Protein 7OMU (pdb70)

Secondary structure (P-SEA, 3-state):
cbbbbbbbcccaaaaaaacccccaaaaaaacccccccccaaaaaaaaacccccccccccbbbbbcccccaaaaaaaacccccccbbbbbbcccccccccbbbbccccccccbbbbccccccccccccccccccccccccaaaaaaacccccccccccccccccccccaaaaaaaaaaaccccbbbbbbccccccccccccccccbbbbccccccccccbbbbbbcccccccccaaaaaaaacaaaaaaaaaaaaaccccccbbbbcccccccccccccccbbbbbbbbbccccccbbbbaaaaaaaaaaaaaccccccccccccccccccccccccccaaaaaaacccccccbbbbcccccccccccccccccccc/ccbbbbbbcccaaaaaaacccccaaaaaaacccccccccaaaaaaaaacccccccccccbbbbbcccccaaaaaaaacccccccbbbbbbcccccccccbbbbccccccccbbbbccccccccccccccccccccccccaaaaaaacccccccccccccccccccccaaaaaaaaaaaccccccccccccccccccccccccccbbbbccccccccccbbbbbbcccccccccaaaaaaaacaaaaaaaaaaaaaccccccbbbbcccccccccccccccbbbbbbbbbccccccbbbbaaaaaaaaaaaaaccccccccccccccccccccccccccaaaaaaacccccccbbbbcccccccccccccccccccc

Solvent-accessible surface area: 35818 Å² total; per-residue (Å²): 245,75,39,0,13,16,2,6,28,27,103,7,0,51,47,8,31,146,101,1,0,16,2,59,20,20,18,117,173,64,102,52,122,25,137,46,63,37,62,100,68,8,46,108,100,32,87,87,51,136,20,70,104,155,96,28,6,66,46,16,3,18,0,9,3,8,0,39,0,0,1,0,11,35,4,33,56,68,46,26,113,31,122,33,1,0,0,0,0,0,68,140,35,0,19,157,66,123,73,1,28,2,0,36,0,16,2,6,29,80,84,4,97,36,59,109,78,109,77,33,168,104,64,172,100,15,49,50,5,75,118,54,117,56,3,45,47,21,61,2,10,17,32,80,0,6,0,0,0,0,0,10,104,38,0,48,32,201,54,9,29,4,0,27,0,2,53,140,117,16,8,57,87,7,126,151,66,25,132,64,244,132,24,63,9,62,64,38,46,44,22,3,20,72,41,95,90,74,37,163,23,51,186,50,1,6,0,0,51,17,35,7,6,14,13,114,26,7,0,1,0,0,28,7,11,47,58,4,60,2,34,164,41,60,11,22,32,0,18,55,16,4,14,8,0,7,5,28,0,19,46,5,16,136,141,146,63,1,67,42,14,87,4,62,19,22,94,5,60,2,23,8,26,58,75,5,9,19,127,160,60,56,2,24,0,0,0,0,0,4,18,120,72,137,158,81,133,5,68,75,178,1,0,57,45,0,0,123,44,0,34,100,18,14,128,166,53,26,5,138,13,0,0,0,11,12,0,7,6,38,114,4,49,23,102,2,44,100,0,0,26,9,0,0,122,8,1,49,122,2,121,24,68,0,26,0,16,8,20,133,137,63,228,30,74,101,108,40,8,33,68,174,70,0,48,160,260,66,42,0,11,12,2,7,29,27,107,5,0,51,49,8,32,136,96,2,1,18,1,52,20,15,26,112,170,65,101,49,144,25,173,50,64,39,64,100,67,9,35,114,88,40,78,86,52,135,40,71,115,162,72,28,14,64,63,5,1,19,0,9,3,8,0,38,0,0,1,0,11,17,4,34,58,75,59,26,123,29,126,39,2,0,0,0,0,0,69,141,36,0,20,160,70,124,64,2,13,1,0,34,0,18,3,7,27,80,82,5,99,32,59,130,80,101,83,33,165,104,59,173,98,13,44,49,5,85,122,54,118,52,4,46,65,22,59,2,11,30,34,81,0,6,0,0,0,2,0,25,108,41,0,46,31,198,55,5,28,4,0,29,0,2,52,142,116,16,8,57,85,6,124,154,64,23,131,63,246,131,23,62,7,60,66,40,43,46,21,2,19,70,41,96,91,77,37,158,22,48,180,54,1,8,0,0,47,18,39,8,6,13,14,114,27,6,0,0,0,0,29,7,12,47,60,5,64,3,31,159,40,61,12,22,34,0,20,57,16,4,14,8,0,3,5,28,0,14,43,5,18,135,139,143,61,1,66,40,15,89,5,63,19,21,94,5,54,2,33,7,26,57,79,5,9,13,143,170,58,54,2,25,0,0,0,0,0,4,17,141,76,136,159,86,119,1,87,78,171,3,0,57,43,0,0,127,49,0,35,96,19,14,128,165,57,29,5,140,13,0,0,0,11,12,0,7,5,40,111,6,52,20,101,2,42,92,0,0,26,10,0,0,120,14,0,51,126,2,123,24,67,0,26,0,15,10,21,127,139,63,228,29,74,98,107,39,8,33,67,174,68,0,48,156

B-factor: mean 110.02, std 27.8, range [71.14, 216.15]

Sequence (752 aa):
FRELYYITHIDNVPSILEKGILSHAEIERQSINCKKVYDNSIVLKRKSRLLADNRSLWEFANLYFQPRNPMLYRLLVQGLKPKDLAIVAVKWTIMKRDDILITDGNAASSETQIYRKSEIKNIKNIISVKDMEYWREEDGSKRKIMAACLVPQCVDPRYISAIYVSDHEVASNLKKAINNRNIPVIPDPTFFFLPNREIKLTQNLSLVEGDMFFSRMQTLTVSVNTVGVMGKGLASRVKYQFPDVYVVFQDACKKKELEFGKPYLYKRESSLDAFLAEDNHQTWFLLFPTKRHWKNMSEIKGIESGLRWIVENYKKEGIKSLAVPALGCGLGGLEWSIVGPLMCRYLTKLEIPVQIYLPLEKRIPDVQLSPKFLLDFRELYYITHIDNVPSILEKGILSHAEIERQSINCKKVYDNSIVLKRKSRLLADNRSLWEFANLYFQPRNPMLYRLLVQGLKPKDLAIVAVKWTIMKRDDILITDGNAASSETQIYRKSEIKNIKNIISVKDMEYWREEDGSKRKIMAACLVPQCVDPRYISAIYVSDHEVASNLKKAINNRNIPVIPDPTFFFLPNREIKLTQNLSLVEGDMFFSRMQTLTVSVNTVGVMGKGLASRVKYQFPDVYVVFQDACKKKELEFGKPYLYKRESSLDAFLAEDNHQTWFLLFPTKRHWKNMSEIKGIESGLRWIVENYKKEGIKSLAVPALGCGLGGLEWSIVGPLMCRYLTKLEIPVQIYLPLEKRIPDVQLSPKFLLD

Foldseek 3Di:
DAWWKAKWFLVCVLVCLPVNQFQLVLCVVVVPCRPTDDPVVVVVLQQPAADPPRGGSSQWGWTFLALLAQALLQCPVVPDPLLRMKIWIFAPCVLVDQAKWWWQFASSDPVIDIGGSVPDDPVVVLSCLNVVLADFPPVPNNGRNSTTIIHGGGHNSVRTQAMEGQDPVSQVVSCVVNVDPNHYYHYQNVSNQDFRDWADLDPAEIETRHDQLSPLFQEEEDEDALPLDLDDDSSNVCCVHPVVVSVVCNVCSVVVVDDQLRKDKAQDCDDSSCGRHPPHGHHIYIYQYQYHDLQAAGDVNSVLSSLVNCLVPCVVVVRQEYEYEQHRCPSNPDPCLPSQLSNCCRCVSDPHHYYYYYDNVDDDDPVCNHSVRNVD/DAWWKAKWFLVCVLVCLPVNQFQLVLCVVVVPPRDTDDPVVVVVLQQPAADPPGGGRSQWGWTFLALLAQALLQCPVVPDNLLRMKIWIFAPVVLVDQAKWKWQFASRDPPIDIGGSVPDDPVVNLSCLNVVLADFPPVPNNGRNSITMTHGGGHNSVRTAEMEGADDVSQVVSCVVNVCPNHYYHYQNVSNQDFRDWADLDPAEIETRHDQLSPLFQEEEDEDALPQDLDDDVSVVCCVHPVVVSVVSNVCSVVVVDDQLRKDKAQDCDDSSCGRHDNHRHHIYIYQYQYHDLQAAGDPNSVLSRLVVCLVPCVVVVRQGYEYEQHRCPSNPDNCLPSQLSNCCRCVSDPHHYYYYYDPVDDDDVVCNHSVRNVD

Radius of gyration: 29.13 Å; Cα contacts (8 Å, |Δi|>4): 1518; chains: 2; bounding box: 64×70×84 Å

Nearest PDB structures (foldseek):
  7omu-assembly2_BBB  TM=1.001E+00  e=4.836E-81  Thermosipho africanus
  5m3i-assembly2_B  TM=9.150E-01  e=1.049E-13  Mycobacterium tuberculosis
  5m31-assembly1_A  TM=9.069E-01  e=2.535E-13  Thermus aquaticus Y51MC23
  4j5s-assembly1_A  TM=8.818E-01  e=1.817E-08  Homo sapiens
  2l8r-assembly1_A  TM=8.270E-01  e=7.517E-09  Homo sapiens

Structure (mmCIF, N/CA/C/O backbone):
data_7OMU
#
_entry.id   7OMU
#
_cell.length_a   187.458
_cell.length_b   187.458
_cell.length_c   187.458
_cell.angle_alpha   90.000
_cell.angle_beta   90.000
_cell.angle_gamma   90.000
#
_symmetry.space_group_name_H-M   'I 2 3'
#
loop_
_entity.id
_entity.type
_entity.pdbx_description
1 polymer 'Macro domain-containing protein'
2 non-polymer ADENOSINE-5-DIPHOSPHORIBOSE
#
loop_
_atom_site.group_PDB
_atom_site.id
_atom_site.type_symbol
_atom_site.label_atom_id
_atom_site.label_alt_id
_atom_site.label_comp_id
_atom_site.label_asym_id
_atom_site.label_entity_id
_atom_site.label_seq_id
_atom_site.pdbx_PDB_ins_code
_atom_site.Cartn_x
_atom_site.Cartn_y
_atom_site.Cartn_z
_atom_site.occupancy
_atom_site.B_iso_or_equiv
_atom_site.auth_seq_id
_atom_site.auth_comp_id
_atom_site.auth_asym_id
_atom_site.auth_atom_id
_atom_site.pdbx_PDB_model_num
ATOM 1 N N . PHE A 1 23 ? 84.125 -16.160 -26.455 1.000 150.126 5 PHE AAA N 1
ATOM 2 C CA . PHE A 1 23 ? 82.836 -15.418 -26.261 1.000 152.158 5 PHE AAA CA 1
ATOM 3 C C . PHE A 1 23 ? 82.556 -15.249 -24.757 1.000 146.161 5 PHE AAA C 1
ATOM 4 O O . PHE A 1 23 ? 83.116 -16.016 -23.949 1.000 151.194 5 PHE AAA O 1
ATOM 12 N N . ARG A 1 24 ? 81.752 -14.242 -24.397 1.000 134.697 6 ARG AAA N 1
ATOM 13 C CA . ARG A 1 24 ? 80.972 -14.203 -23.129 1.000 123.342 6 ARG AAA CA 1
ATOM 14 C C . ARG A 1 24 ? 80.093 -12.942 -23.066 1.000 114.571 6 ARG AAA C 1
ATOM 15 O O . ARG A 1 24 ? 80.552 -11.853 -23.463 1.000 112.452 6 ARG AAA O 1
ATOM 23 N N . GLU A 1 25 ? 78.861 -13.121 -22.574 1.000 105.289 7 GLU AAA N 1
ATOM 24 C CA . GLU A 1 25 ? 77.916 -12.071 -22.119 1.000 97.636 7 GLU AAA CA 1
ATOM 25 C C . GLU A 1 25 ? 77.396 -12.453 -20.729 1.000 90.275 7 GLU AAA C 1
ATOM 26 O O . GLU A 1 25 ? 77.487 -13.633 -20.372 1.000 91.584 7 GLU AAA O 1
ATOM 32 N N . LEU A 1 26 ? 76.862 -11.492 -19.980 1.000 85.280 8 LEU AAA N 1
ATOM 33 C CA . LEU A 1 26 ? 76.060 -11.741 -18.754 1.000 82.081 8 LEU AAA CA 1
ATOM 34 C C . LEU A 1 26 ? 74.593 -11.425 -19.073 1.000 79.517 8 LEU AAA C 1
ATOM 35 O O . LEU A 1 26 ? 74.339 -10.711 -20.060 1.000 79.936 8 LEU AAA O 1
ATOM 40 N N . TYR A 1 27 ? 73.661 -11.953 -18.280 1.000 76.326 9 TYR AAA N 1
ATOM 41 C CA . TYR A 1 27 ? 72.224 -12.055 -18.637 1.000 75.198 9 TYR AAA CA 1
ATOM 42 C C . TYR A 1 27 ? 71.349 -11.661 -17.448 1.000 76.221 9 TYR AAA C 1
ATOM 43 O O . TYR A 1 27 ? 71.552 -12.195 -16.343 1.000 76.010 9 TYR AAA O 1
ATOM 52 N N . TYR A 1 28 ? 70.408 -10.741 -17.679 1.000 79.685 10 TYR AAA N 1
ATOM 53 C CA . TYR A 1 28 ? 69.378 -10.304 -16.702 1.000 80.147 10 TYR AAA CA 1
ATOM 54 C C . TYR A 1 28 ? 68.004 -10.687 -17.254 1.000 80.196 10 TYR AAA C 1
ATOM 55 O O . TYR A 1 28 ? 67.635 -10.198 -18.340 1.000 80.478 10 TYR AAA O 1
ATOM 64 N N . ILE A 1 29 ? 67.294 -11.566 -16.541 1.000 80.925 11 ILE AAA N 1
ATOM 65 C CA . ILE A 1 29 ? 65.902 -11.999 -16.867 1.000 79.656 11 ILE AAA CA 1
ATOM 66 C C . ILE A 1 29 ? 64.944 -10.913 -16.379 1.000 80.932 11 ILE AAA C 1
ATOM 67 O O . ILE A 1 29 ? 65.121 -10.462 -15.232 1.000 84.874 11 ILE AAA O 1
ATOM 72 N N . THR A 1 30 ? 63.963 -10.532 -17.199 1.000 80.993 12 THR AAA N 1
ATOM 73 C CA . THR A 1 30 ? 62.920 -9.534 -16.840 1.000 84.386 12 THR AAA CA 1
ATOM 74 C C . THR A 1 30 ? 61.663 -9.718 -17.696 1.000 86.313 12 THR AAA C 1
ATOM 75 O O . THR A 1 30 ? 61.737 -10.386 -18.744 1.000 88.130 12 THR AAA O 1
ATOM 79 N N . HIS A 1 31 ? 60.553 -9.119 -17.264 1.000 88.808 13 HIS AAA N 1
ATOM 80 C CA . HIS A 1 31 ? 59.306 -9.002 -18.060 1.000 90.943 13 HIS AAA CA 1
ATOM 81 C C . HIS A 1 31 ? 59.598 -8.075 -19.241 1.000 92.026 13 HIS AAA C 1
ATOM 82 O O . HIS A 1 31 ? 60.328 -7.088 -19.055 1.000 92.669 13 HIS AAA O 1
ATOM 89 N N . ILE A 1 32 ? 59.062 -8.391 -20.417 1.000 94.547 14 ILE AAA N 1
ATOM 90 C CA . ILE A 1 32 ? 59.385 -7.668 -21.680 1.000 96.690 14 ILE AAA CA 1
ATOM 91 C C . ILE A 1 32 ? 58.789 -6.253 -21.629 1.000 98.875 14 ILE AAA C 1
ATOM 92 O O . ILE A 1 32 ? 59.250 -5.396 -22.405 1.000 103.847 14 ILE AAA O 1
ATOM 97 N N . ASP A 1 33 ? 57.820 -6.009 -20.739 1.000 99.365 15 ASP AAA N 1
ATOM 98 C CA . ASP A 1 33 ? 57.217 -4.668 -20.506 1.000 100.403 15 ASP AAA CA 1
ATOM 99 C C . ASP A 1 33 ? 58.276 -3.709 -19.941 1.000 98.163 15 ASP AAA C 1
ATOM 100 O O . ASP A 1 33 ? 58.151 -2.491 -20.183 1.000 96.326 15 ASP AAA O 1
ATOM 105 N N . ASN A 1 34 ? 59.291 -4.234 -19.243 1.000 96.834 16 ASN AAA N 1
ATOM 106 C CA . ASN A 1 34 ? 60.319 -3.429 -18.528 1.000 98.331 16 ASN AAA CA 1
ATOM 107 C C . ASN A 1 34 ? 61.473 -3.023 -19.455 1.000 97.778 16 ASN AAA C 1
ATOM 108 O O . ASN A 1 34 ? 62.307 -2.217 -19.007 1.000 97.965 16 ASN AAA O 1
ATOM 113 N N . VAL A 1 35 ? 61.546 -3.551 -20.680 1.000 97.292 17 VAL AAA N 1
ATOM 114 C CA . VAL A 1 35 ? 62.767 -3.439 -21.535 1.000 98.524 17 VAL AAA CA 1
ATOM 115 C C . VAL A 1 35 ? 63.036 -1.973 -21.876 1.000 101.144 17 VAL AAA C 1
ATOM 116 O O . VAL A 1 35 ? 64.180 -1.535 -21.767 1.000 103.165 17 VAL AAA O 1
ATOM 120 N N . PRO A 1 36 ? 62.030 -1.174 -22.312 1.000 102.756 18 PRO AAA N 1
ATOM 121 C CA . PRO A 1 36 ? 62.242 0.258 -22.550 1.000 101.916 18 PRO AAA CA 1
ATOM 122 C C . PRO A 1 36 ? 62.749 1.012 -21.307 1.000 100.763 18 PRO AAA C 1
ATOM 123 O O . PRO A 1 36 ? 63.698 1.765 -21.447 1.000 99.691 18 PRO AAA O 1
ATOM 127 N N . SER A 1 37 ? 62.127 0.785 -20.141 1.000 100.175 19 SER AAA N 1
ATOM 128 C CA . SER A 1 37 ? 62.534 1.335 -18.817 1.000 100.608 19 SER AAA CA 1
ATOM 129 C C . SER A 1 37 ? 64.018 1.058 -18.569 1.000 101.091 19 SER AAA C 1
ATOM 130 O O . SER A 1 37 ? 64.718 1.978 -18.138 1.000 102.230 19 SER AAA O 1
ATOM 133 N N . ILE A 1 38 ? 64.460 -0.177 -18.828 1.000 101.338 20 ILE AAA N 1
ATOM 134 C CA . ILE A 1 38 ? 65.852 -0.659 -18.574 1.000 100.293 20 ILE AAA CA 1
ATOM 135 C C . ILE A 1 38 ? 66.810 0.012 -19.562 1.000 101.738 20 ILE AAA C 1
ATOM 136 O O . ILE A 1 38 ? 67.899 0.417 -19.125 1.000 102.092 20 ILE AAA O 1
ATOM 141 N N . LEU A 1 39 ? 66.428 0.129 -20.836 1.000 104.447 21 LEU AAA N 1
ATOM 142 C CA . LEU A 1 39 ? 67.289 0.744 -21.884 1.000 107.551 21 LEU AAA CA 1
ATOM 143 C C . LEU A 1 39 ? 67.491 2.230 -21.577 1.000 110.456 21 LEU AAA C 1
ATOM 144 O O . LEU A 1 39 ? 68.522 2.776 -22.008 1.000 112.033 21 LEU AAA O 1
ATOM 149 N N . GLU A 1 40 ? 66.546 2.843 -20.857 1.000 113.549 22 GLU AAA N 1
ATOM 150 C CA . GLU A 1 40 ? 66.564 4.281 -20.482 1.000 118.862 22 GLU AAA CA 1
ATOM 151 C C . GLU A 1 40 ? 67.256 4.444 -19.119 1.000 116.753 22 GLU AAA C 1
ATOM 152 O O . GLU A 1 40 ? 68.338 5.054 -19.085 1.000 118.138 22 GLU AAA O 1
ATOM 158 N N . LYS A 1 41 ? 66.663 3.897 -18.051 1.000 114.602 23 LYS AAA N 1
ATOM 159 C CA . LYS A 1 41 ? 67.107 4.052 -16.634 1.000 113.461 23 LYS AAA CA 1
ATOM 160 C C . LYS A 1 41 ? 68.341 3.183 -16.355 1.000 110.631 23 LYS AAA C 1
ATOM 161 O O . LYS A 1 41 ? 69.248 3.665 -15.647 1.000 112.464 23 LYS AAA O 1
ATOM 167 N N . GLY A 1 42 ? 68.349 1.940 -16.855 1.000 107.393 24 GLY AAA N 1
ATOM 168 C CA . GLY A 1 42 ? 69.387 0.924 -16.585 1.000 101.609 24 GLY AAA CA 1
ATOM 169 C C . GLY A 1 42 ? 68.809 -0.280 -15.862 1.000 96.753 24 GLY AAA C 1
ATOM 170 O O . GLY A 1 42 ? 67.607 -0.255 -15.526 1.000 94.655 24 GLY AAA O 1
ATOM 171 N N . ILE A 1 43 ? 69.627 -1.310 -15.637 1.000 93.178 25 ILE AAA N 1
ATOM 172 C CA . ILE A 1 43 ? 69.257 -2.477 -14.785 1.000 92.535 25 ILE AAA CA 1
ATOM 173 C C . ILE A 1 43 ? 69.451 -2.044 -13.332 1.000 91.522 25 ILE AAA C 1
ATOM 174 O O . ILE A 1 43 ? 70.609 -1.843 -12.937 1.000 91.384 25 ILE AAA O 1
ATOM 179 N N . LEU A 1 44 ? 68.350 -1.889 -12.591 1.000 92.039 26 LEU AAA N 1
ATOM 180 C CA . LEU A 1 44 ? 68.336 -1.358 -11.202 1.000 93.394 26 LEU AAA CA 1
ATOM 181 C C . LEU A 1 44 ? 68.231 -2.514 -10.206 1.000 89.424 26 LEU AAA C 1
ATOM 182 O O . LEU A 1 44 ? 67.541 -3.491 -10.514 1.000 89.703 26 LEU AAA O 1
ATOM 187 N N . SER A 1 45 ? 68.866 -2.376 -9.043 1.000 89.871 27 SER AAA N 1
ATOM 188 C CA . SER A 1 45 ? 68.693 -3.280 -7.879 1.000 91.155 27 SER AAA CA 1
ATOM 189 C C . SER A 1 45 ? 67.261 -3.135 -7.351 1.000 92.809 27 SER AAA C 1
ATOM 190 O O . SER A 1 45 ? 66.660 -2.068 -7.581 1.000 91.326 27 SER AAA O 1
ATOM 193 N N . HIS A 1 46 ? 66.735 -4.168 -6.681 1.000 95.440 28 HIS AAA N 1
ATOM 194 C CA . HIS A 1 46 ? 65.357 -4.180 -6.118 1.000 100.218 28 HIS AAA CA 1
ATOM 195 C C . HIS A 1 46 ? 65.272 -3.148 -4.989 1.000 104.139 28 HIS AAA C 1
ATOM 196 O O . HIS A 1 46 ? 64.144 -2.712 -4.685 1.000 108.432 28 HIS AAA O 1
ATOM 203 N N . ALA A 1 47 ? 66.424 -2.750 -4.433 1.000 105.688 29 ALA AAA N 1
ATOM 204 C CA . ALA A 1 47 ? 66.592 -1.625 -3.476 1.000 106.564 29 ALA AAA CA 1
ATOM 205 C C . ALA A 1 47 ? 66.473 -0.282 -4.202 1.000 105.995 29 ALA AAA C 1
ATOM 206 O O . ALA A 1 47 ? 65.812 0.622 -3.663 1.000 106.076 29 ALA AAA O 1
ATOM 208 N N . GLU A 1 48 ? 67.117 -0.155 -5.366 1.000 107.177 30 GLU AAA N 1
ATOM 209 C CA . GLU A 1 48 ? 67.127 1.081 -6.193 1.000 110.592 30 GLU AAA CA 1
ATOM 210 C C . GLU A 1 48 ? 65.722 1.349 -6.746 1.000 112.775 30 GLU AAA C 1
ATOM 211 O O . GLU A 1 48 ? 65.382 2.526 -6.936 1.000 118.270 30 GLU AAA O 1
ATOM 217 N N . ILE A 1 49 ? 64.935 0.301 -6.999 1.000 112.690 31 ILE AAA N 1
ATOM 218 C CA . ILE A 1 49 ? 63.528 0.420 -7.484 1.000 114.517 31 ILE AAA CA 1
ATOM 219 C C . ILE A 1 49 ? 62.673 1.035 -6.367 1.000 119.522 31 ILE AAA C 1
ATOM 220 O O . ILE A 1 49 ? 61.865 1.923 -6.678 1.000 122.542 31 ILE AAA O 1
ATOM 225 N N . GLU A 1 50 ? 62.859 0.593 -5.119 1.000 121.876 32 GLU AAA N 1
ATOM 226 C CA . GLU A 1 50 ? 62.152 1.127 -3.918 1.000 120.998 32 GLU AAA CA 1
ATOM 227 C C . GLU A 1 50 ? 62.576 2.576 -3.671 1.000 117.614 32 GLU AAA C 1
ATOM 228 O O . GLU A 1 50 ? 61.681 3.421 -3.502 1.000 121.653 32 GLU AAA O 1
ATOM 234 N N . ARG A 1 51 ? 63.886 2.841 -3.645 1.000 113.214 33 ARG AAA N 1
ATOM 235 C CA . ARG A 1 51 ? 64.464 4.194 -3.414 1.000 116.169 33 ARG AAA CA 1
ATOM 236 C C . ARG A 1 51 ? 63.854 5.197 -4.400 1.000 114.880 33 ARG AAA C 1
ATOM 237 O O . ARG A 1 51 ? 63.453 6.300 -3.963 1.000 116.164 33 ARG AAA O 1
ATOM 245 N N . GLN A 1 52 ? 63.794 4.815 -5.677 1.000 110.257 34 GLN AAA N 1
ATOM 246 C CA . GLN A 1 52 ? 63.451 5.708 -6.811 1.000 110.734 34 GLN AAA CA 1
ATOM 247 C C . GLN A 1 52 ? 61.933 5.688 -7.058 1.000 113.651 34 GLN AAA C 1
ATOM 248 O O . GLN A 1 52 ? 61.487 6.371 -7.995 1.000 114.458 34 GLN AAA O 1
ATOM 254 N N . SER A 1 53 ? 61.176 4.943 -6.238 1.000 118.248 35 SER AAA N 1
ATOM 255 C CA . SER A 1 53 ? 59.690 4.833 -6.254 1.000 124.143 35 SER AAA CA 1
ATOM 256 C C . SER A 1 53 ? 59.191 4.440 -7.651 1.000 128.718 35 SER AAA C 1
ATOM 257 O O . SER A 1 53 ? 58.107 4.906 -8.033 1.000 132.854 35 SER AAA O 1
ATOM 260 N N . ILE A 1 54 ? 59.940 3.598 -8.374 1.000 131.535 36 ILE AAA N 1
ATOM 261 C CA . ILE A 1 54 ? 59.616 3.148 -9.763 1.000 133.930 36 ILE AAA CA 1
ATOM 262 C C . ILE A 1 54 ? 58.558 2.041 -9.664 1.000 135.343 36 ILE AAA C 1
ATOM 263 O O . ILE A 1 54 ? 58.577 1.287 -8.676 1.000 133.888 36 ILE AAA O 1
ATOM 268 N N . ASN A 1 55 ? 57.664 1.952 -10.653 1.000 141.495 37 ASN AAA N 1
ATOM 269 C CA . ASN A 1 55 ? 56.680 0.844 -10.784 1.000 147.126 37 ASN AAA CA 1
ATOM 270 C C . ASN A 1 55 ? 57.158 -0.087 -11.908 1.000 147.381 37 ASN AAA C 1
ATOM 271 O O . ASN A 1 55 ? 56.444 -0.213 -12.934 1.000 145.860 37 ASN AAA O 1
ATOM 276 N N . CYS A 1 56 ? 58.319 -0.725 -11.702 1.000 146.999 38 CYS AAA N 1
ATOM 277 C CA . CYS A 1 56 ? 58.877 -1.823 -12.552 1.000 144.099 38 CYS AAA CA 1
ATOM 278 C C . CYS A 1 56 ? 58.008 -3.078 -12.366 1.000 143.251 38 CYS AAA C 1
ATOM 279 O O . CYS A 1 56 ? 58.291 -3.854 -11.425 1.000 142.857 38 CYS AAA O 1
ATOM 282 N N . LYS A 1 57 ? 56.983 -3.242 -13.216 1.000 144.346 39 LYS AAA N 1
ATOM 283 C CA . LYS A 1 57 ? 55.891 -4.252 -13.102 1.000 145.247 39 LYS AAA CA 1
ATOM 284 C C . LYS A 1 57 ? 56.393 -5.635 -13.547 1.000 140.527 39 LYS AAA C 1
ATOM 285 O O . LYS A 1 57 ? 56.180 -5.984 -14.721 1.000 129.039 39 LYS AAA O 1
ATOM 291 N N . LYS A 1 58 ? 57.021 -6.379 -12.627 1.000 145.466 40 LYS AAA N 1
ATOM 292 C CA . LYS A 1 58 ? 57.735 -7.660 -12.890 1.000 153.352 40 LYS AAA CA 1
ATOM 293 C C . LYS A 1 58 ? 57.063 -8.793 -12.100 1.000 153.006 40 LYS AAA C 1
ATOM 294 O O . LYS A 1 58 ? 56.182 -8.490 -11.268 1.000 147.980 40 LYS AAA O 1
ATOM 300 N N . VAL A 1 59 ? 57.452 -10.046 -12.380 1.000 153.130 41 VAL AAA N 1
ATOM 301 C CA . VAL A 1 59 ? 56.893 -11.289 -11.760 1.000 153.244 41 VAL AAA CA 1
ATOM 302 C C . VAL A 1 59 ? 58.047 -12.089 -11.142 1.000 146.049 41 VAL AAA C 1
ATOM 303 O O . VAL A 1 59 ? 58.725 -12.820 -11.878 1.000 139.170 41 VAL AAA O 1
ATOM 307 N N . TYR A 1 60 ? 58.264 -11.904 -9.837 1.000 145.682 42 TYR AAA N 1
ATOM 308 C CA . TYR A 1 60 ? 59.058 -12.781 -8.935 1.000 145.277 42 TYR AAA CA 1
ATOM 309 C C . TYR A 1 60 ? 58.195 -13.078 -7.703 1.000 146.063 42 TYR AAA C 1
ATOM 310 O O . TYR A 1 60 ? 57.810 -12.109 -7.022 1.000 148.721 42 TYR AAA O 1
ATOM 319 N N . ASP A 1 61 ? 57.899 -14.351 -7.420 1.000 144.224 43 ASP AAA N 1
ATOM 320 C CA . ASP A 1 61 ? 57.050 -14.761 -6.266 1.000 143.777 43 ASP AAA CA 1
ATOM 321 C C . ASP A 1 61 ? 57.616 -14.137 -4.984 1.000 138.555 43 ASP AAA C 1
ATOM 322 O O . ASP A 1 61 ? 58.854 -14.131 -4.831 1.000 132.314 43 ASP AAA O 1
ATOM 327 N N . ASN A 1 62 ? 56.736 -13.625 -4.111 1.000 136.892 44 ASN AAA N 1
ATOM 328 C CA . ASN A 1 62 ? 57.082 -12.923 -2.843 1.000 134.093 44 ASN AAA CA 1
ATOM 329 C C . ASN A 1 62 ? 58.031 -13.787 -2.009 1.000 131.447 44 ASN AAA C 1
ATOM 330 O O . ASN A 1 62 ? 58.926 -13.209 -1.364 1.000 133.170 44 ASN AAA O 1
ATOM 335 N N . SER A 1 63 ? 57.819 -15.108 -2.011 1.000 128.042 45 SER AAA N 1
ATOM 336 C CA . SER A 1 63 ? 58.679 -16.121 -1.346 1.000 125.783 45 SER AAA CA 1
ATOM 337 C C . SER A 1 63 ? 60.150 -15.887 -1.721 1.000 127.187 45 SER AAA C 1
ATOM 338 O O . SER A 1 63 ? 60.997 -15.924 -0.804 1.000 130.792 45 SER AAA O 1
ATOM 341 N N . ILE A 1 64 ? 60.433 -15.631 -3.007 1.000 127.426 46 ILE AAA N 1
ATOM 342 C CA . ILE A 1 64 ? 61.805 -15.357 -3.543 1.000 124.260 46 ILE AAA CA 1
ATOM 343 C C . ILE A 1 64 ? 62.253 -13.954 -3.108 1.000 125.594 46 ILE AAA C 1
ATOM 344 O O . ILE A 1 64 ? 63.410 -13.831 -2.656 1.000 129.051 46 ILE AAA O 1
ATOM 349 N N . VAL A 1 65 ? 61.382 -12.944 -3.244 1.000 123.196 47 VAL AAA N 1
ATOM 350 C CA . VAL A 1 65 ? 61.686 -11.514 -2.922 1.000 121.359 47 VAL AAA CA 1
ATOM 351 C C . VAL A 1 65 ? 62.133 -11.427 -1.456 1.000 120.446 47 VAL AAA C 1
ATOM 352 O O . VAL A 1 65 ? 63.200 -10.833 -1.201 1.000 118.148 47 VAL AAA O 1
ATOM 356 N N . LEU A 1 66 ? 61.359 -12.025 -0.542 1.000 122.141 48 LEU AAA N 1
ATOM 357 C CA . LEU A 1 66 ? 61.575 -11.964 0.932 1.000 124.274 48 LEU AAA CA 1
ATOM 358 C C . LEU A 1 66 ? 62.794 -12.808 1.329 1.000 124.404 48 LEU AAA C 1
ATOM 359 O O . LEU A 1 66 ? 63.325 -12.569 2.430 1.000 130.497 48 LEU AAA O 1
ATOM 364 N N . LYS A 1 67 ? 63.230 -13.737 0.470 1.000 123.329 49 LYS AAA N 1
ATOM 365 C CA . LYS A 1 67 ? 64.469 -14.544 0.660 1.000 124.767 49 LYS AAA CA 1
ATOM 366 C C . LYS A 1 67 ? 65.697 -13.711 0.270 1.000 122.686 49 LYS AAA C 1
ATOM 367 O O . LYS A 1 67 ? 66.691 -13.747 1.020 1.000 123.122 49 LYS AAA O 1
ATOM 373 N N . ARG A 1 68 ? 65.623 -13.001 -0.862 1.000 123.104 50 ARG AAA N 1
ATOM 374 C CA . ARG A 1 68 ? 66.738 -12.202 -1.445 1.000 124.848 50 ARG AAA CA 1
ATOM 375 C C . ARG A 1 68 ? 67.030 -10.992 -0.549 1.000 126.247 50 ARG AAA C 1
ATOM 376 O O . ARG A 1 68 ? 68.223 -10.683 -0.343 1.000 133.074 50 ARG AAA O 1
ATOM 384 N N . LYS A 1 69 ? 65.984 -10.328 -0.048 1.000 122.970 51 LYS AAA N 1
ATOM 385 C CA . LYS A 1 69 ? 66.100 -9.159 0.864 1.000 121.736 51 LYS AAA CA 1
ATOM 386 C C . LYS A 1 69 ? 66.776 -9.597 2.168 1.000 122.808 51 LYS AAA C 1
ATOM 387 O O . LYS A 1 69 ? 67.726 -8.909 2.598 1.000 126.148 51 LYS AAA O 1
ATOM 393 N N . SER A 1 70 ? 66.319 -10.714 2.743 1.000 120.187 52 SER AAA N 1
ATOM 394 C CA . SER A 1 70 ? 66.707 -11.232 4.084 1.000 121.898 52 SER AAA CA 1
ATOM 395 C C . SER A 1 70 ? 68.164 -11.721 4.104 1.000 120.554 52 SER AAA C 1
ATOM 396 O O . SER A 1 70 ? 68.699 -11.923 5.217 1.000 122.890 52 SER AAA O 1
ATOM 399 N N . ARG A 1 71 ? 68.777 -11.921 2.933 1.000 117.000 53 ARG AAA N 1
ATOM 400 C CA . ARG A 1 71 ? 70.219 -12.262 2.787 1.000 117.060 53 ARG AAA CA 1
ATOM 401 C C . ARG A 1 71 ? 71.058 -10.988 2.939 1.000 118.658 53 ARG AAA C 1
ATOM 402 O O . ARG A 1 71 ? 70.859 -10.062 2.125 1.000 119.976 53 ARG AAA O 1
ATOM 410 N N . LEU A 1 72 ? 71.944 -10.940 3.943 1.000 119.341 54 LEU AAA N 1
ATOM 411 C CA . LEU A 1 72 ? 72.921 -9.828 4.146 1.000 120.643 54 LEU AAA CA 1
ATOM 412 C C . LEU A 1 72 ? 74.310 -10.289 3.681 1.000 117.079 54 LEU AAA C 1
ATOM 413 O O . LEU A 1 72 ? 74.500 -11.509 3.529 1.000 116.156 54 LEU AAA O 1
ATOM 418 N N . LEU A 1 73 ? 75.223 -9.339 3.444 1.000 115.528 55 LEU AAA N 1
ATOM 419 C CA . LEU A 1 73 ? 76.589 -9.555 2.886 1.000 113.767 55 LEU AAA CA 1
ATOM 420 C C . LEU A 1 73 ? 77.620 -8.811 3.744 1.000 113.687 55 LEU AAA C 1
ATOM 421 O O . LEU A 1 73 ? 77.208 -8.118 4.694 1.000 117.248 55 LEU AAA O 1
ATOM 426 N N . ALA A 1 74 ? 78.906 -8.940 3.406 1.000 113.543 56 ALA AAA N 1
ATOM 427 C CA . ALA A 1 74 ? 80.025 -8.169 4.001 1.000 117.082 56 ALA AAA CA 1
ATOM 428 C C . ALA A 1 74 ? 79.870 -6.681 3.653 1.000 117.322 56 ALA AAA C 1
ATOM 429 O O . ALA A 1 74 ? 79.293 -6.388 2.585 1.000 119.420 56 ALA AAA O 1
ATOM 431 N N . ASP A 1 75 ? 80.374 -5.795 4.524 1.000 115.609 57 ASP AAA N 1
ATOM 432 C CA . ASP A 1 75 ? 80.463 -4.317 4.335 1.000 115.666 57 ASP AAA CA 1
ATOM 433 C C . ASP A 1 75 ? 79.066 -3.684 4.369 1.000 113.120 57 ASP AAA C 1
ATOM 434 O O . ASP A 1 75 ? 78.745 -2.889 3.456 1.000 111.487 57 ASP AAA O 1
ATOM 439 N N . ASN A 1 76 ? 78.273 -4.008 5.397 1.000 112.499 58 ASN AAA N 1
ATOM 440 C CA . ASN A 1 76 ? 76.974 -3.348 5.715 1.000 111.447 58 ASN AAA CA 1
ATOM 441 C C . ASN A 1 76 ? 76.122 -3.276 4.444 1.000 109.111 58 ASN AAA C 1
ATOM 442 O O . ASN A 1 76 ? 75.657 -2.180 4.088 1.000 107.673 58 ASN AAA O 1
ATOM 447 N N . ARG A 1 77 ? 75.920 -4.419 3.796 1.000 107.289 59 ARG AAA N 1
ATOM 448 C CA . ARG A 1 77 ? 75.306 -4.489 2.451 1.000 106.758 59 ARG AAA CA 1
ATOM 449 C C . ARG A 1 77 ? 74.382 -5.703 2.382 1.000 105.146 59 ARG AAA C 1
ATOM 450 O O . ARG A 1 77 ? 74.732 -6.746 2.944 1.000 103.352 59 ARG AAA O 1
ATOM 458 N N . SER A 1 78 ? 73.232 -5.545 1.729 1.000 105.785 60 SER AAA N 1
ATOM 459 C CA . SER A 1 78 ? 72.234 -6.612 1.468 1.000 106.544 60 SER AAA CA 1
ATOM 460 C C . SER A 1 78 ? 72.352 -7.050 0.009 1.000 104.926 60 SER AAA C 1
ATOM 461 O O . SER A 1 78 ? 72.924 -6.287 -0.787 1.000 103.154 60 SER AAA O 1
ATOM 464 N N . LEU A 1 79 ? 71.812 -8.224 -0.319 1.000 103.550 61 LEU AAA N 1
ATOM 465 C CA . LEU A 1 79 ? 71.819 -8.791 -1.692 1.000 100.022 61 LEU AAA CA 1
ATOM 466 C C . LEU A 1 79 ? 70.882 -7.972 -2.585 1.000 97.705 61 LEU AAA C 1
ATOM 467 O O . LEU A 1 79 ? 71.188 -7.866 -3.784 1.000 96.133 61 LEU AAA O 1
ATOM 472 N N . TRP A 1 80 ? 69.799 -7.411 -2.030 1.000 98.992 62 TRP AAA N 1
ATOM 473 C CA . TRP A 1 80 ? 68.768 -6.671 -2.811 1.000 100.727 62 TRP AAA CA 1
ATOM 474 C C . TRP A 1 80 ? 69.293 -5.289 -3.233 1.000 100.972 62 TRP AAA C 1
ATOM 475 O O . TRP A 1 80 ? 68.587 -4.616 -4.010 1.000 100.833 62 TRP AAA O 1
ATOM 486 N N . GLU A 1 81 ? 70.479 -4.893 -2.749 1.000 101.342 63 GLU AAA N 1
ATOM 487 C CA . GLU A 1 81 ? 71.180 -3.637 -3.138 1.000 100.755 63 GLU AAA CA 1
ATOM 488 C C . GLU A 1 81 ? 71.893 -3.834 -4.481 1.000 97.911 63 GLU AAA C 1
ATOM 489 O O . GLU A 1 81 ? 72.257 -2.819 -5.097 1.000 99.948 63 GLU AAA O 1
ATOM 495 N N . PHE A 1 82 ? 72.089 -5.084 -4.909 1.000 93.658 64 PHE AAA N 1
ATOM 496 C CA . PHE A 1 82 ? 72.802 -5.455 -6.159 1.000 92.504 64 PHE AAA CA 1
ATOM 497 C C . PHE A 1 82 ? 71.807 -5.884 -7.243 1.000 90.637 64 PHE AAA C 1
ATOM 498 O O . PHE A 1 82 ? 70.639 -6.185 -6.923 1.000 92.438 64 PHE AAA O 1
ATOM 506 N N . ALA A 1 83 ? 72.280 -5.906 -8.492 1.000 89.059 65 ALA AAA N 1
ATOM 507 C CA . ALA A 1 83 ? 71.554 -6.378 -9.692 1.000 87.801 65 ALA AAA CA 1
ATOM 508 C C . ALA A 1 83 ? 72.134 -7.731 -10.103 1.000 87.680 65 ALA AAA C 1
ATOM 509 O O . ALA A 1 83 ? 73.361 -7.812 -10.296 1.000 86.472 65 ALA AAA O 1
ATOM 511 N N . ASN A 1 84 ? 71.279 -8.747 -10.239 1.000 89.558 66 ASN AAA N 1
ATOM 512 C CA . ASN A 1 84 ? 71.684 -10.168 -10.416 1.000 91.069 66 ASN AAA CA 1
ATOM 513 C C . ASN A 1 84 ? 71.847 -10.466 -11.910 1.000 89.391 66 ASN AAA C 1
ATOM 514 O O . ASN A 1 84 ? 70.819 -10.635 -12.599 1.000 94.225 66 ASN AAA O 1
ATOM 519 N N . LEU A 1 85 ? 73.095 -10.516 -12.386 1.000 85.985 67 LEU AAA N 1
ATOM 520 C CA . LEU A 1 85 ? 73.456 -10.870 -13.785 1.000 83.264 67 LEU AAA CA 1
ATOM 521 C C . LEU A 1 85 ? 73.950 -12.319 -13.819 1.000 80.667 67 LEU AAA C 1
ATOM 522 O O . LEU A 1 85 ? 75.082 -12.560 -13.368 1.000 84.683 67 LEU AAA O 1
ATOM 527 N N . TYR A 1 86 ? 73.131 -13.244 -14.322 1.000 76.560 68 TYR AAA N 1
ATOM 528 C CA . TYR A 1 86 ? 73.444 -14.696 -14.401 1.000 75.102 68 TYR AAA CA 1
ATOM 529 C C . TYR A 1 86 ? 74.494 -14.947 -15.489 1.000 74.128 68 TYR AAA C 1
ATOM 530 O O . TYR A 1 86 ? 74.466 -14.253 -16.516 1.000 73.496 68 TYR AAA O 1
ATOM 539 N N . PHE A 1 87 ? 75.371 -15.931 -15.279 1.000 75.342 69 PHE AAA N 1
ATOM 540 C CA . PHE A 1 87 ? 76.288 -16.471 -16.316 1.000 78.135 69 PHE AAA CA 1
ATOM 541 C C . PHE A 1 87 ? 75.499 -17.393 -17.245 1.000 80.210 69 PHE AAA C 1
ATOM 542 O O . PHE A 1 87 ? 75.844 -17.491 -18.442 1.000 81.858 69 PHE AAA O 1
ATOM 550 N N . GLN A 1 88 ? 74.492 -18.067 -16.681 1.000 81.473 70 GLN AAA N 1
ATOM 551 C CA . GLN A 1 88 ? 73.577 -18.985 -17.398 1.000 81.746 70 GLN AAA CA 1
ATOM 552 C C . GLN A 1 88 ? 72.140 -18.600 -17.068 1.000 79.584 70 GLN AAA C 1
ATOM 553 O O . GLN A 1 88 ? 71.674 -18.857 -15.963 1.000 77.095 70 GLN AAA O 1
ATOM 559 N N . PRO A 1 89 ? 71.403 -17.956 -17.998 1.000 80.747 71 PRO AAA N 1
ATOM 560 C CA . PRO A 1 89 ? 69.999 -17.608 -17.764 1.000 82.602 71 PRO AAA CA 1
ATOM 561 C C . PRO A 1 89 ? 69.017 -18.777 -17.957 1.000 85.163 71 PRO AAA C 1
ATOM 562 O O . PRO A 1 89 ? 67.940 -18.720 -17.382 1.000 86.482 71 PRO AAA O 1
ATOM 566 N N . ARG A 1 90 ? 69.388 -19.783 -18.761 1.000 84.351 72 ARG AAA N 1
ATOM 567 C CA . ARG A 1 90 ? 68.581 -21.012 -18.985 1.000 82.791 72 ARG AAA CA 1
ATOM 568 C C . ARG A 1 90 ? 68.742 -21.909 -17.755 1.000 82.506 72 ARG AAA C 1
ATOM 569 O O . ARG A 1 90 ? 69.468 -22.922 -17.853 1.000 85.511 72 ARG AAA O 1
ATOM 577 N N . ASN A 1 91 ? 68.065 -21.544 -16.657 1.000 79.042 73 ASN AAA N 1
ATOM 578 C CA . ASN A 1 91 ? 68.327 -22.032 -15.276 1.000 75.880 73 ASN AAA CA 1
ATOM 579 C C . ASN A 1 91 ? 67.009 -22.184 -14.513 1.000 74.185 73 ASN AAA C 1
ATOM 580 O O . ASN A 1 91 ? 65.965 -21.740 -14.983 1.000 74.163 73 ASN AAA O 1
ATOM 585 N N . PRO A 1 92 ? 67.013 -22.808 -13.308 1.000 73.307 74 PRO AAA N 1
ATOM 586 C CA . PRO A 1 92 ? 65.800 -22.979 -12.501 1.000 74.266 74 PRO AAA CA 1
ATOM 587 C C . PRO A 1 92 ? 64.886 -21.761 -12.299 1.000 75.883 74 PRO AAA C 1
ATOM 588 O O . PRO A 1 92 ? 63.699 -21.964 -12.148 1.000 73.102 74 PRO AAA O 1
ATOM 592 N N . MET A 1 93 ? 65.449 -20.551 -12.251 1.000 80.581 75 MET AAA N 1
ATOM 593 C CA . MET A 1 93 ? 64.674 -19.302 -12.038 1.000 86.427 75 MET AAA CA 1
ATOM 594 C C . MET A 1 93 ? 63.795 -19.065 -13.267 1.000 85.383 75 MET AAA C 1
ATOM 595 O O . MET A 1 93 ? 62.564 -18.933 -13.099 1.000 85.055 75 MET AAA O 1
ATOM 600 N N . LEU A 1 94 ? 64.402 -19.030 -14.456 1.000 84.126 76 LEU AAA N 1
ATOM 601 C CA . LEU A 1 94 ? 63.673 -18.848 -15.739 1.000 83.313 76 LEU AAA CA 1
ATOM 602 C C . LEU A 1 94 ? 62.611 -19.945 -15.875 1.000 81.537 76 LEU AAA C 1
ATOM 603 O O . LEU A 1 94 ? 61.471 -19.626 -16.264 1.000 79.918 76 LEU AAA O 1
ATOM 608 N N . TYR A 1 95 ? 62.966 -21.184 -15.535 1.000 80.688 77 TYR AAA N 1
ATOM 609 C CA . TYR A 1 95 ? 62.045 -22.345 -15.563 1.000 82.666 77 TYR AAA CA 1
ATOM 610 C C . TYR A 1 95 ? 60.893 -22.115 -14.581 1.000 85.485 77 TYR AAA C 1
ATOM 611 O O . TYR A 1 95 ? 59.746 -22.427 -14.944 1.000 86.066 77 TYR AAA O 1
ATOM 620 N N . ARG A 1 96 ? 61.195 -21.611 -13.379 1.000 88.447 78 ARG AAA N 1
ATOM 621 C CA . ARG A 1 96 ? 60.184 -21.327 -12.325 1.000 92.216 78 ARG AAA CA 1
ATOM 622 C C . ARG A 1 96 ? 59.170 -20.317 -12.865 1.000 90.825 78 ARG AAA C 1
ATOM 623 O O . ARG A 1 96 ? 57.966 -20.523 -12.632 1.000 90.583 78 ARG AAA O 1
ATOM 631 N N . LEU A 1 97 ? 59.643 -19.265 -13.539 1.000 88.436 79 LEU AAA N 1
ATOM 632 C CA . LEU A 1 97 ? 58.774 -18.184 -14.070 1.000 90.452 79 LEU AAA CA 1
ATOM 633 C C . LEU A 1 97 ? 57.819 -18.763 -15.117 1.000 91.245 79 LEU AAA C 1
ATOM 634 O O . LEU A 1 97 ? 56.645 -18.355 -15.127 1.000 97.584 79 LEU AAA O 1
ATOM 639 N N . LEU A 1 98 ? 58.297 -19.684 -15.955 1.000 91.317 80 LEU AAA N 1
ATOM 640 C CA . LEU A 1 98 ? 57.521 -20.219 -17.105 1.000 92.583 80 LEU AAA CA 1
ATOM 641 C C . LEU A 1 98 ? 56.436 -21.180 -16.615 1.000 95.004 80 LEU AAA C 1
ATOM 642 O O . LEU A 1 98 ? 55.366 -21.203 -17.243 1.000 103.904 80 LEU AAA O 1
ATOM 647 N N . VAL A 1 99 ? 56.688 -21.934 -15.542 1.000 94.797 81 VAL AAA N 1
ATOM 648 C CA . VAL A 1 99 ? 55.703 -22.916 -14.997 1.000 97.871 81 VAL AAA CA 1
ATOM 649 C C . VAL A 1 99 ? 54.724 -22.194 -14.063 1.000 100.550 81 VAL AAA C 1
ATOM 650 O O . VAL A 1 99 ? 53.589 -22.677 -13.957 1.000 105.804 81 VAL AAA O 1
ATOM 654 N N . GLN A 1 100 ? 55.124 -21.067 -13.460 1.000 102.787 82 GLN AAA N 1
ATOM 655 C CA . GLN A 1 100 ? 54.236 -20.188 -12.646 1.000 106.305 82 GLN AAA CA 1
ATOM 656 C C . GLN A 1 100 ? 53.295 -19.380 -13.556 1.000 107.516 82 GLN AAA C 1
ATOM 657 O O . GLN A 1 100 ? 52.800 -18.340 -13.094 1.000 108.902 82 GLN AAA O 1
ATOM 663 N N . GLY A 1 101 ? 53.071 -19.810 -14.804 1.000 107.267 83 GLY AAA N 1
ATOM 664 C CA . GLY A 1 101 ? 52.013 -19.269 -15.679 1.000 108.129 83 GLY AAA CA 1
ATOM 665 C C . GLY A 1 101 ? 52.528 -18.268 -16.702 1.000 105.841 83 GLY AAA C 1
ATOM 666 O O . GLY A 1 101 ? 51.859 -18.107 -17.737 1.000 107.573 83 GLY AAA O 1
ATOM 667 N N . LEU A 1 102 ? 53.649 -17.594 -16.425 1.000 102.127 84 LEU AAA N 1
ATOM 668 C CA . LEU A 1 102 ? 54.292 -16.632 -17.362 1.000 100.300 84 LEU AAA CA 1
ATOM 669 C C . LEU A 1 102 ? 54.697 -17.394 -18.633 1.000 100.082 84 LEU AAA C 1
ATOM 670 O O . LEU A 1 102 ? 55.047 -18.584 -18.511 1.000 102.820 84 LEU AAA O 1
ATOM 675 N N . LYS A 1 103 ? 54.620 -16.754 -19.806 1.000 98.749 85 LYS AAA N 1
ATOM 676 C CA . LYS A 1 103 ? 54.932 -17.383 -21.120 1.000 98.678 85 LYS AAA CA 1
ATOM 677 C C . LYS A 1 103 ? 56.237 -16.816 -21.674 1.000 97.364 85 LYS AAA C 1
ATOM 678 O O . LYS A 1 103 ? 56.707 -15.770 -21.231 1.000 97.766 85 LYS AAA O 1
ATOM 684 N N . PRO A 1 104 ? 56.872 -17.491 -22.659 1.000 93.714 86 PRO AAA N 1
ATOM 685 C CA . PRO A 1 104 ? 58.095 -16.973 -23.279 1.000 92.933 86 PRO AAA CA 1
ATOM 686 C C . PRO A 1 104 ? 57.955 -15.584 -23.931 1.000 95.610 86 PRO AAA C 1
ATOM 687 O O . PRO A 1 104 ? 58.927 -14.844 -23.941 1.000 94.695 86 PRO AAA O 1
ATOM 691 N N . LYS A 1 105 ? 56.769 -15.259 -24.460 1.000 100.084 87 LYS AAA N 1
ATOM 692 C CA . LYS A 1 105 ? 56.473 -13.949 -25.108 1.000 100.727 87 LYS AAA CA 1
ATOM 693 C C . LYS A 1 105 ? 56.425 -12.837 -24.046 1.000 101.375 87 LYS AAA C 1
ATOM 694 O O . LYS A 1 105 ? 56.613 -11.664 -24.426 1.000 101.608 87 LYS AAA O 1
ATOM 700 N N . ASP A 1 106 ? 56.190 -13.183 -22.773 1.000 100.274 88 ASP AAA N 1
ATOM 701 C CA . ASP A 1 106 ? 56.110 -12.219 -21.639 1.000 101.663 88 ASP AAA CA 1
ATOM 702 C C . ASP A 1 106 ? 57.513 -11.877 -21.125 1.000 97.162 88 ASP AAA C 1
ATOM 703 O O . ASP A 1 106 ? 57.622 -10.936 -20.315 1.000 96.108 88 ASP AAA O 1
ATOM 708 N N . LEU A 1 107 ? 58.540 -12.622 -21.545 1.000 91.748 89 LEU AAA N 1
ATOM 709 C CA . LEU A 1 107 ? 59.894 -12.554 -20.939 1.000 89.219 89 LEU AAA CA 1
ATOM 710 C C . LEU A 1 107 ? 60.921 -12.063 -21.958 1.000 87.780 89 LEU AAA C 1
ATOM 711 O O . LEU A 1 107 ? 60.745 -12.300 -23.179 1.000 89.896 89 LEU AAA O 1
ATOM 716 N N . ALA A 1 108 ? 61.965 -11.421 -21.435 1.000 84.458 90 ALA AAA N 1
ATOM 717 C CA . ALA A 1 108 ? 63.146 -10.935 -22.176 1.000 84.270 90 ALA AAA CA 1
ATOM 718 C C . ALA A 1 108 ? 64.393 -11.164 -21.319 1.000 84.042 90 ALA AAA C 1
ATOM 719 O O . ALA A 1 108 ? 64.345 -10.888 -20.110 1.000 85.074 90 ALA AAA O 1
ATOM 721 N N . ILE A 1 109 ? 65.460 -11.682 -21.925 1.000 85.486 91 ILE AAA N 1
ATOM 722 C CA . ILE A 1 109 ? 66.801 -11.806 -21.287 1.000 85.903 91 ILE AAA CA 1
ATOM 723 C C . ILE A 1 109 ? 67.673 -10.681 -21.850 1.000 84.818 91 ILE AAA C 1
ATOM 724 O O . ILE A 1 109 ? 67.888 -10.648 -23.074 1.000 84.469 91 ILE AAA O 1
ATOM 729 N N . VAL A 1 110 ? 68.082 -9.753 -20.985 1.000 84.232 92 VAL AAA N 1
ATOM 730 C CA . VAL A 1 110 ? 68.905 -8.569 -21.356 1.000 84.735 92 VAL AAA CA 1
ATOM 731 C C . VAL A 1 110 ? 70.370 -8.980 -21.230 1.000 82.208 92 VAL AAA C 1
ATOM 732 O O . VAL A 1 110 ? 70.773 -9.370 -20.123 1.000 81.592 92 VAL AAA O 1
ATOM 736 N N . ALA A 1 111 ? 71.108 -8.930 -22.337 1.000 82.468 93 ALA AAA N 1
ATOM 737 C CA . ALA A 1 111 ? 72.545 -9.267 -22.404 1.000 85.045 93 ALA AAA CA 1
ATOM 738 C C . ALA A 1 111 ? 73.367 -8.056 -21.952 1.000 87.610 93 ALA AAA C 1
ATOM 739 O O . ALA A 1 111 ? 73.086 -6.935 -22.412 1.000 90.259 93 ALA AAA O 1
ATOM 741 N N . VAL A 1 112 ? 74.341 -8.290 -21.073 1.000 88.371 94 VAL AAA N 1
ATOM 742 C CA . VAL A 1 112 ? 75.290 -7.272 -20.543 1.000 91.044 94 VAL AAA CA 1
ATOM 743 C C . VAL A 1 112 ? 76.697 -7.723 -20.944 1.000 93.874 94 VAL AAA C 1
ATOM 744 O O . VAL A 1 112 ? 76.965 -8.923 -20.819 1.000 96.107 94 VAL AAA O 1
ATOM 748 N N . LYS A 1 113 ? 77.544 -6.805 -21.417 1.000 100.288 95 LYS AAA N 1
ATOM 749 C CA . LYS A 1 113 ? 78.890 -7.116 -21.975 1.000 107.038 95 LYS AAA CA 1
ATOM 750 C C . LYS A 1 113 ? 79.795 -7.689 -20.880 1.000 107.859 95 LYS AAA C 1
ATOM 751 O O . LYS A 1 113 ? 79.664 -7.251 -19.729 1.000 105.004 95 LYS AAA O 1
ATOM 757 N N . TRP A 1 114 ? 80.678 -8.625 -21.251 1.000 113.981 96 TRP AAA N 1
ATOM 758 C CA . TRP A 1 114 ? 81.783 -9.170 -20.412 1.000 119.153 96 TRP AAA CA 1
ATOM 759 C C . TRP A 1 114 ? 82.450 -8.018 -19.647 1.000 114.370 96 TRP AAA C 1
ATOM 760 O O . TRP A 1 114 ? 82.829 -8.201 -18.479 1.000 106.717 96 TRP AAA O 1
ATOM 771 N N . THR A 1 115 ? 82.544 -6.862 -20.303 1.000 114.666 97 THR AAA N 1
ATOM 772 C CA . THR A 1 115 ? 83.351 -5.679 -19.913 1.000 115.250 97 THR AAA CA 1
ATOM 773 C C . THR A 1 115 ? 82.932 -5.170 -18.523 1.000 112.901 97 THR AAA C 1
ATOM 774 O O . THR A 1 115 ? 83.748 -4.487 -17.893 1.000 112.625 97 THR AAA O 1
ATOM 778 N N . ILE A 1 116 ? 81.728 -5.494 -18.042 1.000 109.692 98 ILE AAA N 1
ATOM 779 C CA . ILE A 1 116 ? 81.242 -5.045 -16.701 1.000 110.599 98 ILE AAA CA 1
ATOM 780 C C . ILE A 1 116 ? 82.034 -5.753 -15.597 1.000 109.195 98 ILE AAA C 1
ATOM 781 O O . ILE A 1 116 ? 82.043 -5.247 -14.466 1.000 107.577 98 ILE AAA O 1
ATOM 786 N N . MET A 1 117 ? 82.675 -6.879 -15.913 1.000 109.349 99 MET AAA N 1
ATOM 787 C CA . MET A 1 117 ? 83.483 -7.677 -14.951 1.000 110.077 99 MET AAA CA 1
ATOM 788 C C . MET A 1 117 ? 84.770 -6.922 -14.590 1.000 111.856 99 MET AAA C 1
ATOM 789 O O . MET A 1 117 ? 85.365 -7.250 -13.536 1.000 110.661 99 MET AAA O 1
ATOM 794 N N . LYS A 1 118 ? 85.181 -5.955 -15.423 1.000 113.332 100 LYS AAA N 1
ATOM 795 C CA . LYS A 1 118 ? 86.393 -5.115 -15.206 1.000 117.804 100 LYS AAA CA 1
ATOM 796 C C . LYS A 1 118 ? 86.198 -4.234 -13.968 1.000 116.831 100 LYS AAA C 1
ATOM 797 O O . LYS A 1 118 ? 87.208 -3.965 -13.291 1.000 119.315 100 LYS AAA O 1
ATOM 803 N N . ARG A 1 119 ? 84.961 -3.799 -13.689 1.000 115.479 101 ARG AAA N 1
ATOM 804 C CA . ARG A 1 119 ? 84.609 -3.036 -12.460 1.000 116.494 101 ARG AAA CA 1
ATOM 805 C C . ARG A 1 119 ? 85.179 -3.783 -11.249 1.000 116.340 101 ARG AAA C 1
ATOM 806 O O . ARG A 1 119 ? 85.215 -5.026 -11.292 1.000 110.150 101 ARG AAA O 1
ATOM 814 N N . ASP A 1 120 ? 85.634 -3.043 -10.232 1.000 120.759 102 ASP AAA N 1
ATOM 815 C CA . ASP A 1 120 ? 86.345 -3.587 -9.041 1.000 122.965 102 ASP AAA CA 1
ATOM 816 C C . ASP A 1 120 ? 85.466 -3.430 -7.790 1.000 120.852 102 ASP AAA C 1
ATOM 817 O O . ASP A 1 120 ? 85.996 -3.631 -6.681 1.000 120.915 102 ASP AAA O 1
ATOM 822 N N . ASP A 1 121 ? 84.177 -3.102 -7.955 1.000 117.828 103 ASP AAA N 1
ATOM 823 C CA . ASP A 1 121 ? 83.194 -2.973 -6.843 1.000 117.297 103 ASP AAA CA 1
ATOM 824 C C . ASP A 1 121 ? 82.092 -4.030 -7.000 1.000 112.875 103 ASP AAA C 1
ATOM 825 O O . ASP A 1 121 ? 81.081 -3.943 -6.273 1.000 111.560 103 ASP AAA O 1
ATOM 830 N N . ILE A 1 122 ? 82.284 -4.987 -7.912 1.000 108.855 104 ILE AAA N 1
ATOM 831 C CA . ILE A 1 122 ? 81.318 -6.087 -8.200 1.000 105.011 104 ILE AAA CA 1
ATOM 832 C C . ILE A 1 122 ? 81.629 -7.267 -7.285 1.000 104.602 104 ILE AAA C 1
ATOM 833 O O . ILE A 1 122 ? 82.726 -7.300 -6.697 1.000 104.254 104 ILE AAA O 1
ATOM 838 N N . LEU A 1 123 ? 80.689 -8.210 -7.222 1.000 104.245 105 LEU AAA N 1
ATOM 839 C CA . LEU A 1 123 ? 80.817 -9.502 -6.505 1.000 101.152 105 LEU AAA CA 1
ATOM 840 C C . LEU A 1 123 ? 80.454 -10.632 -7.472 1.000 98.175 105 LEU AAA C 1
ATOM 841 O O . LEU A 1 123 ? 79.703 -10.376 -8.435 1.000 93.608 105 LEU AAA O 1
ATOM 846 N N . ILE A 1 124 ? 80.990 -11.825 -7.214 1.000 99.012 106 ILE AAA N 1
ATOM 847 C CA . ILE A 1 124 ? 80.779 -13.050 -8.034 1.000 96.473 106 ILE AAA CA 1
ATOM 848 C C . ILE A 1 124 ? 80.412 -14.193 -7.087 1.000 96.429 106 ILE AAA C 1
ATOM 849 O O . ILE A 1 124 ? 81.190 -14.469 -6.150 1.000 100.374 106 ILE AAA O 1
ATOM 854 N N . THR A 1 125 ? 79.251 -14.806 -7.322 1.000 94.537 107 THR AAA N 1
ATOM 855 C CA . THR A 1 125 ? 78.702 -15.944 -6.542 1.000 92.970 107 THR AAA CA 1
ATOM 856 C C . THR A 1 125 ? 79.104 -17.253 -7.235 1.000 92.871 107 THR AAA C 1
ATOM 857 O O . THR A 1 125 ? 79.245 -17.246 -8.475 1.000 89.305 107 THR AAA O 1
ATOM 861 N N . ASP A 1 126 ? 79.281 -18.331 -6.465 1.000 94.433 108 ASP AAA N 1
ATOM 862 C CA . ASP A 1 126 ? 79.588 -19.686 -6.997 1.000 94.972 108 ASP AAA CA 1
ATOM 863 C C . ASP A 1 126 ? 78.271 -20.433 -7.240 1.000 91.355 108 ASP AAA C 1
ATOM 864 O O . ASP A 1 126 ? 78.326 -21.622 -7.602 1.000 92.112 108 ASP AAA O 1
ATOM 869 N N . GLY A 1 127 ? 77.137 -19.757 -7.039 1.000 89.290 109 GLY AAA N 1
ATOM 870 C CA . GLY A 1 127 ? 75.790 -20.314 -7.255 1.000 90.103 109 GLY AAA CA 1
ATOM 871 C C . GLY A 1 127 ? 74.704 -19.305 -6.923 1.000 90.000 109 GLY AAA C 1
ATOM 872 O O . GLY A 1 127 ? 75.006 -18.098 -6.915 1.000 92.282 109 GLY AAA O 1
ATOM 873 N N . ASN A 1 128 ? 73.485 -19.791 -6.667 1.000 88.707 110 ASN AAA N 1
ATOM 874 C CA . ASN A 1 128 ? 72.295 -18.983 -6.293 1.000 87.729 110 ASN AAA CA 1
ATOM 875 C C . ASN A 1 128 ? 72.675 -18.059 -5.129 1.000 90.737 110 ASN AAA C 1
ATOM 876 O O . ASN A 1 128 ? 72.947 -18.577 -4.034 1.000 95.108 110 ASN AAA O 1
ATOM 881 N N . ALA A 1 129 ? 72.694 -16.745 -5.366 1.000 90.412 111 ALA AAA N 1
ATOM 882 C CA . ALA A 1 129 ? 73.089 -15.700 -4.392 1.000 89.328 111 ALA AAA CA 1
ATOM 883 C C . ALA A 1 129 ? 72.298 -15.853 -3.086 1.000 91.400 111 ALA AAA C 1
ATOM 884 O O . ALA A 1 129 ? 72.888 -15.614 -2.017 1.000 93.428 111 ALA AAA O 1
ATOM 886 N N . ALA A 1 130 ? 71.017 -16.230 -3.165 1.000 93.216 112 ALA AAA N 1
ATOM 887 C CA . ALA A 1 130 ? 70.094 -16.355 -2.008 1.000 97.884 112 ALA AAA CA 1
ATOM 888 C C . ALA A 1 130 ? 70.520 -17.511 -1.091 1.000 101.777 112 ALA AAA C 1
ATOM 889 O O . ALA A 1 130 ? 70.641 -17.268 0.127 1.000 107.811 112 ALA AAA O 1
ATOM 891 N N . SER A 1 131 ? 70.739 -18.709 -1.651 1.000 102.307 113 SER AAA N 1
ATOM 892 C CA . SER A 1 131 ? 71.079 -19.958 -0.916 1.000 105.338 113 SER AAA CA 1
ATOM 893 C C . SER A 1 131 ? 72.238 -19.726 0.065 1.000 107.588 113 SER AAA C 1
ATOM 894 O O . SER A 1 131 ? 73.217 -19.054 -0.324 1.000 104.383 113 SER AAA O 1
ATOM 897 N N . SER A 1 132 ? 72.119 -20.276 1.284 1.000 110.798 114 SER AAA N 1
ATOM 898 C CA . SER A 1 132 ? 73.143 -20.252 2.366 1.000 114.707 114 SER AAA CA 1
ATOM 899 C C . SER A 1 132 ? 74.437 -20.908 1.883 1.000 113.735 114 SER AAA C 1
ATOM 900 O O . SER A 1 132 ? 75.517 -20.338 2.106 1.000 114.123 114 SER AAA O 1
ATOM 903 N N . GLU A 1 133 ? 74.307 -22.082 1.263 1.000 113.913 115 GLU AAA N 1
ATOM 904 C CA . GLU A 1 133 ? 75.431 -22.926 0.789 1.000 115.164 115 GLU AAA CA 1
ATOM 905 C C . GLU A 1 133 ? 76.310 -22.134 -0.191 1.000 111.957 115 GLU AAA C 1
ATOM 906 O O . GLU A 1 133 ? 77.525 -22.408 -0.233 1.000 116.132 115 GLU AAA O 1
ATOM 912 N N . THR A 1 134 ? 75.732 -21.188 -0.942 1.000 106.941 116 THR AAA N 1
ATOM 913 C CA . THR A 1 134 ? 76.442 -20.357 -1.957 1.000 103.277 116 THR AAA CA 1
ATOM 914 C C . THR A 1 134 ? 77.415 -19.396 -1.265 1.000 101.923 116 THR AAA C 1
ATOM 915 O O . THR A 1 134 ? 77.069 -18.870 -0.189 1.000 100.104 116 THR AAA O 1
ATOM 919 N N . GLN A 1 135 ? 78.567 -19.160 -1.900 1.000 101.744 117 GLN AAA N 1
ATOM 920 C CA . GLN A 1 135 ? 79.648 -18.262 -1.426 1.000 102.703 117 GLN AAA CA 1
ATOM 921 C C . GLN A 1 135 ? 79.822 -17.100 -2.407 1.000 100.562 117 GLN AAA C 1
ATOM 922 O O . GLN A 1 135 ? 80.144 -17.366 -3.583 1.000 99.162 117 GLN AAA O 1
ATOM 928 N N . ILE A 1 136 ? 79.645 -15.867 -1.923 1.000 98.211 118 ILE AAA N 1
ATOM 929 C CA . ILE A 1 136 ? 79.888 -14.608 -2.688 1.000 95.782 118 ILE AAA CA 1
ATOM 930 C C . ILE A 1 136 ? 81.310 -14.135 -2.383 1.000 97.906 118 ILE AAA C 1
ATOM 931 O O . ILE A 1 136 ? 81.640 -14.004 -1.191 1.000 101.028 118 ILE AAA O 1
ATOM 936 N N . TYR A 1 137 ? 82.113 -13.912 -3.424 1.000 99.603 119 TYR AAA N 1
ATOM 937 C CA . TYR A 1 137 ? 83.492 -13.376 -3.338 1.000 105.577 119 TYR AAA CA 1
ATOM 938 C C . TYR A 1 137 ? 83.529 -12.025 -4.051 1.000 107.114 119 TYR AAA C 1
ATOM 939 O O . TYR A 1 137 ? 82.795 -11.858 -5.035 1.000 107.073 119 TYR AAA O 1
ATOM 948 N N . ARG A 1 138 ? 84.351 -11.095 -3.563 1.000 112.674 120 ARG AAA N 1
ATOM 949 C CA . ARG A 1 138 ? 84.690 -9.837 -4.281 1.000 116.767 120 ARG AAA CA 1
ATOM 950 C C . ARG A 1 138 ? 85.806 -10.152 -5.280 1.000 116.968 120 ARG AAA C 1
ATOM 951 O O . ARG A 1 138 ? 86.463 -11.192 -5.118 1.000 115.285 120 ARG AAA O 1
ATOM 959 N N . LYS A 1 139 ? 85.987 -9.294 -6.284 1.000 123.045 121 LYS AAA N 1
ATOM 960 C CA . LYS A 1 139 ? 86.859 -9.560 -7.463 1.000 126.122 121 LYS AAA CA 1
ATOM 961 C C . LYS A 1 139 ? 88.246 -10.004 -6.977 1.000 128.291 121 LYS AAA C 1
ATOM 962 O O . LYS A 1 139 ? 88.701 -11.076 -7.434 1.000 123.850 121 LYS AAA O 1
ATOM 968 N N . SER A 1 140 ? 88.856 -9.244 -6.054 1.000 129.680 122 SER AAA N 1
ATOM 969 C CA . SER A 1 140 ? 90.237 -9.444 -5.528 1.000 129.559 122 SER AAA CA 1
ATOM 970 C C . SER A 1 140 ? 90.445 -10.883 -5.029 1.000 130.854 122 SER AAA C 1
ATOM 971 O O . SER A 1 140 ? 91.507 -11.454 -5.340 1.000 131.872 122 SER AAA O 1
ATOM 974 N N . GLU A 1 141 ? 89.470 -11.449 -4.303 1.000 132.435 123 GLU AAA N 1
ATOM 975 C CA . GLU A 1 141 ? 89.617 -12.726 -3.550 1.000 136.278 123 GLU AAA CA 1
ATOM 976 C C . GLU A 1 141 ? 88.919 -13.888 -4.274 1.000 136.274 123 GLU AAA C 1
ATOM 977 O O . GLU A 1 141 ? 88.767 -14.944 -3.631 1.000 132.001 123 GLU AAA O 1
ATOM 983 N N . ILE A 1 142 ? 88.543 -13.728 -5.550 1.000 144.000 124 ILE AAA N 1
ATOM 984 C CA . ILE A 1 142 ? 87.874 -14.805 -6.348 1.000 150.482 124 ILE AAA CA 1
ATOM 985 C C . ILE A 1 142 ? 88.921 -15.849 -6.753 1.000 155.083 124 ILE AAA C 1
ATOM 986 O O . ILE A 1 142 ? 90.041 -15.447 -7.131 1.000 157.438 124 ILE AAA O 1
ATOM 991 N N . LYS A 1 143 ? 88.554 -17.135 -6.686 1.000 157.126 125 LYS AAA N 1
ATOM 992 C CA . LYS A 1 143 ? 89.424 -18.285 -7.053 1.000 160.499 125 LYS AAA CA 1
ATOM 993 C C . LYS A 1 143 ? 88.581 -19.331 -7.797 1.000 160.270 125 LYS AAA C 1
ATOM 994 O O . LYS A 1 143 ? 87.449 -19.623 -7.342 1.000 155.299 125 LYS AAA O 1
ATOM 1000 N N . ASN A 1 144 ? 89.127 -19.863 -8.898 1.000 161.224 126 ASN AAA N 1
ATOM 1001 C CA . ASN A 1 144 ? 88.481 -20.848 -9.810 1.000 159.022 126 ASN AAA CA 1
ATOM 1002 C C . ASN A 1 144 ? 87.308 -20.174 -10.526 1.000 151.730 126 ASN AAA C 1
ATOM 1003 O O . ASN A 1 144 ? 86.190 -20.709 -10.454 1.000 148.176 126 ASN AAA O 1
ATOM 1008 N N . ILE A 1 145 ? 87.563 -19.045 -11.196 1.000 148.461 127 ILE AAA N 1
ATOM 1009 C CA . ILE A 1 145 ? 86.533 -18.292 -11.972 1.000 145.153 127 ILE AAA CA 1
ATOM 1010 C C . ILE A 1 145 ? 86.146 -19.111 -13.207 1.000 139.966 127 ILE AAA C 1
ATOM 1011 O O . ILE A 1 145 ? 84.941 -19.142 -13.532 1.000 137.936 127 ILE AAA O 1
ATOM 1016 N N . LYS A 1 146 ? 87.121 -19.752 -13.861 1.000 135.745 128 LYS AAA N 1
ATOM 1017 C CA . LYS A 1 146 ? 86.889 -20.606 -15.059 1.000 133.455 128 LYS AAA CA 1
ATOM 1018 C C . LYS A 1 146 ? 85.929 -21.736 -14.675 1.000 125.077 128 LYS AAA C 1
ATOM 1019 O O . LYS A 1 146 ? 85.187 -22.212 -15.558 1.000 122.768 128 LYS AAA O 1
ATOM 1025 N N . ASN A 1 147 ? 85.929 -22.110 -13.393 1.000 119.449 129 ASN AAA N 1
ATOM 1026 C CA . ASN A 1 147 ? 85.034 -23.138 -12.800 1.000 116.202 129 ASN AAA CA 1
ATOM 1027 C C . ASN A 1 147 ? 83.616 -22.566 -12.661 1.000 109.585 129 ASN AAA C 1
ATOM 1028 O O . ASN A 1 147 ? 82.657 -23.262 -13.026 1.000 103.242 129 ASN AAA O 1
ATOM 1033 N N . ILE A 1 148 ? 83.487 -21.342 -12.150 1.000 107.103 130 ILE AAA N 1
ATOM 1034 C CA . ILE A 1 148 ? 82.177 -20.648 -11.980 1.000 103.506 130 ILE AAA CA 1
ATOM 1035 C C . ILE A 1 148 ? 81.545 -20.421 -13.355 1.000 101.233 130 ILE AAA C 1
ATOM 1036 O O . ILE A 1 148 ? 80.387 -20.833 -13.535 1.000 98.885 130 ILE AAA O 1
ATOM 1041 N N . ILE A 1 149 ? 82.274 -19.801 -14.284 1.000 102.798 131 ILE AAA N 1
ATOM 1042 C CA . ILE A 1 149 ? 81.696 -19.300 -15.569 1.000 107.209 131 ILE AAA CA 1
ATOM 1043 C C . ILE A 1 149 ? 81.382 -20.471 -16.514 1.000 106.829 131 ILE AAA C 1
ATOM 1044 O O . ILE A 1 149 ? 80.712 -20.220 -17.538 1.000 108.125 131 ILE AAA O 1
ATOM 1049 N N . SER A 1 150 ? 81.829 -21.693 -16.196 1.000 106.615 132 SER AAA N 1
ATOM 1050 C CA . SER A 1 150 ? 81.587 -22.915 -17.012 1.000 104.343 132 SER AAA CA 1
ATOM 1051 C C . SER A 1 150 ? 80.103 -23.311 -16.977 1.000 102.202 132 SER AAA C 1
ATOM 1052 O O . SER A 1 150 ? 79.675 -24.025 -17.896 1.000 107.869 132 SER AAA O 1
ATOM 1055 N N . VAL A 1 151 ? 79.352 -22.874 -15.961 1.000 98.042 133 VAL AAA N 1
ATOM 1056 C CA . VAL A 1 151 ? 77.892 -23.161 -15.798 1.000 95.816 133 VAL AAA CA 1
ATOM 1057 C C . VAL A 1 151 ? 77.130 -22.705 -17.052 1.000 98.394 133 VAL AAA C 1
ATOM 1058 O O . VAL A 1 151 ? 75.955 -23.106 -17.214 1.000 98.885 133 VAL AAA O 1
ATOM 1062 N N . LYS A 1 152 ? 77.757 -21.878 -17.896 1.000 99.504 134 LYS AAA N 1
ATOM 1063 C CA . LYS A 1 152 ? 77.195 -21.456 -19.206 1.000 101.278 134 LYS AAA CA 1
ATOM 1064 C C . LYS A 1 152 ? 77.045 -22.683 -20.123 1.000 99.893 134 LYS AAA C 1
ATOM 1065 O O . LYS A 1 152 ? 76.208 -22.621 -21.043 1.000 101.503 134 LYS AAA O 1
ATOM 1071 N N . ASP A 1 153 ? 77.800 -23.760 -19.872 1.000 98.428 135 ASP AAA N 1
ATOM 1072 C CA . ASP A 1 153 ? 77.812 -25.001 -20.697 1.000 98.590 135 ASP AAA CA 1
ATOM 1073 C C . ASP A 1 153 ? 76.939 -26.094 -20.061 1.000 96.057 135 ASP AAA C 1
ATOM 1074 O O . ASP A 1 153 ? 76.827 -27.167 -20.672 1.000 98.374 135 ASP AAA O 1
ATOM 1079 N N . MET A 1 154 ? 76.331 -25.838 -18.899 1.000 94.963 136 MET AAA N 1
ATOM 1080 C CA . MET A 1 154 ? 75.367 -26.759 -18.235 1.000 95.692 136 MET AAA CA 1
ATOM 1081 C C . MET A 1 154 ? 74.016 -26.699 -18.960 1.000 98.189 136 MET AAA C 1
ATOM 1082 O O . MET A 1 154 ? 73.434 -25.593 -19.033 1.000 99.892 136 MET AAA O 1
ATOM 1087 N N . GLU A 1 155 ? 73.514 -27.844 -19.435 1.000 101.445 137 GLU AAA N 1
ATOM 1088 C CA . GLU A 1 155 ? 72.235 -27.933 -20.198 1.000 104.824 137 GLU AAA CA 1
ATOM 1089 C C . GLU A 1 155 ? 71.126 -28.512 -19.305 1.000 101.614 137 GLU AAA C 1
ATOM 1090 O O . GLU A 1 155 ? 69.941 -28.406 -19.695 1.000 99.825 137 GLU AAA O 1
ATOM 1096 N N . TYR A 1 156 ? 71.493 -29.081 -18.150 1.000 99.019 138 TYR AAA N 1
ATOM 1097 C CA . TYR A 1 156 ? 70.553 -29.588 -17.116 1.000 95.462 138 TYR AAA CA 1
ATOM 1098 C C . TYR A 1 156 ? 71.208 -29.523 -15.734 1.000 90.091 138 TYR AAA C 1
ATOM 1099 O O . TYR A 1 156 ? 72.420 -29.282 -15.643 1.000 90.842 138 TYR AAA O 1
ATOM 1108 N N . TRP A 1 157 ? 70.418 -29.756 -14.690 1.000 84.746 139 TRP AAA N 1
ATOM 1109 C CA . TRP A 1 157 ? 70.871 -29.649 -13.284 1.000 82.808 139 TRP AAA CA 1
ATOM 1110 C C . TRP A 1 157 ? 70.108 -30.637 -12.396 1.000 84.501 139 TRP AAA C 1
ATOM 1111 O O . TRP A 1 157 ? 69.140 -31.248 -12.884 1.000 85.761 139 TRP AAA O 1
ATOM 1122 N N . ARG A 1 158 ? 70.535 -30.760 -11.136 1.000 85.671 140 ARG AAA N 1
ATOM 1123 C CA . ARG A 1 158 ? 69.913 -31.616 -10.088 1.000 87.659 140 ARG AAA CA 1
ATOM 1124 C C . ARG A 1 158 ? 70.376 -31.135 -8.707 1.000 91.820 140 ARG AAA C 1
ATOM 1125 O O . ARG A 1 158 ? 71.470 -30.545 -8.625 1.000 95.502 140 ARG AAA O 1
ATOM 1133 N N . GLU A 1 159 ? 69.571 -31.368 -7.665 1.000 94.712 141 GLU AAA N 1
ATOM 1134 C CA . GLU A 1 159 ? 69.816 -30.823 -6.303 1.000 99.332 141 GLU AAA CA 1
ATOM 1135 C C . GLU A 1 159 ? 71.028 -31.521 -5.671 1.000 99.572 141 GLU AAA C 1
ATOM 1136 O O . GLU A 1 159 ? 71.824 -30.829 -4.999 1.000 99.670 141 GLU AAA O 1
ATOM 1142 N N . GLU A 1 160 ? 71.184 -32.826 -5.924 1.000 100.379 142 GLU AAA N 1
ATOM 1143 C CA . GLU A 1 160 ? 72.098 -33.743 -5.181 1.000 101.232 142 GLU AAA CA 1
ATOM 1144 C C . GLU A 1 160 ? 73.560 -33.289 -5.315 1.000 97.129 142 GLU AAA C 1
ATOM 1145 O O . GLU A 1 160 ? 74.236 -33.225 -4.275 1.000 97.292 142 GLU AAA O 1
ATOM 1151 N N . ASP A 1 161 ? 74.030 -33.002 -6.537 1.000 91.470 143 ASP AAA N 1
ATOM 1152 C CA . ASP A 1 161 ? 75.438 -32.604 -6.824 1.000 89.438 143 ASP AAA CA 1
ATOM 1153 C C . ASP A 1 161 ? 75.578 -31.077 -6.740 1.000 89.803 143 ASP AAA C 1
ATOM 1154 O O . ASP A 1 161 ? 76.677 -30.568 -7.043 1.000 91.637 143 ASP AAA O 1
ATOM 1159 N N . GLY A 1 162 ? 74.502 -30.376 -6.367 1.000 89.593 144 GLY AAA N 1
ATOM 1160 C CA . GLY A 1 162 ? 74.494 -28.921 -6.123 1.000 87.696 144 GLY AAA CA 1
ATOM 1161 C C . GLY A 1 162 ? 74.424 -28.118 -7.408 1.000 85.328 144 GLY AAA C 1
ATOM 1162 O O . GLY A 1 162 ? 74.404 -26.882 -7.318 1.000 86.034 144 GLY AAA O 1
ATOM 1163 N N . SER A 1 163 ? 74.363 -28.781 -8.567 1.000 84.378 145 SER AAA N 1
ATOM 1164 C CA . SER A 1 163 ? 74.346 -28.127 -9.902 1.000 83.671 145 SER AAA CA 1
ATOM 1165 C C . SER A 1 163 ? 73.130 -27.196 -10.011 1.000 83.474 145 SER AAA C 1
ATOM 1166 O O . SER A 1 163 ? 73.257 -26.151 -10.678 1.000 86.876 145 SER AAA O 1
ATOM 1169 N N . LYS A 1 164 ? 72.011 -27.536 -9.361 1.000 82.552 146 LYS AAA N 1
ATOM 1170 C CA . LYS A 1 164 ? 70.786 -26.692 -9.346 1.000 82.422 146 LYS AAA CA 1
ATOM 1171 C C . LYS A 1 164 ? 71.081 -25.358 -8.652 1.000 82.572 146 LYS AAA C 1
ATOM 1172 O O . LYS A 1 164 ? 70.450 -24.351 -9.008 1.000 82.351 146 LYS AAA O 1
ATOM 1178 N N . ARG A 1 165 ? 71.986 -25.358 -7.675 1.000 83.955 147 ARG AAA N 1
ATOM 1179 C CA . ARG A 1 165 ? 72.488 -24.125 -7.018 1.000 83.947 147 ARG AAA CA 1
ATOM 1180 C C . ARG A 1 165 ? 73.492 -23.453 -7.963 1.000 81.475 147 ARG AAA C 1
ATOM 1181 O O . ARG A 1 165 ? 73.248 -22.304 -8.352 1.000 79.853 147 ARG AAA O 1
ATOM 1189 N N . LYS A 1 166 ? 74.537 -24.183 -8.363 1.000 82.883 148 LYS AAA N 1
ATOM 1190 C CA . LYS A 1 166 ? 75.736 -23.663 -9.082 1.000 84.894 148 LYS AAA CA 1
ATOM 1191 C C . LYS A 1 166 ? 75.356 -22.967 -10.395 1.000 80.971 148 LYS AAA C 1
ATOM 1192 O O . LYS A 1 166 ? 76.022 -21.981 -10.734 1.000 81.541 148 LYS AAA O 1
ATOM 1198 N N . ILE A 1 167 ? 74.350 -23.465 -11.116 1.000 79.130 149 ILE AAA N 1
ATOM 1199 C CA . ILE A 1 167 ? 73.996 -22.983 -12.488 1.000 78.692 149 ILE AAA CA 1
ATOM 1200 C C . ILE A 1 167 ? 73.466 -21.542 -12.425 1.000 82.201 149 ILE AAA C 1
ATOM 1201 O O . ILE A 1 167 ? 73.545 -20.828 -13.448 1.000 85.557 149 ILE AAA O 1
ATOM 1206 N N . MET A 1 168 ? 72.957 -21.120 -11.267 1.000 84.385 150 MET AAA N 1
ATOM 1207 C CA . MET A 1 168 ? 72.475 -19.735 -11.035 1.000 85.403 150 MET AAA CA 1
ATOM 1208 C C . MET A 1 168 ? 73.589 -18.891 -10.410 1.000 84.014 150 MET AAA C 1
ATOM 1209 O O . MET A 1 168 ? 73.270 -17.862 -9.789 1.000 87.069 150 MET AAA O 1
ATOM 1214 N N . ALA A 1 169 ? 74.849 -19.301 -10.577 1.000 82.271 151 ALA AAA N 1
ATOM 1215 C CA . ALA A 1 169 ? 76.030 -18.443 -10.337 1.000 85.691 151 ALA AAA CA 1
ATOM 1216 C C . ALA A 1 169 ? 75.813 -17.145 -11.111 1.000 85.354 151 ALA AAA C 1
ATOM 1217 O O . ALA A 1 169 ? 75.224 -17.203 -12.224 1.000 87.788 151 ALA AAA O 1
ATOM 1219 N N . ALA A 1 170 ? 76.249 -16.025 -10.533 1.000 83.150 152 ALA AAA N 1
ATOM 1220 C CA . ALA A 1 170 ? 75.919 -14.665 -11.010 1.000 82.839 152 ALA AAA CA 1
ATOM 1221 C C . ALA A 1 170 ? 77.026 -13.680 -10.638 1.000 82.565 152 ALA AAA C 1
ATOM 1222 O O . ALA A 1 170 ? 77.809 -13.956 -9.705 1.000 80.323 152 ALA AAA O 1
ATOM 1224 N N . CYS A 1 171 ? 77.064 -12.572 -11.376 1.000 82.974 153 CYS AAA N 1
ATOM 1225 C CA . CYS A 1 171 ? 77.867 -11.359 -11.097 1.000 83.429 153 CYS AAA CA 1
ATOM 1226 C C . CYS A 1 171 ? 76.935 -10.302 -10.505 1.000 81.261 153 CYS AAA C 1
ATOM 1227 O O . CYS A 1 171 ? 76.007 -9.886 -11.217 1.000 80.791 153 CYS AAA O 1
ATOM 1230 N N . LEU A 1 172 ? 77.154 -9.918 -9.245 1.000 81.459 154 LEU AAA N 1
ATOM 1231 C CA . LEU A 1 172 ? 76.320 -8.923 -8.516 1.000 83.253 154 LEU AAA CA 1
ATOM 1232 C C . LEU A 1 172 ? 76.934 -7.527 -8.680 1.000 86.999 154 LEU AAA C 1
ATOM 1233 O O . LEU A 1 172 ? 78.044 -7.299 -8.166 1.000 89.959 154 LEU AAA O 1
ATOM 1238 N N . VAL A 1 173 ? 76.237 -6.641 -9.397 1.000 87.694 155 VAL AAA N 1
ATOM 1239 C CA . VAL A 1 173 ? 76.653 -5.233 -9.665 1.000 87.600 155 VAL AAA CA 1
ATOM 1240 C C . VAL A 1 173 ? 75.821 -4.337 -8.756 1.000 88.987 155 VAL AAA C 1
ATOM 1241 O O . VAL A 1 173 ? 74.594 -4.423 -8.769 1.000 88.036 155 VAL AAA O 1
ATOM 1245 N N . PRO A 1 174 ? 76.452 -3.466 -7.934 1.000 90.778 156 PRO AAA N 1
ATOM 1246 C CA . PRO A 1 174 ? 75.711 -2.664 -6.961 1.000 90.323 156 PRO AAA CA 1
ATOM 1247 C C . PRO A 1 174 ? 74.901 -1.531 -7.608 1.000 88.775 156 PRO AAA C 1
ATOM 1248 O O . PRO A 1 174 ? 75.333 -0.993 -8.608 1.000 84.265 156 PRO AAA O 1
ATOM 1252 N N . GLN A 1 175 ? 73.739 -1.238 -7.014 1.000 89.889 157 GLN AAA N 1
ATOM 1253 C CA . GLN A 1 175 ? 72.833 -0.099 -7.324 1.000 92.146 157 GLN AAA CA 1
ATOM 1254 C C . GLN A 1 175 ? 72.210 -0.279 -8.711 1.000 91.845 157 GLN AAA C 1
ATOM 1255 O O . GLN A 1 175 ? 71.025 -0.655 -8.762 1.000 96.304 157 GLN AAA O 1
ATOM 1261 N N . CYS A 1 176 ? 72.952 -0.001 -9.788 1.000 91.086 158 CYS AAA N 1
ATOM 1262 C CA . CYS A 1 176 ? 72.426 -0.044 -11.179 1.000 90.208 158 CYS AAA CA 1
ATOM 1263 C C . CYS A 1 176 ? 73.499 -0.559 -12.149 1.000 89.759 158 CYS AAA C 1
ATOM 1264 O O . CYS A 1 176 ? 74.682 -0.649 -11.764 1.000 88.668 158 CYS AAA O 1
ATOM 1267 N N . VAL A 1 177 ? 73.070 -0.908 -13.361 1.000 90.145 159 VAL AAA N 1
ATOM 1268 C CA . VAL A 1 177 ? 73.940 -1.235 -14.525 1.000 91.145 159 VAL AAA CA 1
ATOM 1269 C C . VAL A 1 177 ? 73.639 -0.215 -15.624 1.000 94.145 159 VAL AAA C 1
ATOM 1270 O O . VAL A 1 177 ? 72.487 -0.200 -16.109 1.000 94.998 159 VAL AAA O 1
ATOM 1274 N N . ASP A 1 178 ? 74.635 0.600 -15.980 1.000 96.185 160 ASP AAA N 1
ATOM 1275 C CA . ASP A 1 178 ? 74.533 1.649 -17.029 1.000 99.893 160 ASP AAA CA 1
ATOM 1276 C C . ASP A 1 178 ? 74.071 0.998 -18.331 1.000 98.540 160 ASP AAA C 1
ATOM 1277 O O . ASP A 1 178 ? 74.667 0.012 -18.761 1.000 98.118 160 ASP AAA O 1
ATOM 1282 N N . PRO A 1 179 ? 72.998 1.510 -18.984 1.000 97.193 161 PRO AAA N 1
ATOM 1283 C CA . PRO A 1 179 ? 72.526 0.965 -20.256 1.000 96.870 161 PRO AAA CA 1
ATOM 1284 C C . PRO A 1 179 ? 73.578 0.791 -21.361 1.000 99.696 161 PRO AAA C 1
ATOM 1285 O O . PRO A 1 179 ? 73.317 0.006 -22.255 1.000 101.101 161 PRO AAA O 1
ATOM 1289 N N . ARG A 1 180 ? 74.712 1.499 -21.287 1.000 103.941 162 ARG AAA N 1
ATOM 1290 C CA . ARG A 1 180 ? 75.811 1.403 -22.288 1.000 105.738 162 ARG AAA CA 1
ATOM 1291 C C . ARG A 1 180 ? 76.541 0.059 -22.167 1.000 102.020 162 ARG AAA C 1
ATOM 1292 O O . ARG A 1 180 ? 77.311 -0.258 -23.080 1.000 102.981 162 ARG AAA O 1
ATOM 1300 N N . TYR A 1 181 ? 76.298 -0.706 -21.101 1.000 99.470 163 TYR AAA N 1
ATOM 1301 C CA . TYR A 1 181 ? 76.840 -2.076 -20.912 1.000 97.900 163 TYR AAA CA 1
ATOM 1302 C C . TYR A 1 181 ? 75.959 -3.128 -21.604 1.000 95.529 163 TYR AAA C 1
ATOM 1303 O O . TYR A 1 181 ? 76.402 -4.292 -21.668 1.000 97.699 163 TYR AAA O 1
ATOM 1312 N N . ILE A 1 182 ? 74.769 -2.761 -22.097 1.000 93.232 164 ILE AAA N 1
ATOM 1313 C CA . ILE A 1 182 ? 73.788 -3.721 -22.693 1.000 91.367 164 ILE AAA CA 1
ATOM 1314 C C . ILE A 1 182 ? 74.178 -4.037 -24.148 1.000 91.773 164 ILE AAA C 1
ATOM 1315 O O . ILE A 1 182 ? 74.226 -3.094 -24.973 1.000 92.583 164 ILE AAA O 1
ATOM 1320 N N . SER A 1 183 ? 74.418 -5.325 -24.440 1.000 89.872 165 SER AAA N 1
ATOM 1321 C CA . SER A 1 183 ? 74.818 -5.875 -25.764 1.000 90.996 165 SER AAA CA 1
ATOM 1322 C C . SER A 1 183 ? 73.597 -5.987 -26.670 1.000 88.592 165 SER AAA C 1
ATOM 1323 O O . SER A 1 183 ? 73.658 -5.524 -27.818 1.000 93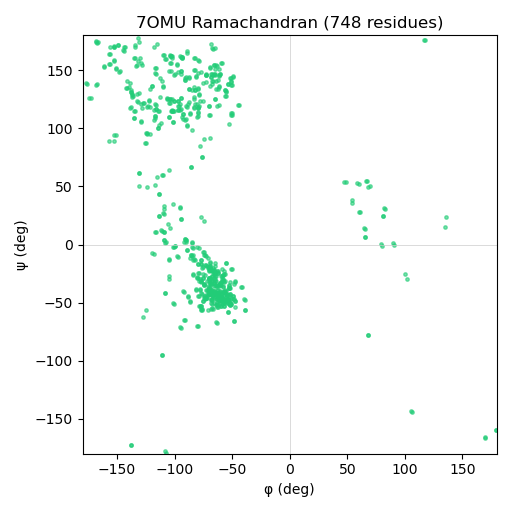.438 165 SER AAA O 1
ATOM 1326 N N . ALA A 1 184 ? 72.558 -6.651 -26.173 1.000 84.797 166 ALA AAA N 1
ATOM 1327 C CA . ALA A 1 184 ? 71.386 -7.089 -26.956 1.000 83.864 166 ALA AAA CA 1
ATOM 1328 C C . ALA A 1 184 ? 70.276 -7.521 -26.003 1.000 81.963 166 ALA AAA C 1
ATOM 1329 O O . ALA A 1 184 ? 70.516 -7.560 -24.786 1.000 81.700 166 ALA AAA O 1
ATOM 1331 N N . ILE A 1 185 ? 69.103 -7.827 -26.549 1.000 83.010 167 ILE AAA N 1
ATOM 1332 C CA . ILE A 1 185 ? 67.957 -8.395 -25.785 1.000 82.563 167 ILE AAA CA 1
ATOM 1333 C C . ILE A 1 185 ? 67.509 -9.667 -26.505 1.000 80.322 167 ILE AAA C 1
ATOM 1334 O O . ILE A 1 185 ? 67.200 -9.585 -27.712 1.000 77.313 167 ILE AAA O 1
ATOM 1339 N N . TYR A 1 186 ? 67.528 -10.792 -25.791 1.000 80.078 168 TYR AAA N 1
ATOM 1340 C CA . TYR A 1 186 ? 67.103 -12.118 -26.297 1.000 81.118 168 TYR AAA CA 1
ATOM 1341 C C . TYR A 1 186 ? 65.614 -12.284 -25.996 1.000 81.724 168 TYR AAA C 1
ATOM 1342 O O . TYR A 1 186 ? 65.140 -11.803 -24.952 1.000 79.720 168 TYR AAA O 1
ATOM 1351 N N . VAL A 1 187 ? 64.912 -12.946 -26.915 1.000 85.519 169 VAL AAA N 1
ATOM 1352 C CA . VAL A 1 187 ? 63.426 -12.958 -27.012 1.000 87.629 169 VAL AAA CA 1
ATOM 1353 C C . VAL A 1 187 ? 62.999 -14.296 -27.622 1.000 86.892 169 VAL AAA C 1
ATOM 1354 O O . VAL A 1 187 ? 63.788 -14.865 -28.385 1.000 85.121 169 VAL AAA O 1
ATOM 1358 N N . SER A 1 188 ? 61.799 -14.777 -27.288 1.000 90.149 170 SER AAA N 1
ATOM 1359 C CA . SER A 1 188 ? 61.330 -16.162 -27.556 1.000 93.565 170 SER AAA CA 1
ATOM 1360 C C . SER A 1 188 ? 61.072 -16.421 -29.048 1.000 94.323 170 SER AAA C 1
ATOM 1361 O O . SER A 1 188 ? 61.376 -17.553 -29.483 1.000 95.281 170 SER AAA O 1
ATOM 1364 N N . ASP A 1 189 ? 60.512 -15.463 -29.802 1.000 94.919 171 ASP AAA N 1
ATOM 1365 C CA . ASP A 1 189 ? 60.160 -15.678 -31.235 1.000 98.326 171 ASP AAA CA 1
ATOM 1366 C C . ASP A 1 189 ? 60.175 -14.367 -32.031 1.000 99.162 171 ASP AAA C 1
ATOM 1367 O O . ASP A 1 189 ? 60.256 -13.292 -31.431 1.000 99.731 171 ASP AAA O 1
ATOM 1372 N N . HIS A 1 190 ? 60.080 -14.490 -33.356 1.000 103.356 172 HIS AAA N 1
ATOM 1373 C CA . HIS A 1 190 ? 60.171 -13.391 -34.355 1.000 106.766 172 HIS AAA CA 1
ATOM 1374 C C . HIS A 1 190 ? 59.116 -12.314 -34.073 1.000 107.472 172 HIS AAA C 1
ATOM 1375 O O . HIS A 1 190 ? 59.456 -11.128 -34.217 1.000 110.580 172 HIS AAA O 1
ATOM 1382 N N . GLU A 1 191 ? 57.892 -12.702 -33.694 1.000 108.564 173 GLU AAA N 1
ATOM 1383 C CA . GLU A 1 191 ? 56.739 -11.775 -33.499 1.000 109.988 173 GLU AAA CA 1
ATOM 1384 C C . GLU A 1 191 ? 57.005 -10.865 -32.289 1.000 107.466 173 GLU AAA C 1
ATOM 1385 O O . GLU A 1 191 ? 56.683 -9.668 -32.362 1.000 111.885 173 GLU AAA O 1
ATOM 1391 N N . VAL A 1 192 ? 57.589 -11.416 -31.225 1.000 100.439 174 VAL AAA N 1
ATOM 1392 C CA . VAL A 1 192 ? 57.929 -10.680 -29.973 1.000 98.045 174 VAL AAA CA 1
ATOM 1393 C C . VAL A 1 192 ? 59.083 -9.717 -30.269 1.000 98.327 174 VAL AAA C 1
ATOM 1394 O O . VAL A 1 192 ? 59.168 -8.670 -29.596 1.000 101.188 174 VAL AAA O 1
ATOM 1398 N N . ALA A 1 193 ? 59.936 -10.062 -31.238 1.000 97.803 175 ALA AAA N 1
ATOM 1399 C CA . ALA A 1 193 ? 61.129 -9.280 -31.638 1.000 99.683 175 ALA AAA CA 1
ATOM 1400 C C . ALA A 1 193 ? 60.710 -8.009 -32.390 1.000 102.264 175 ALA AAA C 1
ATOM 1401 O O . ALA A 1 193 ? 61.267 -6.944 -32.076 1.000 103.784 175 ALA AAA O 1
ATOM 1403 N N . SER A 1 194 ? 59.780 -8.120 -33.347 1.000 103.342 176 SER AAA N 1
ATOM 1404 C CA . SER A 1 194 ? 59.271 -6.998 -34.184 1.000 105.335 176 SER AAA CA 1
ATOM 1405 C C . SER A 1 194 ? 58.652 -5.924 -33.290 1.000 108.598 176 SER AAA C 1
ATOM 1406 O O . SER A 1 194 ? 58.936 -4.728 -33.513 1.000 109.330 176 SER AAA O 1
ATOM 1409 N N . ASN A 1 195 ? 57.826 -6.350 -32.331 1.000 110.245 177 ASN AAA N 1
ATOM 1410 C CA . ASN A 1 195 ? 57.076 -5.461 -31.407 1.000 112.070 177 ASN AAA CA 1
ATOM 1411 C C . ASN A 1 195 ? 58.066 -4.735 -30.499 1.000 110.771 177 ASN AAA C 1
ATOM 1412 O O . ASN A 1 195 ? 57.876 -3.528 -30.270 1.000 119.231 177 ASN AAA O 1
ATOM 1417 N N . LEU A 1 196 ? 59.088 -5.443 -30.016 1.000 107.808 178 LEU AAA N 1
ATOM 1418 C CA . LEU A 1 196 ? 60.138 -4.854 -29.148 1.000 108.535 178 LEU AAA CA 1
ATOM 1419 C C . LEU A 1 196 ? 61.048 -3.942 -29.982 1.000 110.155 178 LEU AAA C 1
ATOM 1420 O O . LEU A 1 196 ? 61.438 -2.895 -29.456 1.000 111.528 178 LEU AAA O 1
ATOM 1425 N N . LYS A 1 197 ? 61.384 -4.326 -31.219 1.000 113.196 179 LYS AAA N 1
ATOM 1426 C CA . LYS A 1 197 ? 62.251 -3.515 -32.121 1.000 117.182 179 LYS AAA CA 1
ATOM 1427 C C . LYS A 1 197 ? 61.649 -2.116 -32.264 1.000 121.890 179 LYS AAA C 1
ATOM 1428 O O . LYS A 1 197 ? 62.410 -1.139 -32.142 1.000 121.251 179 LYS AAA O 1
ATOM 1434 N N . LYS A 1 198 ? 60.336 -2.041 -32.502 1.000 128.986 180 LYS AAA N 1
ATOM 1435 C CA . LYS A 1 198 ? 59.573 -0.770 -32.637 1.000 134.639 180 LYS AAA CA 1
ATOM 1436 C C . LYS A 1 198 ? 59.524 -0.048 -31.286 1.000 135.246 180 LYS AAA C 1
ATOM 1437 O O . LYS A 1 198 ? 59.825 1.157 -31.256 1.000 139.373 180 LYS AAA O 1
ATOM 1443 N N . ALA A 1 199 ? 59.180 -0.770 -30.216 1.000 135.011 181 ALA AAA N 1
ATOM 1444 C CA . ALA A 1 199 ? 58.871 -0.219 -28.873 1.000 135.833 181 ALA AAA CA 1
ATOM 1445 C C . ALA A 1 199 ? 60.107 0.422 -28.217 1.000 134.914 181 ALA AAA C 1
ATOM 1446 O O . ALA A 1 199 ? 59.904 1.239 -27.299 1.000 134.751 181 ALA AAA O 1
ATOM 1448 N N . ILE A 1 200 ? 61.327 0.057 -28.630 1.000 135.354 182 ILE AAA N 1
ATOM 1449 C CA . ILE A 1 200 ? 62.599 0.596 -28.051 1.000 137.541 182 ILE AAA CA 1
ATOM 1450 C C . ILE A 1 200 ? 63.217 1.604 -29.025 1.000 137.896 182 ILE AAA C 1
ATOM 1451 O O . ILE A 1 200 ? 63.934 2.504 -28.549 1.000 134.942 182 ILE AAA O 1
ATOM 1456 N N . ASN A 1 201 ? 62.982 1.428 -30.330 1.000 140.719 183 ASN AAA N 1
ATOM 1457 C CA . ASN A 1 201 ? 63.296 2.433 -31.378 1.000 148.008 183 ASN AAA CA 1
ATOM 1458 C C . ASN A 1 201 ? 64.798 2.756 -31.341 1.000 150.005 183 ASN AAA C 1
ATOM 1459 O O . ASN A 1 201 ? 65.143 3.954 -31.257 1.000 155.084 183 ASN AAA O 1
ATOM 1464 N N . ASN A 1 202 ? 65.654 1.729 -31.397 1.000 147.767 184 ASN AAA N 1
ATOM 1465 C CA . ASN A 1 202 ? 67.136 1.874 -31.351 1.000 148.716 184 ASN AAA CA 1
ATOM 1466 C C . ASN A 1 202 ? 67.787 0.701 -32.095 1.000 146.914 184 ASN AAA C 1
ATOM 1467 O O . ASN A 1 202 ? 68.094 -0.317 -31.438 1.000 149.244 184 ASN AAA O 1
ATOM 1472 N N . ARG A 1 203 ? 67.998 0.857 -33.408 1.000 146.656 185 ARG AAA N 1
ATOM 1473 C CA . ARG A 1 203 ? 68.672 -0.136 -34.291 1.000 145.144 185 ARG AAA CA 1
ATOM 1474 C C . ARG A 1 203 ? 69.976 -0.610 -33.640 1.000 139.464 185 ARG AAA C 1
ATOM 1475 O O . ARG A 1 203 ? 70.325 -1.787 -33.818 1.000 136.578 185 ARG AAA O 1
ATOM 1483 N N . ASN A 1 204 ? 70.650 0.284 -32.912 1.000 136.364 186 ASN AAA N 1
ATOM 1484 C CA . ASN A 1 204 ? 72.011 0.083 -32.348 1.000 134.966 186 ASN AAA CA 1
ATOM 1485 C C . ASN A 1 204 ? 72.031 -1.035 -31.290 1.000 127.434 186 ASN AAA C 1
ATOM 1486 O O . ASN A 1 204 ? 73.142 -1.516 -30.987 1.000 124.320 186 ASN AAA O 1
ATOM 1491 N N . ILE A 1 205 ? 70.876 -1.415 -30.729 1.000 120.943 187 ILE AAA N 1
ATOM 1492 C CA . ILE A 1 205 ? 70.756 -2.523 -29.731 1.000 113.159 187 ILE AAA CA 1
ATOM 1493 C C . ILE A 1 205 ? 69.988 -3.681 -30.367 1.000 107.398 187 ILE AAA C 1
ATOM 1494 O O . ILE A 1 205 ? 68.767 -3.614 -30.497 1.000 108.838 187 ILE AAA O 1
ATOM 1499 N N . PRO A 1 206 ? 70.681 -4.776 -30.764 1.000 99.151 188 PRO AAA N 1
ATOM 1500 C CA . PRO A 1 206 ? 70.041 -5.905 -31.435 1.000 95.120 188 PRO AAA CA 1
ATOM 1501 C C . PRO A 1 206 ? 68.970 -6.585 -30.573 1.000 91.655 188 PRO AAA C 1
ATOM 1502 O O . PRO A 1 206 ? 69.204 -6.794 -29.395 1.000 88.223 188 PRO AAA O 1
ATOM 1506 N N . VAL A 1 207 ? 67.827 -6.905 -31.182 1.000 91.314 189 VAL AAA N 1
ATOM 1507 C CA . VAL A 1 207 ? 66.807 -7.828 -30.604 1.000 92.002 189 VAL AAA CA 1
ATOM 1508 C C . VAL A 1 207 ? 66.918 -9.165 -31.343 1.000 92.126 189 VAL AAA C 1
ATOM 1509 O O . VAL A 1 207 ? 66.564 -9.222 -32.534 1.000 94.797 189 VAL AAA O 1
ATOM 1513 N N . ILE A 1 208 ? 67.413 -10.187 -30.648 1.000 91.993 190 ILE AAA N 1
ATOM 1514 C CA . ILE A 1 208 ? 67.708 -11.539 -31.202 1.000 91.389 190 ILE AAA CA 1
ATOM 1515 C C . ILE A 1 208 ? 66.624 -12.499 -30.731 1.000 87.832 190 ILE AAA C 1
ATOM 1516 O O . ILE A 1 208 ? 66.406 -12.653 -29.532 1.000 87.136 190 ILE AAA O 1
ATOM 1521 N N . PRO A 1 209 ? 65.902 -13.160 -31.658 1.000 86.507 191 PRO AAA N 1
ATOM 1522 C CA . PRO A 1 209 ? 64.979 -14.229 -31.290 1.000 86.997 191 PRO AAA CA 1
ATOM 1523 C C . PRO A 1 209 ? 65.770 -15.536 -31.147 1.000 86.229 191 PRO AAA C 1
ATOM 1524 O O . PRO A 1 209 ? 66.501 -15.866 -32.056 1.000 85.995 191 PRO AAA O 1
ATOM 1528 N N . ASP A 1 210 ? 65.636 -16.221 -30.009 1.000 85.097 192 ASP AAA N 1
ATOM 1529 C CA . ASP A 1 210 ? 66.318 -17.513 -29.745 1.000 84.856 192 ASP AAA CA 1
ATOM 1530 C C . ASP A 1 210 ? 65.492 -18.337 -28.761 1.000 84.194 192 ASP AAA C 1
ATOM 1531 O O . ASP A 1 210 ? 65.630 -18.201 -27.548 1.000 82.675 192 ASP AAA O 1
ATOM 1536 N N . PRO A 1 211 ? 64.628 -19.244 -29.262 1.000 84.989 193 PRO AAA N 1
ATOM 1537 C CA . PRO A 1 211 ? 63.762 -20.050 -28.402 1.000 86.270 193 PRO AAA CA 1
ATOM 1538 C C . PRO A 1 211 ? 64.507 -20.877 -27.338 1.000 85.153 193 PRO AAA C 1
ATOM 1539 O O . PRO A 1 211 ? 63.910 -21.180 -26.308 1.000 82.961 193 PRO AAA O 1
ATOM 1543 N N . THR A 1 212 ? 65.776 -21.218 -27.589 1.000 83.402 194 THR AAA N 1
ATOM 1544 C CA . THR A 1 212 ? 66.559 -22.172 -26.754 1.000 82.577 194 THR AAA CA 1
ATOM 1545 C C . THR A 1 212 ? 66.771 -21.586 -25.351 1.000 82.299 194 THR AAA C 1
ATOM 1546 O O . THR A 1 212 ? 66.848 -22.377 -24.393 1.000 82.608 194 THR AAA O 1
ATOM 1550 N N . PHE A 1 213 ? 66.833 -20.256 -25.228 1.000 81.740 195 PHE AAA N 1
ATOM 1551 C CA . PHE A 1 213 ? 66.961 -19.541 -23.932 1.000 79.297 195 PHE AAA CA 1
ATOM 1552 C C . PHE A 1 213 ? 65.737 -19.820 -23.056 1.000 79.477 195 PHE AAA C 1
ATOM 1553 O O . PHE A 1 213 ? 65.866 -19.706 -21.835 1.000 80.211 195 PHE AAA O 1
ATOM 1561 N N . PHE A 1 214 ? 64.597 -20.172 -23.657 1.000 79.489 196 PHE AAA N 1
ATOM 1562 C CA . PHE A 1 214 ? 63.288 -20.295 -22.968 1.000 79.680 196 PHE AAA CA 1
ATOM 1563 C C . PHE A 1 214 ? 62.833 -21.760 -22.960 1.000 78.779 196 PHE AAA C 1
ATOM 1564 O O . PHE A 1 214 ? 61.614 -22.007 -22.838 1.000 78.258 196 PHE AAA O 1
ATOM 1572 N N . PHE A 1 215 ? 63.789 -22.692 -23.058 1.000 78.656 197 PHE AAA N 1
ATOM 1573 C CA . PHE A 1 215 ? 63.579 -24.167 -23.036 1.000 79.697 197 PHE AAA CA 1
ATOM 1574 C C . PHE A 1 215 ? 62.687 -24.605 -24.207 1.000 83.451 197 PHE AAA C 1
ATOM 1575 O O . PHE A 1 215 ? 61.983 -25.636 -24.091 1.000 83.241 197 PHE AAA O 1
ATOM 1583 N N . LEU A 1 216 ? 62.707 -23.850 -25.310 1.000 84.143 198 LEU AAA N 1
ATOM 1584 C CA . LEU A 1 216 ? 61.942 -24.193 -26.537 1.000 82.175 198 LEU AAA CA 1
ATOM 1585 C C . LEU A 1 216 ? 62.887 -24.880 -27.514 1.000 78.850 198 LEU AAA C 1
ATOM 1586 O O . LEU A 1 216 ? 64.098 -24.672 -27.470 1.000 76.616 198 LEU AAA O 1
ATOM 1591 N N . PRO A 1 217 ? 62.355 -25.724 -28.421 1.000 76.834 199 PRO AAA N 1
ATOM 1592 C CA . PRO A 1 217 ? 63.191 -26.447 -29.371 1.000 76.866 199 PRO AAA CA 1
ATOM 1593 C C . PRO A 1 217 ? 63.916 -25.495 -30.331 1.000 77.100 199 PRO AAA C 1
ATOM 1594 O O . PRO A 1 217 ? 63.444 -24.390 -30.570 1.000 78.319 199 PRO AAA O 1
ATOM 1598 N N . ASN A 1 218 ? 65.053 -25.966 -30.837 1.000 77.767 200 ASN AAA N 1
ATOM 1599 C CA . ASN A 1 218 ? 65.942 -25.246 -31.782 1.000 78.739 200 ASN AAA CA 1
ATOM 1600 C C . ASN A 1 218 ? 65.300 -25.255 -33.173 1.000 79.103 200 ASN AAA C 1
ATOM 1601 O O . ASN A 1 218 ? 65.580 -24.340 -33.967 1.000 83.008 200 ASN AAA O 1
ATOM 1606 N N . ARG A 1 219 ? 64.458 -26.251 -33.446 1.000 78.816 201 ARG AAA N 1
ATOM 1607 C CA . ARG A 1 219 ? 63.734 -26.415 -34.731 1.000 79.735 201 ARG AAA CA 1
ATOM 1608 C C . ARG A 1 219 ? 62.648 -27.479 -34.555 1.000 80.769 201 ARG AAA C 1
ATOM 1609 O O . ARG A 1 219 ? 62.923 -28.504 -33.920 1.000 84.797 201 ARG AAA O 1
ATOM 1617 N N . GLU A 1 220 ? 61.461 -27.245 -35.107 1.000 82.473 202 GLU AAA N 1
ATOM 1618 C CA . GLU A 1 220 ? 60.345 -28.224 -35.110 1.000 84.715 202 GLU AAA CA 1
ATOM 1619 C C . GLU A 1 220 ? 59.812 -28.327 -36.542 1.000 85.608 202 GLU AAA C 1
ATOM 1620 O O . GLU A 1 220 ? 59.586 -27.277 -37.159 1.000 90.183 202 GLU AAA O 1
ATOM 1626 N N . ILE A 1 221 ? 59.659 -29.549 -37.052 1.000 84.281 203 ILE AAA N 1
ATOM 1627 C CA . ILE A 1 221 ? 59.132 -29.8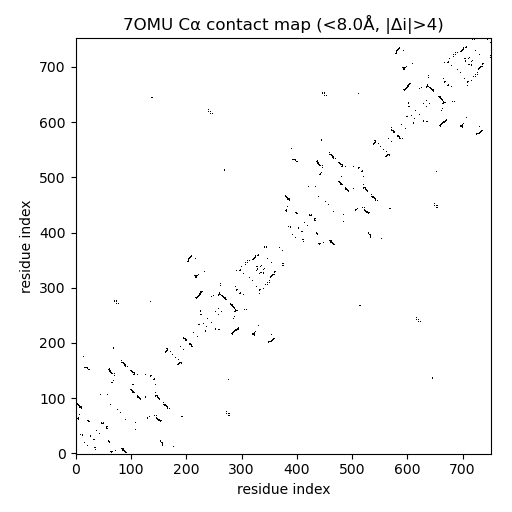54 -38.414 1.000 84.663 203 ILE AAA CA 1
ATOM 1628 C C . ILE A 1 221 ? 57.846 -30.659 -38.239 1.000 86.417 203 ILE AAA C 1
ATOM 1629 O O . ILE A 1 221 ? 57.955 -31.823 -37.848 1.000 90.684 203 ILE AAA O 1
ATOM 1634 N N . LYS A 1 222 ? 56.682 -30.061 -38.498 1.000 91.354 204 LYS AAA N 1
ATOM 1635 C CA . LYS A 1 222 ? 55.366 -30.747 -38.387 1.000 97.138 204 LYS AAA CA 1
ATOM 1636 C C . LYS A 1 222 ? 55.139 -31.589 -39.645 1.000 96.441 204 LYS AAA C 1
ATOM 1637 O O . LYS A 1 222 ? 55.083 -30.991 -40.727 1.000 97.388 204 LYS AAA O 1
ATOM 1643 N N . LEU A 1 223 ? 55.036 -32.916 -39.484 1.000 93.767 205 LEU AAA N 1
ATOM 1644 C CA . LEU A 1 223 ? 54.790 -33.898 -40.574 1.000 95.577 205 LEU AAA CA 1
ATOM 1645 C C . LEU A 1 223 ? 53.283 -34.133 -40.721 1.000 99.457 205 LEU AAA C 1
ATOM 1646 O O . LEU A 1 223 ? 52.807 -34.264 -41.873 1.000 102.258 205 LEU AAA O 1
ATOM 1651 N N . THR A 1 224 ? 52.573 -34.226 -39.592 1.000 99.726 206 THR AAA N 1
ATOM 1652 C CA . THR A 1 224 ? 51.093 -34.368 -39.517 1.000 101.570 206 THR AAA CA 1
ATOM 1653 C C . THR A 1 224 ? 50.579 -33.459 -38.397 1.000 102.975 206 THR AAA C 1
ATOM 1654 O O . THR A 1 224 ? 51.393 -32.685 -37.858 1.000 105.389 206 THR AAA O 1
ATOM 1658 N N . GLN A 1 225 ? 49.286 -33.548 -38.068 1.000 105.751 207 GLN AAA N 1
ATOM 1659 C CA . GLN A 1 225 ? 48.647 -32.806 -36.945 1.000 109.961 207 GLN AAA CA 1
ATOM 1660 C C . GLN A 1 225 ? 49.326 -33.173 -35.616 1.000 106.409 207 GLN AAA C 1
ATOM 1661 O O . GLN A 1 225 ? 49.438 -32.285 -34.747 1.000 109.556 207 GLN AAA O 1
ATOM 1667 N N . ASN A 1 226 ? 49.753 -34.431 -35.466 1.000 101.498 208 ASN AAA N 1
ATOM 1668 C CA . ASN A 1 226 ? 50.218 -35.022 -34.183 1.000 98.599 208 ASN AAA CA 1
ATOM 1669 C C . ASN A 1 226 ? 51.732 -35.232 -34.184 1.000 95.750 208 ASN AAA C 1
ATOM 1670 O O . ASN A 1 226 ? 52.352 -34.976 -33.134 1.000 91.800 208 ASN AAA O 1
ATOM 1675 N N . LEU A 1 227 ? 52.288 -35.714 -35.298 1.000 95.784 209 LEU AAA N 1
ATOM 1676 C CA . LEU A 1 227 ? 53.728 -36.067 -35.421 1.000 91.713 209 LEU AAA CA 1
ATOM 1677 C C . LEU A 1 227 ? 54.520 -34.827 -35.841 1.000 89.419 209 LEU AAA C 1
ATOM 1678 O O . LEU A 1 227 ? 54.063 -34.112 -36.752 1.000 89.126 209 LEU AAA O 1
ATOM 1683 N N . SER A 1 228 ? 55.651 -34.578 -35.177 1.000 85.941 210 SER AAA N 1
ATOM 1684 C CA . SER A 1 228 ? 56.649 -33.559 -35.586 1.000 84.639 210 SER AAA CA 1
ATOM 1685 C C . SER A 1 228 ? 58.055 -34.020 -35.187 1.000 82.029 210 SER AAA C 1
ATOM 1686 O O . SER A 1 228 ? 58.191 -34.779 -34.206 1.000 81.970 210 SER AAA O 1
ATOM 1689 N N . LEU A 1 229 ? 59.046 -33.619 -35.984 1.000 78.965 211 LEU AAA N 1
ATOM 1690 C CA . LEU A 1 229 ? 60.487 -33.831 -35.727 1.000 77.775 211 LEU AAA CA 1
ATOM 1691 C C . LEU A 1 229 ? 61.004 -32.618 -34.961 1.000 77.840 211 LEU AAA C 1
ATOM 1692 O O . LEU A 1 229 ? 60.567 -31.502 -35.277 1.000 80.289 211 LEU AAA O 1
ATOM 1697 N N . VAL A 1 230 ? 61.897 -32.827 -33.996 1.000 75.875 212 VAL AAA N 1
ATOM 1698 C CA . VAL A 1 230 ? 62.341 -31.757 -33.061 1.000 76.050 212 VAL AAA CA 1
ATOM 1699 C C . VAL A 1 230 ? 63.856 -31.857 -32.862 1.000 76.806 212 VAL AAA C 1
ATOM 1700 O O . VAL A 1 230 ? 64.315 -32.918 -32.392 1.000 83.894 212 VAL AAA O 1
ATOM 1704 N N . GLU A 1 231 ? 64.595 -30.808 -33.234 1.000 76.416 213 GLU AAA N 1
ATOM 1705 C CA . GLU A 1 231 ? 65.951 -30.525 -32.702 1.000 79.057 213 GLU AAA CA 1
ATOM 1706 C C . GLU A 1 231 ? 65.764 -29.867 -31.332 1.000 78.313 213 GLU AAA C 1
ATOM 1707 O O . GLU A 1 231 ? 65.221 -28.752 -31.291 1.000 78.323 213 GLU AAA O 1
ATOM 1713 N N . GLY A 1 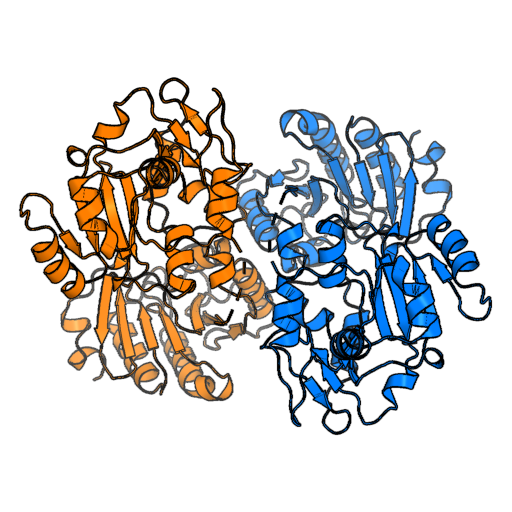232 ? 66.165 -30.534 -30.251 1.000 80.745 214 GLY AAA N 1
ATOM 1714 C CA . GLY A 1 232 ? 66.049 -29.979 -28.891 1.000 81.765 214 GLY AAA CA 1
ATOM 1715 C C . GLY A 1 232 ? 66.332 -31.005 -27.808 1.000 82.332 214 GLY AAA C 1
ATOM 1716 O O . GLY A 1 232 ? 66.892 -32.077 -28.129 1.000 82.508 214 GLY AAA O 1
ATOM 1717 N N . ASP A 1 233 ? 65.954 -30.664 -26.572 1.000 83.469 215 ASP AAA N 1
ATOM 1718 C CA . ASP A 1 233 ? 66.121 -31.494 -25.351 1.000 84.449 215 ASP AAA CA 1
ATOM 1719 C C . ASP A 1 233 ? 64.784 -32.160 -25.023 1.000 85.789 215 ASP AAA C 1
ATOM 1720 O O . ASP A 1 233 ? 63.829 -31.440 -24.711 1.000 87.303 215 ASP AAA O 1
ATOM 1725 N N . MET A 1 234 ? 64.734 -33.489 -25.106 1.000 88.265 216 MET AAA N 1
ATOM 1726 C CA . MET A 1 234 ? 63.527 -34.319 -24.859 1.000 87.627 216 MET AAA CA 1
ATOM 1727 C C . MET A 1 234 ? 62.963 -34.026 -23.462 1.000 85.574 216 MET AAA C 1
ATOM 1728 O O . MET A 1 234 ? 61.727 -33.968 -23.327 1.000 81.110 216 MET AAA O 1
ATOM 1733 N N . PHE A 1 235 ? 63.836 -33.849 -22.465 1.000 84.973 217 PHE AAA N 1
ATOM 1734 C CA . PHE A 1 235 ? 63.463 -33.786 -21.027 1.000 87.296 217 PHE AAA CA 1
ATOM 1735 C C . PHE A 1 235 ? 62.821 -32.430 -20.710 1.000 88.112 217 PHE AAA C 1
ATOM 1736 O O . PHE A 1 235 ? 62.109 -32.327 -19.688 1.000 88.458 217 PHE AAA O 1
ATOM 1744 N N . PHE A 1 236 ? 63.040 -31.433 -21.571 1.000 87.640 218 PHE AAA N 1
ATOM 1745 C CA . PHE A 1 236 ? 62.407 -30.089 -21.487 1.000 88.134 218 PHE AAA CA 1
ATOM 1746 C C . PHE A 1 236 ? 61.245 -29.989 -22.483 1.000 89.972 218 PHE AAA C 1
ATOM 1747 O O . PHE A 1 236 ? 60.583 -28.937 -22.506 1.000 92.562 218 PHE AAA O 1
ATOM 1755 N N . SER A 1 237 ? 60.987 -31.035 -23.277 1.000 92.355 219 SER AAA N 1
ATOM 1756 C CA . SER A 1 237 ? 59.670 -31.236 -23.941 1.000 92.910 219 SER AAA CA 1
ATOM 1757 C C . SER A 1 237 ? 58.638 -31.329 -22.823 1.000 95.545 219 SER AAA C 1
ATOM 1758 O O . SER A 1 237 ? 59.035 -31.683 -21.693 1.000 101.224 219 SER AAA O 1
ATOM 1761 N N . ARG A 1 238 ? 57.379 -31.023 -23.110 1.000 96.576 220 ARG AAA N 1
ATOM 1762 C CA . ARG A 1 238 ? 56.306 -31.144 -22.094 1.000 101.073 220 ARG AAA CA 1
ATOM 1763 C C . ARG A 1 238 ? 55.397 -32.316 -22.483 1.000 98.724 220 ARG AAA C 1
ATOM 1764 O O . ARG A 1 238 ? 54.215 -32.319 -22.071 1.000 100.653 220 ARG AAA O 1
ATOM 1772 N N . MET A 1 239 ? 55.946 -33.302 -23.202 1.000 93.354 221 MET AAA N 1
ATOM 1773 C CA . MET A 1 239 ? 55.248 -34.580 -23.499 1.000 92.106 221 MET AAA CA 1
ATOM 1774 C C . MET A 1 239 ? 55.095 -35.356 -22.186 1.000 87.802 221 MET AAA C 1
ATOM 1775 O O . MET A 1 239 ? 55.977 -35.241 -21.310 1.000 85.583 221 MET AAA O 1
ATOM 1780 N N . GLN A 1 240 ? 54.003 -36.104 -22.064 1.000 85.296 222 GLN AAA N 1
ATOM 1781 C CA . GLN A 1 240 ? 53.584 -36.788 -20.814 1.000 86.557 222 GLN AAA CA 1
ATOM 1782 C C . GLN A 1 240 ? 54.436 -38.050 -20.609 1.000 84.548 222 GLN AAA C 1
ATOM 1783 O O . GLN A 1 240 ? 54.671 -38.417 -19.448 1.000 85.540 222 GLN AAA O 1
ATOM 1789 N N . THR A 1 241 ? 54.879 -38.691 -21.690 1.000 82.757 223 THR AAA N 1
ATOM 1790 C CA . THR A 1 241 ? 55.695 -39.931 -21.658 1.000 83.099 223 THR AAA CA 1
ATOM 1791 C C . THR A 1 241 ? 56.986 -39.680 -22.438 1.000 84.319 223 THR AAA C 1
ATOM 1792 O O . THR A 1 241 ? 56.905 -39.369 -23.638 1.000 86.254 223 THR AAA O 1
ATOM 1796 N N . LEU A 1 242 ? 58.128 -39.788 -21.761 1.000 85.355 224 LEU AAA N 1
ATOM 1797 C CA . LEU A 1 242 ? 59.476 -39.683 -22.371 1.000 83.510 224 LEU AAA CA 1
ATOM 1798 C C . LEU A 1 242 ? 60.014 -41.101 -22.564 1.000 81.701 224 LEU AAA C 1
ATOM 1799 O O . LEU A 1 242 ? 60.067 -41.863 -21.584 1.000 80.167 224 LEU AAA O 1
ATOM 1804 N N . THR A 1 243 ? 60.368 -41.440 -23.797 1.000 82.622 225 THR AAA N 1
ATOM 1805 C CA . THR A 1 243 ? 60.925 -42.758 -24.173 1.000 84.099 225 THR AAA CA 1
ATOM 1806 C C . THR A 1 243 ? 62.441 -42.704 -23.991 1.000 84.706 225 THR AAA C 1
ATOM 1807 O O . THR A 1 243 ? 63.032 -41.645 -24.225 1.000 86.798 225 THR AAA O 1
ATOM 1811 N N . VAL A 1 244 ? 63.033 -43.805 -23.545 1.000 86.997 226 VAL AAA N 1
ATOM 1812 C CA . VAL A 1 244 ? 64.473 -43.892 -23.189 1.000 88.316 226 VAL AAA CA 1
ATOM 1813 C C . VAL A 1 244 ? 65.008 -45.184 -23.798 1.000 89.810 226 VAL AAA C 1
ATOM 1814 O O . VAL A 1 244 ? 64.535 -46.263 -23.393 1.000 86.286 226 VAL AAA O 1
ATOM 1818 N N . SER A 1 245 ? 65.932 -45.066 -24.755 1.000 94.084 227 SER AAA N 1
ATOM 1819 C CA . SER A 1 245 ? 66.614 -46.217 -25.396 1.000 97.091 227 SER AAA CA 1
ATOM 1820 C C . SER A 1 245 ? 67.448 -46.917 -24.325 1.000 97.008 227 SER AAA C 1
ATOM 1821 O O . SER A 1 245 ? 68.233 -46.220 -23.666 1.000 95.203 227 SER AAA O 1
ATOM 1824 N N . VAL A 1 246 ? 67.238 -48.222 -24.140 1.000 100.149 228 VAL AAA N 1
ATOM 1825 C CA . VAL A 1 246 ? 67.961 -49.074 -23.150 1.000 102.722 228 VAL AAA CA 1
ATOM 1826 C C . VAL A 1 246 ? 68.386 -50.380 -23.833 1.000 107.637 228 VAL AAA C 1
ATOM 1827 O O . VAL A 1 246 ? 67.960 -50.632 -24.983 1.000 107.242 228 VAL AAA O 1
ATOM 1831 N N . ASN A 1 247 ? 69.199 -51.170 -23.132 1.000 112.745 229 ASN AAA N 1
ATOM 1832 C CA . ASN A 1 247 ? 69.658 -52.526 -23.536 1.000 116.155 229 ASN AAA CA 1
ATOM 1833 C C . ASN A 1 247 ? 68.955 -53.548 -22.637 1.000 118.389 229 ASN AAA C 1
ATOM 1834 O O . ASN A 1 247 ? 68.143 -53.120 -21.806 1.000 116.581 229 ASN AAA O 1
ATOM 1839 N N . THR A 1 248 ? 69.261 -54.838 -22.792 1.000 123.489 230 THR AAA N 1
ATOM 1840 C CA . THR A 1 248 ? 68.718 -55.943 -21.957 1.000 129.051 230 THR AAA CA 1
ATOM 1841 C C . THR A 1 248 ? 69.868 -56.582 -21.164 1.000 133.430 230 THR AAA C 1
ATOM 1842 O O . THR A 1 248 ? 70.085 -57.793 -21.305 1.000 138.565 230 THR AAA O 1
ATOM 1846 N N . VAL A 1 249 ? 70.562 -55.778 -20.349 1.000 133.624 231 VAL AAA N 1
ATOM 1847 C CA . VAL A 1 249 ? 71.594 -56.219 -19.360 1.000 135.534 231 VAL AAA CA 1
ATOM 1848 C C . VAL A 1 249 ? 71.236 -55.624 -17.992 1.000 136.582 231 VAL AAA C 1
ATOM 1849 O O . VAL A 1 249 ? 70.994 -56.400 -17.043 1.000 143.748 231 VAL AAA O 1
ATOM 1853 N N . GLY A 1 250 ? 71.224 -54.291 -17.895 1.000 132.145 232 GLY AAA N 1
ATOM 1854 C CA . GLY A 1 250 ? 71.057 -53.552 -16.628 1.000 130.897 232 GLY AAA CA 1
ATOM 1855 C C . GLY A 1 250 ? 72.039 -52.399 -16.458 1.000 128.972 232 GLY AAA C 1
ATOM 1856 O O . GLY A 1 250 ? 72.146 -51.909 -15.322 1.000 128.905 232 GLY AAA O 1
ATOM 1857 N N . VAL A 1 251 ? 72.722 -51.957 -17.524 1.000 127.917 233 VAL AAA N 1
ATOM 1858 C CA . VAL A 1 251 ? 73.685 -50.812 -17.501 1.000 126.943 233 VAL AAA CA 1
ATOM 1859 C C . VAL A 1 251 ? 73.106 -49.666 -18.338 1.000 122.742 233 VAL AAA C 1
ATOM 1860 O O . VAL A 1 251 ? 72.716 -49.913 -19.492 1.000 119.576 233 VAL AAA O 1
ATOM 1864 N N . MET A 1 252 ? 73.022 -48.473 -17.751 1.000 123.830 234 MET AAA N 1
ATOM 1865 C CA . MET A 1 252 ? 72.759 -47.198 -18.468 1.000 128.604 234 MET AAA CA 1
ATOM 1866 C C . MET A 1 252 ? 74.052 -46.376 -18.419 1.000 134.375 234 MET AAA C 1
ATOM 1867 O O . MET A 1 252 ? 74.039 -45.269 -17.855 1.000 138.113 234 MET AAA O 1
ATOM 1872 N N . GLY A 1 253 ? 75.131 -46.933 -18.976 1.000 139.058 235 GLY AAA N 1
ATOM 1873 C CA . GLY A 1 253 ? 76.515 -46.454 -18.794 1.000 140.205 235 GLY AAA CA 1
ATOM 1874 C C . GLY A 1 253 ? 76.767 -45.137 -19.504 1.000 140.025 235 GLY AAA C 1
ATOM 1875 O O . GLY A 1 253 ? 77.196 -44.185 -18.823 1.000 141.193 235 GLY AAA O 1
ATOM 1876 N N . LYS A 1 254 ? 76.518 -45.083 -20.820 1.000 140.527 236 LYS AAA N 1
ATOM 1877 C CA . LYS A 1 254 ? 76.870 -43.932 -21.703 1.000 140.316 236 LYS AAA CA 1
ATOM 1878 C C . LYS A 1 254 ? 75.676 -43.567 -22.597 1.000 136.912 236 LYS AAA C 1
ATOM 1879 O O . LYS A 1 254 ? 74.850 -44.459 -22.865 1.000 143.004 236 LYS AAA O 1
ATOM 1885 N N . GLY A 1 255 ? 75.598 -42.300 -23.029 1.000 130.959 237 GLY AAA N 1
ATOM 1886 C CA . GLY A 1 255 ? 74.617 -41.794 -24.013 1.000 128.279 237 GLY AAA CA 1
ATOM 1887 C C . GLY A 1 255 ? 73.513 -40.971 -23.365 1.000 125.528 237 GLY AAA C 1
ATOM 1888 O O . GLY A 1 255 ? 73.820 -40.212 -22.429 1.000 122.504 237 GLY AAA O 1
ATOM 1889 N N . LEU A 1 256 ? 72.277 -41.096 -23.869 1.000 123.138 238 LEU AAA N 1
ATOM 1890 C CA . LEU A 1 256 ? 71.047 -40.491 -23.282 1.000 118.507 238 LEU AAA CA 1
ATOM 1891 C C . LEU A 1 256 ? 70.719 -41.208 -21.965 1.000 114.073 238 LEU AAA C 1
ATOM 1892 O O . LEU A 1 256 ? 70.381 -40.512 -20.992 1.000 115.072 238 LEU AAA O 1
ATOM 1897 N N . ALA A 1 257 ? 70.827 -42.542 -21.936 1.000 110.355 239 ALA AAA N 1
ATOM 1898 C CA . ALA A 1 257 ? 70.607 -43.389 -20.735 1.000 107.745 239 ALA AAA CA 1
ATOM 1899 C C . ALA A 1 257 ? 71.450 -42.866 -19.566 1.000 102.211 239 ALA AAA C 1
ATOM 1900 O O . ALA A 1 257 ? 70.923 -42.797 -18.441 1.000 103.334 239 ALA AAA O 1
ATOM 1902 N N . SER A 1 258 ? 72.705 -42.496 -19.827 1.000 96.561 240 SER AAA N 1
ATOM 1903 C CA . SER A 1 258 ? 73.636 -41.906 -18.832 1.000 91.892 240 SER AAA CA 1
ATOM 1904 C C . SER A 1 258 ? 72.976 -40.704 -18.154 1.000 88.442 240 SER AAA C 1
ATOM 1905 O O . SER A 1 258 ? 72.976 -40.656 -16.916 1.000 90.240 240 SER AAA O 1
ATOM 1908 N N . ARG A 1 259 ? 72.437 -39.766 -18.933 1.000 84.162 241 ARG AAA N 1
ATOM 1909 C CA . ARG A 1 259 ? 71.776 -38.550 -18.389 1.000 83.021 241 ARG AAA CA 1
ATOM 1910 C C . ARG A 1 259 ? 70.591 -38.956 -17.510 1.000 85.191 241 ARG AAA C 1
ATOM 1911 O O . ARG A 1 259 ? 70.397 -38.319 -16.458 1.000 86.632 241 ARG AAA O 1
ATOM 1919 N N . VAL A 1 260 ? 69.819 -39.952 -17.951 1.000 84.238 242 VAL AAA N 1
ATOM 1920 C CA . VAL A 1 260 ? 68.622 -40.472 -17.226 1.000 83.911 242 VAL AAA CA 1
ATOM 1921 C C . VAL A 1 260 ? 69.071 -41.001 -15.861 1.000 83.429 242 VAL AAA C 1
ATOM 1922 O O . VAL A 1 260 ? 68.359 -40.757 -14.878 1.000 85.727 242 VAL AAA O 1
ATOM 1926 N N . LYS A 1 261 ? 70.219 -41.677 -15.815 1.000 83.447 243 LYS AAA N 1
ATOM 1927 C CA . LYS A 1 261 ? 70.775 -42.294 -14.582 1.000 85.633 243 LYS AAA CA 1
ATOM 1928 C C . LYS A 1 261 ? 71.107 -41.202 -13.562 1.000 87.232 243 LYS AAA C 1
ATOM 1929 O O . LYS A 1 261 ? 70.936 -41.452 -12.355 1.000 92.271 243 LYS AAA O 1
ATOM 1935 N N . TYR A 1 262 ? 71.568 -40.035 -14.014 1.000 86.913 244 TYR AAA N 1
ATOM 1936 C CA . TYR A 1 262 ? 72.037 -38.948 -13.116 1.000 87.741 244 TYR AAA CA 1
ATOM 1937 C C . TYR A 1 262 ? 70.848 -38.065 -12.738 1.000 85.525 244 TYR AAA C 1
ATOM 1938 O O . TYR A 1 262 ? 70.710 -37.756 -11.542 1.000 86.125 244 TYR AAA O 1
ATOM 1947 N N . GLN A 1 263 ? 70.012 -37.704 -13.714 1.000 83.629 245 GLN AAA N 1
ATOM 1948 C CA . GLN A 1 263 ? 68.874 -36.768 -13.517 1.000 83.553 245 GLN AAA CA 1
ATOM 1949 C C . GLN A 1 263 ? 67.711 -37.506 -12.838 1.000 82.349 245 GLN AAA C 1
ATOM 1950 O O . GLN A 1 263 ? 67.078 -36.896 -11.970 1.000 80.951 245 GLN AAA O 1
ATOM 1956 N N . PHE A 1 264 ? 67.458 -38.769 -13.199 1.000 84.334 246 PHE AAA N 1
ATOM 1957 C CA . PHE A 1 264 ? 66.272 -39.562 -12.766 1.000 85.045 246 PHE AAA CA 1
ATOM 1958 C C . PHE A 1 264 ? 66.715 -40.934 -12.254 1.000 82.913 246 PHE AAA C 1
ATOM 1959 O O . PHE A 1 264 ? 66.322 -41.971 -12.795 1.000 83.487 246 PHE AAA O 1
ATOM 1967 N N . PRO A 1 265 ? 67.537 -40.988 -11.182 1.000 77.353 247 PRO AAA N 1
ATOM 1968 C CA . PRO A 1 265 ? 68.137 -42.246 -10.733 1.000 77.866 247 PRO AAA CA 1
ATOM 1969 C C . PRO A 1 265 ? 67.120 -43.346 -10.376 1.000 78.799 247 PRO AAA C 1
ATOM 1970 O O . PRO A 1 265 ? 67.449 -44.509 -10.531 1.000 78.951 247 PRO AAA O 1
ATOM 1974 N N . ASP A 1 266 ? 65.922 -42.974 -9.919 1.000 78.587 248 ASP AAA N 1
ATOM 1975 C CA . ASP A 1 266 ? 64.824 -43.938 -9.633 1.000 80.586 248 ASP AAA CA 1
ATOM 1976 C C . ASP A 1 266 ? 64.440 -44.688 -10.918 1.000 78.059 248 ASP AAA C 1
ATOM 1977 O O . ASP A 1 266 ? 64.062 -45.867 -10.801 1.000 78.873 248 ASP AAA O 1
ATOM 1982 N N . VAL A 1 267 ? 64.527 -44.037 -12.085 1.000 73.841 249 VAL AAA N 1
ATOM 1983 C CA . VAL A 1 267 ? 64.218 -44.652 -13.414 1.000 73.117 249 VAL AAA CA 1
ATOM 1984 C C . VAL A 1 267 ? 65.233 -45.771 -13.678 1.000 73.289 249 VAL AAA C 1
ATOM 1985 O O . VAL A 1 267 ? 64.836 -46.833 -14.191 1.000 73.816 249 VAL AAA O 1
ATOM 1989 N N . TYR A 1 268 ? 66.501 -45.524 -13.358 1.000 73.302 250 TYR AAA N 1
ATOM 1990 C CA . TYR A 1 268 ? 67.607 -46.507 -13.480 1.000 73.925 250 TYR AAA CA 1
ATOM 1991 C C . TYR A 1 268 ? 67.258 -47.741 -12.646 1.000 74.815 250 TYR AAA C 1
ATOM 1992 O O . TYR A 1 268 ? 67.337 -48.868 -13.169 1.000 75.796 250 TYR AAA O 1
ATOM 2001 N N . VAL A 1 269 ? 66.849 -47.519 -11.395 1.000 74.519 251 VAL AAA N 1
ATOM 2002 C CA . VAL A 1 269 ? 66.511 -48.589 -10.412 1.000 75.996 251 VAL AAA CA 1
ATOM 2003 C C . VAL A 1 269 ? 65.322 -49.403 -10.934 1.000 77.330 251 VAL AAA C 1
ATOM 2004 O O . VAL A 1 269 ? 65.359 -50.644 -10.833 1.000 77.984 251 VAL AAA O 1
ATOM 2008 N N . VAL A 1 270 ? 64.300 -48.716 -11.444 1.000 79.630 252 VAL AAA N 1
ATOM 2009 C CA . VAL A 1 270 ? 63.071 -49.335 -12.024 1.000 81.563 252 VAL AAA CA 1
ATOM 2010 C C . VAL A 1 270 ? 63.486 -50.163 -13.241 1.000 84.667 252 VAL AAA C 1
ATOM 2011 O O . VAL A 1 270 ? 62.954 -51.272 -13.419 1.000 86.038 252 VAL AAA O 1
ATOM 2015 N N . PHE A 1 271 ? 64.401 -49.631 -14.050 1.000 87.983 253 PHE AAA N 1
ATOM 2016 C CA . PHE A 1 271 ? 64.919 -50.306 -15.265 1.000 90.611 253 PHE AAA CA 1
ATOM 2017 C C . PHE A 1 271 ? 65.544 -51.641 -14.857 1.000 93.072 253 PHE AAA C 1
ATOM 2018 O O . PHE A 1 271 ? 65.166 -52.668 -15.445 1.000 97.049 253 PHE AAA O 1
ATOM 2026 N N . GLN A 1 272 ? 66.439 -51.624 -13.865 1.000 93.607 254 GLN AAA N 1
ATOM 2027 C CA . GLN A 1 272 ? 67.159 -52.830 -13.377 1.000 95.671 254 GLN AAA CA 1
ATOM 2028 C C . GLN A 1 272 ? 66.160 -53.840 -12.803 1.000 99.187 254 GLN AAA C 1
ATOM 2029 O O . GLN A 1 272 ? 66.207 -55.003 -13.227 1.000 101.402 254 GLN AAA O 1
ATOM 2035 N N . ASP A 1 273 ? 65.297 -53.402 -11.882 1.000 103.540 255 ASP AAA N 1
ATOM 2036 C CA . ASP A 1 273 ? 64.252 -54.243 -11.234 1.000 108.536 255 ASP AAA CA 1
ATOM 2037 C C . ASP A 1 273 ? 63.375 -54.901 -12.307 1.000 108.088 255 ASP AAA C 1
ATOM 2038 O O . ASP A 1 273 ? 63.163 -56.131 -12.229 1.000 110.083 255 ASP AAA O 1
ATOM 2043 N N . ALA A 1 274 ? 62.882 -54.110 -13.264 1.000 107.011 256 ALA AAA N 1
ATOM 2044 C CA . ALA A 1 274 ? 61.996 -54.559 -14.364 1.000 108.740 256 ALA AAA CA 1
ATOM 2045 C C . ALA A 1 274 ? 62.753 -55.519 -15.290 1.000 110.595 256 ALA AAA C 1
ATOM 2046 O O . ALA A 1 274 ? 62.145 -56.513 -15.733 1.000 110.660 256 ALA AAA O 1
ATOM 2048 N N . CYS A 1 275 ? 64.028 -55.231 -15.573 1.000 113.461 257 CYS AAA N 1
ATOM 2049 C CA . CYS A 1 275 ? 64.904 -56.068 -16.439 1.000 116.939 257 CYS AAA CA 1
ATOM 2050 C C . CYS A 1 275 ? 65.013 -57.471 -15.832 1.000 117.850 257 CYS AAA C 1
ATOM 2051 O O . CYS A 1 275 ? 64.704 -58.443 -16.543 1.000 119.477 257 CYS AAA O 1
ATOM 2054 N N . LYS A 1 276 ? 65.380 -57.551 -14.548 1.000 119.309 258 LYS AAA N 1
ATOM 2055 C CA . LYS A 1 276 ? 65.723 -58.816 -13.839 1.000 119.912 258 LYS AAA CA 1
ATOM 2056 C C . LYS A 1 276 ? 64.451 -59.576 -13.434 1.000 115.622 258 LYS AAA C 1
ATOM 2057 O O . LYS A 1 276 ? 64.589 -60.686 -12.908 1.000 112.657 258 LYS AAA O 1
ATOM 2063 N N . LYS A 1 277 ? 63.265 -59.020 -13.700 1.000 115.377 259 LYS AAA N 1
ATOM 2064 C CA . LYS A 1 277 ? 61.952 -59.685 -13.484 1.000 117.631 259 LYS AAA CA 1
ATOM 2065 C C . LYS A 1 277 ? 61.313 -60.038 -14.835 1.000 117.082 259 LYS AAA C 1
ATOM 2066 O O . LYS A 1 277 ? 60.118 -60.380 -14.847 1.000 115.061 259 LYS AAA O 1
ATOM 2072 N N . LYS A 1 278 ? 62.070 -59.928 -15.931 1.000 119.653 260 LYS AAA N 1
ATOM 2073 C CA . LYS A 1 278 ? 61.656 -60.350 -17.300 1.000 123.437 260 LYS AAA CA 1
ATOM 2074 C C . LYS A 1 278 ? 60.486 -59.490 -17.818 1.000 121.562 260 LYS AAA C 1
ATOM 2075 O O . LYS A 1 278 ? 59.981 -59.798 -18.921 1.000 118.854 260 LYS AAA O 1
ATOM 2081 N N . GLU A 1 279 ? 60.088 -58.436 -17.089 1.000 120.727 261 GLU AAA N 1
ATOM 2082 C CA . GLU A 1 279 ? 58.974 -57.520 -17.472 1.000 119.450 261 GLU AAA CA 1
ATOM 2083 C C . GLU A 1 279 ? 59.431 -56.615 -18.622 1.000 118.299 261 GLU AAA C 1
ATOM 2084 O O . GLU A 1 279 ? 58.561 -55.984 -19.255 1.000 118.214 261 GLU AAA O 1
ATOM 2090 N N . LEU A 1 280 ? 60.750 -56.526 -18.827 1.000 118.042 262 LEU AAA N 1
ATOM 2091 C CA . LEU A 1 280 ? 61.417 -55.807 -19.943 1.000 116.761 262 LEU AAA CA 1
ATOM 2092 C C . LEU A 1 280 ? 62.338 -56.793 -20.670 1.000 118.322 262 LEU AAA C 1
ATOM 2093 O O . LEU A 1 280 ? 63.472 -57.016 -20.195 1.000 121.149 262 LEU AAA O 1
ATOM 2098 N N . GLU A 1 281 ? 61.844 -57.391 -21.754 1.000 120.274 263 GLU AAA N 1
ATOM 2099 C CA . GLU A 1 281 ? 62.651 -58.163 -22.734 1.000 122.252 263 GLU AAA CA 1
ATOM 2100 C C . GLU A 1 281 ? 62.853 -57.298 -23.981 1.000 117.751 263 GLU AAA C 1
ATOM 2101 O O . GLU A 1 281 ? 62.015 -56.406 -24.223 1.000 109.719 263 GLU AAA O 1
ATOM 2107 N N . PHE A 1 282 ? 63.912 -57.574 -24.744 1.000 118.989 264 PHE AAA N 1
ATOM 2108 C CA . PHE A 1 282 ? 64.137 -57.048 -26.116 1.000 119.683 264 PHE AAA CA 1
ATOM 2109 C C . PHE A 1 282 ? 62.813 -57.155 -26.888 1.000 117.866 264 PHE AAA C 1
ATOM 2110 O O . PHE A 1 282 ? 62.278 -58.274 -26.990 1.000 118.383 264 PHE AAA O 1
ATOM 2118 N N . GLY A 1 283 ? 62.281 -56.021 -27.361 1.000 115.475 265 GLY AAA N 1
ATOM 2119 C CA . GLY A 1 283 ? 61.029 -55.931 -28.139 1.000 115.684 265 GLY AAA CA 1
ATOM 2120 C C . GLY A 1 283 ? 59.786 -55.749 -27.273 1.000 116.184 265 GLY AAA C 1
ATOM 2121 O O . GLY A 1 283 ? 58.679 -55.668 -27.848 1.000 116.129 265 GLY AAA O 1
ATOM 2122 N N . LYS A 1 284 ? 59.943 -55.671 -25.947 1.000 115.350 266 LYS AAA N 1
ATOM 2123 C CA . LYS A 1 284 ? 58.822 -55.495 -24.985 1.000 114.579 266 LYS AAA CA 1
ATOM 2124 C C . LYS A 1 284 ? 59.117 -54.280 -24.110 1.000 109.838 266 LYS AAA C 1
ATOM 2125 O O . LYS A 1 284 ? 59.724 -54.411 -23.049 1.000 106.933 266 LYS AAA O 1
ATOM 2131 N N . PRO A 1 285 ? 58.721 -53.061 -24.545 1.000 105.477 267 PRO AAA N 1
ATOM 2132 C CA . PRO A 1 285 ? 58.911 -51.846 -23.752 1.000 100.587 267 PRO AAA CA 1
ATOM 2133 C C . PRO A 1 285 ? 58.151 -51.879 -22.417 1.000 98.813 267 PRO AAA C 1
ATOM 2134 O O . PRO A 1 285 ? 57.032 -52.374 -22.394 1.000 99.469 267 PRO AAA O 1
ATOM 2138 N N . TYR A 1 286 ? 58.773 -51.353 -21.356 1.000 93.762 268 TYR AAA N 1
ATOM 2139 C CA . TYR A 1 286 ? 58.181 -51.197 -20.002 1.000 92.370 268 TYR AAA CA 1
ATOM 2140 C C . TYR A 1 286 ? 57.864 -49.716 -19.772 1.000 91.042 268 TYR AAA C 1
ATOM 2141 O O . TYR A 1 286 ? 58.785 -48.891 -19.913 1.000 91.089 268 TYR AAA O 1
ATOM 2150 N N . LEU A 1 287 ? 56.608 -49.405 -19.428 1.000 90.375 269 LEU AAA N 1
ATOM 2151 C CA . LEU A 1 287 ? 56.147 -48.036 -19.085 1.000 88.794 269 LEU AAA CA 1
ATOM 2152 C C . LEU A 1 287 ? 56.198 -47.847 -17.565 1.000 88.540 269 LEU AAA C 1
ATOM 2153 O O . LEU A 1 287 ? 55.462 -48.550 -16.855 1.000 93.128 269 LEU AAA O 1
ATOM 2158 N N . TYR A 1 288 ? 57.040 -46.922 -17.102 1.000 86.162 270 TYR AAA N 1
ATOM 2159 C CA . TYR A 1 288 ? 57.144 -46.474 -15.689 1.000 86.578 270 TYR AAA CA 1
ATOM 2160 C C . TYR A 1 288 ? 56.186 -45.300 -15.493 1.000 87.087 270 TYR AAA C 1
ATOM 2161 O O . TYR A 1 288 ? 56.472 -44.218 -16.025 1.000 85.194 270 TYR AAA O 1
ATOM 2170 N N . LYS A 1 289 ? 55.077 -45.521 -14.781 1.000 89.650 271 LYS AAA N 1
ATOM 2171 C CA . LYS A 1 289 ? 54.062 -44.478 -14.488 1.000 90.719 271 LYS AAA CA 1
ATOM 2172 C C . LYS A 1 289 ? 54.500 -43.712 -13.235 1.000 91.812 271 LYS AAA C 1
ATOM 2173 O O . LYS A 1 289 ? 53.819 -43.805 -12.207 1.000 96.219 271 LYS AAA O 1
ATOM 2179 N N . ARG A 1 290 ? 55.606 -42.977 -13.354 1.000 92.006 272 ARG AAA N 1
ATOM 2180 C CA . ARG A 1 290 ? 56.259 -42.184 -12.279 1.000 92.797 272 ARG AAA CA 1
ATOM 2181 C C . ARG A 1 290 ? 55.310 -41.074 -11.810 1.000 96.159 272 ARG AAA C 1
ATOM 2182 O O . ARG A 1 290 ? 54.949 -40.213 -12.639 1.000 97.771 272 ARG AAA O 1
ATOM 2190 N N . GLU A 1 291 ? 54.936 -41.084 -10.526 1.000 100.251 273 GLU AAA N 1
ATOM 2191 C CA . GLU A 1 291 ? 53.980 -40.113 -9.922 1.000 103.346 273 GLU AAA CA 1
ATOM 2192 C C . GLU A 1 291 ? 54.727 -38.841 -9.495 1.000 105.009 273 GLU AAA C 1
ATOM 2193 O O . GLU A 1 291 ? 54.059 -37.903 -9.026 1.000 110.754 273 GLU AAA O 1
ATOM 2199 N N . SER A 1 292 ? 56.051 -38.801 -9.677 1.000 106.836 274 SER AAA N 1
ATOM 2200 C CA . SER A 1 292 ? 56.931 -37.640 -9.367 1.000 106.726 274 SER AAA CA 1
ATOM 2201 C C . SER A 1 292 ? 56.561 -36.459 -10.274 1.000 103.444 274 SER AAA C 1
ATOM 2202 O O . SER A 1 292 ? 56.152 -36.706 -11.423 1.000 104.408 274 SER AAA O 1
ATOM 2205 N N . SER A 1 293 ? 56.691 -35.233 -9.758 1.000 102.305 275 SER AAA N 1
ATOM 2206 C CA . SER A 1 293 ? 56.446 -33.955 -10.478 1.000 101.610 275 SER AAA CA 1
ATOM 2207 C C . SER A 1 293 ? 57.770 -33.400 -11.017 1.000 99.063 275 SER AAA C 1
ATOM 2208 O O . SER A 1 293 ? 58.663 -33.105 -10.199 1.000 97.308 275 SER AAA O 1
ATOM 2211 N N . LEU A 1 294 ? 57.875 -33.241 -12.339 1.000 97.346 276 LEU AAA N 1
ATOM 2212 C CA . LEU A 1 294 ? 59.119 -32.812 -13.034 1.000 96.511 276 LEU AAA CA 1
ATOM 2213 C C . LEU A 1 294 ? 59.345 -31.312 -12.816 1.000 97.898 276 LEU AAA C 1
ATOM 2214 O O . LEU A 1 294 ? 60.518 -30.908 -12.716 1.000 96.877 276 LEU AAA O 1
ATOM 2219 N N . ASP A 1 295 ? 58.264 -30.527 -12.751 1.000 101.903 277 ASP AAA N 1
ATOM 2220 C CA . ASP A 1 295 ? 58.302 -29.049 -12.569 1.000 102.487 277 ASP AAA CA 1
ATOM 2221 C C . ASP A 1 295 ? 58.916 -28.704 -11.207 1.000 102.696 277 ASP AAA C 1
ATOM 2222 O O . ASP A 1 295 ? 59.746 -27.790 -11.156 1.000 99.535 277 ASP AAA O 1
ATOM 2227 N N . ALA A 1 296 ? 58.524 -29.416 -10.150 1.000 108.102 278 ALA AAA N 1
ATOM 2228 C CA . ALA A 1 296 ? 59.033 -29.232 -8.771 1.000 111.794 278 ALA AAA CA 1
ATOM 2229 C C . ALA A 1 296 ? 60.554 -29.439 -8.735 1.000 113.484 278 ALA AAA C 1
ATOM 2230 O O . ALA A 1 296 ? 61.239 -28.614 -8.108 1.000 114.943 278 ALA AAA O 1
ATOM 2232 N N . PHE A 1 297 ? 61.067 -30.493 -9.380 1.000 118.086 279 PHE AAA N 1
ATOM 2233 C CA . PHE A 1 297 ? 62.518 -30.826 -9.411 1.000 124.053 279 PHE AAA CA 1
ATOM 2234 C C . PHE A 1 297 ? 63.275 -29.761 -10.218 1.000 119.072 279 PHE AAA C 1
ATOM 2235 O O . PHE A 1 297 ? 64.309 -29.277 -9.726 1.000 118.538 279 PHE AAA O 1
ATOM 2243 N N . LEU A 1 298 ? 62.775 -29.392 -11.402 1.000 114.437 280 LEU AAA N 1
ATOM 2244 C CA . LEU A 1 298 ? 63.479 -28.475 -12.342 1.000 110.689 280 LEU AAA CA 1
ATOM 2245 C C . LEU A 1 298 ? 63.388 -27.022 -11.853 1.000 111.134 280 LEU AAA C 1
ATOM 2246 O O . LEU A 1 298 ? 64.433 -26.349 -11.836 1.000 109.704 280 LEU AAA O 1
ATOM 2251 N N . ALA A 1 299 ? 62.195 -26.545 -11.481 1.000 113.007 281 ALA AAA N 1
ATOM 2252 C CA . ALA A 1 299 ? 61.951 -25.148 -11.042 1.000 110.666 281 ALA AAA CA 1
ATOM 2253 C C . ALA A 1 299 ? 62.607 -24.906 -9.681 1.000 112.126 281 ALA AAA C 1
ATOM 2254 O O . ALA A 1 299 ? 62.745 -25.874 -8.915 1.000 115.247 281 ALA AAA O 1
ATOM 2256 N N . GLU A 1 300 ? 62.986 -23.655 -9.400 1.000 114.356 282 GLU AAA N 1
ATOM 2257 C CA . GLU A 1 300 ? 63.511 -23.218 -8.078 1.000 117.512 282 GLU AAA CA 1
ATOM 2258 C C . GLU A 1 300 ? 62.401 -23.378 -7.031 1.000 121.410 282 GLU AAA C 1
ATOM 2259 O O . GLU A 1 300 ? 61.256 -22.981 -7.314 1.000 121.952 282 GLU AAA O 1
ATOM 2265 N N . ASP A 1 301 ? 62.733 -23.963 -5.878 1.000 128.876 283 ASP AAA N 1
ATOM 2266 C CA . ASP A 1 301 ? 61.805 -24.216 -4.738 1.000 136.329 283 ASP AAA CA 1
ATOM 2267 C C . ASP A 1 301 ? 61.921 -23.072 -3.720 1.000 132.743 283 ASP AAA C 1
ATOM 2268 O O . ASP A 1 301 ? 62.245 -21.947 -4.151 1.000 126.023 283 ASP AAA O 1
ATOM 2273 N N . ASN A 1 309 ? 50.568 -29.016 -12.105 1.000 133.150 291 ASN AAA N 1
ATOM 2274 C CA . ASN A 1 309 ? 50.508 -30.394 -11.542 1.000 133.318 291 ASN AAA CA 1
ATOM 2275 C C . ASN A 1 309 ? 50.516 -31.424 -12.687 1.000 130.514 291 ASN AAA C 1
ATOM 2276 O O . ASN A 1 309 ? 49.670 -32.336 -12.677 1.000 130.273 291 ASN AAA O 1
ATOM 2281 N N . HIS A 1 310 ? 51.470 -31.284 -13.616 1.000 126.941 292 HIS AAA N 1
ATOM 2282 C CA . HIS A 1 310 ? 51.657 -32.112 -14.841 1.000 122.237 292 HIS AAA CA 1
ATOM 2283 C C . HIS A 1 310 ? 52.439 -33.385 -14.470 1.000 116.444 292 HIS AAA C 1
ATOM 2284 O O . HIS A 1 310 ? 53.430 -33.275 -13.705 1.000 115.897 292 HIS AAA O 1
ATOM 2291 N N . GLN A 1 311 ? 52.007 -34.548 -14.976 1.000 109.274 293 GLN AAA N 1
ATOM 2292 C CA . GLN A 1 311 ? 52.675 -35.864 -14.752 1.000 105.532 293 GLN AAA CA 1
ATOM 2293 C C . GLN A 1 311 ? 53.643 -36.166 -15.905 1.000 98.715 293 GLN AAA C 1
ATOM 2294 O O . GLN A 1 311 ? 53.365 -35.759 -17.054 1.000 96.151 293 GLN AAA O 1
ATOM 2300 N N . THR A 1 312 ? 54.743 -36.854 -15.595 1.000 92.547 294 THR AAA N 1
ATOM 2301 C CA . THR A 1 312 ? 55.797 -37.256 -16.562 1.000 88.182 294 THR AAA CA 1
ATOM 2302 C C . THR A 1 312 ? 56.172 -38.716 -16.296 1.000 86.446 294 THR AAA C 1
ATOM 2303 O O . THR A 1 312 ? 56.793 -38.994 -15.251 1.000 87.578 294 THR AAA O 1
ATOM 2307 N N . TRP A 1 313 ? 55.774 -39.601 -17.210 1.000 85.174 295 TRP AAA N 1
ATOM 2308 C CA . TRP A 1 313 ? 56.088 -41.054 -17.218 1.000 82.790 295 TRP AAA CA 1
ATOM 2309 C C . TRP A 1 313 ? 57.340 -41.285 -18.063 1.000 80.276 295 TRP AAA C 1
ATOM 2310 O O . TRP A 1 313 ? 57.667 -40.413 -18.883 1.000 81.639 295 TRP AAA O 1
ATOM 2321 N N . PHE A 1 314 ? 57.998 -42.424 -17.868 1.000 79.100 296 PHE AAA N 1
ATOM 2322 C CA . PHE A 1 314 ? 59.184 -42.863 -18.642 1.000 78.086 296 PHE AAA CA 1
ATOM 2323 C C . PHE A 1 314 ? 58.876 -44.214 -19.283 1.000 78.723 296 PHE AAA C 1
ATOM 2324 O O . PHE A 1 314 ? 58.516 -45.147 -18.550 1.000 80.182 296 PHE AAA O 1
ATOM 2332 N N . LEU A 1 315 ? 58.994 -44.291 -20.610 1.000 78.715 297 LEU AAA N 1
ATOM 2333 C CA . LEU A 1 315 ? 58.865 -45.544 -21.390 1.000 78.992 297 LEU AAA CA 1
ATOM 2334 C C . LEU A 1 315 ? 60.273 -46.081 -21.638 1.000 78.599 297 LEU AAA C 1
ATOM 2335 O O . LEU A 1 315 ? 61.056 -45.381 -22.287 1.000 78.851 297 LEU AAA O 1
ATOM 2340 N N . LEU A 1 316 ? 60.582 -47.258 -21.095 1.000 80.433 298 LEU AAA N 1
ATOM 2341 C CA . LEU A 1 316 ? 61.865 -47.969 -21.323 1.000 79.789 298 LEU AAA CA 1
ATOM 2342 C C . LEU A 1 316 ? 61.721 -48.818 -22.587 1.000 79.347 298 LEU AAA C 1
ATOM 2343 O O . LEU A 1 316 ? 60.928 -49.773 -22.579 1.000 79.352 298 LEU AAA O 1
ATOM 2348 N N . PHE A 1 317 ? 62.455 -48.446 -23.635 1.000 79.976 299 PHE AAA N 1
ATOM 2349 C CA . PHE A 1 317 ? 62.364 -49.010 -25.002 1.000 82.350 299 PHE AAA CA 1
ATOM 2350 C C . PHE A 1 317 ? 63.664 -49.731 -25.336 1.000 85.010 299 PHE AAA C 1
ATOM 2351 O O . PHE A 1 317 ? 64.645 -49.096 -25.707 1.000 84.347 299 PHE AAA O 1
ATOM 2359 N N . PRO A 1 318 ? 63.723 -51.075 -25.228 1.000 91.296 300 PRO AAA N 1
ATOM 2360 C CA . PRO A 1 318 ? 64.939 -51.810 -25.567 1.000 93.787 300 PRO AAA CA 1
ATOM 2361 C C . PRO A 1 318 ? 65.216 -51.799 -27.079 1.000 97.342 300 PRO AAA C 1
ATOM 2362 O O . PRO A 1 318 ? 64.384 -52.290 -27.831 1.000 96.933 300 PRO AAA O 1
ATOM 2366 N N . THR A 1 319 ? 66.365 -51.238 -27.475 1.000 100.751 301 THR AAA N 1
ATOM 2367 C CA . THR A 1 319 ? 66.829 -51.109 -28.884 1.000 103.617 301 THR AAA CA 1
ATOM 2368 C C . THR A 1 319 ? 67.980 -52.080 -29.172 1.000 109.075 301 THR AAA C 1
ATOM 2369 O O . THR A 1 319 ? 68.491 -52.033 -30.305 1.000 114.383 301 THR AAA O 1
ATOM 2373 N N . LYS A 1 320 ? 68.382 -52.907 -28.197 1.000 113.705 302 LYS AAA N 1
ATOM 2374 C CA . LYS A 1 320 ? 69.505 -53.878 -28.329 1.000 116.761 302 LYS AAA CA 1
ATOM 2375 C C . LYS A 1 320 ? 69.501 -54.840 -27.136 1.000 120.920 302 LYS AAA C 1
ATOM 2376 O O . LYS A 1 320 ? 68.695 -54.629 -26.204 1.000 120.457 302 LYS AAA O 1
ATOM 2382 N N . ARG A 1 321 ? 70.381 -55.849 -27.165 1.000 127.315 303 ARG AAA N 1
ATOM 2383 C CA . ARG A 1 321 ? 70.516 -56.894 -26.111 1.000 129.820 303 ARG AAA CA 1
ATOM 2384 C C . ARG A 1 321 ? 71.624 -56.495 -25.126 1.000 133.227 303 ARG AAA C 1
ATOM 2385 O O . ARG A 1 321 ? 71.283 -56.150 -23.977 1.000 130.481 303 ARG AAA O 1
ATOM 2393 N N . HIS A 1 322 ? 72.892 -56.543 -25.552 1.000 139.037 304 HIS AAA N 1
ATOM 2394 C CA . HIS A 1 322 ? 74.071 -56.102 -24.755 1.000 144.019 304 HIS AAA CA 1
ATOM 2395 C C . HIS A 1 322 ? 74.396 -54.642 -25.096 1.000 146.361 304 HIS AAA C 1
ATOM 2396 O O . HIS A 1 322 ? 73.944 -54.169 -26.156 1.000 144.692 304 HIS AAA O 1
ATOM 2403 N N . TRP A 1 323 ? 75.141 -53.955 -24.222 1.000 154.391 305 TRP AAA N 1
ATOM 2404 C CA . TRP A 1 323 ? 75.527 -52.522 -24.375 1.000 156.119 305 TRP AAA CA 1
ATOM 2405 C C . TRP A 1 323 ? 76.661 -52.373 -25.398 1.000 157.100 305 TRP AAA C 1
ATOM 2406 O O . TRP A 1 323 ? 76.861 -51.238 -25.879 1.000 152.911 305 TRP AAA O 1
ATOM 2417 N N . LYS A 1 324 ? 77.354 -53.472 -25.727 1.000 161.552 306 LYS AAA N 1
ATOM 2418 C CA . LYS A 1 324 ? 78.479 -53.510 -26.703 1.000 162.919 306 LYS AAA CA 1
ATOM 2419 C C . LYS A 1 324 ? 77.920 -53.547 -28.131 1.000 161.856 306 LYS AAA C 1
ATOM 2420 O O . LYS A 1 324 ? 78.055 -52.524 -28.830 1.000 166.253 306 LYS AAA O 1
ATOM 2426 N N . ASN A 1 325 ? 77.309 -54.669 -28.540 1.000 159.076 307 ASN AAA N 1
ATOM 2427 C CA . ASN A 1 325 ? 76.921 -54.950 -29.954 1.000 155.464 307 ASN AAA CA 1
ATOM 2428 C C . ASN A 1 325 ? 75.811 -53.984 -30.405 1.000 152.773 307 ASN AAA C 1
ATOM 2429 O O . ASN A 1 325 ? 75.244 -53.273 -29.547 1.000 149.706 307 ASN AAA O 1
ATOM 2434 N N . MET A 1 326 ? 75.532 -53.965 -31.715 1.000 150.514 308 MET AAA N 1
ATOM 2435 C CA . MET A 1 326 ? 74.709 -52.942 -32.427 1.000 144.781 308 MET AAA CA 1
ATOM 2436 C C . MET A 1 326 ? 73.231 -53.036 -32.014 1.000 138.060 308 MET AAA C 1
ATOM 2437 O O . MET A 1 326 ? 72.873 -53.987 -31.285 1.000 135.757 308 MET AAA O 1
ATOM 2442 N N . SER A 1 327 ? 72.418 -52.073 -32.469 1.000 131.389 309 SER AAA N 1
ATOM 2443 C CA . SER A 1 327 ? 70.931 -52.072 -32.382 1.000 127.222 309 SER AAA CA 1
ATOM 2444 C C . SER A 1 327 ? 70.357 -52.917 -33.527 1.000 125.594 309 SER AAA C 1
ATOM 2445 O O . SER A 1 327 ? 70.941 -52.908 -34.628 1.000 122.586 309 SER AAA O 1
ATOM 2448 N N . GLU A 1 328 ? 69.261 -53.637 -33.263 1.000 124.530 310 GLU AAA N 1
ATOM 2449 C CA . GLU A 1 328 ? 68.574 -54.529 -34.235 1.000 124.324 310 GLU AAA CA 1
ATOM 2450 C C . GLU A 1 328 ? 67.216 -53.916 -34.587 1.000 119.809 310 GLU AAA C 1
ATOM 2451 O O . GLU A 1 328 ? 66.548 -53.395 -33.677 1.000 114.096 310 GLU AAA O 1
ATOM 2457 N N . ILE A 1 329 ? 66.830 -54.001 -35.861 1.000 119.233 311 ILE AAA N 1
ATOM 2458 C CA . ILE A 1 329 ? 65.669 -53.267 -36.446 1.000 119.265 311 ILE AAA CA 1
ATOM 2459 C C . ILE A 1 329 ? 64.376 -54.001 -36.072 1.000 118.140 311 ILE AAA C 1
ATOM 2460 O O . ILE A 1 329 ? 63.335 -53.336 -35.968 1.000 118.759 311 ILE AAA O 1
ATOM 2465 N N . LYS A 1 330 ? 64.440 -55.321 -35.882 1.000 116.937 312 LYS AAA N 1
ATOM 2466 C CA . LYS A 1 330 ? 63.278 -56.163 -35.485 1.000 115.589 312 LYS AAA CA 1
ATOM 2467 C C . LYS A 1 330 ? 62.882 -55.837 -34.040 1.000 112.044 312 LYS AAA C 1
ATOM 2468 O O . LYS A 1 330 ? 61.679 -55.909 -33.730 1.000 110.381 312 LYS AAA O 1
ATOM 2474 N N . GLY A 1 331 ? 63.857 -55.489 -33.196 1.000 109.332 313 GLY AAA N 1
ATOM 2475 C CA . GLY A 1 331 ? 63.637 -55.063 -31.798 1.000 107.052 313 GLY AAA CA 1
ATOM 2476 C C . GLY A 1 331 ? 62.941 -53.717 -31.717 1.000 102.249 313 GLY AAA C 1
ATOM 2477 O O . GLY A 1 331 ? 62.148 -53.507 -30.771 1.000 105.414 313 GLY AAA O 1
ATOM 2478 N N . ILE A 1 332 ? 63.239 -52.831 -32.668 1.000 96.642 314 ILE AAA N 1
ATOM 2479 C CA . ILE A 1 332 ? 62.637 -51.471 -32.778 1.000 93.138 314 ILE AAA CA 1
ATOM 2480 C C . ILE A 1 332 ? 61.216 -51.609 -33.337 1.000 94.790 314 ILE AAA C 1
ATOM 2481 O O . ILE A 1 332 ? 60.277 -51.117 -32.685 1.000 94.801 314 ILE AAA O 1
ATOM 2486 N N . GLU A 1 333 ? 61.069 -52.257 -34.498 1.000 95.768 315 GLU AAA N 1
ATOM 2487 C CA . GLU A 1 333 ? 59.760 -52.507 -35.161 1.000 96.124 315 GLU AAA CA 1
ATOM 2488 C C . GLU A 1 333 ? 58.785 -53.061 -34.116 1.000 93.957 315 GLU AAA C 1
ATOM 2489 O O . GLU A 1 333 ? 57.662 -52.535 -34.016 1.000 92.084 315 GLU AAA O 1
ATOM 2495 N N . SER A 1 334 ? 59.225 -54.061 -33.350 1.000 93.205 316 SER AAA N 1
ATOM 2496 C CA . SER A 1 334 ? 58.470 -54.690 -32.235 1.000 93.891 316 SER AAA CA 1
ATOM 2497 C C . SER A 1 334 ? 57.997 -53.620 -31.244 1.000 90.226 316 SER AAA C 1
ATOM 2498 O O . SER A 1 334 ? 56.783 -53.524 -31.012 1.000 88.495 316 SER AAA O 1
ATOM 2501 N N . GLY A 1 335 ? 58.936 -52.859 -30.678 1.000 88.172 317 GLY AAA N 1
ATOM 2502 C CA . GLY A 1 335 ? 58.668 -51.808 -29.679 1.000 87.624 317 GLY AAA CA 1
ATOM 2503 C C . GLY A 1 335 ? 57.695 -50.763 -30.199 1.000 87.195 317 GLY AAA C 1
ATOM 2504 O O . GLY A 1 335 ? 56.824 -50.333 -29.422 1.000 88.870 317 GLY AAA O 1
ATOM 2505 N N . LEU A 1 336 ? 57.834 -50.362 -31.465 1.000 86.674 318 LEU AAA N 1
ATOM 2506 C CA . LEU A 1 336 ? 56.963 -49.337 -32.103 1.000 88.006 318 LEU AAA CA 1
ATOM 2507 C C . LEU A 1 336 ? 55.537 -49.887 -32.209 1.000 89.718 318 LEU AAA C 1
ATOM 2508 O O . LEU A 1 336 ? 54.599 -49.150 -31.866 1.000 91.796 318 LEU AAA O 1
ATOM 2513 N N . ARG A 1 337 ? 55.390 -51.140 -32.647 1.000 91.429 319 ARG AAA N 1
ATOM 2514 C CA . ARG A 1 337 ? 54.089 -51.860 -32.686 1.000 92.200 319 ARG AAA CA 1
ATOM 2515 C C . ARG A 1 337 ? 53.485 -51.847 -31.282 1.000 91.331 319 ARG AAA C 1
ATOM 2516 O O . ARG A 1 337 ? 52.294 -51.506 -31.157 1.000 91.263 319 ARG AAA O 1
ATOM 2524 N N . TRP A 1 338 ? 54.286 -52.190 -30.270 1.000 91.582 320 TRP AAA N 1
ATOM 2525 C CA . TRP A 1 338 ? 53.862 -52.195 -28.845 1.000 93.311 320 TRP AAA CA 1
ATOM 2526 C C . TRP A 1 338 ? 53.212 -50.849 -28.519 1.000 92.569 320 TRP AAA C 1
ATOM 2527 O O . TRP A 1 338 ? 52.084 -50.858 -27.989 1.000 96.069 320 TRP AAA O 1
ATOM 2538 N N . ILE A 1 339 ? 53.895 -49.745 -28.839 1.000 89.738 321 ILE AAA N 1
ATOM 2539 C CA . ILE A 1 339 ? 53.423 -48.356 -28.564 1.000 87.870 321 ILE AAA CA 1
ATOM 2540 C C . ILE A 1 339 ? 52.054 -48.166 -29.227 1.000 89.370 321 ILE AAA C 1
ATOM 2541 O O . ILE A 1 339 ? 51.102 -47.781 -28.517 1.000 91.283 321 ILE AAA O 1
ATOM 2546 N N . VAL A 1 340 ? 51.955 -48.457 -30.526 1.000 89.433 322 VAL AAA N 1
ATOM 2547 C CA . VAL A 1 340 ? 50.705 -48.303 -31.329 1.000 92.983 322 VAL AAA CA 1
ATOM 2548 C C . VAL A 1 340 ? 49.571 -49.081 -30.643 1.000 97.295 322 VAL AAA C 1
ATOM 2549 O O . VAL A 1 340 ? 48.460 -48.532 -30.528 1.000 98.074 322 VAL AAA O 1
ATOM 2553 N N . GLU A 1 341 ? 49.845 -50.304 -30.188 1.000 101.755 323 GLU AAA N 1
ATOM 2554 C CA . GLU A 1 341 ? 48.820 -51.228 -29.631 1.000 107.340 323 GLU AAA CA 1
ATOM 2555 C C . GLU A 1 341 ? 48.398 -50.796 -28.216 1.000 107.765 323 GLU AAA C 1
ATOM 2556 O O . GLU A 1 341 ? 47.239 -51.064 -27.852 1.000 110.324 323 GLU AAA O 1
ATOM 2562 N N . ASN A 1 342 ? 49.278 -50.143 -27.450 1.000 107.155 324 ASN AAA N 1
ATOM 2563 C CA . ASN A 1 342 ? 49.137 -50.042 -25.972 1.000 109.222 324 ASN AAA CA 1
ATOM 2564 C C . ASN A 1 342 ? 49.010 -48.592 -25.477 1.000 107.531 324 ASN AAA C 1
ATOM 2565 O O . ASN A 1 342 ? 48.746 -48.424 -24.267 1.000 107.658 324 ASN AAA O 1
ATOM 2570 N N . TYR A 1 343 ? 49.181 -47.577 -26.327 1.000 104.371 325 TYR AAA N 1
ATOM 2571 C CA . TYR A 1 343 ? 49.145 -46.156 -25.884 1.000 103.218 325 TYR AAA CA 1
ATOM 2572 C C . TYR A 1 343 ? 47.734 -45.822 -25.375 1.000 105.460 325 TYR AAA C 1
ATOM 2573 O O . TYR A 1 343 ? 47.614 -45.063 -24.397 1.000 105.940 325 TYR AAA O 1
ATOM 2582 N N . LYS A 1 344 ? 46.705 -46.403 -25.995 1.000 108.947 326 LYS AAA N 1
ATOM 2583 C CA . LYS A 1 344 ? 45.287 -46.289 -25.557 1.000 111.667 326 LYS AAA CA 1
ATOM 2584 C C . LYS A 1 344 ? 45.124 -46.935 -24.171 1.000 111.037 326 LYS AAA C 1
ATOM 2585 O O . LYS A 1 344 ? 44.861 -46.186 -23.205 1.000 107.539 326 LYS AAA O 1
ATOM 2591 N N . LYS A 1 345 ? 45.290 -48.262 -24.081 1.000 110.907 327 LYS AAA N 1
ATOM 2592 C CA . LYS A 1 345 ? 45.211 -49.054 -22.822 1.000 113.427 327 LYS AAA CA 1
ATOM 2593 C C . LYS A 1 345 ? 45.852 -48.295 -21.655 1.000 111.134 327 LYS AAA C 1
ATOM 2594 O O . LYS A 1 345 ? 45.171 -48.099 -20.637 1.000 109.989 327 LYS AAA O 1
ATOM 2600 N N . GLU A 1 346 ? 47.124 -47.913 -21.809 1.000 110.272 328 GLU AAA N 1
ATOM 2601 C CA . GLU A 1 346 ? 48.038 -47.509 -20.703 1.000 109.907 328 GLU AAA CA 1
ATOM 2602 C C . GLU A 1 346 ? 47.844 -46.032 -20.331 1.000 105.667 328 GLU AAA C 1
ATOM 2603 O O . GLU A 1 346 ? 48.371 -45.621 -19.284 1.000 101.738 328 GLU AAA O 1
ATOM 2609 N N . GLY A 1 347 ? 47.137 -45.263 -21.162 1.000 104.806 329 GLY AAA N 1
ATOM 2610 C CA . GLY A 1 347 ? 46.746 -43.873 -20.861 1.000 105.459 329 GLY AAA CA 1
ATOM 2611 C C . GLY A 1 347 ? 47.857 -42.878 -21.150 1.000 102.036 329 GLY AAA C 1
ATOM 2612 O O . GLY A 1 347 ? 47.910 -41.842 -20.455 1.000 104.073 329 GLY AAA O 1
ATOM 2613 N N . ILE A 1 348 ? 48.703 -43.167 -22.144 1.000 97.859 330 ILE AAA N 1
ATOM 2614 C CA . ILE A 1 348 ? 49.751 -42.240 -22.662 1.000 95.950 330 ILE AAA CA 1
ATOM 2615 C C . ILE A 1 348 ? 49.045 -41.086 -23.386 1.000 96.572 330 ILE AAA C 1
ATOM 2616 O O . ILE A 1 348 ? 48.452 -41.345 -24.449 1.000 98.659 330 ILE AAA O 1
ATOM 2621 N N . LYS A 1 349 ? 49.107 -39.870 -22.830 1.000 96.211 331 LYS AAA N 1
ATOM 2622 C CA . LYS A 1 349 ? 48.414 -38.657 -23.349 1.000 97.215 331 LYS AAA CA 1
ATOM 2623 C C . LYS A 1 349 ? 49.227 -38.044 -24.493 1.000 93.970 331 LYS AAA C 1
ATOM 2624 O O . LYS A 1 349 ? 48.607 -37.545 -25.444 1.000 99.492 331 LYS AAA O 1
ATOM 2630 N N . SER A 1 350 ? 50.555 -38.041 -24.376 1.000 89.442 332 SER AAA N 1
ATOM 2631 C CA . SER A 1 350 ? 51.496 -37.480 -25.382 1.000 87.912 332 SER AAA CA 1
ATOM 2632 C C . SER A 1 350 ? 52.870 -38.144 -25.222 1.000 85.400 332 SER AAA C 1
ATOM 2633 O O . SER A 1 350 ? 53.170 -38.633 -24.123 1.000 86.250 332 SER AAA O 1
ATOM 2636 N N . LEU A 1 351 ? 53.668 -38.170 -26.287 1.000 83.918 333 LEU AAA N 1
ATOM 2637 C CA . LEU A 1 351 ? 54.863 -39.045 -26.391 1.000 83.036 333 LEU AAA CA 1
ATOM 2638 C C . LEU A 1 351 ? 56.049 -38.285 -27.007 1.000 81.613 333 LEU AAA C 1
ATOM 2639 O O . LEU A 1 351 ? 55.875 -37.626 -28.051 1.000 82.020 333 LEU AAA O 1
ATOM 2644 N N . ALA A 1 352 ? 57.213 -38.378 -26.368 1.000 79.203 334 ALA AAA N 1
ATOM 2645 C CA . ALA A 1 352 ? 58.525 -38.000 -26.932 1.000 77.903 334 ALA AAA CA 1
ATOM 2646 C C . ALA A 1 352 ? 59.372 -39.269 -27.053 1.000 78.485 334 ALA AAA C 1
ATOM 2647 O O . ALA A 1 352 ? 59.670 -39.880 -26.016 1.000 81.985 334 ALA AAA O 1
ATOM 2649 N N . VAL A 1 353 ? 59.711 -39.670 -28.277 1.000 78.383 335 VAL AAA N 1
ATOM 2650 C CA . VAL A 1 353 ? 60.681 -40.770 -28.547 1.000 78.214 335 VAL AAA CA 1
ATOM 2651 C C . VAL A 1 353 ? 61.939 -40.136 -29.133 1.000 77.274 335 VAL AAA C 1
ATOM 2652 O O . VAL A 1 353 ? 61.852 -39.250 -29.984 1.000 77.624 335 VAL AAA O 1
ATOM 2656 N N . PRO A 1 354 ? 63.147 -40.548 -28.685 1.000 77.421 336 PRO AAA N 1
ATOM 2657 C CA . PRO A 1 354 ? 64.384 -40.148 -29.344 1.000 77.003 336 PRO AAA CA 1
ATOM 2658 C C . PRO A 1 354 ? 64.587 -41.020 -30.583 1.000 78.394 336 PRO AAA C 1
ATOM 2659 O O . PRO A 1 354 ? 64.014 -42.084 -30.633 1.000 81.752 336 PRO AAA O 1
ATOM 2663 N N . ALA A 1 355 ? 65.382 -40.551 -31.540 1.000 82.574 337 ALA AAA N 1
ATOM 2664 C CA . ALA A 1 355 ? 65.849 -41.361 -32.688 1.000 85.178 337 ALA AAA CA 1
ATOM 2665 C C . ALA A 1 355 ? 66.448 -42.664 -32.144 1.000 83.103 337 ALA AAA C 1
ATOM 2666 O O . ALA A 1 355 ? 67.487 -42.597 -31.474 1.000 84.921 337 ALA AAA O 1
ATOM 2668 N N . LEU A 1 356 ? 65.792 -43.797 -32.387 1.000 84.352 338 LEU AAA N 1
ATOM 2669 C CA . LEU A 1 356 ? 66.131 -45.097 -31.746 1.000 88.151 338 LEU AAA CA 1
ATOM 2670 C C . LEU A 1 356 ? 67.353 -45.713 -32.438 1.000 92.609 338 LEU AAA C 1
ATOM 2671 O O . LEU A 1 356 ? 67.365 -45.776 -33.677 1.000 94.404 338 LEU AAA O 1
ATOM 2676 N N . GLY A 1 357 ? 68.361 -46.100 -31.655 1.000 99.342 339 GLY AAA N 1
ATOM 2677 C CA . GLY A 1 357 ? 69.598 -46.743 -32.138 1.000 105.604 339 GLY AAA CA 1
ATOM 2678 C C . GLY A 1 357 ? 70.442 -45.840 -33.026 1.000 108.002 339 GLY AAA C 1
ATOM 2679 O O . GLY A 1 357 ? 71.371 -46.363 -33.666 1.000 109.531 339 GLY AAA O 1
ATOM 2680 N N . CYS A 1 358 ? 70.176 -44.530 -33.051 1.000 113.500 340 CYS AAA N 1
ATOM 2681 C CA . CYS A 1 358 ? 70.785 -43.574 -34.021 1.000 121.979 340 CYS AAA CA 1
ATOM 2682 C C . CYS A 1 358 ? 72.104 -42.996 -33.484 1.000 125.819 340 CYS AAA C 1
ATOM 2683 O O . CYS A 1 358 ? 72.763 -42.252 -34.245 1.000 131.161 340 CYS AAA O 1
ATOM 2686 N N . GLY A 1 359 ? 72.481 -43.325 -32.243 1.000 128.203 341 GLY AAA N 1
ATOM 2687 C CA . GLY A 1 359 ? 73.724 -42.850 -31.603 1.000 132.145 341 GLY AAA CA 1
ATOM 2688 C C . GLY A 1 359 ? 74.733 -43.968 -31.408 1.000 135.222 341 GLY AAA C 1
ATOM 2689 O O . GLY A 1 359 ? 75.491 -44.250 -32.360 1.000 136.066 341 GLY AAA O 1
ATOM 2690 N N . LEU A 1 360 ? 74.739 -44.575 -30.214 1.000 139.998 342 LEU AAA N 1
ATOM 2691 C CA . LEU A 1 360 ? 75.654 -45.682 -29.808 1.000 143.453 342 LEU AAA CA 1
ATOM 2692 C C . LEU A 1 360 ? 75.274 -46.979 -30.541 1.000 140.626 342 LEU AAA C 1
ATOM 2693 O O . LEU A 1 360 ? 76.193 -47.753 -30.876 1.000 138.519 342 LEU AAA O 1
ATOM 2698 N N . GLY A 1 361 ? 73.974 -47.202 -30.768 1.000 137.705 343 GLY AAA N 1
ATOM 2699 C CA . GLY A 1 361 ? 73.419 -48.357 -31.503 1.000 134.760 343 GLY AAA CA 1
ATOM 2700 C C . GLY A 1 361 ? 74.052 -48.537 -32.875 1.000 132.792 343 GLY AAA C 1
ATOM 2701 O O . GLY A 1 361 ? 74.195 -49.697 -33.302 1.000 135.714 343 GLY AAA O 1
ATOM 2702 N N . GLY A 1 362 ? 74.402 -47.433 -33.548 1.000 129.725 344 GLY AAA N 1
ATOM 2703 C CA . GLY A 1 362 ? 75.162 -47.419 -34.814 1.000 127.194 344 GLY AAA CA 1
ATOM 2704 C C . GLY A 1 362 ? 74.291 -47.683 -36.033 1.000 123.867 344 GLY AAA C 1
ATOM 2705 O O . GLY A 1 362 ? 74.837 -48.168 -37.046 1.000 126.063 344 GLY AAA O 1
ATOM 2706 N N . LEU A 1 363 ? 72.986 -47.397 -35.942 1.000 117.584 345 LEU AAA N 1
ATOM 2707 C CA . LEU A 1 363 ? 72.023 -47.435 -37.081 1.000 110.717 345 LEU AAA CA 1
ATOM 2708 C C . LEU A 1 363 ? 71.885 -46.022 -37.649 1.000 104.547 345 LEU AAA C 1
ATOM 2709 O O . LEU A 1 363 ? 72.252 -45.066 -36.940 1.000 103.557 345 LEU AAA O 1
ATOM 2714 N N . GLU A 1 364 ? 71.371 -45.909 -38.875 1.000 102.132 346 GLU AAA N 1
ATOM 2715 C CA . GLU A 1 364 ? 71.246 -44.625 -39.617 1.000 99.231 346 GLU AAA CA 1
ATOM 2716 C C . GLU A 1 364 ? 69.781 -44.176 -39.608 1.000 92.054 346 GLU AAA C 1
ATOM 2717 O O . GLU A 1 364 ? 68.882 -45.038 -39.584 1.000 92.849 346 GLU AAA O 1
ATOM 2723 N N . TRP A 1 365 ? 69.561 -42.864 -39.632 1.000 85.225 347 TRP AAA N 1
ATOM 2724 C CA . TRP A 1 365 ? 68.214 -42.241 -39.623 1.000 82.233 347 TRP AAA CA 1
ATOM 2725 C C . TRP A 1 365 ? 67.504 -42.556 -40.940 1.000 84.259 347 TRP AAA C 1
ATOM 2726 O O . TRP A 1 365 ? 66.263 -42.574 -40.947 1.000 88.608 347 TRP AAA O 1
ATOM 2737 N N . SER A 1 366 ? 68.267 -42.786 -42.012 1.000 84.100 348 SER AAA N 1
ATOM 2738 C CA . SER A 1 366 ? 67.746 -43.167 -43.352 1.000 84.023 348 SER AAA CA 1
ATOM 2739 C C . SER A 1 366 ? 66.912 -44.454 -43.257 1.000 83.860 348 SER AAA C 1
ATOM 2740 O O . SER A 1 366 ? 66.026 -44.639 -44.112 1.000 84.632 348 SER AAA O 1
ATOM 2743 N N . ILE A 1 367 ? 67.178 -45.305 -42.260 1.000 82.630 349 ILE AAA N 1
ATOM 2744 C CA . ILE A 1 367 ? 66.427 -46.572 -42.014 1.000 84.245 349 ILE AAA CA 1
ATOM 2745 C C . ILE A 1 367 ? 65.435 -46.351 -40.873 1.000 85.161 349 ILE AAA C 1
ATOM 2746 O O . ILE A 1 367 ? 64.254 -46.708 -41.043 1.000 90.459 349 ILE AAA O 1
ATOM 2751 N N . VAL A 1 368 ? 65.898 -45.810 -39.747 1.000 83.107 350 VAL AAA N 1
ATOM 2752 C CA . VAL A 1 368 ? 65.088 -45.714 -38.499 1.000 82.866 350 VAL AAA CA 1
ATOM 2753 C C . VAL A 1 368 ? 63.989 -44.661 -38.684 1.000 81.640 350 VAL AAA C 1
ATOM 2754 O O . VAL A 1 368 ? 62.856 -44.911 -38.256 1.000 80.589 350 VAL AAA O 1
ATOM 2758 N N . GLY A 1 369 ? 64.321 -43.517 -39.282 1.000 83.034 351 GLY AAA N 1
ATOM 2759 C CA . GLY A 1 369 ? 63.385 -42.393 -39.470 1.000 83.651 351 GLY AAA CA 1
ATOM 2760 C C . GLY A 1 369 ? 62.054 -42.872 -40.046 1.000 84.642 351 GLY AAA C 1
ATOM 2761 O O . GLY A 1 369 ? 61.019 -42.790 -39.385 1.000 85.076 351 GLY AAA O 1
ATOM 2762 N N . PRO A 1 370 ? 62.044 -43.386 -41.296 1.000 83.805 352 PRO AAA N 1
ATOM 2763 C CA . PRO A 1 370 ? 60.814 -43.877 -41.911 1.000 84.878 352 PRO AAA CA 1
ATOM 2764 C C . PRO A 1 370 ? 60.099 -44.896 -41.010 1.000 86.623 352 PRO AAA C 1
ATOM 2765 O O . PRO A 1 370 ? 58.921 -44.727 -40.768 1.000 89.481 352 PRO AAA O 1
ATOM 2769 N N . LEU A 1 371 ? 60.832 -45.894 -40.510 1.000 86.820 353 LEU AAA N 1
ATOM 2770 C CA . LEU A 1 371 ? 60.278 -46.970 -39.643 1.000 87.849 353 LEU AAA CA 1
ATOM 2771 C C . LEU A 1 371 ? 59.496 -46.346 -38.479 1.000 87.821 353 LEU AAA C 1
ATOM 2772 O O . LEU A 1 371 ? 58.329 -46.720 -38.290 1.000 92.853 353 LEU AAA O 1
ATOM 2777 N N . MET A 1 372 ? 60.115 -45.422 -37.742 1.000 86.009 354 MET AAA N 1
ATOM 2778 C CA . MET A 1 372 ? 59.511 -44.749 -36.562 1.000 85.717 354 MET AAA CA 1
ATOM 2779 C C . MET A 1 372 ? 58.257 -43.985 -37.001 1.000 86.109 354 MET AAA C 1
ATOM 2780 O O . MET A 1 372 ? 57.229 -44.104 -36.316 1.000 87.418 354 MET AAA O 1
ATOM 2785 N N . CYS A 1 373 ? 58.350 -43.215 -38.086 1.000 85.957 355 CYS AAA N 1
ATOM 2786 C CA . CYS A 1 373 ? 57.243 -42.366 -38.603 1.000 87.965 355 CYS AAA CA 1
ATOM 2787 C C . CYS A 1 373 ? 56.074 -43.262 -39.022 1.000 88.571 355 CYS AAA C 1
ATOM 2788 O O . CYS A 1 373 ? 54.946 -43.003 -38.564 1.000 88.339 355 CYS AAA O 1
ATOM 2791 N N . ARG A 1 374 ? 56.353 -44.287 -39.836 1.000 89.508 356 ARG AAA N 1
ATOM 2792 C CA . ARG A 1 374 ? 55.379 -45.311 -40.300 1.000 91.602 356 ARG AAA CA 1
ATOM 2793 C C . ARG A 1 374 ? 54.434 -45.685 -39.156 1.000 90.789 356 ARG AAA C 1
ATOM 2794 O O . ARG A 1 374 ? 53.222 -45.721 -39.395 1.000 93.226 356 ARG AAA O 1
ATOM 2802 N N . TYR A 1 375 ? 54.977 -45.963 -37.968 1.000 88.259 357 TYR AAA N 1
ATOM 2803 C CA . TYR A 1 375 ? 54.222 -46.494 -36.806 1.000 89.781 357 TYR AAA CA 1
ATOM 2804 C C . TYR A 1 375 ? 53.613 -45.348 -35.993 1.000 90.401 357 TYR AAA C 1
ATOM 2805 O O . TYR A 1 375 ? 52.411 -45.417 -35.675 1.000 93.355 357 TYR AAA O 1
ATOM 2814 N N . LEU A 1 376 ? 54.412 -44.334 -35.659 1.000 89.854 358 LEU AAA N 1
ATOM 2815 C CA . LEU A 1 376 ? 54.024 -43.278 -34.687 1.000 89.924 358 LEU AAA CA 1
ATOM 2816 C C . LEU A 1 376 ? 53.058 -42.277 -35.330 1.000 92.478 358 LEU AAA C 1
ATOM 2817 O O . LEU A 1 376 ? 52.441 -41.498 -34.579 1.000 96.800 358 LEU AAA O 1
ATOM 2822 N N . THR A 1 377 ? 52.920 -42.291 -36.656 1.000 92.936 359 THR AAA N 1
ATOM 2823 C CA . THR A 1 377 ? 51.934 -41.444 -37.377 1.000 94.077 359 THR AAA CA 1
ATOM 2824 C C . THR A 1 377 ? 50.526 -41.960 -37.059 1.000 95.057 359 THR AAA C 1
ATOM 2825 O O . THR A 1 377 ? 49.592 -41.146 -37.042 1.000 97.106 359 THR AAA O 1
ATOM 2829 N N . LYS A 1 378 ? 50.3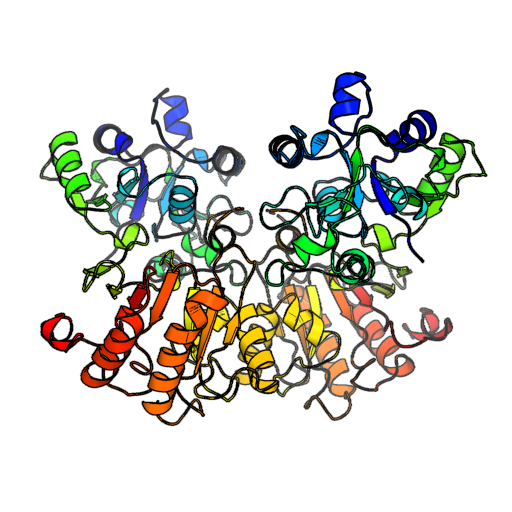96 -43.260 -36.789 1.000 97.165 360 LYS AAA N 1
ATOM 2830 C CA . LYS A 1 378 ? 49.111 -43.908 -36.418 1.000 99.913 360 LYS AAA CA 1
ATOM 2831 C C . LYS A 1 378 ? 48.588 -43.312 -35.102 1.000 101.301 360 LYS AAA C 1
ATOM 2832 O O . LYS A 1 378 ? 47.359 -43.207 -34.971 1.000 106.697 360 LYS AAA O 1
ATOM 2838 N N . LEU A 1 379 ? 49.470 -42.941 -34.164 1.000 99.617 361 LEU AAA N 1
ATOM 2839 C CA . LEU A 1 379 ? 49.082 -42.429 -32.817 1.000 100.547 361 LEU AAA CA 1
ATOM 2840 C C . LEU A 1 379 ? 48.146 -41.225 -32.957 1.000 103.001 361 LEU AAA C 1
ATOM 2841 O O . LEU A 1 379 ? 48.487 -40.312 -33.726 1.000 104.742 361 LEU AAA O 1
ATOM 2846 N N . GLU A 1 380 ? 47.032 -41.228 -32.214 1.000 105.275 362 GLU AAA N 1
ATOM 2847 C CA . GLU A 1 380 ? 46.021 -40.134 -32.177 1.000 106.473 362 GLU AAA CA 1
ATOM 2848 C C . GLU A 1 380 ? 46.316 -39.196 -30.997 1.000 103.048 362 GLU AAA C 1
ATOM 2849 O O . GLU A 1 380 ? 45.354 -38.635 -30.433 1.000 102.907 362 GLU AAA O 1
ATOM 2855 N N . ILE A 1 381 ? 47.596 -39.028 -30.647 1.000 99.523 363 ILE AAA N 1
ATOM 2856 C CA . ILE A 1 381 ? 48.079 -38.133 -29.551 1.000 97.676 363 ILE AAA CA 1
ATOM 2857 C C . ILE A 1 381 ? 49.282 -37.349 -30.068 1.000 92.370 363 ILE AAA C 1
ATOM 2858 O O . ILE A 1 381 ? 49.905 -37.761 -31.044 1.000 91.452 363 ILE AAA O 1
ATOM 2863 N N . PRO A 1 382 ? 49.655 -36.213 -29.436 1.000 87.796 364 PRO AAA N 1
ATOM 2864 C CA . PRO A 1 382 ? 50.882 -35.503 -29.795 1.000 86.052 364 PRO AAA CA 1
ATOM 2865 C C . PRO A 1 382 ? 52.104 -36.426 -29.683 1.000 86.928 364 PRO AAA C 1
ATOM 2866 O O . PRO A 1 382 ? 52.212 -37.133 -28.701 1.000 90.362 364 PRO AAA O 1
ATOM 2870 N N . VAL A 1 383 ? 52.967 -36.422 -30.700 1.000 86.373 365 VAL AAA N 1
ATOM 2871 C CA . VAL A 1 383 ? 54.200 -37.260 -30.756 1.000 82.864 365 VAL AAA CA 1
ATOM 2872 C C . VAL A 1 383 ? 55.347 -36.400 -31.286 1.000 82.025 365 VAL AAA C 1
ATOM 2873 O O . VAL A 1 383 ? 55.190 -35.795 -32.365 1.000 81.763 365 VAL AAA O 1
ATOM 2877 N N . GLN A 1 384 ? 56.460 -36.366 -30.554 1.000 80.554 366 GLN AAA N 1
ATOM 2878 C CA . GLN A 1 384 ? 57.700 -35.663 -30.965 1.000 79.351 366 GLN AAA CA 1
ATOM 2879 C C . GLN A 1 384 ? 58.822 -36.694 -31.127 1.000 77.407 366 GLN AAA C 1
ATOM 2880 O O . GLN A 1 384 ? 59.249 -37.273 -30.116 1.000 75.708 366 GLN AAA O 1
ATOM 2886 N N . ILE A 1 385 ? 59.250 -36.934 -32.365 1.000 77.049 367 ILE AAA N 1
ATOM 2887 C CA . ILE A 1 385 ? 60.492 -37.698 -32.663 1.000 77.612 367 ILE AAA CA 1
ATOM 2888 C C . ILE A 1 385 ? 61.646 -36.703 -32.556 1.000 79.538 367 ILE AAA C 1
ATOM 2889 O O . ILE A 1 385 ? 61.651 -35.707 -33.313 1.000 80.007 367 ILE AAA O 1
ATOM 2894 N N . TYR A 1 386 ? 62.567 -36.947 -31.623 1.000 80.915 368 TYR AAA N 1
ATOM 2895 C CA . TYR A 1 386 ? 63.703 -36.043 -31.320 1.000 80.635 368 TYR AAA CA 1
ATOM 2896 C C . TYR A 1 386 ? 64.908 -36.488 -32.142 1.000 80.683 368 TYR AAA C 1
ATOM 2897 O O . TYR A 1 386 ? 65.479 -37.565 -31.853 1.000 83.006 368 TYR AAA O 1
ATOM 2906 N N . LEU A 1 387 ? 65.263 -35.668 -33.135 1.000 80.058 369 LEU AAA N 1
ATOM 2907 C CA . LEU A 1 387 ? 66.379 -35.926 -34.081 1.000 81.255 369 LEU AAA CA 1
ATOM 2908 C C . LEU A 1 387 ? 67.686 -36.042 -33.304 1.000 83.310 369 LEU AAA C 1
ATOM 2909 O O . LEU A 1 387 ? 67.888 -35.350 -32.305 1.000 82.090 369 LEU AAA O 1
ATOM 2914 N N . PRO A 1 388 ? 68.618 -36.900 -33.775 1.000 87.317 370 PRO AAA N 1
ATOM 2915 C CA . PRO A 1 388 ? 69.908 -37.091 -33.120 1.000 90.333 370 PRO AAA CA 1
ATOM 2916 C C . PRO A 1 388 ? 70.754 -35.821 -33.252 1.000 94.855 370 PRO AAA C 1
ATOM 2917 O O . PRO A 1 388 ? 70.764 -35.256 -34.334 1.000 93.409 370 PRO AAA O 1
ATOM 2921 N N . LEU A 1 389 ? 71.439 -35.431 -32.172 1.000 104.189 371 LEU AAA N 1
ATOM 2922 C CA . LEU A 1 389 ? 72.050 -34.083 -32.002 1.000 111.648 371 LEU AAA CA 1
ATOM 2923 C C . LEU A 1 389 ? 73.536 -34.103 -32.383 1.000 112.646 371 LEU AAA C 1
ATOM 2924 O O . LEU A 1 389 ? 74.117 -33.014 -32.531 1.000 115.343 371 LEU AAA O 1
ATOM 2929 N N . GLU A 1 390 ? 74.103 -35.292 -32.585 1.000 112.966 372 GLU AAA N 1
ATOM 2930 C CA . GLU A 1 390 ? 75.556 -35.524 -32.795 1.000 116.635 372 GLU AAA CA 1
ATOM 2931 C C . GLU A 1 390 ? 75.794 -35.921 -34.258 1.000 113.616 372 GLU AAA C 1
ATOM 2932 O O . GLU A 1 390 ? 76.740 -36.692 -34.508 1.000 115.459 372 GLU AAA O 1
ATOM 2938 N N . LYS A 1 391 ? 74.969 -35.432 -35.192 1.000 109.723 373 LYS AAA N 1
ATOM 2939 C CA . LYS A 1 391 ? 74.776 -36.103 -36.509 1.000 107.742 373 LYS AAA CA 1
ATOM 2940 C C . LYS A 1 391 ? 73.930 -35.228 -37.443 1.000 102.572 373 LYS AAA C 1
ATOM 2941 O O . LYS A 1 391 ? 72.813 -34.850 -37.045 1.000 99.261 373 LYS AAA O 1
ATOM 2947 N N . ARG A 1 392 ? 74.437 -34.936 -38.644 1.000 102.005 374 ARG AAA N 1
ATOM 2948 C CA . ARG A 1 392 ? 73.751 -34.083 -39.654 1.000 106.277 374 ARG AAA CA 1
ATOM 2949 C C . ARG A 1 392 ? 72.842 -34.945 -40.537 1.000 103.220 374 ARG AAA C 1
ATOM 2950 O O . ARG A 1 392 ? 73.362 -35.862 -41.192 1.000 111.061 374 ARG AAA O 1
ATOM 2958 N N . ILE A 1 393 ? 71.539 -34.649 -40.565 1.000 95.635 375 ILE AAA N 1
ATOM 2959 C CA . ILE A 1 393 ? 70.535 -35.313 -41.450 1.000 89.508 375 ILE AAA CA 1
ATOM 2960 C C . ILE A 1 393 ? 70.343 -34.427 -42.678 1.000 87.594 375 ILE AAA C 1
ATOM 2961 O O . ILE A 1 393 ? 70.002 -33.253 -42.542 1.000 86.754 375 ILE AAA O 1
ATOM 2966 N N . PRO A 1 394 ? 70.550 -34.948 -43.909 1.000 86.303 376 PRO AAA N 1
ATOM 2967 C CA . PRO A 1 394 ? 70.175 -34.219 -45.121 1.000 86.206 376 PRO AAA CA 1
ATOM 2968 C C . PRO A 1 394 ? 68.717 -33.746 -45.036 1.000 84.706 376 PRO AAA C 1
ATOM 2969 O O . PRO A 1 394 ? 67.896 -34.490 -44.551 1.000 82.907 376 PRO AAA O 1
ATOM 2973 N N . ASP A 1 395 ? 68.432 -32.533 -45.508 1.000 86.072 377 ASP AAA N 1
ATOM 2974 C CA . ASP A 1 395 ? 67.117 -31.865 -45.312 1.000 87.200 377 ASP AAA CA 1
ATOM 2975 C C . ASP A 1 395 ? 66.012 -32.710 -45.958 1.000 86.471 377 ASP AAA C 1
ATOM 2976 O O . ASP A 1 395 ? 64.902 -32.751 -45.393 1.000 85.318 377 ASP AAA O 1
ATOM 2981 N N . VAL A 1 396 ? 66.314 -33.364 -47.085 1.000 8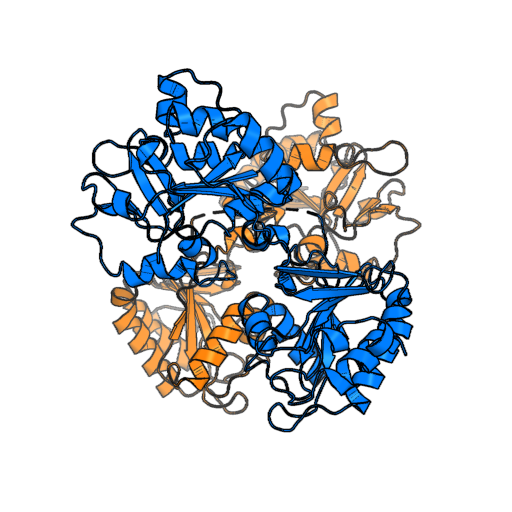6.575 378 VAL AAA N 1
ATOM 2982 C CA . VAL A 1 396 ? 65.351 -34.206 -47.859 1.000 87.224 378 VAL AAA CA 1
ATOM 2983 C C . VAL A 1 396 ? 64.913 -35.428 -47.032 1.000 86.066 378 VAL AAA C 1
ATOM 2984 O O . VAL A 1 396 ? 63.822 -35.957 -47.317 1.000 87.950 378 VAL AAA O 1
ATOM 2988 N N . GLN A 1 397 ? 65.707 -35.868 -46.051 1.000 84.357 379 GLN AAA N 1
ATOM 2989 C CA . GLN A 1 397 ? 65.356 -37.020 -45.172 1.000 83.601 379 GLN AAA CA 1
ATOM 2990 C C . GLN A 1 397 ? 64.488 -36.555 -43.992 1.000 81.339 379 GLN AAA C 1
ATOM 2991 O O . GLN A 1 397 ? 64.151 -37.407 -43.158 1.000 79.984 379 GLN AAA O 1
ATOM 2997 N N . LEU A 1 398 ? 64.137 -35.268 -43.916 1.000 81.340 380 LEU AAA N 1
ATOM 2998 C CA . LEU A 1 398 ? 63.198 -34.724 -42.897 1.000 83.442 380 LEU AAA CA 1
ATOM 2999 C C . LEU A 1 398 ? 61.873 -34.327 -43.563 1.000 86.439 380 LEU AAA C 1
ATOM 3000 O O . LEU A 1 398 ? 61.003 -33.773 -42.862 1.000 84.520 380 LEU AAA O 1
ATOM 3005 N N . SER A 1 399 ? 61.726 -34.584 -44.866 1.000 91.768 381 SER AAA N 1
ATOM 3006 C CA . SER A 1 399 ? 60.488 -34.299 -45.638 1.000 94.982 381 SER AAA CA 1
ATOM 3007 C C . SER A 1 399 ? 59.508 -35.451 -45.442 1.000 96.720 381 SER AAA C 1
ATOM 3008 O O . SER A 1 399 ? 59.922 -36.592 -45.245 1.000 97.021 381 SER AAA O 1
ATOM 3011 N N . PRO A 1 400 ? 58.182 -35.190 -45.496 1.000 98.611 382 PRO AAA N 1
ATOM 3012 C CA . PRO A 1 400 ? 57.181 -36.239 -45.309 1.000 98.451 382 PRO AAA CA 1
ATOM 3013 C C . PRO A 1 400 ? 57.167 -37.211 -46.497 1.000 97.971 382 PRO AAA C 1
ATOM 3014 O O . PRO A 1 400 ? 56.828 -38.365 -46.307 1.000 99.364 382 PRO AAA O 1
ATOM 3018 N N . LYS A 1 401 ? 57.535 -36.721 -47.684 1.000 97.596 383 LYS AAA N 1
ATOM 3019 C CA . LYS A 1 401 ? 57.708 -37.542 -48.909 1.000 98.795 383 LYS AAA CA 1
ATOM 3020 C C . LYS A 1 401 ? 58.586 -38.753 -48.585 1.000 93.821 383 LYS AAA C 1
ATOM 3021 O O . LYS A 1 401 ? 58.208 -39.876 -48.966 1.000 94.092 383 LYS AAA O 1
ATOM 3027 N N . PHE A 1 402 ? 59.702 -38.531 -47.888 1.000 89.819 384 PHE AAA N 1
ATOM 3028 C CA . PHE A 1 402 ? 60.680 -39.584 -47.512 1.000 88.566 384 PHE AAA CA 1
ATOM 3029 C C . PHE A 1 402 ? 60.155 -40.414 -46.335 1.000 87.607 384 PHE AAA C 1
ATOM 3030 O O . PHE A 1 402 ? 60.134 -41.655 -46.447 1.000 90.889 384 PHE AAA O 1
ATOM 3038 N N . LEU A 1 403 ? 59.753 -39.756 -45.245 1.000 85.129 385 LEU AAA N 1
ATOM 3039 C CA . LEU A 1 403 ? 59.491 -40.417 -43.940 1.000 85.863 385 LEU AAA CA 1
ATOM 3040 C C . LEU A 1 403 ? 58.111 -41.087 -43.913 1.000 90.204 385 LEU AAA C 1
ATOM 3041 O O . LEU A 1 403 ? 57.982 -42.079 -43.176 1.000 92.591 385 LEU AAA O 1
ATOM 3046 N N . LEU A 1 404 ? 57.127 -40.591 -44.671 1.000 96.503 386 LEU AAA N 1
ATOM 3047 C CA . LEU A 1 404 ? 55.738 -41.133 -44.677 1.000 103.002 386 LEU AAA CA 1
ATOM 3048 C C . LEU A 1 404 ? 55.404 -41.767 -46.033 1.000 110.182 386 LEU AAA C 1
ATOM 3049 O O . LEU A 1 404 ? 54.278 -41.548 -46.511 1.000 110.364 386 LEU AAA O 1
ATOM 3054 N N . ASP A 1 405 ? 56.328 -42.548 -46.607 1.000 119.322 387 ASP AAA N 1
ATOM 3055 C CA . ASP A 1 405 ? 56.111 -43.303 -47.876 1.000 126.784 387 ASP AAA CA 1
ATOM 3056 C C . ASP A 1 405 ? 57.193 -44.377 -48.039 1.000 131.439 387 ASP AAA C 1
ATOM 3057 O O . ASP A 1 405 ? 57.059 -45.252 -48.900 1.000 134.721 387 ASP AAA O 1
ATOM 3062 N N . PHE B 1 23 ? 43.327 -56.142 13.454 1.000 164.691 5 PHE BBB N 1
ATOM 3063 C CA . PHE B 1 23 ? 43.400 -55.024 14.467 1.000 162.437 5 PHE BBB CA 1
ATOM 3064 C C . PHE B 1 23 ? 43.656 -53.693 13.744 1.000 153.083 5 PHE BBB C 1
ATOM 3065 O O . PHE B 1 23 ? 44.238 -53.704 12.637 1.000 148.151 5 PHE BBB O 1
ATOM 3073 N N . ARG B 1 24 ? 43.189 -52.582 14.333 1.000 143.205 6 ARG BBB N 1
ATOM 3074 C CA . ARG B 1 24 ? 43.107 -51.248 13.666 1.000 133.849 6 ARG BBB CA 1
ATOM 3075 C C . ARG B 1 24 ? 42.625 -50.172 14.660 1.000 121.566 6 ARG BBB C 1
ATOM 3076 O O . ARG B 1 24 ? 41.708 -50.445 15.470 1.000 117.469 6 ARG BBB O 1
ATOM 3084 N N . GLU B 1 25 ? 43.254 -48.996 14.593 1.000 109.989 7 GLU BBB N 1
ATOM 3085 C CA . GLU B 1 25 ? 42.805 -47.700 15.175 1.000 102.732 7 GLU BBB CA 1
ATOM 3086 C C . GLU B 1 25 ? 42.936 -46.636 14.082 1.000 95.654 7 GLU BBB C 1
ATOM 3087 O O . GLU B 1 25 ? 43.736 -46.852 13.151 1.000 93.208 7 GLU BBB O 1
ATOM 3093 N N . LEU B 1 26 ? 42.200 -45.532 14.196 1.000 91.916 8 LEU BBB N 1
ATOM 3094 C CA . LEU B 1 26 ? 42.403 -44.316 13.363 1.000 91.029 8 LEU BBB CA 1
ATOM 3095 C C . LEU B 1 26 ? 43.012 -43.222 14.247 1.000 88.070 8 LEU BBB C 1
ATOM 3096 O O . LEU B 1 26 ? 42.898 -43.327 15.484 1.000 85.754 8 LEU BBB O 1
ATOM 3101 N N . TYR B 1 27 ? 43.654 -42.227 13.637 1.000 84.790 9 TYR BBB N 1
ATOM 3102 C CA . TYR B 1 27 ? 44.578 -41.292 14.324 1.000 84.454 9 TYR BBB CA 1
ATOM 3103 C C . TYR B 1 27 ? 44.329 -39.862 13.841 1.000 85.080 9 TYR BBB C 1
ATOM 3104 O O . TYR B 1 27 ? 44.314 -39.613 12.616 1.000 83.437 9 TYR BBB O 1
ATOM 3113 N N . TYR B 1 28 ? 44.158 -38.949 14.797 1.000 86.271 10 TYR BBB N 1
ATOM 3114 C CA . TYR B 1 28 ? 44.024 -37.490 14.571 1.000 86.823 10 TYR BBB CA 1
ATOM 3115 C C . TYR B 1 28 ? 45.215 -36.793 15.231 1.000 86.372 10 TYR BBB C 1
ATOM 3116 O O . TYR B 1 28 ? 45.354 -36.901 16.466 1.000 86.082 10 TYR BBB O 1
ATOM 3125 N N . ILE B 1 29 ? 46.052 -36.130 14.426 1.000 86.128 11 ILE BBB N 1
ATOM 3126 C CA . ILE B 1 29 ? 47.216 -35.319 14.895 1.000 86.836 11 ILE BBB CA 1
ATOM 3127 C C . ILE B 1 29 ? 46.682 -33.966 15.361 1.000 87.622 11 ILE BBB C 1
ATOM 3128 O O . ILE B 1 29 ? 45.884 -33.384 14.615 1.000 88.680 11 ILE BBB O 1
ATOM 3133 N N . THR B 1 30 ? 47.122 -33.481 16.526 1.000 89.475 12 THR BBB N 1
ATOM 3134 C CA . THR B 1 30 ? 46.746 -32.148 17.070 1.000 93.669 12 THR BBB CA 1
ATOM 3135 C C . THR B 1 30 ? 47.797 -31.638 18.063 1.000 96.906 12 THR BBB C 1
ATOM 3136 O O . THR B 1 30 ? 48.627 -32.441 18.539 1.000 98.300 12 THR BBB O 1
ATOM 3140 N N . HIS B 1 31 ? 47.751 -30.339 18.368 1.000 100.931 13 HIS BBB N 1
ATOM 3141 C CA . HIS B 1 31 ? 48.543 -29.713 19.457 1.000 103.076 13 HIS BBB CA 1
ATOM 3142 C C . HIS B 1 31 ? 48.018 -30.265 20.785 1.000 102.402 13 HIS BBB C 1
ATOM 3143 O O . HIS B 1 31 ? 46.795 -30.449 20.908 1.000 102.268 13 HIS BBB O 1
ATOM 3150 N N . ILE B 1 32 ? 48.912 -30.534 21.734 1.000 102.112 14 ILE BBB N 1
ATOM 3151 C CA . ILE B 1 32 ? 48.558 -31.213 23.013 1.000 103.756 14 ILE BBB CA 1
ATOM 3152 C C . ILE B 1 32 ? 47.705 -30.278 23.887 1.000 110.654 14 ILE BBB C 1
ATOM 3153 O O . ILE B 1 32 ? 47.016 -30.789 24.795 1.000 116.175 14 ILE BBB O 1
ATOM 3158 N N . ASP B 1 33 ? 47.724 -28.969 23.615 1.000 113.820 15 ASP BBB N 1
ATOM 3159 C CA . ASP B 1 33 ? 46.873 -27.958 24.303 1.000 117.356 15 ASP BBB CA 1
ATOM 3160 C C . ASP B 1 33 ? 45.391 -28.230 23.998 1.000 117.979 15 ASP BBB C 1
ATOM 3161 O O . ASP B 1 33 ? 44.547 -27.878 24.846 1.000 119.793 15 ASP BBB O 1
ATOM 3166 N N . ASN B 1 34 ? 45.084 -28.845 22.849 1.000 115.256 16 ASN BBB N 1
ATOM 3167 C CA . ASN B 1 34 ? 43.694 -29.041 22.352 1.000 116.977 16 ASN BBB CA 1
ATOM 3168 C C . ASN B 1 34 ? 43.061 -30.316 22.924 1.000 112.981 16 ASN BBB C 1
ATOM 3169 O O . ASN B 1 34 ? 41.845 -30.496 22.708 1.000 113.574 16 ASN BBB O 1
ATOM 3174 N N . VAL B 1 35 ? 43.829 -31.173 23.605 1.000 108.762 17 VAL BBB N 1
ATOM 3175 C CA . VAL B 1 35 ? 43.381 -32.558 23.949 1.000 108.888 17 VAL BBB CA 1
ATOM 3176 C C . VAL B 1 35 ? 42.170 -32.505 24.882 1.000 109.431 17 VAL BBB C 1
ATOM 3177 O O . VAL B 1 35 ? 41.200 -33.230 24.654 1.000 106.007 17 VAL BBB O 1
ATOM 3181 N N . PRO B 1 36 ? 42.180 -31.680 25.960 1.000 111.124 18 PRO BBB N 1
ATOM 3182 C CA . PRO B 1 36 ? 40.998 -31.519 26.813 1.000 111.987 18 PRO BBB CA 1
ATOM 3183 C C . PRO B 1 36 ? 39.749 -31.053 26.046 1.000 114.042 18 PRO BBB C 1
ATOM 3184 O O . PRO B 1 36 ? 38.704 -31.651 26.244 1.000 113.538 18 PRO BBB O 1
ATOM 3188 N N . SER B 1 37 ? 39.886 -30.023 25.195 1.000 117.148 19 SER BBB N 1
ATOM 3189 C CA . SER B 1 37 ? 38.822 -29.493 24.294 1.000 119.044 19 SER BBB CA 1
ATOM 3190 C C . SER B 1 37 ? 38.199 -30.636 23.492 1.000 117.339 19 SER BBB C 1
ATOM 3191 O O . SER B 1 37 ? 36.961 -30.685 23.408 1.000 117.242 19 SER BBB O 1
ATOM 3194 N N . ILE B 1 38 ? 39.044 -31.499 22.919 1.000 116.398 20 ILE BBB N 1
ATOM 3195 C CA . ILE B 1 38 ? 38.640 -32.624 22.024 1.000 114.338 20 ILE BBB CA 1
ATOM 3196 C C . ILE B 1 38 ? 37.921 -33.694 22.855 1.000 113.873 20 ILE BBB C 1
ATOM 3197 O O . ILE B 1 38 ? 36.901 -34.210 22.371 1.000 113.936 20 ILE BBB O 1
ATOM 3202 N N . LEU B 1 39 ? 38.425 -34.020 24.051 1.000 113.361 21 LEU BBB N 1
ATOM 3203 C CA . LEU B 1 39 ? 37.816 -35.059 24.927 1.000 113.677 21 LEU BBB CA 1
ATOM 3204 C C . LEU B 1 39 ? 36.435 -34.599 25.395 1.000 117.286 21 LEU BBB C 1
ATOM 3205 O O . LEU B 1 39 ? 35.611 -35.474 25.705 1.000 117.555 21 LEU BBB O 1
ATOM 3210 N N . GLU B 1 40 ? 36.200 -33.286 25.431 1.000 123.267 22 GLU BBB N 1
ATOM 3211 C CA . GLU B 1 40 ? 34.920 -32.671 25.872 1.000 129.611 22 GLU BBB CA 1
ATOM 3212 C C . GLU B 1 40 ? 34.006 -32.465 24.654 1.000 131.761 22 GLU BBB C 1
ATOM 3213 O O . GLU B 1 40 ? 32.954 -33.128 24.595 1.000 134.494 22 GLU BBB O 1
ATOM 3219 N N . LYS B 1 41 ? 34.408 -31.602 23.712 1.000 132.296 23 LYS BBB N 1
ATOM 3220 C CA . LYS B 1 41 ? 33.603 -31.184 22.527 1.000 132.838 23 LYS BBB CA 1
ATOM 3221 C C . LYS B 1 41 ? 33.599 -32.281 21.453 1.000 128.951 23 LYS BBB C 1
ATOM 3222 O O . LYS B 1 41 ? 32.535 -32.491 20.847 1.000 131.586 23 LYS BBB O 1
ATOM 3228 N N . GLY B 1 42 ? 34.749 -32.920 21.207 1.000 125.572 24 GLY BBB N 1
ATOM 3229 C CA . GLY B 1 42 ? 34.952 -33.927 20.141 1.000 120.455 24 GLY BBB CA 1
ATOM 3230 C C . GLY B 1 42 ? 35.980 -33.466 19.119 1.000 115.447 24 GLY BBB C 1
ATOM 3231 O O . GLY B 1 42 ? 36.469 -32.316 19.234 1.000 112.718 24 GLY BBB O 1
ATOM 3232 N N . ILE B 1 43 ? 36.309 -34.329 18.155 1.000 111.097 25 ILE BBB N 1
ATOM 3233 C CA . ILE B 1 43 ? 37.175 -33.970 16.995 1.000 111.639 25 ILE BBB CA 1
ATOM 3234 C C . ILE B 1 43 ? 36.284 -33.244 15.983 1.000 113.286 25 ILE BBB C 1
ATOM 3235 O O . ILE B 1 43 ? 35.414 -33.906 15.396 1.000 114.151 25 ILE BBB O 1
ATOM 3240 N N . LEU B 1 44 ? 36.489 -31.935 15.809 1.000 115.833 26 LEU BBB N 1
ATOM 3241 C CA . LEU B 1 44 ? 35.660 -31.053 14.941 1.000 118.792 26 LEU BBB CA 1
ATOM 3242 C C . LEU B 1 44 ? 36.368 -30.834 13.599 1.000 120.159 26 LEU BBB C 1
ATOM 3243 O O . LEU B 1 44 ? 37.611 -30.777 13.588 1.000 116.488 26 LEU BBB O 1
ATOM 3248 N N . SER B 1 45 ? 35.599 -30.700 12.515 1.000 125.912 27 SER BBB N 1
ATOM 3249 C CA . SER B 1 45 ? 36.091 -30.278 11.177 1.000 130.611 27 SER BBB CA 1
ATOM 3250 C C . SER B 1 45 ? 36.580 -28.829 11.271 1.000 137.468 27 SER BBB C 1
ATOM 3251 O O . SER B 1 45 ? 36.100 -28.111 12.173 1.000 139.163 27 SER BBB O 1
ATOM 3254 N N . HIS B 1 46 ? 37.500 -28.424 10.386 1.000 142.572 28 HIS BBB N 1
ATOM 3255 C CA . HIS B 1 46 ? 38.094 -27.056 10.349 1.000 146.993 28 HIS BBB CA 1
ATOM 3256 C C . HIS B 1 46 ? 36.993 -26.047 9.994 1.000 148.598 28 HIS BBB C 1
ATOM 3257 O O . HIS B 1 46 ? 37.152 -24.854 10.333 1.000 145.402 28 HIS BBB O 1
ATOM 3264 N N . ALA B 1 47 ? 35.911 -26.527 9.365 1.000 151.740 29 ALA BBB N 1
ATOM 3265 C CA . ALA B 1 47 ? 34.658 -25.783 9.083 1.000 155.992 29 ALA BBB CA 1
ATOM 3266 C C . ALA B 1 47 ? 33.841 -25.614 10.369 1.000 157.810 29 ALA BBB C 1
ATOM 3267 O O . ALA B 1 47 ? 33.314 -24.508 10.595 1.000 166.509 29 ALA BBB O 1
ATOM 3269 N N . GLU B 1 48 ? 33.716 -26.684 11.159 1.000 153.579 30 GLU BBB N 1
ATOM 3270 C CA . GLU B 1 48 ? 32.933 -26.709 12.423 1.000 153.101 30 GLU BBB CA 1
ATOM 3271 C C . GLU B 1 48 ? 33.600 -25.807 13.468 1.000 153.774 30 GLU BBB C 1
ATOM 3272 O O . GLU B 1 48 ? 32.868 -25.251 14.303 1.000 155.112 30 GLU BBB O 1
ATOM 3278 N N . ILE B 1 49 ? 34.930 -25.668 13.425 1.000 155.343 31 ILE BBB N 1
ATOM 3279 C CA . ILE B 1 49 ? 35.702 -24.779 14.346 1.000 158.885 31 ILE BBB CA 1
ATOM 3280 C C . ILE B 1 49 ? 35.338 -23.321 14.040 1.000 165.020 31 ILE BBB C 1
ATOM 3281 O O . ILE B 1 49 ? 35.111 -22.562 15.009 1.000 167.574 31 ILE BBB O 1
ATOM 3286 N N . GLU B 1 50 ? 35.276 -22.956 12.751 1.000 170.787 32 GLU BBB N 1
ATOM 3287 C CA . GLU B 1 50 ? 34.886 -21.599 12.272 1.000 176.715 32 GLU BBB CA 1
ATOM 3288 C C . GLU B 1 50 ? 33.427 -21.318 12.649 1.000 178.421 32 GLU BBB C 1
ATOM 3289 O O . GLU B 1 50 ? 33.168 -20.251 13.245 1.000 177.634 32 GLU BBB O 1
ATOM 3295 N N . ARG B 1 51 ? 32.519 -22.237 12.297 1.000 178.448 33 ARG BBB N 1
ATOM 3296 C CA . ARG B 1 51 ? 31.057 -22.118 12.550 1.000 181.715 33 ARG BBB CA 1
ATOM 3297 C C . ARG B 1 51 ? 30.809 -21.846 14.036 1.000 183.426 33 ARG BBB C 1
ATOM 3298 O O . ARG B 1 51 ? 30.007 -20.945 14.348 1.000 188.374 33 ARG BBB O 1
ATOM 3306 N N . GLN B 1 52 ? 31.477 -22.607 14.906 1.000 180.742 34 GLN BBB N 1
ATOM 3307 C CA . GLN B 1 52 ? 31.204 -22.662 16.365 1.000 182.215 34 GLN BBB CA 1
ATOM 3308 C C . GLN B 1 52 ? 32.085 -21.637 17.097 1.000 183.048 34 GLN BBB C 1
ATOM 3309 O O . GLN B 1 52 ? 31.994 -21.583 18.341 1.000 184.098 34 GLN BBB O 1
ATOM 3315 N N . SER B 1 53 ? 32.885 -20.851 16.358 1.000 181.761 35 SER BBB N 1
ATOM 3316 C CA . SER B 1 53 ? 33.741 -19.741 16.865 1.000 182.465 35 SER BBB CA 1
ATOM 3317 C C . SER B 1 53 ? 34.657 -20.234 17.996 1.000 181.579 35 SER BBB C 1
ATOM 3318 O O . SER B 1 53 ? 34.874 -19.455 18.958 1.000 181.802 35 SER BBB O 1
ATOM 3321 N N . ILE B 1 54 ? 35.176 -21.465 17.883 1.000 180.995 36 ILE BBB N 1
ATOM 3322 C CA . ILE B 1 54 ? 36.009 -22.137 18.928 1.000 180.889 36 ILE BBB CA 1
ATOM 3323 C C . ILE B 1 54 ? 37.427 -21.559 18.882 1.000 176.743 36 ILE BBB C 1
ATOM 3324 O O . ILE B 1 54 ? 37.881 -21.188 17.778 1.000 170.087 36 ILE BBB O 1
ATOM 3329 N N . ASN B 1 55 ? 38.081 -21.515 20.049 1.000 177.255 37 ASN BBB N 1
ATOM 3330 C CA . ASN B 1 55 ? 39.423 -20.920 20.289 1.000 177.906 37 ASN BBB CA 1
ATOM 3331 C C . ASN B 1 55 ? 40.473 -22.043 20.363 1.000 174.312 37 ASN BBB C 1
ATOM 3332 O O . ASN B 1 55 ? 41.422 -21.910 21.152 1.000 174.266 37 ASN BBB O 1
ATOM 3337 N N . CYS B 1 56 ? 40.289 -23.107 19.569 1.000 171.799 38 CYS BBB N 1
ATOM 3338 C CA . CYS B 1 56 ? 41.156 -24.310 19.469 1.000 166.189 38 CYS BBB CA 1
ATOM 3339 C C . CYS B 1 56 ? 42.426 -23.915 18.701 1.000 161.780 38 CYS BBB C 1
ATOM 3340 O O . CYS B 1 56 ? 42.424 -24.020 17.461 1.000 156.025 38 CYS BBB O 1
ATOM 3343 N N . LYS B 1 57 ? 43.465 -23.478 19.425 1.000 161.664 39 LYS BBB N 1
ATOM 3344 C CA . LYS B 1 57 ? 44.693 -22.835 18.870 1.000 162.536 39 LYS BBB CA 1
ATOM 3345 C C . LYS B 1 57 ? 45.708 -23.903 18.439 1.000 155.542 39 LYS BBB C 1
ATOM 3346 O O . LYS B 1 57 ? 46.499 -24.358 19.298 1.000 143.363 39 LYS BBB O 1
ATOM 3352 N N . LYS B 1 58 ? 45.741 -24.218 17.140 1.000 158.824 40 LYS BBB N 1
ATOM 3353 C CA . LYS B 1 58 ? 46.560 -25.313 16.548 1.000 164.037 40 LYS BBB CA 1
ATOM 3354 C C . LYS B 1 58 ? 47.622 -24.738 15.599 1.000 167.381 40 LYS BBB C 1
ATOM 3355 O O . LYS B 1 58 ? 47.590 -23.518 15.348 1.000 161.667 40 LYS BBB O 1
ATOM 3361 N N . VAL B 1 59 ? 48.524 -25.603 15.109 1.000 172.653 41 VAL BBB N 1
ATOM 3362 C CA . VAL B 1 59 ? 49.583 -25.275 14.104 1.000 175.399 41 VAL BBB CA 1
ATOM 3363 C C . VAL B 1 59 ? 49.399 -26.176 12.873 1.000 174.214 41 VAL BBB C 1
ATOM 3364 O O . VAL B 1 59 ? 49.874 -27.331 12.892 1.000 168.626 41 VAL BBB O 1
ATOM 3368 N N . TYR B 1 60 ? 48.688 -25.656 11.868 1.000 178.602 42 TYR BBB N 1
ATOM 3369 C CA . TYR B 1 60 ? 48.691 -26.100 10.451 1.000 181.300 42 TYR BBB CA 1
ATOM 3370 C C . TYR B 1 60 ? 48.945 -24.867 9.580 1.000 181.000 42 TYR BBB C 1
ATOM 3371 O O . TYR B 1 60 ? 48.118 -23.942 9.627 1.000 185.729 42 TYR BBB O 1
ATOM 3380 N N . ASP B 1 61 ? 50.054 -24.845 8.835 1.000 179.027 43 ASP BBB N 1
ATOM 3381 C CA . ASP B 1 61 ? 50.481 -23.679 8.014 1.000 181.755 43 ASP BBB CA 1
ATOM 3382 C C . ASP B 1 61 ? 49.324 -23.269 7.089 1.000 186.442 43 ASP BBB C 1
ATOM 3383 O O . ASP B 1 61 ? 48.668 -24.175 6.538 1.000 187.511 43 ASP BBB O 1
ATOM 3388 N N . ASN B 1 62 ? 49.085 -21.959 6.941 1.000 189.416 44 ASN BBB N 1
ATOM 3389 C CA . ASN B 1 62 ? 47.978 -21.372 6.130 1.000 191.642 44 ASN BBB CA 1
ATOM 3390 C C . ASN B 1 62 ? 47.994 -21.947 4.708 1.000 195.025 44 ASN BBB C 1
ATOM 3391 O O . ASN B 1 62 ? 46.896 -22.151 4.148 1.000 196.901 44 ASN BBB O 1
ATOM 3396 N N . SER B 1 63 ? 49.188 -22.177 4.151 1.000 196.176 45 SER BBB N 1
ATOM 3397 C CA . SER B 1 63 ? 49.414 -22.822 2.829 1.000 194.408 45 SER BBB CA 1
ATOM 3398 C C . SER B 1 63 ? 48.602 -24.122 2.736 1.000 193.355 45 SER BBB C 1
ATOM 3399 O O . SER B 1 63 ? 47.964 -24.341 1.688 1.000 191.575 45 SER BBB O 1
ATOM 3402 N N . ILE B 1 64 ? 48.614 -24.934 3.801 1.000 193.736 46 ILE BBB N 1
ATOM 3403 C CA . ILE B 1 64 ? 47.874 -26.230 3.902 1.000 192.369 46 ILE BBB CA 1
ATOM 3404 C C . ILE B 1 64 ? 46.375 -25.946 4.072 1.000 192.393 46 ILE BBB C 1
ATOM 3405 O O . ILE B 1 64 ? 45.588 -26.608 3.373 1.000 191.915 46 ILE BBB O 1
ATOM 3410 N N . VAL B 1 65 ? 46.001 -25.010 4.958 1.000 189.671 47 VAL BBB N 1
ATOM 3411 C CA . VAL B 1 65 ? 44.579 -24.651 5.269 1.000 183.516 47 VAL BBB CA 1
ATOM 3412 C C . VAL B 1 65 ? 43.883 -24.239 3.963 1.000 184.180 47 VAL BBB C 1
ATOM 3413 O O . VAL B 1 65 ? 42.807 -24.798 3.675 1.000 185.463 47 VAL BBB O 1
ATOM 3417 N N . LEU B 1 66 ? 44.497 -23.330 3.197 1.000 181.424 48 LEU BBB N 1
ATOM 3418 C CA . LEU B 1 66 ? 43.937 -22.743 1.946 1.000 179.824 48 LEU BBB CA 1
ATOM 3419 C C . LEU B 1 66 ? 43.918 -23.785 0.813 1.000 177.929 48 LEU BBB C 1
ATOM 3420 O O . LEU B 1 66 ? 43.153 -23.585 -0.152 1.000 176.695 48 LEU BBB O 1
ATOM 3425 N N . LYS B 1 67 ? 44.720 -24.852 0.921 1.000 179.023 49 LYS BBB N 1
ATOM 3426 C CA . LYS B 1 67 ? 44.737 -26.000 -0.030 1.000 178.937 49 LYS BBB CA 1
ATOM 3427 C C . LYS B 1 67 ? 43.561 -26.939 0.274 1.000 184.907 49 LYS BBB C 1
ATOM 3428 O O . LYS B 1 67 ? 42.897 -27.381 -0.686 1.000 184.284 49 LYS BBB O 1
ATOM 3434 N N . ARG B 1 68 ? 43.326 -27.236 1.559 1.000 191.114 50 ARG BBB N 1
ATOM 3435 C CA . ARG B 1 68 ? 42.296 -28.200 2.038 1.000 191.318 50 ARG BBB CA 1
ATOM 3436 C C . ARG B 1 68 ? 40.897 -27.616 1.802 1.000 196.144 50 ARG BBB C 1
ATOM 3437 O O . ARG B 1 68 ? 40.012 -28.381 1.384 1.000 196.365 50 ARG BBB O 1
ATOM 3445 N N . LYS B 1 69 ? 40.709 -26.319 2.069 1.000 198.346 51 LYS BBB N 1
ATOM 3446 C CA . LYS B 1 69 ? 39.432 -25.589 1.836 1.000 201.113 51 LYS BBB CA 1
ATOM 3447 C C . LYS B 1 69 ? 39.089 -25.621 0.339 1.000 199.038 51 LYS BBB C 1
ATOM 3448 O O . LYS B 1 69 ? 37.934 -25.961 0.006 1.000 197.120 51 LYS BBB O 1
ATOM 3454 N N . SER B 1 70 ? 40.071 -25.301 -0.515 1.000 194.621 52 SER BBB N 1
ATOM 3455 C CA . SER B 1 70 ? 39.927 -25.096 -1.983 1.000 190.280 52 SER BBB CA 1
ATOM 3456 C C . SER B 1 70 ? 39.613 -26.414 -2.708 1.000 185.582 52 SER BBB C 1
ATOM 3457 O O . SER B 1 70 ? 39.197 -26.346 -3.883 1.000 186.004 52 SER BBB O 1
ATOM 3460 N N . ARG B 1 71 ? 39.819 -27.561 -2.052 1.000 179.055 53 ARG BBB N 1
ATOM 3461 C CA . ARG B 1 71 ? 39.431 -28.904 -2.565 1.000 174.466 53 ARG BBB CA 1
ATOM 3462 C C . ARG B 1 71 ? 37.930 -29.112 -2.319 1.000 174.309 53 ARG BBB C 1
ATOM 3463 O O . ARG B 1 71 ? 37.514 -29.104 -1.138 1.000 170.945 53 ARG BBB O 1
ATOM 3471 N N . LEU B 1 72 ? 37.156 -29.282 -3.396 1.000 176.585 54 LEU BBB N 1
ATOM 3472 C CA . LEU B 1 72 ? 35.699 -29.580 -3.357 1.000 178.287 54 LEU BBB CA 1
ATOM 3473 C C . LEU B 1 72 ? 35.493 -31.075 -3.646 1.000 176.747 54 LEU BBB C 1
ATOM 3474 O O . LEU B 1 72 ? 36.430 -31.711 -4.180 1.000 172.984 54 LEU BBB O 1
ATOM 3479 N N . LEU B 1 73 ? 34.323 -31.606 -3.273 1.000 177.153 55 LEU BBB N 1
ATOM 3480 C CA . LEU B 1 73 ? 33.925 -33.030 -3.458 1.000 174.927 55 LEU BBB CA 1
ATOM 3481 C C . LEU B 1 73 ? 32.532 -33.088 -4.099 1.000 181.936 55 LEU BBB C 1
ATOM 3482 O O . LEU B 1 73 ? 31.916 -32.021 -4.282 1.000 186.977 55 LEU BBB O 1
ATOM 3487 N N . ALA B 1 74 ? 32.073 -34.293 -4.450 1.000 183.355 56 ALA BBB N 1
ATOM 3488 C CA . ALA B 1 74 ? 30.687 -34.595 -4.880 1.000 185.526 56 ALA BBB CA 1
ATOM 3489 C C . ALA B 1 74 ? 29.694 -34.271 -3.750 1.000 188.053 56 ALA BBB C 1
ATOM 3490 O O . ALA B 1 74 ? 30.082 -34.335 -2.563 1.000 185.346 56 ALA BBB O 1
ATOM 3492 N N . ASP B 1 75 ? 28.459 -33.918 -4.127 1.000 194.899 57 ASP BBB N 1
ATOM 3493 C CA . ASP B 1 75 ? 27.317 -33.567 -3.233 1.000 199.571 57 ASP BBB CA 1
ATOM 3494 C C . ASP B 1 75 ? 27.599 -32.242 -2.500 1.000 202.623 57 ASP BBB C 1
ATOM 3495 O O . ASP B 1 75 ? 27.390 -32.202 -1.274 1.000 207.757 57 ASP BBB O 1
ATOM 3500 N N . ASN B 1 76 ? 28.006 -31.197 -3.234 1.000 201.430 58 ASN BBB N 1
ATOM 3501 C CA . ASN B 1 76 ? 28.111 -29.794 -2.745 1.000 197.686 58 ASN BBB CA 1
ATOM 3502 C C . ASN B 1 76 ? 28.824 -29.768 -1.388 1.000 190.963 58 ASN BBB C 1
ATOM 3503 O O . ASN B 1 76 ? 28.262 -29.197 -0.429 1.000 194.146 58 ASN BBB O 1
ATOM 3508 N N . ARG B 1 77 ? 30.011 -30.368 -1.308 1.000 178.965 59 ARG BBB N 1
ATOM 3509 C CA . ARG B 1 77 ? 30.733 -30.576 -0.029 1.000 172.872 59 ARG BBB CA 1
ATOM 3510 C C . ARG B 1 77 ? 32.224 -30.300 -0.240 1.000 172.898 59 ARG BBB C 1
ATOM 3511 O O . ARG B 1 77 ? 32.755 -30.705 -1.295 1.000 174.006 59 ARG BBB O 1
ATOM 3519 N N . SER B 1 78 ? 32.852 -29.637 0.734 1.000 173.768 60 SER BBB N 1
ATOM 3520 C CA . SER B 1 78 ? 34.302 -29.324 0.769 1.000 171.301 60 SER BBB CA 1
ATOM 3521 C C . SER B 1 78 ? 35.012 -30.290 1.715 1.000 170.243 60 SER BBB C 1
ATOM 3522 O O . SER B 1 78 ? 34.333 -30.929 2.545 1.000 172.308 60 SER BBB O 1
ATOM 3525 N N . LEU B 1 79 ? 36.333 -30.387 1.583 1.000 168.796 61 LEU BBB N 1
ATOM 3526 C CA . LEU B 1 79 ? 37.167 -31.313 2.387 1.000 166.795 61 LEU BBB CA 1
ATOM 3527 C C . LEU B 1 79 ? 37.264 -30.801 3.830 1.000 164.296 61 LEU BBB C 1
ATOM 3528 O O . LEU B 1 79 ? 37.352 -31.640 4.744 1.000 163.379 61 LEU BBB O 1
ATOM 3533 N N . TRP B 1 80 ? 37.229 -29.480 4.029 1.000 164.768 62 TRP BBB N 1
ATOM 3534 C CA . TRP B 1 80 ? 37.396 -28.837 5.362 1.000 165.851 62 TRP BBB CA 1
ATOM 3535 C C . TRP B 1 80 ? 36.119 -29.006 6.201 1.000 160.094 62 TRP BBB C 1
ATOM 3536 O O . TRP B 1 80 ? 36.156 -28.634 7.392 1.000 159.328 62 TRP BBB O 1
ATOM 3547 N N . GLU B 1 81 ? 35.043 -29.555 5.618 1.000 155.257 63 GLU BBB N 1
ATOM 3548 C CA . GLU B 1 81 ? 33.773 -29.895 6.324 1.000 151.965 63 GLU BBB CA 1
ATOM 3549 C C . GLU B 1 81 ? 33.929 -31.218 7.086 1.000 146.532 63 GLU BBB C 1
ATOM 3550 O O . GLU B 1 81 ? 33.085 -31.491 7.970 1.000 146.252 63 GLU BBB O 1
ATOM 3556 N N . PHE B 1 82 ? 34.958 -32.005 6.752 1.000 141.395 64 PHE BBB N 1
ATOM 3557 C CA . PHE B 1 82 ? 35.243 -33.331 7.360 1.000 137.224 64 PHE BBB CA 1
ATOM 3558 C C . PHE B 1 82 ? 36.407 -33.224 8.352 1.000 131.072 64 PHE BBB C 1
ATOM 3559 O O . PHE B 1 82 ? 37.169 -32.243 8.309 1.000 126.942 64 PHE BBB O 1
ATOM 3567 N N . ALA B 1 83 ? 36.522 -34.226 9.228 1.000 128.089 65 ALA BBB N 1
ATOM 3568 C CA . ALA B 1 83 ? 37.629 -34.418 10.192 1.000 125.672 65 ALA BBB CA 1
ATOM 3569 C C . ALA B 1 83 ? 38.561 -35.507 9.653 1.000 122.751 65 ALA BBB C 1
ATOM 3570 O O . ALA B 1 83 ? 38.062 -36.611 9.345 1.000 121.360 65 ALA BBB O 1
ATOM 3572 N N . ASN B 1 84 ? 39.854 -35.193 9.530 1.000 121.645 66 ASN BBB N 1
ATOM 3573 C CA . ASN B 1 84 ? 40.855 -36.035 8.823 1.000 121.220 66 ASN BBB CA 1
ATOM 3574 C C . ASN B 1 84 ? 41.465 -37.026 9.821 1.000 114.531 66 ASN BBB C 1
ATOM 3575 O O . ASN B 1 84 ? 42.339 -36.606 10.606 1.000 114.399 66 ASN BBB O 1
ATOM 3580 N N . LEU B 1 85 ? 41.013 -38.286 9.781 1.000 106.107 67 LEU BBB N 1
ATOM 3581 C CA . LEU B 1 85 ? 41.537 -39.404 10.609 1.000 98.430 67 LEU BBB CA 1
ATOM 3582 C C . LEU B 1 85 ? 42.467 -40.261 9.749 1.000 94.082 67 LEU BBB C 1
ATOM 3583 O O . LEU B 1 85 ? 41.951 -41.010 8.907 1.000 95.335 67 LEU BBB O 1
ATOM 3588 N N . TYR B 1 86 ? 43.781 -40.148 9.955 1.000 91.205 68 TYR BBB N 1
ATOM 3589 C CA . TYR B 1 86 ? 44.820 -40.897 9.198 1.000 91.718 68 TYR BBB CA 1
ATOM 3590 C C . TYR B 1 86 ? 44.819 -42.371 9.621 1.000 89.445 68 TYR BBB C 1
ATOM 3591 O O . TYR B 1 86 ? 44.558 -42.666 10.805 1.000 88.025 68 TYR BBB O 1
ATOM 3600 N N . PHE B 1 87 ? 45.117 -43.271 8.680 1.000 86.805 69 PHE BBB N 1
ATOM 3601 C CA . PHE B 1 87 ? 45.388 -44.704 8.961 1.000 84.754 69 PHE BBB CA 1
ATOM 3602 C C . PHE B 1 87 ? 46.813 -44.838 9.492 1.000 83.128 69 PHE BBB C 1
ATOM 3603 O O . PHE B 1 87 ? 47.069 -45.750 10.304 1.000 83.568 69 PHE BBB O 1
ATOM 3611 N N . GLN B 1 88 ? 47.704 -43.958 9.026 1.000 81.297 70 GLN BBB N 1
ATOM 3612 C CA . GLN B 1 88 ? 49.122 -43.883 9.455 1.000 78.868 70 GLN BBB CA 1
ATOM 3613 C C . GLN B 1 88 ? 49.444 -42.443 9.835 1.000 78.904 70 GLN BBB C 1
ATOM 3614 O O . GLN B 1 88 ? 49.550 -41.589 8.963 1.000 82.082 70 GLN BBB O 1
ATOM 3620 N N . PRO B 1 89 ? 49.579 -42.121 11.138 1.000 78.827 71 PRO BBB N 1
ATOM 3621 C CA . PRO B 1 89 ? 49.941 -40.768 11.565 1.000 80.603 71 PRO BBB CA 1
ATOM 3622 C C . PRO B 1 89 ? 51.441 -40.439 11.440 1.000 80.510 71 PRO BBB C 1
ATOM 3623 O O . PRO B 1 89 ? 51.771 -39.264 11.339 1.000 81.948 71 PRO BBB O 1
ATOM 3627 N N . ARG B 1 90 ? 52.309 -41.458 11.469 1.000 76.953 72 ARG BBB N 1
ATOM 3628 C CA . ARG B 1 90 ? 53.776 -41.308 11.280 1.000 75.250 72 ARG BBB CA 1
ATOM 3629 C C . ARG B 1 90 ? 54.038 -41.104 9.786 1.000 75.085 72 ARG BBB C 1
ATOM 3630 O O . ARG B 1 90 ? 54.514 -42.054 9.136 1.000 76.017 72 ARG BBB O 1
ATOM 3638 N N . ASN B 1 91 ? 53.744 -39.897 9.289 1.000 77.054 73 ASN BBB N 1
ATOM 3639 C CA . ASN B 1 91 ? 53.584 -39.566 7.847 1.000 77.825 73 ASN BBB CA 1
ATOM 3640 C C . ASN B 1 91 ? 54.145 -38.171 7.559 1.000 79.749 73 ASN BBB C 1
ATOM 3641 O O . ASN B 1 91 ? 54.460 -37.423 8.483 1.000 79.290 73 ASN BBB O 1
ATOM 3646 N N . PRO B 1 92 ? 54.281 -37.774 6.271 1.000 82.384 74 PRO BBB N 1
ATOM 3647 C CA . PRO B 1 92 ? 54.779 -36.447 5.898 1.000 86.760 74 PRO BBB CA 1
ATOM 3648 C C . PRO B 1 92 ? 54.189 -35.221 6.612 1.000 89.419 74 PRO BBB C 1
ATOM 3649 O O . PRO B 1 92 ? 54.908 -34.251 6.747 1.000 91.504 74 PRO BBB O 1
ATOM 3653 N N . MET B 1 93 ? 52.914 -35.271 7.010 1.000 91.476 75 MET BBB N 1
ATOM 3654 C CA . MET B 1 93 ? 52.241 -34.148 7.714 1.000 95.868 75 MET BBB CA 1
ATOM 3655 C C . MET B 1 93 ? 52.889 -33.974 9.090 1.000 91.852 75 MET BBB C 1
ATOM 365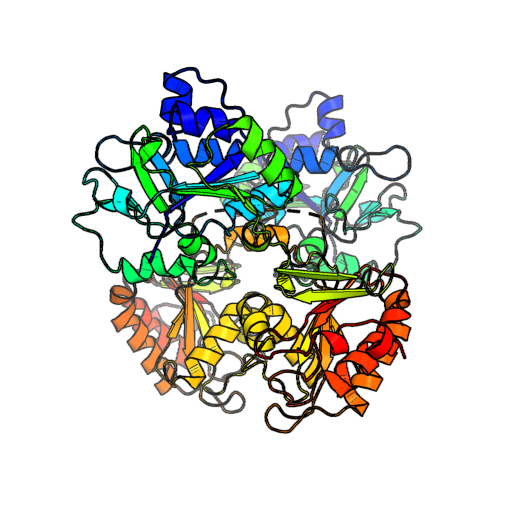6 O O . MET B 1 93 ? 53.357 -32.858 9.387 1.000 90.100 75 MET BBB O 1
ATOM 3661 N N . LEU B 1 94 ? 52.926 -35.044 9.888 1.000 88.506 76 LEU BBB N 1
ATOM 3662 C CA . LEU B 1 94 ? 53.543 -35.034 11.242 1.000 86.487 76 LEU BBB CA 1
ATOM 3663 C C . LEU B 1 94 ? 55.002 -34.586 11.111 1.000 84.126 76 LEU BBB C 1
ATOM 3664 O O . LEU B 1 94 ? 55.436 -33.759 11.919 1.000 84.617 76 LEU BBB O 1
ATOM 3669 N N . TYR B 1 95 ? 55.713 -35.096 10.106 1.000 83.370 77 TYR BBB N 1
ATOM 3670 C CA . TYR B 1 95 ? 57.124 -34.736 9.820 1.000 84.290 77 TYR BBB CA 1
ATOM 3671 C C . TYR B 1 95 ? 57.224 -33.247 9.479 1.000 87.336 77 TYR BBB C 1
ATOM 3672 O O . TYR B 1 95 ? 58.164 -32.598 9.954 1.000 86.443 77 TYR BBB O 1
ATOM 3681 N N . ARG B 1 96 ? 56.293 -32.733 8.671 1.000 94.386 78 ARG BBB N 1
ATOM 3682 C CA . ARG B 1 96 ? 56.251 -31.303 8.261 1.000 100.374 78 ARG BBB CA 1
ATOM 3683 C C . ARG B 1 96 ? 56.111 -30.426 9.506 1.000 99.407 78 ARG BBB C 1
ATOM 3684 O O . ARG B 1 96 ? 56.822 -29.413 9.583 1.000 102.986 78 ARG BBB O 1
ATOM 3692 N N . LEU B 1 97 ? 55.222 -30.799 10.430 1.000 96.550 79 LEU BBB N 1
ATOM 3693 C CA . LEU B 1 97 ? 54.961 -30.024 11.673 1.000 95.812 79 LEU BBB CA 1
ATOM 3694 C C . LEU B 1 97 ? 56.233 -29.972 12.523 1.000 94.336 79 LEU BBB C 1
ATOM 3695 O O . LEU B 1 97 ? 56.492 -28.915 13.104 1.000 93.952 79 LEU BBB O 1
ATOM 3700 N N . LEU B 1 98 ? 56.992 -31.069 12.585 1.000 94.238 80 LEU BBB N 1
ATOM 3701 C CA . LEU B 1 98 ? 58.171 -31.200 13.484 1.000 96.623 80 LEU BBB CA 1
ATOM 3702 C C . LEU B 1 98 ? 59.348 -30.383 12.944 1.000 100.009 80 LEU BBB C 1
ATOM 3703 O O . LEU B 1 98 ? 60.102 -29.842 13.773 1.000 107.029 80 LEU BBB O 1
ATOM 3708 N N . VAL B 1 99 ? 59.501 -30.282 11.623 1.000 101.579 81 VAL BBB N 1
ATOM 3709 C CA . VAL B 1 99 ? 60.625 -29.518 11.000 1.000 102.764 81 VAL BBB CA 1
ATOM 3710 C C . VAL B 1 99 ? 60.244 -28.035 10.918 1.000 101.488 81 VAL BBB C 1
ATOM 3711 O O . VAL B 1 99 ? 61.162 -27.213 10.954 1.000 105.320 81 VAL BBB O 1
ATOM 3715 N N . GLN B 1 100 ? 58.948 -27.710 10.861 1.000 99.459 82 GLN BBB N 1
ATOM 3716 C CA . GLN B 1 100 ? 58.432 -26.314 10.907 1.000 102.830 82 GLN BBB CA 1
ATOM 3717 C C . GLN B 1 100 ? 58.475 -25.775 12.343 1.000 102.863 82 GLN BBB C 1
ATOM 3718 O O . GLN B 1 100 ? 57.667 -24.878 12.650 1.000 101.411 82 GLN BBB O 1
ATOM 3724 N N . GLY B 1 101 ? 59.337 -26.323 13.206 1.000 103.861 83 GLY BBB N 1
ATOM 3725 C CA . GLY B 1 101 ? 59.664 -25.721 14.515 1.000 108.759 83 GLY BBB CA 1
ATOM 3726 C C . GLY B 1 101 ? 58.959 -26.383 15.688 1.000 108.213 83 GLY BBB C 1
ATOM 3727 O O . GLY B 1 101 ? 59.531 -26.350 16.794 1.000 114.987 83 GLY BBB O 1
ATOM 3728 N N . LEU B 1 102 ? 57.763 -26.939 15.481 1.000 105.191 84 LEU BBB N 1
ATOM 3729 C CA . LEU B 1 102 ? 56.977 -27.651 16.529 1.000 103.470 84 LEU BBB CA 1
ATOM 3730 C C . LEU B 1 102 ? 57.790 -28.859 17.022 1.000 101.920 84 LEU BBB C 1
ATOM 3731 O O . LEU B 1 102 ? 58.537 -29.427 16.211 1.000 101.068 84 LEU BBB O 1
ATOM 3736 N N . LYS B 1 103 ? 57.691 -29.214 18.308 1.000 102.514 85 LYS BBB N 1
ATOM 3737 C CA . LYS B 1 103 ? 58.455 -30.336 18.931 1.000 102.008 85 LYS BBB CA 1
ATOM 3738 C C . LYS B 1 103 ? 57.514 -31.494 19.266 1.000 101.903 85 LYS BBB C 1
ATOM 3739 O O . LYS B 1 103 ? 56.298 -31.324 19.311 1.000 108.469 85 LYS BBB O 1
ATOM 3745 N N . PRO B 1 104 ? 58.044 -32.715 19.505 1.000 97.337 86 PRO BBB N 1
ATOM 3746 C CA . PRO B 1 104 ? 57.216 -33.855 19.911 1.000 95.900 86 PRO BBB CA 1
ATOM 3747 C C . PRO B 1 104 ? 56.382 -33.648 21.188 1.000 97.168 86 PRO BBB C 1
ATOM 3748 O O . PRO B 1 104 ? 55.293 -34.207 21.278 1.000 98.248 86 PRO BBB O 1
ATOM 3752 N N . LYS B 1 105 ? 56.893 -32.864 22.144 1.000 99.093 87 LYS BBB N 1
ATOM 3753 C CA . LYS B 1 105 ? 56.197 -32.551 23.424 1.000 99.704 87 LYS BBB CA 1
ATOM 3754 C C . LYS B 1 105 ? 54.985 -31.641 23.163 1.000 98.386 87 LYS BBB C 1
ATOM 3755 O O . LYS B 1 105 ? 54.065 -31.645 24.003 1.000 98.629 87 LYS BBB O 1
ATOM 3761 N N . ASP B 1 106 ? 54.971 -30.908 22.042 1.000 96.935 88 ASP BBB N 1
ATOM 3762 C CA . ASP B 1 106 ? 53.881 -29.968 21.657 1.000 98.383 88 ASP BBB CA 1
ATOM 3763 C C . ASP B 1 106 ? 52.726 -30.728 20.994 1.000 96.978 88 ASP BBB C 1
ATOM 3764 O O . ASP B 1 106 ? 51.654 -30.117 20.807 1.000 98.987 88 ASP BBB O 1
ATOM 3769 N N . LEU B 1 107 ? 52.940 -31.991 20.618 1.000 95.739 89 LEU BBB N 1
ATOM 3770 C CA . LEU B 1 107 ? 52.005 -32.751 19.747 1.000 94.653 89 LEU BBB CA 1
ATOM 3771 C C . LEU B 1 107 ? 51.418 -33.952 20.489 1.000 92.516 89 LEU BBB C 1
ATOM 3772 O O . LEU B 1 107 ? 52.076 -34.496 21.413 1.000 91.534 89 LEU BBB O 1
ATOM 3777 N N . ALA B 1 108 ? 50.210 -34.327 20.071 1.000 91.288 90 ALA BBB N 1
ATOM 3778 C CA . ALA B 1 108 ? 49.450 -35.501 20.549 1.000 90.981 90 ALA BBB CA 1
ATOM 3779 C C . ALA B 1 108 ? 48.715 -36.128 19.360 1.000 89.710 90 ALA BBB C 1
ATOM 3780 O O . ALA B 1 108 ? 48.131 -35.385 18.550 1.000 90.492 90 ALA BBB O 1
ATOM 3782 N N . ILE B 1 109 ? 48.780 -37.451 19.245 1.000 88.543 91 ILE BBB N 1
ATOM 3783 C CA . ILE B 1 109 ? 48.009 -38.240 18.243 1.000 86.443 91 ILE BBB CA 1
ATOM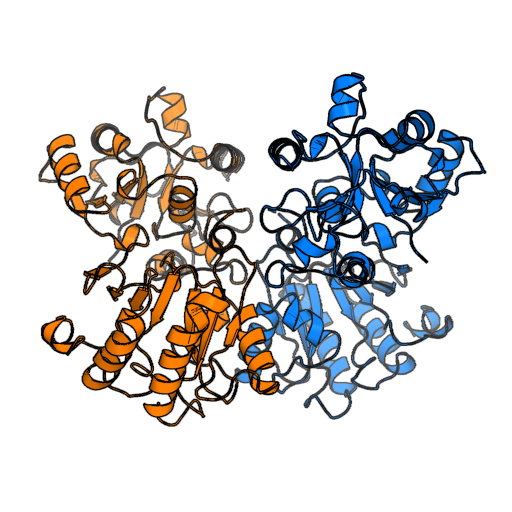 3784 C C . ILE B 1 109 ? 46.847 -38.895 18.991 1.000 86.499 91 ILE BBB C 1
ATOM 3785 O O . ILE B 1 109 ? 47.105 -39.700 19.911 1.000 83.783 91 ILE BBB O 1
ATOM 3790 N N . VAL B 1 110 ? 45.621 -38.496 18.652 1.000 88.875 92 VAL BBB N 1
ATOM 3791 C CA . VAL B 1 110 ? 44.373 -38.978 19.308 1.000 89.202 92 VAL BBB CA 1
ATOM 3792 C C . VAL B 1 110 ? 43.914 -40.215 18.541 1.000 87.732 92 VAL BBB C 1
ATOM 3793 O O . VAL B 1 110 ? 43.676 -40.094 17.332 1.000 87.759 92 VAL BBB O 1
ATOM 3797 N N . ALA B 1 111 ? 43.844 -41.359 19.222 1.000 87.969 93 ALA BBB N 1
ATOM 3798 C CA . ALA B 1 111 ? 43.401 -42.652 18.656 1.000 88.912 93 ALA BBB CA 1
ATOM 3799 C C . ALA B 1 111 ? 41.870 -42.704 18.658 1.000 92.449 93 ALA BBB C 1
ATOM 3800 O O . ALA B 1 111 ? 41.259 -42.363 19.686 1.000 93.845 93 ALA BBB O 1
ATOM 3802 N N . VAL B 1 112 ? 41.288 -43.110 17.531 1.000 92.613 94 VAL BBB N 1
ATOM 3803 C CA . VAL B 1 112 ? 39.823 -43.276 17.324 1.000 94.115 94 VAL BBB CA 1
ATOM 3804 C C . VAL B 1 112 ? 39.593 -44.750 16.975 1.000 96.513 94 VAL BBB C 1
ATOM 3805 O O . VAL B 1 112 ? 40.398 -45.296 16.194 1.000 94.341 94 VAL BBB O 1
ATOM 3809 N N . LYS B 1 113 ? 38.569 -45.377 17.561 1.000 101.346 95 LYS BBB N 1
ATOM 3810 C CA . LYS B 1 113 ? 38.307 -46.839 17.438 1.000 104.761 95 LYS BBB CA 1
ATOM 3811 C C . LYS B 1 113 ? 37.937 -47.179 15.991 1.000 105.488 95 LYS BBB C 1
ATOM 3812 O O . LYS B 1 113 ? 37.285 -46.343 15.337 1.000 99.688 95 LYS BBB O 1
ATOM 3818 N N . TRP B 1 114 ? 38.338 -48.372 15.531 1.000 114.225 96 TRP BBB N 1
ATOM 3819 C CA . TRP B 1 114 ? 37.922 -48.980 14.235 1.000 123.827 96 TRP BBB CA 1
ATOM 3820 C C . TRP B 1 114 ? 36.420 -48.758 14.022 1.000 119.911 96 TRP BBB C 1
ATOM 3821 O O . TRP B 1 114 ? 35.998 -48.511 12.876 1.000 114.753 96 TRP BBB O 1
ATOM 3832 N N . THR B 1 115 ? 35.668 -48.816 15.123 1.000 119.509 97 THR BBB N 1
ATOM 3833 C CA . THR B 1 115 ? 34.188 -48.884 15.192 1.000 119.153 97 THR BBB CA 1
ATOM 3834 C C . THR B 1 115 ? 33.549 -47.686 14.469 1.000 118.121 97 THR BBB C 1
ATOM 3835 O O . THR B 1 115 ? 32.384 -47.824 14.058 1.000 123.647 97 THR BBB O 1
ATOM 3839 N N . ILE B 1 116 ? 34.263 -46.568 14.299 1.000 114.810 98 ILE BBB N 1
ATOM 3840 C CA . ILE B 1 116 ? 33.721 -45.351 13.622 1.000 115.363 98 ILE BBB CA 1
ATOM 3841 C C . ILE B 1 116 ? 33.515 -45.632 12.130 1.000 116.942 98 ILE BBB C 1
ATOM 3842 O O . ILE B 1 116 ? 32.733 -44.888 11.499 1.000 116.382 98 ILE BBB O 1
ATOM 3847 N N . MET B 1 117 ? 34.194 -46.648 11.587 1.000 121.253 99 MET BBB N 1
ATOM 3848 C CA . MET B 1 117 ? 34.117 -47.030 10.149 1.000 126.566 99 MET BBB CA 1
ATOM 3849 C C . MET B 1 117 ? 32.732 -47.631 9.843 1.000 131.670 99 MET BBB C 1
ATOM 3850 O O . MET B 1 117 ? 32.360 -47.667 8.650 1.000 132.839 99 MET BBB O 1
ATOM 3855 N N . LYS B 1 118 ? 32.000 -48.085 10.871 1.000 133.210 100 LYS BBB N 1
ATOM 3856 C CA . LYS B 1 118 ? 30.632 -48.664 10.740 1.000 135.104 100 LYS BBB CA 1
ATOM 3857 C C . LYS B 1 118 ? 29.647 -47.590 10.264 1.000 135.885 100 LYS BBB C 1
ATOM 3858 O O . LYS B 1 118 ? 28.704 -47.958 9.545 1.000 138.249 100 LYS BBB O 1
ATOM 3864 N N . ARG B 1 119 ? 29.849 -46.325 10.651 1.000 135.394 101 ARG BBB N 1
ATOM 3865 C CA . ARG B 1 119 ? 29.047 -45.170 10.155 1.000 137.703 101 ARG BBB CA 1
ATOM 3866 C C . ARG B 1 119 ? 28.993 -45.239 8.623 1.000 141.534 101 ARG BBB C 1
ATOM 3867 O O . ARG B 1 119 ? 29.995 -45.684 8.015 1.000 145.593 101 ARG BBB O 1
ATOM 3875 N N . ASP B 1 120 ? 27.861 -44.840 8.034 1.000 142.753 102 ASP BBB N 1
ATOM 3876 C CA . ASP B 1 120 ? 27.556 -45.006 6.587 1.000 144.269 102 ASP BBB CA 1
ATOM 3877 C C . ASP B 1 120 ? 27.549 -43.638 5.884 1.000 143.174 102 ASP BBB C 1
ATOM 3878 O O . ASP B 1 120 ? 27.102 -43.586 4.727 1.000 152.447 102 ASP BBB O 1
ATOM 3883 N N . ASP B 1 121 ? 28.028 -42.579 6.547 1.000 137.301 103 ASP BBB N 1
ATOM 3884 C CA . ASP B 1 121 ? 28.105 -41.200 5.988 1.000 135.337 103 ASP BBB CA 1
ATOM 3885 C C . ASP B 1 121 ? 29.572 -40.758 5.909 1.000 130.498 103 ASP BBB C 1
ATOM 3886 O O . ASP B 1 121 ? 29.815 -39.560 5.660 1.000 126.855 103 ASP BBB O 1
ATOM 3891 N N . ILE B 1 122 ? 30.507 -41.693 6.111 1.000 126.947 104 ILE BBB N 1
ATOM 3892 C CA . ILE B 1 122 ? 31.977 -41.441 6.090 1.000 122.839 104 ILE BBB CA 1
ATOM 3893 C C . ILE B 1 122 ? 32.489 -41.617 4.661 1.000 122.495 104 ILE BBB C 1
ATOM 3894 O O . ILE B 1 122 ? 31.777 -42.221 3.838 1.000 124.236 104 ILE BBB O 1
ATOM 3899 N N . LEU B 1 123 ? 33.702 -41.124 4.413 1.000 122.057 105 LEU BBB N 1
ATOM 3900 C CA . LEU B 1 123 ? 34.450 -41.277 3.139 1.000 121.143 105 LEU BBB CA 1
ATOM 3901 C C . LEU B 1 123 ? 35.853 -41.799 3.457 1.000 115.659 105 LEU BBB C 1
ATOM 3902 O O . LEU B 1 123 ? 36.322 -41.595 4.593 1.000 114.138 105 LEU BBB O 1
ATOM 3907 N N . ILE B 1 124 ? 36.484 -42.449 2.480 1.000 111.493 106 ILE BBB N 1
ATOM 3908 C CA . ILE B 1 124 ? 37.830 -43.076 2.605 1.000 109.771 106 ILE BBB CA 1
ATOM 3909 C C . ILE B 1 124 ? 38.659 -42.659 1.385 1.000 109.330 106 ILE BBB C 1
ATOM 3910 O O . ILE B 1 124 ? 38.204 -42.902 0.257 1.000 112.635 106 ILE BBB O 1
ATOM 3915 N N . THR B 1 125 ? 39.820 -42.042 1.622 1.000 105.567 107 THR BBB N 1
ATOM 3916 C CA . THR B 1 125 ? 40.778 -41.577 0.587 1.000 104.047 107 THR BBB CA 1
ATOM 3917 C C . THR B 1 125 ? 41.835 -42.668 0.376 1.000 102.441 107 THR BBB C 1
ATOM 3918 O O . THR B 1 125 ? 42.128 -43.397 1.343 1.000 99.628 107 THR BBB O 1
ATOM 3922 N N . ASP B 1 126 ? 42.382 -42.780 -0.838 1.000 104.641 108 ASP BBB N 1
ATOM 3923 C CA . ASP B 1 126 ? 43.474 -43.735 -1.170 1.000 104.321 108 ASP BBB CA 1
ATOM 3924 C C . ASP B 1 126 ? 44.825 -43.044 -0.950 1.000 100.009 108 ASP BBB C 1
ATOM 3925 O O . ASP B 1 126 ? 45.862 -43.656 -1.260 1.000 98.287 108 ASP BBB O 1
ATOM 3930 N N . GLY B 1 127 ? 44.801 -41.813 -0.436 1.000 97.232 109 GLY BBB N 1
ATOM 3931 C CA . GLY B 1 127 ? 46.006 -41.020 -0.138 1.000 95.272 109 GLY BBB CA 1
ATOM 3932 C C . GLY B 1 127 ? 45.650 -39.652 0.414 1.000 95.697 109 GLY BBB C 1
ATOM 3933 O O . GLY B 1 127 ? 44.518 -39.490 0.916 1.000 96.044 109 GLY BBB O 1
ATOM 3934 N N . ASN B 1 128 ? 46.596 -38.712 0.324 1.000 94.156 110 ASN BBB N 1
ATOM 3935 C CA . ASN B 1 128 ? 46.455 -37.302 0.769 1.000 96.195 110 ASN BBB CA 1
ATOM 3936 C C . ASN B 1 128 ? 45.162 -36.734 0.179 1.000 99.469 110 ASN BBB C 1
ATOM 3937 O O . ASN B 1 128 ? 45.097 -36.582 -1.049 1.000 99.516 110 ASN BBB O 1
ATOM 3942 N N . ALA B 1 129 ? 44.182 -36.433 1.035 1.000 102.903 111 ALA BBB N 1
ATOM 3943 C CA . ALA B 1 129 ? 42.843 -35.919 0.660 1.000 109.394 111 ALA BBB CA 1
ATOM 3944 C C . ALA B 1 129 ? 42.972 -34.691 -0.255 1.000 113.972 111 ALA BBB C 1
ATOM 3945 O O . ALA B 1 129 ? 42.149 -34.560 -1.184 1.000 116.841 111 ALA BBB O 1
ATOM 3947 N N . ALA B 1 130 ? 43.963 -33.829 -0.006 1.000 116.186 112 ALA BBB N 1
ATOM 3948 C CA . ALA B 1 130 ? 44.184 -32.552 -0.726 1.000 120.742 112 ALA BBB CA 1
ATOM 3949 C C . ALA B 1 130 ? 44.618 -32.817 -2.175 1.000 123.544 112 ALA BBB C 1
ATOM 3950 O O . ALA B 1 130 ? 44.018 -32.212 -3.081 1.000 129.525 112 ALA BBB O 1
ATOM 3952 N N . SER B 1 131 ? 45.625 -33.671 -2.385 1.000 123.385 113 SER BBB N 1
ATOM 3953 C CA . SER B 1 131 ? 46.232 -33.983 -3.709 1.000 125.164 113 SER BBB CA 1
ATOM 3954 C C . SER B 1 131 ? 45.149 -34.358 -4.733 1.000 128.712 113 SER BBB C 1
ATOM 3955 O O . SER B 1 131 ? 44.227 -35.118 -4.375 1.000 127.898 113 SER BBB O 1
ATOM 3958 N N . SER B 1 132 ? 45.274 -33.845 -5.964 1.000 133.040 114 SER BBB N 1
ATOM 3959 C CA . SER B 1 132 ? 44.369 -34.107 -7.119 1.000 133.619 114 SER BBB CA 1
ATOM 3960 C C . SER B 1 132 ? 44.393 -35.597 -7.470 1.000 131.562 114 SER BBB C 1
ATOM 3961 O O . SER B 1 132 ? 43.312 -36.172 -7.687 1.000 130.552 114 SER BBB O 1
ATOM 3964 N N . GLU B 1 133 ? 45.592 -36.178 -7.526 1.000 130.556 115 GLU BBB N 1
ATOM 3965 C CA . GLU B 1 133 ? 45.843 -37.599 -7.887 1.000 132.054 115 GLU BBB CA 1
ATOM 3966 C C . GLU B 1 133 ? 45.044 -38.535 -6.963 1.000 132.421 115 GLU BBB C 1
ATOM 3967 O O . GLU B 1 133 ? 44.654 -39.620 -7.432 1.000 132.457 115 GLU BBB O 1
ATOM 3973 N N . THR B 1 134 ? 44.816 -38.142 -5.703 1.000 132.238 116 THR BBB N 1
ATOM 3974 C CA . THR B 1 134 ? 44.092 -38.946 -4.675 1.000 130.193 116 THR BBB CA 1
ATOM 3975 C C . THR B 1 134 ? 42.609 -39.073 -5.050 1.000 128.910 116 THR BBB C 1
ATOM 3976 O O . THR B 1 134 ? 42.038 -38.090 -5.561 1.000 128.743 116 THR BBB O 1
ATOM 3980 N N . GLN B 1 135 ? 42.020 -40.237 -4.755 1.000 126.370 117 GLN BBB N 1
ATOM 3981 C CA . GLN B 1 135 ? 40.601 -40.593 -5.033 1.000 126.454 117 GLN BBB CA 1
ATOM 3982 C C . GLN B 1 135 ? 39.863 -40.844 -3.716 1.000 122.464 117 GLN BBB C 1
ATOM 3983 O O . GLN B 1 135 ? 40.284 -41.748 -2.970 1.000 118.291 117 GLN BBB O 1
ATOM 3989 N N . ILE B 1 136 ? 38.800 -40.076 -3.454 1.000 124.519 118 ILE BBB N 1
ATOM 3990 C CA . ILE B 1 136 ? 37.899 -40.242 -2.274 1.000 124.499 118 ILE BBB CA 1
ATOM 3991 C C . ILE B 1 136 ? 36.706 -41.104 -2.699 1.000 127.319 118 ILE BBB C 1
ATOM 3992 O O . ILE B 1 136 ? 36.056 -40.754 -3.693 1.000 130.232 118 ILE BBB O 1
ATOM 3997 N N . TYR B 1 137 ? 36.447 -42.193 -1.973 1.000 128.934 119 TYR BBB N 1
ATOM 3998 C CA . TYR B 1 137 ? 35.306 -43.122 -2.184 1.000 132.409 119 TYR BBB CA 1
ATOM 3999 C C . TYR B 1 137 ? 34.410 -43.085 -0.942 1.000 132.097 119 TYR BBB C 1
ATOM 4000 O O . TYR B 1 137 ? 34.948 -42.886 0.159 1.000 129.591 119 TYR BBB O 1
ATOM 4009 N N . ARG B 1 138 ? 33.096 -43.270 -1.108 1.000 136.534 120 ARG BBB N 1
ATOM 4010 C CA . ARG B 1 138 ? 32.163 -43.507 0.027 1.000 138.768 120 ARG BBB CA 1
ATOM 4011 C C . ARG B 1 138 ? 32.218 -45.001 0.375 1.000 137.899 120 ARG BBB C 1
ATOM 4012 O O . ARG B 1 138 ? 32.685 -45.794 -0.471 1.000 135.995 120 ARG BBB O 1
ATOM 4020 N N . LYS B 1 139 ? 31.780 -45.354 1.587 1.000 137.900 121 LYS BBB N 1
ATOM 4021 C CA . LYS B 1 139 ? 31.923 -46.709 2.187 1.000 137.394 121 LYS BBB CA 1
ATOM 4022 C C . LYS B 1 139 ? 31.489 -47.771 1.166 1.000 137.789 121 LYS BBB C 1
ATOM 4023 O O . LYS B 1 139 ? 32.294 -48.680 0.884 1.000 130.219 121 LYS BBB O 1
ATOM 4029 N N . SER B 1 140 ? 30.268 -47.634 0.630 1.000 141.559 122 SER BBB N 1
ATOM 4030 C CA . SER B 1 140 ? 29.579 -48.622 -0.249 1.000 142.278 122 SER BBB CA 1
ATOM 4031 C C . SER B 1 140 ? 30.456 -48.991 -1.455 1.000 145.108 122 SER BBB C 1
ATOM 4032 O O . SER B 1 140 ? 30.522 -50.192 -1.777 1.000 142.539 122 SER BBB O 1
ATOM 4035 N N . GLU B 1 141 ? 31.112 -48.007 -2.082 1.000 149.279 123 GLU BBB N 1
ATOM 4036 C CA . GLU B 1 141 ? 31.788 -48.156 -3.405 1.000 149.754 123 GLU BBB CA 1
ATOM 4037 C C . GLU B 1 141 ? 33.313 -48.204 -3.244 1.000 147.090 123 GLU BBB C 1
ATOM 4038 O O . GLU B 1 141 ? 34.012 -48.006 -4.259 1.000 145.015 123 GLU BBB O 1
ATOM 4044 N N . ILE B 1 142 ? 33.817 -48.475 -2.033 1.000 147.675 124 ILE BBB N 1
ATOM 4045 C CA . ILE B 1 142 ? 35.281 -48.630 -1.758 1.000 145.560 124 ILE BBB CA 1
ATOM 4046 C C . ILE B 1 142 ? 35.766 -49.965 -2.338 1.000 145.453 124 ILE BBB C 1
ATOM 4047 O O . ILE B 1 142 ? 35.040 -50.968 -2.201 1.000 147.579 124 ILE BBB O 1
ATOM 4052 N N . LYS B 1 143 ? 36.957 -49.971 -2.943 1.000 145.436 125 LYS BBB N 1
ATOM 4053 C CA . LYS B 1 143 ? 37.575 -51.178 -3.562 1.000 148.360 125 LYS BBB CA 1
ATOM 4054 C C . LYS B 1 143 ? 39.071 -51.216 -3.224 1.000 147.701 125 LYS BBB C 1
ATOM 4055 O O . LYS B 1 143 ? 39.734 -50.165 -3.358 1.000 147.435 125 LYS BBB O 1
ATOM 4061 N N . ASN B 1 144 ? 39.555 -52.386 -2.784 1.000 147.097 126 ASN BBB N 1
ATOM 4062 C CA . ASN B 1 144 ? 40.940 -52.634 -2.296 1.000 143.130 126 ASN BBB CA 1
ATOM 4063 C C . ASN B 1 144 ? 41.173 -51.846 -1.001 1.000 134.818 126 ASN BBB C 1
ATOM 4064 O O . ASN B 1 144 ? 42.147 -51.068 -0.957 1.000 134.777 126 ASN BBB O 1
ATOM 4069 N N . ILE B 1 145 ? 40.318 -52.035 0.010 1.000 127.013 127 ILE BBB N 1
ATOM 4070 C CA . ILE B 1 145 ? 40.441 -51.341 1.326 1.000 124.763 127 ILE BBB CA 1
ATOM 4071 C C . ILE B 1 145 ? 41.663 -51.898 2.065 1.000 125.869 127 ILE BBB C 1
ATOM 4072 O O . ILE B 1 145 ? 42.387 -51.102 2.699 1.000 127.248 127 ILE BBB O 1
ATOM 4077 N N . LYS B 1 146 ? 41.887 -53.213 1.981 1.000 127.028 128 LYS BBB N 1
ATOM 4078 C CA . LYS B 1 146 ? 43.049 -53.891 2.616 1.000 125.846 128 LYS BBB CA 1
ATOM 4079 C C . LYS B 1 146 ? 44.340 -53.287 2.057 1.000 119.477 128 LYS BBB C 1
ATOM 4080 O O . LYS B 1 146 ? 45.347 -53.294 2.780 1.000 117.194 128 LYS BBB O 1
ATOM 4086 N N . ASN B 1 147 ? 44.280 -52.762 0.830 1.000 116.736 129 ASN BBB N 1
ATOM 4087 C CA . ASN B 1 147 ? 45.394 -52.067 0.134 1.000 113.316 129 ASN BBB CA 1
ATOM 4088 C C . ASN B 1 147 ? 45.594 -50.679 0.754 1.000 106.881 129 ASN BBB C 1
ATOM 4089 O O . ASN B 1 147 ? 46.749 -50.315 1.029 1.000 105.248 129 ASN BBB O 1
ATOM 4094 N N . ILE B 1 148 ? 44.510 -49.928 0.960 1.000 105.046 130 ILE BBB N 1
ATOM 4095 C CA . ILE B 1 148 ? 44.549 -48.571 1.582 1.000 103.898 130 ILE BBB CA 1
ATOM 4096 C C . ILE B 1 148 ? 45.089 -48.688 3.010 1.000 103.000 130 ILE BBB C 1
ATOM 4097 O O . ILE B 1 148 ? 46.057 -47.986 3.327 1.000 102.168 130 ILE BBB O 1
ATOM 4102 N N . ILE B 1 149 ? 44.486 -49.544 3.840 1.000 103.010 131 ILE BBB N 1
ATOM 4103 C CA . ILE B 1 149 ? 44.738 -49.559 5.311 1.000 102.114 131 ILE BBB CA 1
ATOM 4104 C C . ILE B 1 149 ? 46.113 -50.171 5.616 1.000 100.338 131 ILE BBB C 1
ATOM 4105 O O . ILE B 1 149 ? 46.531 -50.080 6.782 1.000 103.398 131 ILE BBB O 1
ATOM 4110 N N . SER B 1 150 ? 46.795 -50.759 4.627 1.000 99.381 132 SER BBB N 1
ATOM 4111 C CA . SER B 1 150 ? 48.143 -51.375 4.781 1.000 96.636 132 SER BBB CA 1
ATOM 4112 C C . SER B 1 150 ? 49.205 -50.297 5.034 1.000 95.380 132 SER BBB C 1
ATOM 4113 O O . SER B 1 150 ? 50.268 -50.644 5.587 1.000 94.320 132 SER BBB O 1
ATOM 4116 N N . VAL B 1 151 ? 48.935 -49.043 4.644 1.000 96.143 133 VAL BBB N 1
ATOM 4117 C CA . VAL B 1 151 ? 49.853 -47.878 4.837 1.000 94.209 133 VAL BBB CA 1
ATOM 4118 C C . VAL B 1 151 ? 50.211 -47.748 6.322 1.000 94.130 133 VAL BBB C 1
ATOM 4119 O O . VAL B 1 151 ? 51.175 -47.023 6.618 1.000 96.566 133 VAL BBB O 1
ATOM 4123 N N . LYS B 1 152 ? 49.459 -48.397 7.216 1.000 95.897 134 LYS BBB N 1
ATOM 4124 C CA . LYS B 1 152 ? 49.760 -48.470 8.671 1.000 98.717 134 LYS BBB CA 1
ATOM 4125 C C . LYS B 1 152 ? 51.100 -49.193 8.889 1.000 99.652 134 LYS BBB C 1
ATOM 4126 O O . LYS B 1 152 ? 51.719 -48.957 9.945 1.000 100.234 134 LYS BBB O 1
ATOM 4132 N N . ASP B 1 153 ? 51.544 -50.017 7.928 1.000 100.712 135 ASP BBB N 1
ATOM 4133 C CA . ASP B 1 153 ? 52.789 -50.828 8.015 1.000 99.793 135 ASP BBB CA 1
ATOM 4134 C C . ASP B 1 153 ? 53.943 -50.149 7.259 1.000 97.477 135 ASP BBB C 1
ATOM 4135 O O . ASP B 1 153 ? 55.055 -50.704 7.284 1.000 98.045 135 ASP BBB O 1
ATOM 4140 N N . MET B 1 154 ? 53.701 -49.000 6.621 1.000 98.744 136 MET BBB N 1
ATOM 4141 C CA . MET B 1 154 ? 54.719 -48.220 5.856 1.000 98.146 136 MET BBB CA 1
ATOM 4142 C C . MET B 1 154 ? 55.603 -47.447 6.845 1.000 96.774 136 MET BBB C 1
ATOM 4143 O O . MET B 1 154 ? 55.052 -46.635 7.614 1.000 99.333 136 MET BBB O 1
ATOM 4148 N N . GLU B 1 155 ? 56.920 -47.662 6.790 1.000 95.897 137 GLU BBB N 1
ATOM 4149 C CA . GLU B 1 155 ? 57.913 -47.105 7.752 1.000 95.718 137 GLU BBB CA 1
ATOM 4150 C C . GLU B 1 155 ? 58.696 -45.953 7.101 1.000 90.447 137 GLU BBB C 1
ATOM 4151 O O . GLU B 1 155 ? 59.391 -45.224 7.833 1.000 86.671 137 GLU BBB O 1
ATOM 4157 N N . TYR B 1 156 ? 58.589 -45.794 5.779 1.000 89.668 138 TYR BBB N 1
ATOM 4158 C CA . TYR B 1 156 ? 59.175 -44.681 4.987 1.000 90.792 138 TYR BBB CA 1
ATOM 4159 C C . TYR B 1 156 ? 58.373 -44.505 3.695 1.000 87.376 138 TYR BBB C 1
ATOM 4160 O O . TYR B 1 156 ? 57.549 -45.363 3.365 1.000 89.911 138 TYR BBB O 1
ATOM 4169 N N . TRP B 1 157 ? 58.632 -43.426 2.964 1.000 85.316 139 TRP BBB N 1
ATOM 4170 C CA . TRP B 1 157 ? 57.874 -43.077 1.735 1.000 86.162 139 TRP BBB CA 1
ATOM 4171 C C . TRP B 1 157 ? 58.782 -42.343 0.748 1.000 89.457 139 TRP BBB C 1
ATOM 4172 O O . TRP B 1 157 ? 59.914 -41.999 1.134 1.000 94.173 139 TRP BBB O 1
ATOM 4183 N N . ARG B 1 158 ? 58.283 -42.123 -0.472 1.000 91.569 140 ARG BBB N 1
ATOM 4184 C CA . ARG B 1 158 ? 58.972 -41.396 -1.570 1.000 92.529 140 ARG BBB CA 1
ATOM 4185 C C . ARG B 1 158 ? 57.934 -40.953 -2.606 1.000 93.988 140 ARG BBB C 1
ATOM 4186 O O . ARG B 1 158 ? 56.885 -41.608 -2.707 1.000 93.753 140 ARG BBB O 1
ATOM 4194 N N . GLU B 1 159 ? 58.213 -39.872 -3.337 1.000 97.439 141 GLU BBB N 1
ATOM 4195 C CA . GLU B 1 159 ? 57.248 -39.232 -4.272 1.000 101.830 141 GLU BBB CA 1
ATOM 4196 C C . GLU B 1 159 ? 57.013 -40.149 -5.483 1.000 98.932 141 GLU BBB C 1
ATOM 4197 O O . GLU B 1 159 ? 55.847 -40.244 -5.929 1.000 95.428 141 GLU BBB O 1
ATOM 4203 N N . GLU B 1 160 ? 58.065 -40.826 -5.957 1.000 98.640 142 GLU BBB N 1
ATOM 4204 C CA . GLU B 1 160 ? 58.126 -41.503 -7.287 1.000 100.919 142 GLU BBB CA 1
ATOM 4205 C C . GLU B 1 160 ? 57.051 -42.597 -7.391 1.000 97.674 142 GLU BBB C 1
ATOM 4206 O O . GLU B 1 160 ? 56.343 -42.614 -8.410 1.000 97.322 142 GLU BBB O 1
ATOM 4212 N N . ASP B 1 161 ? 56.944 -43.475 -6.383 1.000 94.624 143 ASP BBB N 1
ATOM 4213 C CA . ASP B 1 161 ? 56.000 -44.629 -6.356 1.000 92.047 143 ASP BBB CA 1
ATOM 4214 C C . ASP B 1 161 ? 54.667 -44.205 -5.725 1.000 90.064 143 ASP BBB C 1
ATOM 4215 O O . ASP B 1 161 ? 53.794 -45.073 -5.546 1.000 88.781 143 ASP BBB O 1
ATOM 4220 N N . GLY B 1 162 ? 54.525 -42.922 -5.386 1.000 91.068 144 GLY BBB N 1
ATOM 4221 C CA . GLY B 1 162 ? 53.274 -42.328 -4.881 1.000 91.769 144 GLY BBB CA 1
ATOM 4222 C C . GLY B 1 162 ? 53.056 -42.602 -3.404 1.000 89.966 144 GLY BBB C 1
ATOM 4223 O O . GLY B 1 162 ? 52.049 -42.111 -2.873 1.000 94.230 144 GLY BBB O 1
ATOM 4224 N N . SER B 1 163 ? 53.962 -43.337 -2.751 1.000 87.564 145 SER BBB N 1
ATOM 4225 C CA . SER B 1 163 ? 53.835 -43.750 -1.330 1.000 84.955 145 SER BBB CA 1
ATOM 4226 C C . SER B 1 163 ? 53.739 -42.509 -0.435 1.000 86.585 145 SER BBB C 1
ATOM 4227 O O . SER B 1 163 ? 53.028 -42.588 0.579 1.000 92.471 145 SER BBB O 1
ATOM 4230 N N . LYS B 1 164 ? 54.390 -41.400 -0.803 1.000 86.229 146 LYS BBB N 1
ATOM 4231 C CA . LYS B 1 164 ? 54.328 -40.130 -0.033 1.000 86.216 146 LYS BBB CA 1
ATOM 4232 C C . LYS B 1 164 ? 52.896 -39.583 -0.055 1.000 87.633 146 LYS BBB C 1
ATOM 4233 O O . LYS B 1 164 ? 52.509 -38.915 0.919 1.000 89.701 146 LYS BBB O 1
ATOM 4239 N N . ARG B 1 165 ? 52.149 -39.829 -1.132 1.000 90.336 147 ARG BBB N 1
ATOM 4240 C CA . ARG B 1 165 ? 50.700 -39.500 -1.221 1.000 93.011 147 ARG BBB CA 1
ATOM 4241 C C . ARG B 1 165 ? 49.917 -40.547 -0.418 1.000 94.034 147 ARG BBB C 1
ATOM 4242 O O . ARG B 1 165 ? 49.227 -40.159 0.542 1.000 98.083 147 ARG BBB O 1
ATOM 4250 N N . LYS B 1 166 ? 50.087 -41.830 -0.758 1.000 93.608 148 LYS BBB N 1
ATOM 4251 C CA . LYS B 1 166 ? 49.270 -42.974 -0.264 1.000 93.443 148 LYS BBB CA 1
ATOM 4252 C C . LYS B 1 166 ? 49.296 -43.081 1.268 1.000 89.959 148 LYS BBB C 1
ATOM 4253 O O . LYS B 1 166 ? 48.263 -43.477 1.833 1.000 87.968 148 LYS BBB O 1
ATOM 4259 N N . ILE B 1 167 ? 50.425 -42.775 1.913 1.000 88.090 149 ILE BBB N 1
ATOM 4260 C CA . ILE B 1 167 ? 50.633 -43.007 3.377 1.000 87.430 149 ILE BBB CA 1
ATOM 4261 C C . ILE B 1 167 ? 49.726 -42.078 4.193 1.000 87.651 149 ILE BBB C 1
ATOM 4262 O O . ILE B 1 167 ? 49.418 -42.417 5.360 1.000 83.874 149 ILE BBB O 1
ATOM 4267 N N . MET B 1 168 ? 49.295 -40.963 3.601 1.000 91.362 150 MET BBB N 1
ATOM 4268 C CA . MET B 1 168 ? 48.350 -40.010 4.238 1.000 95.693 150 MET BBB CA 1
ATOM 4269 C C . MET B 1 168 ? 46.913 -40.324 3.811 1.000 95.851 150 MET BBB C 1
ATOM 4270 O O . MET B 1 168 ? 46.053 -39.430 3.914 1.000 96.619 150 MET BBB O 1
ATOM 4275 N N . ALA B 1 169 ? 46.654 -41.557 3.370 1.000 97.212 151 ALA BBB N 1
ATOM 4276 C CA . ALA B 1 169 ? 45.288 -42.112 3.242 1.000 98.821 151 ALA BBB CA 1
ATOM 4277 C C . ALA B 1 169 ? 44.586 -41.904 4.582 1.000 99.109 151 ALA BBB C 1
ATOM 4278 O O . ALA B 1 169 ? 45.264 -42.007 5.629 1.000 101.058 151 ALA BBB O 1
ATOM 4280 N N . ALA B 1 170 ? 43.288 -41.607 4.538 1.000 101.398 152 ALA BBB N 1
ATOM 4281 C CA . ALA B 1 170 ? 42.499 -41.152 5.701 1.000 101.960 152 ALA BBB CA 1
ATOM 4282 C C . ALA B 1 170 ? 41.026 -41.536 5.551 1.000 100.568 152 ALA BBB C 1
ATOM 4283 O O . ALA B 1 170 ? 40.574 -41.778 4.418 1.000 97.464 152 ALA BBB O 1
ATOM 4285 N N . CYS B 1 171 ? 40.336 -41.596 6.690 1.000 99.660 153 CYS BBB N 1
ATOM 4286 C CA . CYS B 1 171 ? 38.867 -41.737 6.826 1.000 102.656 153 CYS BBB CA 1
ATOM 4287 C C . CYS B 1 171 ? 38.300 -40.357 7.160 1.000 106.839 153 CYS BBB C 1
ATOM 4288 O O . CYS B 1 171 ? 38.659 -39.831 8.233 1.000 110.371 153 CYS BBB O 1
ATOM 4291 N N . LEU B 1 172 ? 37.485 -39.788 6.265 1.000 109.655 154 LEU BBB N 1
ATOM 4292 C CA . LEU B 1 172 ? 36.879 -38.439 6.420 1.000 110.281 154 LEU BBB CA 1
ATOM 4293 C C . LEU B 1 172 ? 35.500 -38.583 7.073 1.000 112.343 154 LEU BBB C 1
ATOM 4294 O O . LEU B 1 172 ? 34.589 -39.151 6.428 1.000 111.904 154 LEU BBB O 1
ATOM 4299 N N . VAL B 1 173 ? 35.366 -38.098 8.312 1.000 113.345 155 VAL BBB N 1
ATOM 4300 C CA . VAL B 1 173 ? 34.098 -38.112 9.101 1.000 115.626 155 VAL BBB CA 1
ATOM 4301 C C . VAL B 1 173 ? 33.539 -36.695 9.069 1.000 119.049 155 VAL BBB C 1
ATOM 4302 O O . VAL B 1 173 ? 34.243 -35.754 9.426 1.000 117.644 155 VAL BBB O 1
ATOM 4306 N N . PRO B 1 174 ? 32.276 -36.491 8.631 1.000 125.638 156 PRO BBB N 1
ATOM 4307 C CA . PRO B 1 174 ? 31.728 -35.142 8.478 1.000 127.712 156 PRO BBB CA 1
ATOM 4308 C C . PRO B 1 174 ? 31.419 -34.463 9.824 1.000 127.510 156 PRO BBB C 1
ATOM 4309 O O . PRO B 1 174 ? 31.052 -35.154 10.772 1.000 124.764 156 PRO BBB O 1
ATOM 4313 N N . GLN B 1 175 ? 31.613 -33.139 9.866 1.000 128.780 157 GLN BBB N 1
ATOM 4314 C CA . GLN B 1 175 ? 31.248 -32.225 10.984 1.000 131.091 157 GLN BBB CA 1
ATOM 4315 C C . GLN B 1 175 ? 32.114 -32.508 12.220 1.000 124.115 157 GLN BBB C 1
ATOM 4316 O O . GLN B 1 175 ? 33.037 -31.710 12.458 1.000 122.847 157 GLN BBB O 1
ATOM 4322 N N . CYS B 1 176 ? 31.823 -33.567 12.987 1.000 118.648 158 CYS BBB N 1
ATOM 4323 C CA . CYS B 1 176 ? 32.519 -33.874 14.268 1.000 116.096 158 CYS BBB CA 1
ATOM 4324 C C . CYS B 1 176 ? 32.673 -35.387 14.469 1.000 112.488 158 CYS BBB C 1
ATOM 4325 O O . CYS B 1 176 ? 32.051 -36.150 13.717 1.000 112.955 158 CYS BBB O 1
ATOM 4328 N N . VAL B 1 177 ? 33.507 -35.781 15.439 1.000 109.988 159 VAL BBB N 1
ATOM 4329 C CA . VAL B 1 177 ? 33.678 -37.179 15.935 1.000 108.897 159 VAL BBB CA 1
ATOM 4330 C C . VAL B 1 177 ? 33.359 -37.179 17.434 1.000 112.137 159 VAL BBB C 1
ATOM 4331 O O . VAL B 1 177 ? 34.085 -36.495 18.186 1.000 114.164 159 VAL BBB O 1
ATOM 4335 N N . ASP B 1 178 ? 32.335 -37.932 17.850 1.000 115.208 160 ASP BBB N 1
ATOM 4336 C CA . ASP B 1 178 ? 31.908 -38.078 19.269 1.000 116.112 160 ASP BBB CA 1
ATOM 4337 C C . ASP B 1 178 ? 33.093 -38.562 20.106 1.000 112.509 160 ASP BBB C 1
ATOM 4338 O O . ASP B 1 178 ? 33.726 -39.559 19.765 1.000 111.647 160 ASP BBB O 1
ATOM 4343 N N . PRO B 1 179 ? 33.435 -37.871 21.221 1.000 109.994 161 PRO BBB N 1
ATOM 4344 C CA . PRO B 1 179 ? 34.517 -38.299 22.112 1.000 108.663 161 PRO BBB CA 1
ATOM 4345 C C . PRO B 1 179 ? 34.491 -39.760 22.589 1.000 109.520 161 PRO BBB C 1
ATOM 4346 O O . PRO B 1 179 ? 35.528 -40.245 22.988 1.000 112.205 161 PRO BBB O 1
ATOM 4350 N N . ARG B 1 180 ? 33.334 -40.425 22.549 1.000 112.229 162 ARG BBB N 1
ATOM 4351 C CA . ARG B 1 180 ? 33.188 -41.840 22.990 1.000 113.906 162 ARG BBB CA 1
ATOM 4352 C C . ARG B 1 180 ? 33.820 -42.788 21.964 1.000 110.832 162 ARG BBB C 1
ATOM 4353 O O . ARG B 1 180 ? 33.956 -43.979 22.286 1.000 108.212 162 ARG BBB O 1
ATOM 4361 N N . TYR B 1 181 ? 34.219 -42.287 20.791 1.000 111.436 163 TYR BBB N 1
ATOM 4362 C CA . TYR B 1 181 ? 34.979 -43.058 19.769 1.000 110.633 163 TYR BBB CA 1
ATOM 4363 C C . TYR B 1 181 ? 36.490 -43.041 20.065 1.000 106.747 163 TYR BBB C 1
ATOM 4364 O O . TYR B 1 181 ? 37.220 -43.792 19.387 1.000 107.456 163 TYR BBB O 1
ATOM 4373 N N . ILE B 1 182 ? 36.956 -42.236 21.030 1.000 102.347 164 ILE BBB N 1
ATOM 4374 C CA . ILE B 1 182 ? 38.412 -42.051 21.324 1.000 97.760 164 ILE BBB CA 1
ATOM 4375 C C . ILE B 1 182 ? 38.919 -43.196 22.216 1.000 95.020 164 ILE BBB C 1
ATOM 4376 O O . ILE B 1 182 ? 38.399 -43.343 23.339 1.000 94.196 164 ILE BBB O 1
ATOM 4381 N N . SER B 1 183 ? 39.917 -43.945 21.724 1.000 92.989 165 SER BBB N 1
ATOM 4382 C CA . SER B 1 183 ? 40.567 -45.113 22.384 1.000 93.738 165 SER BBB CA 1
ATOM 4383 C C . SER B 1 183 ? 41.559 -44.633 23.439 1.000 91.596 165 SER BBB C 1
ATOM 4384 O O . SER B 1 183 ? 41.510 -45.115 24.578 1.000 92.428 165 SER BBB O 1
ATOM 4387 N N . ALA B 1 184 ? 42.470 -43.757 23.026 1.000 89.956 166 ALA BBB N 1
ATOM 4388 C CA . ALA B 1 184 ? 43.671 -43.357 23.790 1.000 88.383 166 ALA BBB CA 1
ATOM 4389 C C . ALA B 1 184 ? 44.289 -42.122 23.138 1.000 85.779 166 ALA BBB C 1
ATOM 4390 O O . ALA B 1 184 ? 43.824 -41.726 22.058 1.000 83.569 166 ALA BBB O 1
ATOM 4392 N N . ILE B 1 185 ? 45.300 -41.539 23.779 1.000 85.666 167 ILE BBB N 1
ATOM 4393 C CA . ILE B 1 185 ? 46.093 -40.409 23.218 1.000 86.189 167 ILE BBB CA 1
ATOM 4394 C C . ILE B 1 185 ? 47.570 -40.794 23.299 1.000 83.802 167 ILE BBB C 1
ATOM 4395 O O . ILE B 1 185 ? 48.040 -41.118 24.398 1.000 84.605 167 ILE BBB O 1
ATOM 4400 N N . TYR B 1 186 ? 48.246 -40.812 22.150 1.000 82.614 168 TYR BBB N 1
ATOM 4401 C CA . TYR B 1 186 ? 49.686 -41.145 22.022 1.000 81.041 168 TYR BBB CA 1
ATOM 4402 C C . TYR B 1 186 ? 50.486 -39.844 22.132 1.000 81.042 168 TYR BBB C 1
ATOM 4403 O O . TYR B 1 186 ? 50.017 -38.793 21.666 1.000 80.154 168 TYR BBB O 1
ATOM 4412 N N . VAL B 1 187 ? 51.652 -39.925 22.770 1.000 82.578 169 VAL BBB N 1
ATOM 4413 C CA . VAL B 1 187 ? 52.423 -38.766 23.307 1.000 84.046 169 VAL BBB CA 1
ATOM 4414 C C . VAL B 1 187 ? 53.912 -39.128 23.282 1.000 84.733 169 VAL BBB C 1
ATOM 4415 O O . VAL B 1 187 ? 54.214 -40.326 23.376 1.000 84.663 169 VAL BBB O 1
ATOM 4419 N N . SER B 1 188 ? 54.803 -38.139 23.157 1.000 86.529 170 SER BBB N 1
ATOM 4420 C CA . SER B 1 188 ? 56.244 -38.338 22.832 1.000 86.173 170 SER BBB CA 1
ATOM 4421 C C . SER B 1 188 ? 57.034 -38.954 24.000 1.000 86.594 170 SER BBB C 1
ATOM 4422 O O . SER B 1 188 ? 57.919 -39.779 23.711 1.000 86.088 170 SER BBB O 1
ATOM 4425 N N . ASP B 1 189 ? 56.778 -38.572 25.258 1.000 89.221 171 ASP BBB N 1
ATOM 4426 C CA . ASP B 1 189 ? 57.591 -39.053 26.415 1.000 92.552 171 ASP BBB CA 1
ATOM 4427 C C . ASP B 1 189 ? 56.787 -39.064 27.721 1.000 94.217 171 ASP BBB C 1
ATOM 4428 O O . ASP B 1 189 ? 55.674 -38.512 27.745 1.000 94.421 171 ASP BBB O 1
ATOM 4433 N N . HIS B 1 190 ? 57.370 -39.659 28.769 1.000 96.004 172 HIS BBB N 1
ATOM 4434 C CA . HIS B 1 190 ? 56.754 -39.881 30.106 1.000 100.595 172 HIS BBB CA 1
ATOM 4435 C C . HIS B 1 190 ? 56.274 -38.558 30.719 1.000 103.879 172 HIS BBB C 1
ATOM 4436 O O . HIS B 1 190 ? 55.185 -38.564 31.314 1.000 106.547 172 HIS BBB O 1
ATOM 4443 N N . GLU B 1 191 ? 57.051 -37.476 30.588 1.000 106.647 173 GLU BBB N 1
ATOM 4444 C CA . GLU B 1 191 ? 56.783 -36.164 31.245 1.000 108.460 173 GLU BBB CA 1
ATOM 4445 C C . GLU B 1 191 ? 55.530 -35.531 30.629 1.000 104.148 173 GLU BBB C 1
ATOM 4446 O O . GLU B 1 191 ? 54.726 -34.938 31.382 1.000 106.903 173 GLU BBB O 1
ATOM 4452 N N . VAL B 1 192 ? 55.363 -35.667 29.312 1.000 98.302 174 VAL BBB N 1
ATOM 4453 C CA . VAL B 1 192 ? 54.198 -35.127 28.549 1.000 93.639 174 VAL BBB CA 1
ATOM 4454 C C . VAL B 1 192 ? 52.950 -35.931 28.930 1.000 91.877 174 VAL BBB C 1
ATOM 4455 O O . VAL B 1 192 ? 51.844 -35.358 28.893 1.000 93.119 174 VAL BBB O 1
ATOM 4459 N N . ALA B 1 193 ? 53.130 -37.205 29.292 1.000 89.704 175 ALA BBB N 1
ATOM 4460 C CA . ALA B 1 193 ? 52.048 -38.149 29.650 1.000 89.926 175 ALA BBB CA 1
ATOM 4461 C C . ALA B 1 193 ? 51.460 -37.801 31.022 1.000 92.570 175 ALA BBB C 1
ATOM 4462 O O . ALA B 1 193 ? 50.217 -37.791 31.130 1.000 93.459 175 ALA BBB O 1
ATOM 4464 N N . SER B 1 194 ? 52.310 -37.539 32.023 1.000 94.501 176 SER BBB N 1
ATOM 4465 C CA . SER B 1 194 ? 51.914 -37.189 33.415 1.000 98.670 176 SER BBB CA 1
ATOM 4466 C C . SER B 1 194 ? 51.043 -35.934 33.410 1.000 101.553 176 SER BBB C 1
ATOM 4467 O O . SER B 1 194 ? 50.004 -35.929 34.100 1.000 104.163 176 SER BBB O 1
ATOM 4470 N N . ASN B 1 195 ? 51.481 -34.910 32.674 1.000 104.521 177 ASN BBB N 1
ATOM 4471 C CA . ASN B 1 195 ? 50.817 -33.582 32.605 1.000 110.055 177 ASN BBB CA 1
ATOM 4472 C C . ASN B 1 195 ? 49.460 -33.738 31.925 1.000 107.010 177 ASN BBB C 1
ATOM 4473 O O . ASN B 1 195 ? 48.500 -33.115 32.398 1.000 108.846 177 ASN BBB O 1
ATOM 4478 N N . LEU B 1 196 ? 49.390 -34.550 30.871 1.000 103.434 178 LEU BBB N 1
ATOM 4479 C CA . LEU B 1 196 ? 48.122 -34.809 30.147 1.000 102.510 178 LEU BBB CA 1
ATOM 4480 C C . LEU B 1 196 ? 47.205 -35.706 30.985 1.000 102.328 178 LEU BBB C 1
ATOM 4481 O O . LEU B 1 196 ? 45.991 -35.452 30.964 1.000 102.605 178 LEU BBB O 1
ATOM 4486 N N . LYS B 1 197 ? 47.748 -36.706 31.688 1.000 101.890 179 LYS BBB N 1
ATOM 4487 C CA . LYS B 1 197 ? 46.957 -37.610 32.574 1.000 103.518 179 LYS BBB CA 1
ATOM 4488 C C . LYS B 1 197 ? 46.150 -36.764 33.564 1.000 104.845 179 LYS BBB C 1
ATOM 4489 O O . LYS B 1 197 ? 44.940 -37.026 33.721 1.000 105.125 179 LYS BBB O 1
ATOM 4495 N N . LYS B 1 198 ? 46.808 -35.788 34.195 1.000 106.718 180 LYS BBB N 1
ATOM 4496 C CA . LYS B 1 198 ? 46.199 -34.855 35.179 1.000 110.343 180 LYS BBB CA 1
ATOM 4497 C C . LYS B 1 198 ? 45.212 -33.928 34.466 1.000 108.390 180 LYS BBB C 1
ATOM 4498 O O . LYS B 1 198 ? 44.090 -33.780 34.968 1.000 111.887 180 LYS BBB O 1
ATOM 4504 N N . ALA B 1 199 ? 45.617 -33.343 33.338 1.000 106.732 181 ALA BBB N 1
ATOM 4505 C CA . ALA B 1 199 ? 44.895 -32.261 32.624 1.000 110.631 181 ALA BBB CA 1
ATOM 4506 C C . ALA B 1 199 ? 43.554 -32.747 32.048 1.000 110.869 181 ALA BBB C 1
ATOM 4507 O O . ALA B 1 199 ? 42.684 -31.886 31.803 1.000 111.836 181 ALA BBB O 1
ATOM 4509 N N . ILE B 1 200 ? 43.388 -34.056 31.815 1.000 109.557 182 ILE BBB N 1
ATOM 4510 C CA . ILE B 1 200 ? 42.141 -34.646 31.232 1.000 108.818 182 ILE BBB CA 1
ATOM 4511 C C . ILE B 1 200 ? 41.337 -35.341 32.336 1.000 109.034 182 ILE BBB C 1
ATOM 4512 O O . ILE B 1 200 ? 40.108 -35.444 32.177 1.000 111.975 182 ILE BBB O 1
ATOM 4517 N N . ASN B 1 201 ? 42.007 -35.814 33.392 1.000 108.586 183 ASN BBB N 1
ATOM 4518 C CA . ASN B 1 201 ? 41.370 -36.213 34.676 1.000 110.271 183 ASN BBB CA 1
ATOM 4519 C C . ASN B 1 201 ? 40.373 -37.346 34.404 1.000 112.378 183 ASN BBB C 1
ATOM 4520 O O . ASN B 1 201 ? 39.206 -37.229 34.819 1.000 114.019 183 ASN BBB O 1
ATOM 4525 N N . ASN B 1 202 ? 40.825 -38.402 33.723 1.000 113.408 184 ASN BBB N 1
ATOM 4526 C CA . ASN B 1 202 ? 39.964 -39.506 33.226 1.000 113.705 184 ASN BBB CA 1
ATOM 4527 C C . ASN B 1 202 ? 40.816 -40.761 33.030 1.000 111.856 184 ASN BBB C 1
ATOM 4528 O O . ASN B 1 202 ? 41.314 -40.957 31.911 1.000 107.765 184 ASN BBB O 1
ATOM 4533 N N . ARG B 1 203 ? 40.953 -41.580 34.077 1.000 115.762 185 ARG BBB N 1
ATOM 4534 C CA . ARG B 1 203 ? 41.722 -42.856 34.054 1.000 118.423 185 ARG BBB CA 1
ATOM 4535 C C . ARG B 1 203 ? 41.249 -43.704 32.867 1.000 117.200 185 ARG BBB C 1
ATOM 4536 O O . ARG B 1 203 ? 42.077 -44.427 32.288 1.000 118.427 185 ARG BBB O 1
ATOM 4544 N N . ASN B 1 204 ? 39.966 -43.590 32.508 1.000 117.645 186 ASN BBB N 1
ATOM 4545 C CA . ASN B 1 204 ? 39.274 -44.418 31.482 1.000 116.156 186 ASN BBB CA 1
ATOM 4546 C C . ASN B 1 204 ? 39.856 -44.189 30.075 1.000 112.447 186 ASN BBB C 1
ATOM 4547 O O . ASN B 1 204 ? 39.564 -45.008 29.189 1.000 113.425 186 ASN BBB O 1
ATOM 4552 N N . ILE B 1 205 ? 40.617 -43.113 29.851 1.000 108.833 187 ILE BBB N 1
ATOM 4553 C CA . ILE B 1 205 ? 41.263 -42.794 28.540 1.000 105.036 187 ILE BBB CA 1
ATOM 4554 C C . ILE B 1 205 ? 42.774 -42.896 28.715 1.000 100.789 187 ILE BBB C 1
ATOM 4555 O O . ILE B 1 205 ? 43.388 -41.980 29.264 1.000 98.987 187 ILE BBB O 1
ATOM 4560 N N . PRO B 1 206 ? 43.421 -43.989 28.238 1.000 96.029 188 PRO BBB N 1
ATOM 4561 C CA . PRO B 1 206 ? 44.866 -44.159 28.379 1.000 91.458 188 PRO BBB CA 1
ATOM 4562 C C . PRO B 1 206 ? 45.664 -43.059 27.667 1.000 88.851 188 PRO BBB C 1
ATOM 4563 O O . PRO B 1 206 ? 45.342 -42.724 26.552 1.000 86.560 188 PRO BBB O 1
ATOM 4567 N N . VAL B 1 207 ? 46.681 -42.526 28.341 1.000 89.557 189 VAL BBB N 1
ATOM 4568 C CA . VAL B 1 207 ? 47.750 -41.687 27.728 1.000 87.806 189 VAL BBB CA 1
ATOM 4569 C C . VAL B 1 207 ? 49.001 -42.563 27.635 1.000 87.313 189 VAL BBB C 1
ATOM 4570 O O . VAL B 1 207 ? 49.592 -42.889 28.696 1.000 86.969 189 VAL BBB O 1
ATOM 4574 N N . ILE B 1 208 ? 49.358 -42.940 26.407 1.000 84.912 190 ILE BBB N 1
ATOM 4575 C CA . ILE B 1 208 ? 50.470 -43.875 26.093 1.000 82.671 190 ILE BBB CA 1
ATOM 4576 C C . ILE B 1 208 ? 51.639 -43.052 25.570 1.000 81.215 190 ILE BBB C 1
ATOM 4577 O O . ILE B 1 208 ? 51.497 -42.337 24.582 1.000 78.716 190 ILE BBB O 1
ATOM 4582 N N . PRO B 1 209 ? 52.821 -43.125 26.221 1.000 80.083 191 PRO BBB N 1
ATOM 4583 C CA . PRO B 1 209 ? 54.031 -42.518 25.686 1.000 78.149 191 PRO BBB CA 1
ATOM 4584 C C . PRO B 1 209 ? 54.652 -43.496 24.684 1.000 76.568 191 PRO BBB C 1
ATOM 4585 O O . PRO B 1 209 ? 54.851 -44.632 25.043 1.000 78.182 191 PRO BBB O 1
ATOM 4589 N N . ASP B 1 210 ? 54.897 -43.047 23.454 1.000 76.541 192 ASP BBB N 1
ATOM 4590 C CA . ASP B 1 210 ? 55.505 -43.879 22.386 1.000 76.540 192 ASP BBB CA 1
ATOM 4591 C C . ASP B 1 210 ? 56.282 -42.973 21.439 1.000 76.761 192 ASP BBB C 1
ATOM 4592 O O . ASP B 1 210 ? 55.720 -42.423 20.494 1.000 76.836 192 ASP BBB O 1
ATOM 4597 N N . PRO B 1 211 ? 57.604 -42.809 21.663 1.000 77.359 193 PRO BBB N 1
ATOM 4598 C CA . PRO B 1 211 ? 58.420 -41.911 20.845 1.000 77.619 193 PRO BBB CA 1
ATOM 4599 C C . PRO B 1 211 ? 58.389 -42.220 19.339 1.000 77.575 193 PRO BBB C 1
ATOM 4600 O O . PRO B 1 211 ? 58.606 -41.305 18.545 1.000 78.125 193 PRO BBB O 1
ATOM 4604 N N . THR B 1 212 ? 58.111 -43.475 18.973 1.000 75.202 194 THR BBB N 1
ATOM 4605 C CA . THR B 1 212 ? 58.235 -43.982 17.582 1.000 75.569 194 THR BBB CA 1
ATOM 4606 C C . THR B 1 212 ? 57.211 -43.272 16.685 1.000 76.171 194 THR BBB C 1
ATOM 4607 O O . THR B 1 212 ? 57.512 -43.098 15.484 1.000 78.986 194 THR BBB O 1
ATOM 4611 N N . PHE B 1 213 ? 56.065 -42.857 17.237 1.000 74.981 195 PHE BBB N 1
ATOM 4612 C CA . PHE B 1 213 ? 55.017 -42.091 16.508 1.000 77.205 195 PHE BBB CA 1
ATOM 4613 C C . PHE B 1 213 ? 55.581 -40.745 16.032 1.000 76.807 195 PHE BBB C 1
ATOM 4614 O O . PHE B 1 213 ? 55.039 -40.189 15.074 1.000 78.757 195 PHE BBB O 1
ATOM 4622 N N . PHE B 1 214 ? 56.625 -40.232 16.689 1.000 77.401 196 PHE BBB N 1
ATOM 4623 C CA . PHE B 1 214 ? 57.164 -38.863 16.478 1.000 77.346 196 PHE BBB CA 1
ATOM 4624 C C . PHE B 1 214 ? 58.567 -38.929 15.874 1.000 77.157 196 PHE BBB C 1
ATOM 4625 O O . PHE B 1 214 ? 59.331 -37.953 16.017 1.000 79.808 196 PHE BBB O 1
ATOM 4633 N N . PHE B 1 215 ? 58.870 -40.035 15.187 1.000 77.539 197 PHE BBB N 1
ATOM 4634 C CA . PHE B 1 215 ? 60.158 -40.309 14.494 1.000 77.056 197 PHE BBB CA 1
ATOM 4635 C C . PHE B 1 215 ? 61.317 -40.301 15.502 1.000 79.272 197 PHE BBB C 1
ATOM 4636 O O . PHE B 1 215 ? 62.460 -40.004 15.105 1.000 81.865 197 PHE BBB O 1
ATOM 4644 N N . LEU B 1 216 ? 61.043 -40.638 16.765 1.000 79.123 198 LEU BBB N 1
ATOM 4645 C CA . LEU B 1 216 ? 62.082 -40.736 17.821 1.000 79.067 198 LEU BBB CA 1
ATOM 4646 C C . LEU B 1 216 ? 62.488 -42.198 17.980 1.000 78.789 198 LEU BBB C 1
ATOM 4647 O O . LEU B 1 216 ? 61.714 -43.107 17.671 1.000 77.470 198 LEU BBB O 1
ATOM 4652 N N . PRO B 1 217 ? 63.718 -42.462 18.473 1.000 79.737 199 PRO BBB N 1
ATOM 4653 C CA . PRO B 1 217 ? 64.191 -43.830 18.659 1.000 79.874 199 PRO BBB CA 1
ATOM 4654 C C . PRO B 1 217 ? 63.347 -44.592 19.687 1.000 80.508 199 PRO BBB C 1
ATOM 4655 O O . PRO B 1 217 ? 62.768 -43.978 20.559 1.000 81.965 199 PRO BBB O 1
ATOM 4659 N N . ASN B 1 218 ? 63.315 -45.914 19.533 1.000 80.362 200 ASN BBB N 1
ATOM 4660 C CA . ASN B 1 218 ? 62.589 -46.876 20.397 1.000 79.441 200 ASN BBB CA 1
ATOM 4661 C C . ASN B 1 218 ? 63.334 -47.024 21.731 1.000 77.854 200 ASN BBB C 1
ATOM 4662 O O . ASN B 1 218 ? 62.690 -47.355 22.737 1.000 76.887 200 ASN BBB O 1
ATOM 4667 N N . ARG B 1 219 ? 64.646 -46.783 21.731 1.000 78.167 201 ARG BBB N 1
ATOM 4668 C CA . ARG B 1 219 ? 65.525 -46.925 22.921 1.000 79.431 201 ARG BBB CA 1
ATOM 4669 C C . ARG B 1 219 ? 66.882 -46.283 22.622 1.000 79.353 201 ARG BBB C 1
ATOM 4670 O O . ARG B 1 219 ? 67.386 -46.477 21.512 1.000 79.158 201 ARG BBB O 1
ATOM 4678 N N . GLU B 1 220 ? 67.434 -45.537 23.576 1.000 82.324 202 GLU BBB N 1
ATOM 4679 C CA . GLU B 1 220 ? 68.763 -44.889 23.456 1.000 85.044 202 GLU BBB CA 1
ATOM 4680 C C . GLU B 1 220 ? 69.546 -45.185 24.737 1.000 85.464 202 GLU BBB C 1
ATOM 4681 O O . GLU B 1 220 ? 68.986 -44.989 25.821 1.000 86.201 202 GLU BBB O 1
ATOM 4687 N N . ILE B 1 221 ? 70.778 -45.672 24.597 1.000 86.878 203 ILE BBB N 1
ATOM 4688 C CA . ILE B 1 221 ? 71.714 -45.973 25.716 1.000 88.649 203 ILE BBB CA 1
ATOM 4689 C C . ILE B 1 221 ? 72.933 -45.065 25.548 1.000 91.212 203 ILE BBB C 1
ATOM 4690 O O . ILE B 1 221 ? 73.703 -45.318 24.616 1.000 91.269 203 ILE BBB O 1
ATOM 4695 N N . LYS B 1 222 ? 73.096 -44.056 26.408 1.000 95.299 204 LYS BBB N 1
ATOM 4696 C CA . LYS B 1 222 ? 74.266 -43.133 26.385 1.000 98.660 204 LYS BBB CA 1
ATOM 4697 C C . LYS B 1 222 ? 75.454 -43.825 27.055 1.000 95.935 204 LYS BBB C 1
ATOM 4698 O O . LYS B 1 222 ? 75.335 -44.150 28.244 1.000 95.976 204 LYS BBB O 1
ATOM 4704 N N . LEU B 1 223 ? 76.535 -44.059 26.302 1.000 95.737 205 LEU BBB N 1
ATOM 4705 C CA . LEU B 1 223 ? 77.797 -44.688 26.786 1.000 98.018 205 LEU BBB CA 1
ATOM 4706 C C . LEU B 1 223 ? 78.776 -43.596 27.239 1.000 98.479 205 LEU BBB C 1
ATOM 4707 O O . LEU B 1 223 ? 79.474 -43.807 28.247 1.000 97.902 205 LEU BBB O 1
ATOM 4712 N N . THR B 1 224 ? 78.844 -42.494 26.488 1.000 98.783 206 THR BBB N 1
ATOM 4713 C CA . THR B 1 224 ? 79.648 -41.285 26.800 1.000 102.662 206 THR BBB CA 1
ATOM 4714 C C . THR B 1 224 ? 78.804 -40.047 26.479 1.000 103.857 206 THR BBB C 1
ATOM 4715 O O . THR B 1 224 ? 77.611 -40.211 26.174 1.000 102.106 206 THR BBB O 1
ATOM 4719 N N . GLN B 1 225 ? 79.409 -38.861 26.551 1.000 109.542 207 GLN BBB N 1
ATOM 4720 C CA . GLN B 1 225 ? 78.773 -37.562 26.200 1.000 111.420 207 GLN BBB CA 1
ATOM 4721 C C . GLN B 1 225 ? 78.342 -37.564 24.727 1.000 107.197 207 GLN BBB C 1
ATOM 4722 O O . GLN B 1 225 ? 77.305 -36.948 24.429 1.000 104.448 207 GLN BBB O 1
ATOM 4728 N N . ASN B 1 226 ? 79.108 -38.229 23.854 1.000 105.899 208 ASN BBB N 1
ATOM 4729 C CA . ASN B 1 226 ? 78.960 -38.173 22.373 1.000 103.344 208 ASN BBB CA 1
ATOM 4730 C C . ASN B 1 226 ? 78.396 -39.482 21.816 1.000 97.006 208 ASN BBB C 1
ATOM 4731 O O . ASN B 1 226 ? 77.576 -39.409 20.887 1.000 97.784 208 ASN BBB O 1
ATOM 4736 N N . LEU B 1 227 ? 78.859 -40.625 22.325 1.000 94.029 209 LEU BBB N 1
ATOM 4737 C CA . LEU B 1 227 ? 78.483 -41.972 21.817 1.000 91.311 209 LEU BBB CA 1
ATOM 4738 C C . LEU B 1 227 ? 77.212 -42.446 22.528 1.000 90.771 209 LEU BBB C 1
ATOM 4739 O O . LEU B 1 227 ? 77.141 -42.303 23.764 1.000 95.824 209 LEU BBB O 1
ATOM 4744 N N . SER B 1 228 ? 76.247 -42.972 21.770 1.000 87.298 210 SER BBB N 1
ATOM 4745 C CA . SER B 1 228 ? 75.064 -43.690 22.311 1.000 85.639 210 SER BBB CA 1
ATOM 4746 C C . SER B 1 228 ? 74.634 -44.799 21.339 1.000 81.892 210 SER BBB C 1
ATOM 4747 O O . SER B 1 228 ? 74.886 -44.673 20.126 1.000 78.271 210 SER BBB O 1
ATOM 4750 N N . LEU B 1 229 ? 74.068 -45.875 21.891 1.000 80.874 211 LEU BBB N 1
ATOM 4751 C CA . LEU B 1 229 ? 73.453 -47.000 21.146 1.000 79.220 211 LEU BBB CA 1
ATOM 4752 C C . LEU B 1 229 ? 71.974 -46.673 20.954 1.000 79.841 211 LEU BBB C 1
ATOM 4753 O O . LEU B 1 229 ? 71.373 -46.124 21.892 1.000 81.879 211 LEU BBB O 1
ATOM 4758 N N . VAL B 1 230 ? 71.414 -47.002 19.792 1.000 79.709 212 VAL BBB N 1
ATOM 4759 C CA . VAL B 1 230 ? 70.041 -46.581 19.394 1.000 78.935 212 VAL BBB CA 1
ATOM 4760 C C . VAL B 1 230 ? 69.327 -47.755 18.719 1.000 80.063 212 VAL BBB C 1
ATOM 4761 O O . VAL B 1 230 ? 69.816 -48.227 17.674 1.000 80.484 212 VAL BBB O 1
ATOM 4765 N N . GLU B 1 231 ? 68.224 -48.221 19.312 1.000 80.972 213 GLU BBB N 1
ATOM 4766 C CA . GLU B 1 231 ? 67.165 -48.981 18.600 1.000 81.355 213 GLU BBB CA 1
ATOM 4767 C C . GLU B 1 231 ? 66.298 -47.957 17.867 1.000 78.996 213 GLU BBB C 1
ATOM 4768 O O . GLU B 1 231 ? 65.664 -47.139 18.539 1.000 80.287 213 GLU BBB O 1
ATOM 4774 N N . GLY B 1 232 ? 66.301 -47.968 16.539 1.000 77.244 214 GLY BBB N 1
ATOM 4775 C CA . GLY B 1 232 ? 65.490 -47.028 15.751 1.000 76.192 214 GLY BBB CA 1
ATOM 4776 C C . GLY B 1 232 ? 65.833 -47.060 14.277 1.000 77.983 214 GLY BBB C 1
ATOM 4777 O O . GLY B 1 232 ? 66.536 -47.996 13.836 1.000 81.503 214 GLY BBB O 1
ATOM 4778 N N . ASP B 1 233 ? 65.342 -46.053 13.554 1.000 78.713 215 ASP BBB N 1
ATOM 4779 C CA . ASP B 1 233 ? 65.538 -45.850 12.099 1.000 78.776 215 ASP BBB CA 1
ATOM 4780 C C . ASP B 1 233 ? 66.627 -44.795 11.893 1.000 78.997 215 ASP BBB C 1
ATOM 4781 O O . ASP B 1 233 ? 66.416 -43.634 12.280 1.000 80.190 215 ASP BBB O 1
ATOM 4786 N N . MET B 1 234 ? 67.753 -45.205 11.314 1.000 81.050 216 MET BBB N 1
ATOM 4787 C CA . MET B 1 234 ? 68.946 -44.357 11.063 1.000 82.760 216 MET BBB CA 1
ATOM 4788 C C . MET B 1 234 ? 68.549 -43.135 10.229 1.000 82.224 216 MET BBB C 1
ATOM 4789 O O . MET B 1 234 ? 69.072 -42.037 10.507 1.000 82.275 216 MET BBB O 1
ATOM 4794 N N . PHE B 1 235 ? 67.663 -43.314 9.247 1.000 80.594 217 PHE BBB N 1
ATOM 4795 C CA . PHE B 1 235 ? 67.365 -42.296 8.203 1.000 82.370 217 PHE BBB CA 1
ATOM 4796 C C . PHE B 1 235 ? 66.492 -41.187 8.794 1.000 82.932 217 PHE BBB C 1
ATOM 4797 O O . PHE B 1 235 ? 66.473 -40.076 8.218 1.000 84.770 217 PHE BBB O 1
ATOM 4805 N N . PHE B 1 236 ? 65.821 -41.473 9.916 1.000 82.094 218 PHE BBB N 1
ATOM 4806 C CA . PHE B 1 236 ? 65.014 -40.496 10.691 1.000 81.849 218 PHE BBB CA 1
ATOM 4807 C C . PHE B 1 236 ? 65.808 -39.997 11.903 1.000 81.668 218 PHE BBB C 1
ATOM 4808 O O . PHE B 1 236 ? 65.285 -39.114 12.600 1.000 84.601 218 PHE BBB O 1
ATOM 4816 N N . SER B 1 237 ? 67.026 -40.506 12.132 1.000 80.827 219 SER BBB N 1
ATOM 4817 C CA . SER B 1 237 ? 68.044 -39.823 12.973 1.000 81.665 219 SER BBB CA 1
ATOM 4818 C C . SER B 1 237 ? 68.291 -38.466 12.326 1.000 84.600 219 SER BBB C 1
ATOM 4819 O O . SER B 1 237 ? 68.036 -38.342 11.109 1.000 87.079 219 SER BBB O 1
ATOM 4822 N N . ARG B 1 238 ? 68.757 -37.490 13.095 1.000 86.728 220 ARG BBB N 1
ATOM 4823 C CA . ARG B 1 238 ? 69.063 -36.151 12.542 1.000 90.805 220 ARG BBB CA 1
ATOM 4824 C C . ARG B 1 238 ? 70.584 -35.959 12.532 1.000 88.871 220 ARG BBB C 1
ATOM 4825 O O . ARG B 1 238 ? 71.035 -34.802 12.543 1.000 90.180 220 ARG BBB O 1
ATOM 4833 N N . MET B 1 239 ? 71.338 -37.061 12.467 1.000 85.555 221 MET BBB N 1
ATOM 4834 C CA . MET B 1 239 ? 72.811 -37.030 12.296 1.000 87.877 221 MET BBB CA 1
ATOM 4835 C C . MET B 1 239 ? 73.119 -36.515 10.887 1.000 87.462 221 MET BBB C 1
ATOM 4836 O O . MET B 1 239 ? 72.330 -36.789 9.965 1.000 85.671 221 MET BBB O 1
ATOM 4841 N N . GLN B 1 240 ? 74.226 -35.784 10.746 1.000 90.627 222 GLN BBB N 1
ATOM 4842 C CA . GLN B 1 240 ? 74.610 -35.048 9.513 1.000 92.957 222 GLN BBB CA 1
ATOM 4843 C C . GLN B 1 240 ? 75.159 -36.036 8.473 1.000 91.772 222 GLN BBB C 1
ATOM 4844 O O . GLN B 1 240 ? 74.985 -35.780 7.271 1.000 96.255 222 GLN BBB O 1
ATOM 4850 N N . THR B 1 241 ? 75.799 -37.120 8.916 1.000 88.210 223 THR BBB N 1
ATOM 4851 C CA . THR B 1 241 ? 76.391 -38.166 8.043 1.000 86.153 223 THR BBB CA 1
ATOM 4852 C C . THR B 1 241 ? 75.787 -39.518 8.424 1.000 81.122 223 THR BBB C 1
ATOM 4853 O O . THR B 1 241 ? 75.942 -39.925 9.584 1.000 80.764 223 THR BBB O 1
ATOM 4857 N N . LEU B 1 242 ? 75.109 -40.165 7.479 1.000 78.227 224 LEU BBB N 1
ATOM 4858 C CA . LEU B 1 242 ? 74.546 -41.528 7.636 1.000 76.902 224 LEU BBB CA 1
ATOM 4859 C C . LEU B 1 242 ? 75.497 -42.512 6.951 1.000 78.190 224 LEU BBB C 1
ATOM 4860 O O . LEU B 1 242 ? 75.795 -42.328 5.755 1.000 78.720 224 LEU BBB O 1
ATOM 4865 N N . THR B 1 243 ? 75.980 -43.503 7.696 1.000 77.611 225 THR BBB N 1
ATOM 4866 C CA . THR B 1 243 ? 76.890 -44.556 7.188 1.000 78.402 225 THR BBB CA 1
ATOM 4867 C C . THR B 1 243 ? 76.043 -45.692 6.618 1.000 78.218 225 THR BBB C 1
ATOM 4868 O O . THR B 1 243 ? 74.966 -45.952 7.153 1.000 79.514 225 THR BBB O 1
ATOM 4872 N N . VAL B 1 244 ? 76.510 -46.314 5.542 1.000 80.854 226 VAL BBB N 1
ATOM 4873 C CA . VAL B 1 244 ? 75.771 -47.365 4.794 1.000 82.098 226 VAL BBB CA 1
ATOM 4874 C C . VAL B 1 244 ? 76.748 -48.507 4.522 1.000 85.244 226 VAL BBB C 1
ATOM 4875 O O . VAL B 1 244 ? 77.732 -48.269 3.803 1.000 89.162 226 VAL BBB O 1
ATOM 4879 N N . SER B 1 245 ? 76.503 -49.680 5.104 1.000 87.933 227 SER BBB N 1
ATOM 4880 C CA . SER B 1 245 ? 77.303 -50.909 4.868 1.000 91.463 227 SER BBB CA 1
ATOM 4881 C C . SER B 1 245 ? 77.122 -51.310 3.404 1.000 94.036 227 SER BBB C 1
ATOM 4882 O O . SER B 1 245 ? 75.951 -51.418 2.968 1.000 98.556 227 SER BBB O 1
ATOM 4885 N N . VAL B 1 246 ? 78.227 -51.468 2.671 1.000 97.698 228 VAL BBB N 1
ATOM 4886 C CA . VAL B 1 246 ? 78.236 -51.859 1.230 1.000 102.054 228 VAL BBB CA 1
ATOM 4887 C C . VAL B 1 246 ? 79.281 -52.958 1.010 1.000 107.891 228 VAL BBB C 1
ATOM 4888 O O . VAL B 1 246 ? 80.065 -53.239 1.938 1.000 106.164 228 VAL BBB O 1
ATOM 4892 N N . ASN B 1 247 ? 79.263 -53.548 -0.187 1.000 115.948 229 ASN BBB N 1
ATOM 4893 C CA . ASN B 1 247 ? 80.235 -54.565 -0.670 1.000 124.506 229 ASN BBB CA 1
ATOM 4894 C C . ASN B 1 247 ? 81.141 -53.897 -1.711 1.000 129.537 229 ASN BBB C 1
ATOM 4895 O O . ASN B 1 247 ? 80.945 -52.692 -1.971 1.000 134.949 229 ASN BBB O 1
ATOM 4900 N N . THR B 1 248 ? 82.082 -54.646 -2.290 1.000 132.922 230 THR BBB N 1
ATOM 4901 C CA . THR B 1 248 ? 83.009 -54.164 -3.347 1.000 137.773 230 THR BBB CA 1
ATOM 4902 C C . THR B 1 248 ? 82.751 -54.965 -4.631 1.000 143.601 230 THR BBB C 1
ATOM 4903 O O . THR B 1 248 ? 83.727 -55.536 -5.165 1.000 152.220 230 THR BBB O 1
ATOM 4907 N N . VAL B 1 249 ? 81.488 -55.051 -5.077 1.000 145.172 231 VAL BBB N 1
ATOM 4908 C CA . VAL B 1 249 ? 81.083 -55.683 -6.376 1.000 145.698 231 VAL BBB CA 1
ATOM 4909 C C . VAL B 1 249 ? 80.266 -54.657 -7.183 1.000 147.080 231 VAL BBB C 1
ATOM 4910 O O . VAL B 1 249 ? 80.703 -54.329 -8.308 1.000 152.023 231 VAL BBB O 1
ATOM 4914 N N . GLY B 1 250 ? 79.177 -54.126 -6.614 1.000 144.295 232 GLY BBB N 1
ATOM 4915 C CA . GLY B 1 250 ? 78.435 -52.965 -7.153 1.000 142.957 232 GLY BBB CA 1
ATOM 4916 C C . GLY B 1 250 ? 76.920 -53.139 -7.135 1.000 142.217 232 GLY BBB C 1
ATOM 4917 O O . GLY B 1 250 ? 76.243 -52.449 -7.930 1.000 137.672 232 GLY BBB O 1
ATOM 4918 N N . VAL B 1 251 ? 76.397 -53.998 -6.254 1.000 145.152 233 VAL BBB N 1
ATOM 4919 C CA . VAL B 1 251 ? 74.933 -54.250 -6.078 1.000 145.446 233 VAL BBB CA 1
ATOM 4920 C C . VAL B 1 251 ? 74.557 -53.927 -4.624 1.000 144.827 233 VAL BBB C 1
ATOM 4921 O O . VAL B 1 251 ? 75.301 -54.317 -3.699 1.000 145.182 233 VAL BBB O 1
ATOM 4925 N N . MET B 1 252 ? 73.459 -53.190 -4.446 1.000 145.191 234 MET BBB N 1
ATOM 4926 C CA . MET B 1 252 ? 72.786 -52.955 -3.142 1.000 146.931 234 MET BBB CA 1
ATOM 4927 C C . MET B 1 252 ? 71.445 -53.697 -3.189 1.000 152.224 234 MET BBB C 1
ATOM 4928 O O . MET B 1 252 ? 70.384 -53.042 -3.060 1.000 152.674 234 MET BBB O 1
ATOM 4933 N N . GLY B 1 253 ? 71.510 -55.019 -3.380 1.000 157.955 235 GLY BBB N 1
ATOM 4934 C CA . GLY B 1 253 ? 70.358 -55.897 -3.661 1.000 158.277 235 GLY BBB CA 1
ATOM 4935 C C . GLY B 1 253 ? 69.415 -56.027 -2.477 1.000 157.144 235 GLY BBB C 1
ATOM 4936 O O . GLY B 1 253 ? 68.216 -55.744 -2.658 1.000 160.154 235 GLY BBB O 1
ATOM 4937 N N . LYS B 1 254 ? 69.933 -56.443 -1.314 1.000 156.555 236 LYS BBB N 1
ATOM 4938 C CA . LYS B 1 254 ? 69.137 -56.787 -0.102 1.000 159.583 236 LYS BBB CA 1
ATOM 4939 C C . LYS B 1 254 ? 69.743 -56.116 1.139 1.000 157.173 236 LYS BBB C 1
ATOM 4940 O O . LYS B 1 254 ? 70.956 -55.835 1.129 1.000 156.884 236 LYS BBB O 1
ATOM 4946 N N . GLY B 1 255 ? 68.913 -55.873 2.162 1.000 154.503 237 GLY BBB N 1
ATOM 4947 C CA . GLY B 1 255 ? 69.324 -55.394 3.499 1.000 151.307 237 GLY BBB CA 1
ATOM 4948 C C . GLY B 1 255 ? 68.962 -53.934 3.722 1.000 150.382 237 GLY BBB C 1
ATOM 4949 O O . GLY B 1 255 ? 67.882 -53.505 3.252 1.000 154.571 237 GLY BBB O 1
ATOM 4950 N N . LEU B 1 256 ? 69.823 -53.199 4.437 1.000 146.329 238 LEU BBB N 1
ATOM 4951 C CA . LEU B 1 256 ? 69.742 -51.722 4.624 1.000 141.314 238 LEU BBB CA 1
ATOM 4952 C C . LEU B 1 256 ? 70.049 -51.036 3.285 1.000 134.235 238 LEU BBB C 1
ATOM 4953 O O . LEU B 1 256 ? 69.337 -50.072 2.943 1.000 140.376 238 LEU BBB O 1
ATOM 4958 N N . ALA B 1 257 ? 71.063 -51.523 2.557 1.000 122.540 239 ALA BBB N 1
ATOM 4959 C CA . ALA B 1 257 ? 71.475 -51.026 1.222 1.000 113.600 239 ALA BBB CA 1
ATOM 4960 C C . ALA B 1 257 ? 70.258 -50.981 0.286 1.000 104.247 239 ALA BBB C 1
ATOM 4961 O O . ALA B 1 257 ? 70.104 -49.989 -0.438 1.000 107.995 239 ALA BBB O 1
ATOM 4963 N N . SER B 1 258 ? 69.417 -52.013 0.316 1.000 95.724 240 SER BBB N 1
ATOM 4964 C CA . SER B 1 258 ? 68.161 -52.103 -0.473 1.000 93.256 240 SER BBB CA 1
ATOM 4965 C C . SER B 1 258 ? 67.295 -50.858 -0.228 1.000 90.572 240 SER BBB C 1
ATOM 4966 O O . SER B 1 258 ? 66.851 -50.234 -1.214 1.000 91.256 240 SER BBB O 1
ATOM 4969 N N . ARG B 1 259 ? 67.058 -50.503 1.036 1.000 85.997 241 ARG BBB N 1
ATOM 4970 C CA . ARG B 1 259 ? 66.236 -49.318 1.392 1.000 83.052 241 ARG BBB CA 1
ATOM 4971 C C . ARG B 1 259 ? 66.871 -48.053 0.811 1.000 84.559 241 ARG BBB C 1
ATOM 4972 O O . ARG B 1 259 ? 66.110 -47.181 0.318 1.000 86.836 241 ARG BBB O 1
ATOM 4980 N N . VAL B 1 260 ? 68.203 -47.945 0.913 1.000 83.246 242 VAL BBB N 1
ATOM 4981 C CA . VAL B 1 260 ? 68.996 -46.781 0.422 1.000 83.083 242 VAL BBB CA 1
ATOM 4982 C C . VAL B 1 260 ? 68.759 -46.648 -1.086 1.000 83.525 242 VAL BBB C 1
ATOM 4983 O O . VAL B 1 260 ? 68.611 -45.516 -1.557 1.000 83.545 242 VAL BBB O 1
ATOM 4987 N N . LYS B 1 261 ? 68.718 -47.771 -1.804 1.000 85.310 243 LYS BBB N 1
ATOM 4988 C CA . LYS B 1 261 ? 68.553 -47.818 -3.280 1.000 87.389 243 LYS BBB CA 1
ATOM 4989 C C . LYS B 1 261 ? 67.188 -47.240 -3.670 1.000 85.007 243 LYS BBB C 1
ATOM 4990 O O . LYS B 1 261 ? 67.104 -46.605 -4.726 1.000 86.448 243 LYS BBB O 1
ATOM 4996 N N . TYR B 1 262 ? 66.151 -47.457 -2.863 1.000 84.510 244 TYR BBB N 1
ATOM 4997 C CA . TYR B 1 262 ? 64.767 -47.039 -3.204 1.000 87.696 244 TYR BBB CA 1
ATOM 4998 C C . TYR B 1 262 ? 64.537 -45.606 -2.718 1.000 86.981 244 TYR BBB C 1
ATOM 4999 O O . TYR B 1 262 ? 63.995 -44.803 -3.505 1.000 91.932 244 TYR BBB O 1
ATOM 5008 N N . GLN B 1 263 ? 64.971 -45.292 -1.494 1.000 84.036 245 GLN BBB N 1
ATOM 5009 C CA . GLN B 1 263 ? 64.744 -43.967 -0.865 1.000 82.469 245 GLN BBB CA 1
ATOM 5010 C C . GLN B 1 263 ? 65.725 -42.938 -1.443 1.000 81.306 245 GLN BBB C 1
ATOM 5011 O O . GLN B 1 263 ? 65.296 -41.798 -1.669 1.000 83.709 245 GLN BBB O 1
ATOM 5017 N N . PHE B 1 264 ? 66.978 -43.327 -1.695 1.000 79.200 246 PHE BBB N 1
ATOM 5018 C CA . PHE B 1 264 ? 68.087 -42.420 -2.098 1.000 78.680 246 PHE BBB CA 1
ATOM 5019 C C . PHE B 1 264 ? 68.802 -42.983 -3.325 1.000 77.890 246 PHE BBB C 1
ATOM 5020 O O . PHE B 1 264 ? 70.000 -43.263 -3.281 1.000 78.649 246 PHE BBB O 1
ATOM 5028 N N . PRO B 1 265 ? 68.102 -43.136 -4.470 1.000 75.010 247 PRO BBB N 1
ATOM 5029 C CA . PRO B 1 265 ? 68.670 -43.808 -5.638 1.000 76.056 247 PRO BBB CA 1
ATOM 5030 C C . PRO B 1 265 ? 69.956 -43.164 -6.178 1.000 79.143 247 PRO BBB C 1
ATOM 5031 O O . PRO B 1 265 ? 70.770 -43.885 -6.718 1.000 83.882 247 PRO BBB O 1
ATOM 5035 N N . ASP B 1 266 ? 70.121 -41.848 -6.021 1.000 79.850 248 ASP BBB N 1
ATOM 5036 C CA . ASP B 1 266 ? 71.367 -41.128 -6.401 1.000 79.370 248 ASP BBB CA 1
ATOM 5037 C C . ASP B 1 266 ? 72.555 -41.688 -5.606 1.000 78.169 248 ASP BBB C 1
ATOM 5038 O O . ASP B 1 266 ? 73.662 -41.705 -6.170 1.000 80.986 248 ASP BBB O 1
ATOM 5043 N N . VAL B 1 267 ? 72.343 -42.119 -4.355 1.000 75.614 249 VAL BBB N 1
ATOM 5044 C CA . VAL B 1 267 ? 73.410 -42.703 -3.482 1.000 75.478 249 VAL BBB CA 1
ATOM 5045 C C . VAL B 1 267 ? 73.873 -44.023 -4.107 1.000 74.434 249 VAL BBB C 1
ATOM 5046 O O . VAL B 1 267 ? 75.084 -44.293 -4.095 1.000 73.180 249 VAL BBB O 1
ATOM 5050 N N . TYR B 1 268 ? 72.929 -44.817 -4.611 1.000 73.990 250 TYR BBB N 1
ATOM 5051 C CA . TYR B 1 268 ? 73.196 -46.098 -5.310 1.000 75.236 250 TYR BBB CA 1
ATOM 5052 C C . TYR B 1 268 ? 74.110 -45.811 -6.504 1.000 76.760 250 TYR BBB C 1
ATOM 5053 O O . TYR B 1 268 ? 75.132 -46.495 -6.650 1.000 78.190 250 TYR BBB O 1
ATOM 5062 N N . VAL B 1 269 ? 73.754 -44.804 -7.306 1.000 77.400 251 VAL BBB N 1
ATOM 5063 C CA . VAL B 1 269 ? 74.488 -44.393 -8.541 1.000 79.355 251 VAL BBB CA 1
ATOM 5064 C C . VAL B 1 269 ? 75.902 -43.940 -8.167 1.000 80.301 251 VAL BBB C 1
ATOM 5065 O O . VAL B 1 269 ? 76.846 -44.323 -8.882 1.000 81.421 251 VAL BBB O 1
ATOM 5069 N N . VAL B 1 270 ? 76.026 -43.134 -7.110 1.000 80.108 252 VAL BBB N 1
ATOM 5070 C CA . VAL B 1 270 ? 77.328 -42.626 -6.586 1.000 82.349 252 VAL BBB CA 1
ATOM 5071 C C . VAL B 1 270 ? 78.153 -43.826 -6.116 1.000 85.241 252 VAL BBB C 1
ATOM 5072 O O . VAL B 1 270 ? 79.370 -43.849 -6.374 1.000 89.918 252 VAL BBB O 1
ATOM 5076 N N . PHE B 1 271 ? 77.508 -44.785 -5.455 1.000 86.256 253 PHE BBB N 1
ATOM 5077 C CA . PHE B 1 271 ? 78.158 -46.020 -4.955 1.000 89.286 253 PHE BBB CA 1
ATOM 5078 C C . PHE B 1 271 ? 78.780 -46.762 -6.141 1.000 91.125 253 PHE BBB C 1
ATOM 5079 O O . PHE B 1 271 ? 79.971 -47.083 -6.072 1.000 95.717 253 PHE BBB O 1
ATOM 5087 N N . GLN B 1 272 ? 78.003 -46.997 -7.200 1.000 91.150 254 GLN BBB N 1
ATOM 5088 C CA . GLN B 1 272 ? 78.443 -47.743 -8.409 1.000 93.519 254 GLN BBB CA 1
ATOM 5089 C C . GLN B 1 272 ? 79.580 -46.989 -9.099 1.000 95.212 254 GLN BBB C 1
ATOM 5090 O O . GLN B 1 272 ? 80.612 -47.621 -9.352 1.000 96.797 254 GLN BBB O 1
ATOM 5096 N N . ASP B 1 273 ? 79.390 -45.696 -9.383 1.000 96.387 255 ASP BBB N 1
ATOM 5097 C CA . ASP B 1 273 ? 80.404 -44.815 -10.026 1.000 99.813 255 ASP BBB CA 1
ATOM 5098 C C . ASP B 1 273 ? 81.707 -44.853 -9.222 1.000 98.115 255 ASP BBB C 1
ATOM 5099 O O . ASP B 1 273 ? 82.758 -45.049 -9.836 1.000 98.954 255 ASP BBB O 1
ATOM 5104 N N . ALA B 1 274 ? 81.628 -44.657 -7.904 1.000 95.950 256 ALA BBB N 1
ATOM 5105 C CA . ALA B 1 274 ? 82.784 -44.629 -6.976 1.000 97.428 256 ALA BBB CA 1
ATOM 5106 C C . ALA B 1 274 ? 83.436 -46.014 -6.920 1.000 99.368 256 ALA BBB C 1
ATOM 5107 O O . ALA B 1 274 ? 84.668 -46.073 -6.875 1.000 101.345 256 ALA BBB O 1
ATOM 5109 N N . CYS B 1 275 ? 82.636 -47.083 -6.918 1.000 102.157 257 CYS BBB N 1
ATOM 5110 C CA . CYS B 1 275 ? 83.114 -48.493 -6.884 1.000 107.069 257 CYS BBB CA 1
ATOM 5111 C C . CYS B 1 275 ? 83.987 -48.752 -8.116 1.000 110.838 257 CYS BBB C 1
ATOM 5112 O O . CYS B 1 275 ? 85.141 -49.171 -7.944 1.000 112.732 257 CYS BBB O 1
ATOM 5115 N N . LYS B 1 276 ? 83.467 -48.445 -9.305 1.000 114.554 258 LYS BBB N 1
ATOM 5116 C CA . LYS B 1 276 ? 84.077 -48.797 -10.616 1.000 120.231 258 LYS BBB CA 1
ATOM 5117 C C . LYS B 1 276 ? 85.192 -47.806 -10.972 1.000 121.226 258 LYS BBB C 1
ATOM 5118 O O . LYS B 1 276 ? 85.837 -48.017 -12.012 1.000 125.557 258 LYS BBB O 1
ATOM 5124 N N . LYS B 1 277 ? 85.435 -46.792 -10.134 1.000 120.111 259 LYS BBB N 1
ATOM 5125 C CA . LYS B 1 277 ? 86.568 -45.837 -10.275 1.000 123.821 259 LYS BBB CA 1
ATOM 5126 C C . LYS B 1 277 ? 87.604 -46.091 -9.174 1.000 125.218 259 LYS BBB C 1
ATOM 5127 O O . LYS B 1 277 ? 88.501 -45.244 -9.008 1.000 127.940 259 LYS BBB O 1
ATOM 5133 N N . LYS B 1 278 ? 87.471 -47.200 -8.438 1.000 126.354 260 LYS BBB N 1
ATOM 5134 C CA . LYS B 1 278 ? 88.449 -47.669 -7.417 1.000 128.639 260 LYS BBB CA 1
ATOM 5135 C C . LYS B 1 278 ? 88.530 -46.688 -6.232 1.000 126.547 260 LYS BBB C 1
ATOM 5136 O O . LYS B 1 278 ? 89.375 -46.925 -5.354 1.000 128.996 260 LYS BBB O 1
ATOM 5142 N N . GLU B 1 279 ? 87.673 -45.657 -6.179 1.000 125.323 261 GLU BBB N 1
ATOM 5143 C CA . GLU B 1 279 ? 87.650 -44.625 -5.101 1.000 124.131 261 GLU BBB CA 1
ATOM 5144 C C . GLU B 1 279 ? 87.081 -45.234 -3.816 1.000 125.117 261 GLU BBB C 1
ATOM 5145 O O . GLU B 1 279 ? 87.257 -44.617 -2.742 1.000 121.931 261 GLU BBB O 1
ATOM 5151 N N . LEU B 1 280 ? 86.390 -46.373 -3.947 1.000 127.712 262 LEU BBB N 1
ATOM 5152 C CA . LEU B 1 280 ? 85.838 -47.196 -2.842 1.000 126.815 262 LEU BBB CA 1
ATOM 5153 C C . LEU B 1 280 ? 86.396 -48.617 -2.974 1.000 132.330 262 LEU BBB C 1
ATOM 5154 O O . LEU B 1 280 ? 85.846 -49.395 -3.774 1.000 137.002 262 LEU BBB O 1
ATOM 5159 N N . GLU B 1 281 ? 87.479 -48.913 -2.255 1.000 137.801 263 GLU BBB N 1
ATOM 5160 C CA . GLU B 1 281 ? 88.012 -50.288 -2.067 1.000 140.694 263 GLU BBB CA 1
ATOM 5161 C C . GLU B 1 281 ? 87.645 -50.750 -0.659 1.000 142.297 263 GLU BBB C 1
ATOM 5162 O O . GLU B 1 281 ? 87.434 -49.878 0.213 1.000 140.909 263 GLU BBB O 1
ATOM 5168 N N . PHE B 1 282 ? 87.582 -52.067 -0.458 1.000 144.173 264 PHE BBB N 1
ATOM 5169 C CA . PHE B 1 282 ? 87.471 -52.719 0.871 1.000 141.258 264 PHE BBB CA 1
ATOM 5170 C C . PHE B 1 282 ? 88.471 -52.042 1.819 1.000 136.727 264 PHE BBB C 1
ATOM 5171 O O . PHE B 1 282 ? 89.668 -52.018 1.490 1.000 138.852 264 PHE BBB O 1
ATOM 5179 N N . GLY B 1 283 ? 87.979 -51.455 2.917 1.000 130.897 265 GLY BBB N 1
ATOM 5180 C CA . GLY B 1 283 ? 88.789 -50.760 3.940 1.000 126.417 265 GLY BBB CA 1
ATOM 5181 C C . GLY B 1 283 ? 88.963 -49.272 3.668 1.000 123.050 265 GLY BBB C 1
ATOM 5182 O O . GLY B 1 283 ? 89.622 -48.607 4.491 1.000 127.539 265 GLY BBB O 1
ATOM 5183 N N . LYS B 1 284 ? 88.406 -48.749 2.570 1.000 116.523 266 LYS BBB N 1
ATOM 5184 C CA . LYS B 1 284 ? 88.532 -47.320 2.170 1.000 113.268 266 LYS BBB CA 1
ATOM 5185 C C . LYS B 1 284 ? 87.136 -46.732 1.981 1.000 110.007 266 LYS BBB C 1
ATOM 5186 O O . LYS B 1 284 ? 86.593 -46.765 0.877 1.000 110.179 266 LYS BBB O 1
ATOM 5192 N N . PRO B 1 285 ? 86.501 -46.210 3.060 1.000 106.966 267 PRO BBB N 1
ATOM 5193 C CA . PRO B 1 285 ? 85.171 -45.603 2.965 1.000 103.608 267 PRO BBB CA 1
ATOM 5194 C C . PRO B 1 285 ? 85.141 -44.348 2.079 1.000 100.777 267 PRO BBB C 1
ATOM 5195 O O . PRO B 1 285 ? 86.081 -43.571 2.140 1.000 102.550 267 PRO BBB O 1
ATOM 5199 N N . TYR B 1 286 ? 84.070 -44.186 1.294 1.000 95.629 268 TYR BBB N 1
ATOM 5200 C CA . TYR B 1 286 ? 83.810 -43.004 0.429 1.000 94.647 268 TYR BBB CA 1
ATOM 5201 C C . TYR B 1 286 ? 82.702 -42.152 1.062 1.000 90.524 268 TYR BBB C 1
ATOM 5202 O O . TYR B 1 286 ? 81.617 -42.701 1.327 1.000 88.876 268 TYR BBB O 1
ATOM 5211 N N . LEU B 1 287 ? 82.972 -40.861 1.295 1.000 88.094 269 LEU BBB N 1
ATOM 5212 C CA . LEU B 1 287 ? 81.993 -39.876 1.830 1.000 84.566 269 LEU BBB CA 1
ATOM 5213 C C . LEU B 1 287 ? 81.345 -39.122 0.662 1.000 84.978 269 LEU BBB C 1
ATOM 5214 O O . LEU B 1 287 ? 82.061 -38.410 -0.062 1.000 87.402 269 LEU BBB O 1
ATOM 5219 N N . TYR B 1 288 ? 80.031 -39.289 0.495 1.000 83.188 270 TYR BBB N 1
ATOM 5220 C CA . TYR B 1 288 ? 79.179 -38.563 -0.480 1.000 81.180 270 TYR BBB CA 1
ATOM 5221 C C . TYR B 1 288 ? 78.640 -37.311 0.209 1.000 81.638 270 TYR BBB C 1
ATOM 5222 O O . TYR B 1 288 ? 77.785 -37.455 1.091 1.000 79.879 270 TYR BBB O 1
ATOM 5231 N N . LYS B 1 289 ? 79.147 -36.134 -0.164 1.000 86.565 271 LYS BBB N 1
ATOM 5232 C CA . LYS B 1 289 ? 78.710 -34.827 0.399 1.000 89.209 271 LYS BBB CA 1
ATOM 5233 C C . LYS B 1 289 ? 77.483 -34.350 -0.388 1.000 90.600 271 LYS BBB C 1
ATOM 5234 O O . LYS B 1 289 ? 77.576 -33.320 -1.084 1.000 96.063 271 LYS BBB O 1
ATOM 5240 N N . ARG B 1 290 ? 76.379 -35.089 -0.254 1.000 87.475 272 ARG BBB N 1
ATOM 5241 C CA . ARG B 1 290 ? 75.077 -34.860 -0.930 1.000 87.808 272 ARG BBB CA 1
ATOM 5242 C C . ARG B 1 290 ? 74.507 -33.498 -0.512 1.000 90.085 272 ARG BBB C 1
ATOM 5243 O O . ARG B 1 290 ? 74.242 -33.313 0.693 1.000 90.074 272 ARG BBB O 1
ATOM 5251 N N . GLU B 1 291 ? 74.295 -32.600 -1.479 1.000 94.822 273 GLU BBB N 1
ATOM 5252 C CA . GLU B 1 291 ? 73.805 -31.214 -1.256 1.000 99.898 273 GLU BBB CA 1
ATOM 5253 C C . GLU B 1 291 ? 72.274 -31.204 -1.161 1.000 98.411 273 GLU BBB C 1
ATOM 5254 O O . GLU B 1 291 ? 71.709 -30.130 -0.908 1.000 103.026 273 GLU BBB O 1
ATOM 5260 N N . SER B 1 292 ? 71.632 -32.358 -1.349 1.000 100.569 274 SER BBB N 1
ATOM 5261 C CA . SER B 1 292 ? 70.156 -32.544 -1.296 1.000 100.745 274 SER BBB CA 1
ATOM 5262 C C . SER B 1 292 ? 69.666 -32.289 0.135 1.000 101.057 274 SER BBB C 1
ATOM 5263 O O . SER B 1 292 ? 70.426 -32.58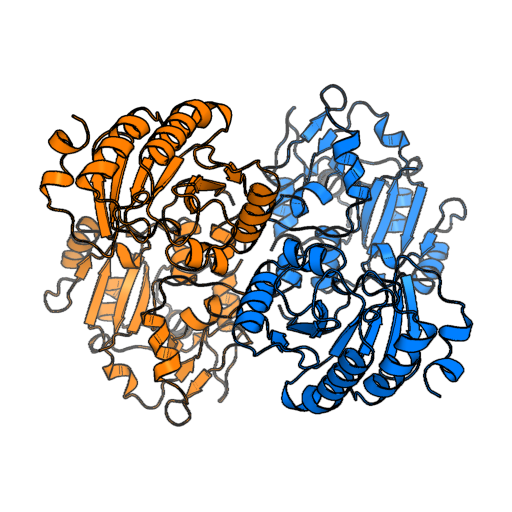6 1.076 1.000 98.983 274 SER BBB O 1
ATOM 5266 N N . SER B 1 293 ? 68.453 -31.743 0.280 1.000 105.713 275 SER BBB N 1
ATOM 5267 C CA . SER B 1 293 ? 67.778 -31.469 1.578 1.000 108.279 275 SER BBB CA 1
ATOM 5268 C C . SER B 1 293 ? 66.818 -32.613 1.912 1.000 106.172 275 SER BBB C 1
ATOM 5269 O O . SER B 1 293 ? 65.874 -32.825 1.133 1.000 107.673 275 SER BBB O 1
ATOM 5272 N N . LEU B 1 294 ? 67.046 -33.302 3.034 1.000 105.964 276 LEU BBB N 1
ATOM 5273 C CA . LEU B 1 294 ? 66.283 -34.512 3.448 1.000 102.958 276 LEU BBB CA 1
ATOM 5274 C C . LEU B 1 294 ? 64.892 -34.101 3.948 1.000 101.999 276 LEU BBB C 1
ATOM 5275 O O . LEU B 1 294 ? 63.942 -34.868 3.718 1.000 101.725 276 LEU BBB O 1
ATOM 5280 N N . ASP B 1 295 ? 64.787 -32.943 4.608 1.000 101.962 277 ASP BBB N 1
ATOM 5281 C CA . ASP B 1 295 ? 63.524 -32.425 5.197 1.000 104.575 277 ASP BBB CA 1
ATOM 5282 C C . ASP B 1 295 ? 62.519 -32.116 4.082 1.000 108.507 277 ASP BBB C 1
ATOM 5283 O O . ASP B 1 295 ? 61.342 -32.455 4.252 1.000 110.514 277 ASP BBB O 1
ATOM 5288 N N . ALA B 1 296 ? 62.969 -31.505 2.985 1.000 114.486 278 ALA BBB N 1
ATOM 5289 C CA . ALA B 1 296 ? 62.136 -31.164 1.807 1.000 117.727 278 ALA BBB CA 1
ATOM 5290 C C . ALA B 1 296 ? 61.521 -32.439 1.211 1.000 120.018 278 ALA BBB C 1
ATOM 5291 O O . ALA B 1 296 ? 60.316 -32.411 0.910 1.000 125.155 278 ALA BBB O 1
ATOM 5293 N N . PHE B 1 297 ? 62.304 -33.512 1.055 1.000 122.405 279 PHE BBB N 1
ATOM 5294 C CA . PHE B 1 297 ? 61.844 -34.807 0.479 1.000 125.965 279 PHE BBB CA 1
ATOM 5295 C C . PHE B 1 297 ? 60.845 -35.474 1.437 1.000 118.621 279 PHE BBB C 1
ATOM 5296 O O . PHE B 1 297 ? 59.777 -35.909 0.964 1.000 119.107 279 PHE BBB O 1
ATOM 5304 N N . LEU B 1 298 ? 61.163 -35.539 2.734 1.000 109.225 280 LEU BBB N 1
ATOM 5305 C CA . LEU B 1 298 ? 60.354 -36.275 3.743 1.000 103.491 280 LEU BBB CA 1
ATOM 5306 C C . LEU B 1 298 ? 59.081 -35.490 4.098 1.000 103.452 280 LEU BBB C 1
ATOM 5307 O O . LEU B 1 298 ? 58.000 -36.103 4.102 1.000 100.984 280 LEU BBB O 1
ATOM 5312 N N . ALA B 1 299 ? 59.192 -34.192 4.393 1.000 105.841 281 ALA BBB N 1
ATOM 5313 C CA . ALA B 1 299 ? 58.058 -33.328 4.808 1.000 107.585 281 ALA BBB CA 1
ATOM 5314 C C . ALA B 1 299 ? 57.117 -33.104 3.622 1.000 110.441 281 ALA BBB C 1
ATOM 5315 O O . ALA B 1 299 ? 57.594 -33.160 2.477 1.000 109.505 281 ALA BBB O 1
ATOM 5317 N N . GLU B 1 300 ? 55.835 -32.851 3.900 1.000 117.044 282 GLU BBB N 1
ATOM 5318 C CA . GLU B 1 300 ? 54.813 -32.465 2.889 1.000 125.077 282 GLU BBB CA 1
ATOM 5319 C C . GLU B 1 300 ? 55.230 -31.126 2.259 1.000 132.541 282 GLU BBB C 1
ATOM 5320 O O . GLU B 1 300 ? 55.598 -30.207 3.013 1.000 136.852 282 GLU BBB O 1
ATOM 5326 N N . ASP B 1 301 ? 55.157 -31.031 0.926 1.000 140.090 283 ASP BBB N 1
ATOM 5327 C CA . ASP B 1 301 ? 55.837 -29.999 0.093 1.000 145.211 283 ASP BBB CA 1
ATOM 5328 C C . ASP B 1 301 ? 55.505 -28.593 0.607 1.000 147.588 283 ASP BBB C 1
ATOM 5329 O O . ASP B 1 301 ? 54.318 -28.356 0.882 1.000 148.360 283 ASP BBB O 1
ATOM 5334 N N . ASN B 1 309 ? 67.438 -25.673 7.107 1.000 161.440 291 ASN BBB N 1
ATOM 5335 C CA . ASN B 1 309 ? 68.540 -25.798 6.112 1.000 160.786 291 ASN BBB CA 1
ATOM 5336 C C . ASN B 1 309 ? 69.582 -26.808 6.623 1.000 155.073 291 ASN BBB C 1
ATOM 5337 O O . ASN B 1 309 ? 70.787 -26.480 6.600 1.000 158.829 291 ASN BBB O 1
ATOM 5342 N N . HIS B 1 310 ? 69.142 -27.996 7.056 1.000 144.727 292 HIS BBB N 1
ATOM 5343 C CA . HIS B 1 310 ? 70.004 -29.097 7.573 1.000 136.779 292 HIS BBB CA 1
ATOM 5344 C C . HIS B 1 310 ? 70.522 -29.925 6.385 1.000 129.121 292 HIS BBB C 1
ATOM 5345 O O . HIS B 1 310 ? 69.709 -30.246 5.503 1.000 131.966 292 HIS BBB O 1
ATOM 5352 N N . GLN B 1 311 ? 71.826 -30.236 6.349 1.000 118.108 293 GLN BBB N 1
ATOM 5353 C CA . GLN B 1 311 ? 72.465 -31.065 5.288 1.000 110.099 293 GLN BBB CA 1
ATOM 5354 C C . GLN B 1 311 ? 72.581 -32.511 5.785 1.000 103.570 293 GLN BBB C 1
ATOM 5355 O O . GLN B 1 311 ? 72.743 -32.711 7.010 1.000 101.117 293 GLN BBB O 1
ATOM 5361 N N . THR B 1 312 ? 72.504 -33.477 4.866 1.000 98.481 294 THR BBB N 1
ATOM 5362 C CA . THR B 1 312 ? 72.611 -34.931 5.148 1.000 93.743 294 THR BBB CA 1
ATOM 5363 C C . THR B 1 312 ? 73.525 -35.569 4.101 1.000 89.926 294 THR BBB C 1
ATOM 5364 O O . THR B 1 312 ? 73.114 -35.654 2.932 1.000 88.879 294 THR BBB O 1
ATOM 5368 N N . TRP B 1 313 ? 74.723 -35.970 4.530 1.000 88.984 295 TRP BBB N 1
ATOM 5369 C CA . TRP B 1 313 ? 75.743 -36.697 3.730 1.000 86.868 295 TRP BBB CA 1
ATOM 5370 C C . TRP B 1 313 ? 75.569 -38.202 3.942 1.000 83.749 295 TRP BBB C 1
ATOM 5371 O O . TRP B 1 313 ? 74.954 -38.585 4.950 1.000 83.875 295 TRP BBB O 1
ATOM 5382 N N . PHE B 1 314 ? 76.115 -39.014 3.034 1.000 82.363 296 PHE BBB N 1
ATOM 5383 C CA . PHE B 1 314 ? 76.134 -40.496 3.113 1.000 79.495 296 PHE BBB CA 1
ATOM 5384 C C . PHE B 1 314 ? 77.583 -40.975 3.074 1.000 81.371 296 PHE BBB C 1
ATOM 5385 O O . PHE B 1 314 ? 78.297 -40.619 2.130 1.000 80.972 296 PHE BBB O 1
ATOM 5393 N N . LEU B 1 315 ? 77.992 -41.743 4.086 1.000 83.919 297 LEU BBB N 1
ATOM 5394 C CA . LEU B 1 315 ? 79.315 -42.414 4.149 1.000 86.154 297 LEU BBB CA 1
ATOM 5395 C C . LEU B 1 315 ? 79.130 -43.856 3.673 1.000 86.504 297 LEU BBB C 1
ATOM 5396 O O . LEU B 1 315 ? 78.379 -44.589 4.319 1.000 88.162 297 LEU BBB O 1
ATOM 5401 N N . LEU B 1 316 ? 79.759 -44.222 2.561 1.000 89.262 298 LEU BBB N 1
ATOM 5402 C CA . LEU B 1 316 ? 79.773 -45.611 2.035 1.000 90.994 298 LEU BBB CA 1
ATOM 5403 C C . LEU B 1 316 ? 80.931 -46.371 2.701 1.000 92.825 298 LEU BBB C 1
ATOM 5404 O O . LEU B 1 316 ? 82.107 -46.020 2.461 1.000 93.756 298 LEU BBB O 1
ATOM 5409 N N . PHE B 1 317 ? 80.596 -47.363 3.528 1.000 91.019 299 PHE BBB N 1
ATOM 5410 C CA . PHE B 1 317 ? 81.533 -48.124 4.393 1.000 90.103 299 PHE BBB CA 1
ATOM 5411 C C . PHE B 1 317 ? 81.583 -49.579 3.935 1.000 92.323 299 PHE BBB C 1
ATOM 5412 O O . PHE B 1 317 ? 80.703 -50.364 4.264 1.000 92.348 299 PHE BBB O 1
ATOM 5420 N N . PRO B 1 318 ? 82.610 -49.999 3.169 1.000 98.250 300 PRO BBB N 1
ATOM 5421 C CA . PRO B 1 318 ? 82.702 -51.388 2.720 1.000 102.561 300 PRO BBB CA 1
ATOM 5422 C C . PRO B 1 318 ? 83.026 -52.352 3.874 1.000 107.646 300 PRO BBB C 1
ATOM 5423 O O . PRO B 1 318 ? 84.076 -52.196 4.493 1.000 109.727 300 PRO BBB O 1
ATOM 5427 N N . THR B 1 319 ? 82.123 -53.307 4.130 1.000 110.768 301 THR BBB N 1
ATOM 5428 C CA . THR B 1 319 ? 82.225 -54.324 5.212 1.000 117.876 301 THR BBB CA 1
ATOM 5429 C C . THR B 1 319 ? 82.523 -55.714 4.637 1.000 125.289 301 THR BBB C 1
ATOM 5430 O O . THR B 1 319 ? 82.603 -56.655 5.443 1.000 127.174 301 THR BBB O 1
ATOM 5434 N N . LYS B 1 320 ? 82.674 -55.846 3.314 1.000 132.768 302 LYS BBB N 1
ATOM 5435 C CA . LYS B 1 320 ? 82.943 -57.146 2.632 1.000 136.794 302 LYS BBB CA 1
ATOM 5436 C C . LYS B 1 320 ? 83.338 -56.906 1.172 1.000 141.273 302 LYS BBB C 1
ATOM 5437 O O . LYS B 1 320 ? 83.279 -55.747 0.739 1.000 142.404 302 LYS BBB O 1
ATOM 5443 N N . ARG B 1 321 ? 83.707 -57.975 0.456 1.000 148.814 303 ARG BBB N 1
ATOM 5444 C CA . ARG B 1 321 ? 84.160 -57.946 -0.963 1.000 154.534 303 ARG BBB CA 1
ATOM 5445 C C . ARG B 1 321 ? 82.969 -58.234 -1.892 1.000 158.694 303 ARG BBB C 1
ATOM 5446 O O . ARG B 1 321 ? 82.500 -57.287 -2.554 1.000 155.656 303 ARG BBB O 1
ATOM 5454 N N . HIS B 1 322 ? 82.490 -59.483 -1.933 1.000 165.813 304 HIS BBB N 1
ATOM 5455 C CA . HIS B 1 322 ? 81.284 -59.914 -2.694 1.000 171.787 304 HIS BBB CA 1
ATOM 5456 C C . HIS B 1 322 ? 80.062 -59.873 -1.763 1.000 175.037 304 HIS BBB C 1
ATOM 5457 O O . HIS B 1 322 ? 80.263 -59.867 -0.531 1.000 180.019 304 HIS BBB O 1
ATOM 5464 N N . TRP B 1 323 ? 78.847 -59.851 -2.327 1.000 177.350 305 TRP BBB N 1
ATOM 5465 C CA . TRP B 1 323 ? 77.563 -59.775 -1.571 1.000 178.006 305 TRP BBB CA 1
ATOM 5466 C C . TRP B 1 323 ? 77.209 -61.144 -0.964 1.000 179.880 305 TRP BBB C 1
ATOM 5467 O O . TRP B 1 323 ? 76.358 -61.175 -0.051 1.000 176.740 305 TRP BBB O 1
ATOM 5478 N N . LYS B 1 324 ? 77.840 -62.224 -1.444 1.000 182.181 306 LYS BBB N 1
ATOM 5479 C CA . LYS B 1 324 ? 77.627 -63.619 -0.964 1.000 180.919 306 LYS BBB CA 1
ATOM 5480 C C . LYS B 1 324 ? 78.415 -63.850 0.334 1.000 180.846 306 LYS BBB C 1
ATOM 5481 O O . LYS B 1 324 ? 77.767 -63.965 1.391 1.000 180.805 306 LYS BBB O 1
ATOM 5487 N N . ASN B 1 325 ? 79.751 -63.906 0.257 1.000 181.745 307 ASN BBB N 1
ATOM 5488 C CA . ASN B 1 325 ? 80.643 -64.350 1.368 1.000 180.885 307 ASN BBB CA 1
ATOM 5489 C C . ASN B 1 325 ? 80.593 -63.341 2.532 1.000 179.783 307 ASN BBB C 1
ATOM 5490 O O . ASN B 1 325 ? 80.029 -62.239 2.356 1.000 176.384 307 ASN BBB O 1
ATOM 5495 N N . MET B 1 326 ? 81.175 -63.733 3.673 1.000 177.631 308 MET BBB N 1
ATOM 5496 C CA . MET B 1 326 ? 81.066 -63.098 5.018 1.000 171.854 308 MET BBB CA 1
ATOM 5497 C C . MET B 1 326 ? 81.687 -61.690 5.024 1.000 167.040 308 MET BBB C 1
ATOM 5498 O O . MET B 1 326 ? 82.364 -61.325 4.039 1.000 167.101 308 MET BBB O 1
ATOM 5503 N N . SER B 1 327 ? 81.449 -60.929 6.101 1.000 160.530 309 SER BBB N 1
ATOM 5504 C CA . SER B 1 327 ? 82.149 -59.657 6.440 1.000 156.628 309 SER BBB CA 1
ATOM 5505 C C . SER B 1 327 ? 83.493 -59.976 7.119 1.000 156.142 309 SER BBB C 1
ATOM 5506 O O . SER B 1 327 ? 83.541 -60.979 7.864 1.000 161.012 309 SER BBB O 1
ATOM 5509 N N . GLU B 1 328 ? 84.538 -59.173 6.875 1.000 148.164 310 GLU BBB N 1
ATOM 5510 C CA . GLU B 1 328 ? 85.888 -59.352 7.484 1.000 140.938 310 GLU BBB CA 1
ATOM 5511 C C . GLU B 1 328 ? 86.187 -58.198 8.448 1.000 133.639 310 GLU BBB C 1
ATOM 5512 O O . GLU B 1 328 ? 85.813 -57.048 8.139 1.000 128.221 310 GLU BBB O 1
ATOM 5518 N N . ILE B 1 329 ? 86.866 -58.511 9.555 1.000 130.360 311 ILE BBB N 1
ATOM 5519 C CA . ILE B 1 329 ? 87.069 -57.603 10.721 1.000 130.943 311 ILE BBB CA 1
ATOM 5520 C C . ILE B 1 329 ? 88.173 -56.592 10.391 1.000 128.906 311 ILE BBB C 1
ATOM 5521 O O . ILE B 1 329 ? 88.115 -55.476 10.939 1.000 130.558 311 ILE BBB O 1
ATOM 5526 N N . LYS B 1 330 ? 89.133 -56.965 9.540 1.000 128.278 312 LYS BBB N 1
ATOM 5527 C CA . LYS B 1 330 ? 90.247 -56.078 9.110 1.000 128.301 312 LYS BBB CA 1
ATOM 5528 C C . LYS B 1 330 ? 89.693 -54.945 8.240 1.000 123.171 312 LYS BBB C 1
ATOM 5529 O O . LYS B 1 330 ? 90.244 -53.828 8.311 1.000 123.896 312 LYS BBB O 1
ATOM 5535 N N . GLY B 1 331 ? 88.650 -55.229 7.452 1.000 116.915 313 GLY BBB N 1
ATOM 5536 C CA . GLY B 1 331 ? 87.964 -54.241 6.599 1.000 113.196 313 GLY BBB CA 1
ATOM 5537 C C . GLY B 1 331 ? 87.194 -53.224 7.421 1.000 108.315 313 GLY BBB C 1
ATOM 5538 O O . GLY B 1 331 ? 87.095 -52.057 6.992 1.000 106.301 313 GLY BBB O 1
ATOM 5539 N N . ILE B 1 332 ? 86.656 -53.657 8.561 1.000 105.756 314 ILE BBB N 1
ATOM 5540 C CA . ILE B 1 332 ? 85.885 -52.801 9.508 1.000 102.890 314 ILE BBB CA 1
ATOM 5541 C C . ILE B 1 332 ? 86.873 -51.943 10.305 1.000 102.496 314 ILE BBB C 1
ATOM 5542 O O . ILE B 1 332 ? 86.729 -50.706 10.285 1.000 104.145 314 ILE BBB O 1
ATOM 5547 N N . GLU B 1 333 ? 87.842 -52.581 10.966 1.000 102.961 315 GLU BBB N 1
ATOM 5548 C CA . GLU B 1 333 ? 88.901 -51.900 11.761 1.000 104.782 315 GLU BBB CA 1
ATOM 5549 C C . GLU B 1 333 ? 89.489 -50.766 10.916 1.000 105.327 315 GLU BBB C 1
ATOM 5550 O O . GLU B 1 333 ? 89.574 -49.629 11.424 1.000 105.244 315 GLU BBB O 1
ATOM 5556 N N . SER B 1 334 ? 89.840 -51.075 9.665 1.000 105.953 316 SER BBB N 1
ATOM 5557 C CA . SER B 1 334 ? 90.369 -50.123 8.657 1.000 107.166 316 SER BBB CA 1
ATOM 5558 C C . SER B 1 334 ? 89.423 -48.927 8.512 1.000 106.060 316 SER BBB C 1
ATOM 5559 O O . SER B 1 334 ? 89.875 -47.784 8.724 1.000 108.958 316 SER BBB O 1
ATOM 5562 N N . GLY B 1 335 ? 88.162 -49.192 8.156 1.000 102.863 317 GLY BBB N 1
ATOM 5563 C CA . GLY B 1 335 ? 87.131 -48.163 7.926 1.000 99.734 317 GLY BBB CA 1
ATOM 5564 C C . GLY B 1 335 ? 86.921 -47.283 9.146 1.000 98.244 317 GLY BBB C 1
ATOM 5565 O O . GLY B 1 335 ? 86.756 -46.063 8.978 1.000 98.659 317 GLY BBB O 1
ATOM 5566 N N . LEU B 1 336 ? 86.923 -47.873 10.342 1.000 97.992 318 LEU BBB N 1
ATOM 5567 C CA . LEU B 1 336 ? 86.713 -47.136 11.615 1.000 97.561 318 LEU BBB CA 1
ATOM 5568 C C . LEU B 1 336 ? 87.898 -46.193 11.851 1.000 101.873 318 LEU BBB C 1
ATOM 5569 O O . LEU B 1 336 ? 87.653 -45.028 12.206 1.000 101.853 318 LEU BBB O 1
ATOM 5574 N N . ARG B 1 337 ? 89.127 -46.672 11.635 1.000 107.234 319 ARG BBB N 1
ATOM 5575 C CA . ARG B 1 337 ? 90.364 -45.845 11.694 1.000 111.326 319 ARG BBB CA 1
ATOM 5576 C C . ARG B 1 337 ? 90.202 -44.668 10.726 1.000 106.994 319 ARG BBB C 1
ATOM 5577 O O . ARG B 1 337 ? 90.464 -43.521 11.140 1.000 104.915 319 ARG BBB O 1
ATOM 5585 N N . TRP B 1 338 ? 89.768 -44.952 9.495 1.000 103.885 320 TRP BBB N 1
ATOM 5586 C CA . TRP B 1 338 ? 89.528 -43.925 8.448 1.000 103.379 320 TRP BBB CA 1
ATOM 5587 C C . TRP B 1 338 ? 88.643 -42.820 9.032 1.000 102.114 320 TRP BBB C 1
ATOM 5588 O O . TRP B 1 338 ? 89.025 -41.646 8.922 1.000 103.561 320 TRP BBB O 1
ATOM 5599 N N . ILE B 1 339 ? 87.513 -43.193 9.640 1.000 99.716 321 ILE BBB N 1
ATOM 5600 C CA . ILE B 1 339 ? 86.524 -42.244 10.234 1.000 97.938 321 ILE BBB CA 1
ATOM 5601 C C . ILE B 1 339 ? 87.243 -41.375 11.276 1.000 99.464 321 ILE BBB C 1
ATOM 5602 O O . ILE B 1 339 ? 87.167 -40.135 11.167 1.000 98.881 321 ILE BBB O 1
ATOM 5607 N N . VAL B 1 340 ? 87.936 -42.002 12.229 1.000 100.082 322 VAL BBB N 1
ATOM 5608 C CA . VAL B 1 340 ? 88.678 -41.308 13.325 1.000 103.577 322 VAL BBB CA 1
ATOM 5609 C C . VAL B 1 340 ? 89.648 -40.288 12.710 1.000 106.042 322 VAL BBB C 1
ATOM 5610 O O . VAL B 1 340 ? 89.713 -39.153 13.212 1.000 106.989 322 VAL BBB O 1
ATOM 5614 N N . GLU B 1 341 ? 90.359 -40.670 11.650 1.000 106.943 323 GLU BBB N 1
ATOM 5615 C CA . GLU B 1 341 ? 91.428 -39.841 11.035 1.000 112.175 323 GLU BBB CA 1
ATOM 5616 C C . GLU B 1 341 ? 90.830 -38.691 10.209 1.000 112.295 323 GLU BBB C 1
ATOM 5617 O O . GLU B 1 341 ? 91.488 -37.645 10.115 1.000 115.958 323 GLU BBB O 1
ATOM 5623 N N . ASN B 1 342 ? 89.627 -38.852 9.652 1.000 111.471 324 ASN BBB N 1
ATOM 5624 C CA . ASN B 1 342 ? 89.136 -38.003 8.529 1.000 109.314 324 ASN BBB CA 1
ATOM 5625 C C . ASN B 1 342 ? 87.880 -37.201 8.892 1.000 105.024 324 ASN BBB C 1
ATOM 5626 O O . ASN B 1 342 ? 87.504 -36.346 8.072 1.000 104.771 324 ASN BBB O 1
ATOM 5631 N N . TYR B 1 343 ? 87.251 -37.430 10.047 1.000 101.452 325 TYR BBB N 1
ATOM 5632 C CA . TYR B 1 343 ? 85.980 -36.746 10.400 1.000 100.844 325 TYR BBB CA 1
ATOM 5633 C C . TYR B 1 343 ? 86.248 -35.246 10.568 1.000 103.565 325 TYR BBB C 1
ATOM 5634 O O . TYR B 1 343 ? 85.384 -34.441 10.175 1.000 102.127 325 TYR BBB O 1
ATOM 5643 N N . LYS B 1 344 ? 87.422 -34.892 11.097 1.000 109.841 326 LYS BBB N 1
ATOM 5644 C CA . LYS B 1 344 ? 87.905 -33.489 11.222 1.000 114.725 326 LYS BBB CA 1
ATOM 5645 C C . LYS B 1 344 ? 88.077 -32.885 9.819 1.000 111.792 326 LYS BBB C 1
ATOM 5646 O O . LYS B 1 344 ? 87.299 -31.966 9.475 1.000 108.622 326 LYS BBB O 1
ATOM 5652 N N . LYS B 1 345 ? 89.046 -33.396 9.046 1.000 110.029 327 LYS BBB N 1
ATOM 5653 C CA . LYS B 1 345 ? 89.357 -32.974 7.652 1.000 111.646 327 LYS BBB CA 1
ATOM 5654 C C . LYS B 1 345 ? 88.066 -32.680 6.879 1.000 111.802 327 LYS BBB C 1
ATOM 5655 O O . LYS B 1 345 ? 87.932 -31.567 6.346 1.000 117.712 327 LYS BBB O 1
ATOM 5661 N N . GLU B 1 346 ? 87.165 -33.666 6.807 1.000 107.966 328 GLU BBB N 1
ATOM 5662 C CA . GLU B 1 346 ? 86.065 -33.748 5.806 1.000 103.942 328 GLU BBB CA 1
ATOM 5663 C C . GLU B 1 346 ? 84.831 -32.980 6.289 1.000 102.510 328 GLU BBB C 1
ATOM 5664 O O . GLU B 1 346 ? 83.912 -32.792 5.474 1.000 101.544 328 GLU BBB O 1
ATOM 5670 N N . GLY B 1 347 ? 84.799 -32.567 7.557 1.000 103.656 329 GLY BBB N 1
ATOM 5671 C CA . GLY B 1 347 ? 83.760 -31.666 8.096 1.000 103.587 329 GLY BBB CA 1
ATOM 5672 C C . GLY B 1 347 ? 82.489 -32.403 8.489 1.000 100.043 329 GLY BBB C 1
ATOM 5673 O O . GLY B 1 347 ? 81.408 -31.778 8.413 1.000 97.571 329 GLY BBB O 1
ATOM 5674 N N . ILE B 1 348 ? 82.616 -33.666 8.917 1.000 98.196 330 ILE BBB N 1
ATOM 5675 C CA . ILE B 1 348 ? 81.503 -34.485 9.483 1.000 96.704 330 ILE BBB CA 1
ATOM 5676 C C . ILE B 1 348 ? 81.134 -33.909 10.856 1.000 97.504 330 ILE BBB C 1
ATOM 5677 O O . ILE B 1 348 ? 81.962 -34.022 11.774 1.000 97.885 330 ILE BBB O 1
ATOM 5682 N N . LYS B 1 349 ? 79.942 -33.315 10.980 1.000 98.263 331 LYS BBB N 1
ATOM 5683 C CA . LYS B 1 349 ? 79.452 -32.630 12.213 1.000 100.323 331 LYS BBB CA 1
ATOM 5684 C C . LYS B 1 349 ? 78.902 -33.655 13.213 1.000 96.022 331 LYS BBB C 1
ATOM 5685 O O . LYS B 1 349 ? 79.088 -33.458 14.416 1.000 95.513 331 LYS BBB O 1
ATOM 5691 N N . SER B 1 350 ? 78.212 -34.684 12.725 1.000 93.548 332 SER BBB N 1
ATOM 5692 C CA . SER B 1 350 ? 77.605 -35.768 13.542 1.000 91.478 332 SER BBB CA 1
ATOM 5693 C C . SER B 1 350 ? 77.425 -37.021 12.677 1.000 87.955 332 SER BBB C 1
ATOM 5694 O O . SER B 1 350 ? 77.336 -36.885 11.446 1.000 86.149 332 SER BBB O 1
ATOM 5697 N N . LEU B 1 351 ? 77.377 -38.196 13.305 1.000 86.756 333 LEU BBB N 1
ATOM 5698 C CA . LEU B 1 351 ? 77.537 -39.498 12.609 1.000 86.758 333 LEU BBB CA 1
ATOM 5699 C C . LEU B 1 351 ? 76.521 -40.522 13.131 1.000 86.514 333 LEU BBB C 1
ATOM 5700 O O . LEU B 1 351 ? 76.394 -40.676 14.365 1.000 91.425 333 LEU BBB O 1
ATOM 5705 N N . ALA B 1 352 ? 75.825 -41.192 12.212 1.000 83.135 334 ALA BBB N 1
ATOM 5706 C CA . ALA B 1 352 ? 75.052 -42.425 12.468 1.000 81.428 334 ALA BBB CA 1
ATOM 5707 C C . ALA B 1 352 ? 75.719 -43.573 11.708 1.000 82.616 334 ALA BBB C 1
ATOM 5708 O O . ALA B 1 352 ? 75.756 -43.508 10.471 1.000 84.543 334 ALA BBB O 1
ATOM 5710 N N . VAL B 1 353 ? 76.266 -44.557 12.422 1.000 82.338 335 VAL BBB N 1
ATOM 5711 C CA . VAL B 1 353 ? 76.773 -45.822 11.821 1.000 83.088 335 VAL BBB CA 1
ATOM 5712 C C . VAL B 1 353 ? 75.828 -46.938 12.246 1.000 81.912 335 VAL BBB C 1
ATOM 5713 O O . VAL B 1 353 ? 75.436 -47.003 13.406 1.000 79.234 335 VAL BBB O 1
ATOM 5717 N N . PRO B 1 354 ? 75.422 -47.842 11.328 1.000 82.567 336 PRO BBB N 1
ATOM 5718 C CA . PRO B 1 354 ? 74.710 -49.055 11.715 1.000 82.217 336 PRO BBB CA 1
ATOM 5719 C C . PRO B 1 354 ? 75.717 -50.082 12.240 1.000 84.055 336 PRO BBB C 1
ATOM 5720 O O . PRO B 1 354 ? 76.873 -49.969 11.919 1.000 87.637 336 PRO BBB O 1
ATOM 5724 N N . ALA B 1 355 ? 75.253 -51.045 13.031 1.000 85.799 337 ALA BBB N 1
ATOM 5725 C CA . ALA B 1 355 ? 76.031 -52.235 13.430 1.000 88.518 337 ALA BBB CA 1
ATOM 5726 C C . ALA B 1 355 ? 76.620 -52.872 12.165 1.000 89.835 337 ALA BBB C 1
ATOM 5727 O O . ALA B 1 355 ? 75.843 -53.379 11.336 1.000 92.752 337 ALA BBB O 1
ATOM 5729 N N . LEU B 1 356 ? 77.941 -52.812 12.004 1.000 90.512 338 LEU BBB N 1
ATOM 5730 C CA . LEU B 1 356 ? 78.637 -53.186 10.746 1.000 93.009 338 LEU BBB CA 1
ATOM 5731 C C . LEU B 1 356 ? 78.756 -54.711 10.658 1.000 98.199 338 LEU BBB C 1
ATOM 5732 O O . LEU B 1 356 ? 79.175 -55.335 11.637 1.000 94.995 338 LEU BBB O 1
ATOM 5737 N N . GLY B 1 357 ? 78.346 -55.281 9.523 1.000 110.580 339 GLY BBB N 1
ATOM 5738 C CA . GLY B 1 357 ? 78.415 -56.729 9.238 1.000 119.466 339 GLY BBB CA 1
ATOM 5739 C C . GLY B 1 357 ? 77.517 -57.565 10.142 1.000 123.004 339 GLY BBB C 1
ATOM 5740 O O . GLY B 1 357 ? 77.686 -58.793 10.124 1.000 127.468 339 GLY BBB O 1
ATOM 5741 N N . CYS B 1 358 ? 76.585 -56.952 10.884 1.000 124.268 340 CYS BBB N 1
ATOM 5742 C CA . CYS B 1 358 ? 75.817 -57.618 11.976 1.000 131.207 340 CYS BBB CA 1
ATOM 5743 C C . CYS B 1 358 ? 74.532 -58.271 11.442 1.000 138.630 340 CYS BBB C 1
ATOM 5744 O O . CYS B 1 358 ? 73.853 -58.953 12.243 1.000 144.419 340 CYS BBB O 1
ATOM 5747 N N . GLY B 1 359 ? 74.213 -58.090 10.154 1.000 141.503 341 GLY BBB N 1
ATOM 5748 C CA . GLY B 1 359 ? 73.004 -58.656 9.516 1.000 143.253 341 GLY BBB CA 1
ATOM 5749 C C . GLY B 1 359 ? 73.348 -59.744 8.510 1.000 148.763 341 GLY BBB C 1
ATOM 5750 O O . GLY B 1 359 ? 73.513 -60.913 8.932 1.000 147.606 341 GLY BBB O 1
ATOM 5751 N N . LEU B 1 360 ? 73.457 -59.365 7.228 1.000 153.125 342 LEU BBB N 1
ATOM 5752 C CA . LEU B 1 360 ? 73.775 -60.257 6.073 1.000 153.668 342 LEU BBB CA 1
ATOM 5753 C C . LEU B 1 360 ? 75.242 -60.710 6.154 1.000 153.490 342 LEU BBB C 1
ATOM 5754 O O . LEU B 1 360 ? 75.517 -61.871 5.784 1.000 154.469 342 LEU BBB O 1
ATOM 5759 N N . GLY B 1 361 ? 76.141 -59.822 6.606 1.000 151.535 343 GLY BBB N 1
ATOM 5760 C CA . GLY B 1 361 ? 77.587 -60.077 6.784 1.000 147.572 343 GLY BBB CA 1
ATOM 5761 C C . GLY B 1 361 ? 77.856 -61.313 7.626 1.000 143.430 343 GLY BBB C 1
ATOM 5762 O O . GLY B 1 361 ? 78.849 -62.004 7.342 1.000 142.048 343 GLY BBB O 1
ATOM 5763 N N . GLY B 1 362 ? 77.015 -61.567 8.635 1.000 140.251 344 GLY BBB N 1
ATOM 5764 C CA . GLY B 1 362 ? 77.049 -62.786 9.468 1.000 139.886 344 GLY BBB CA 1
ATOM 5765 C C . GLY B 1 362 ? 78.108 -62.727 10.560 1.000 137.923 344 GLY BBB C 1
ATOM 5766 O O . GLY B 1 362 ? 78.556 -63.809 10.990 1.000 144.077 344 GLY BBB O 1
ATOM 5767 N N . LEU B 1 363 ? 78.501 -61.520 10.990 1.000 130.278 345 LEU BBB N 1
ATOM 5768 C CA . LEU B 1 363 ? 79.356 -61.279 12.186 1.000 123.640 345 LEU BBB CA 1
ATOM 5769 C C . LEU B 1 363 ? 78.453 -61.005 13.391 1.000 116.793 345 LEU BBB C 1
ATOM 5770 O O . LEU B 1 363 ? 77.272 -60.667 13.182 1.000 114.602 345 LEU BBB O 1
ATOM 5775 N N . GLU B 1 364 ? 79.003 -61.151 14.598 1.000 111.745 346 GLU BBB N 1
ATOM 5776 C CA . GLU B 1 364 ? 78.266 -61.006 15.877 1.000 108.214 346 GLU BBB CA 1
ATOM 5777 C C . GLU B 1 364 ? 78.609 -59.652 16.504 1.000 100.556 346 GLU BBB C 1
ATOM 5778 O O . GLU B 1 364 ? 79.740 -59.166 16.323 1.000 99.542 346 GLU BBB O 1
ATOM 5784 N N . TRP B 1 365 ? 77.657 -59.082 17.236 1.000 95.561 347 TRP BBB N 1
ATOM 5785 C CA . TRP B 1 365 ? 77.804 -57.787 17.945 1.000 89.957 347 TRP BBB CA 1
ATOM 5786 C C . TRP B 1 365 ? 78.825 -57.944 19.075 1.000 90.412 347 TRP BBB C 1
ATOM 5787 O O . TRP B 1 365 ? 79.440 -56.934 19.440 1.000 92.239 347 TRP BBB O 1
ATOM 5798 N N . SER B 1 366 ? 78.982 -59.158 19.606 1.000 89.764 348 SER BBB N 1
ATOM 5799 C CA . SER B 1 366 ? 79.964 -59.492 20.669 1.000 92.897 348 SER BBB CA 1
ATOM 5800 C C . SER B 1 366 ? 81.389 -59.153 20.208 1.000 92.596 348 SER BBB C 1
ATOM 5801 O O . SER B 1 366 ? 82.242 -58.896 21.080 1.000 93.356 348 SER BBB O 1
ATOM 5804 N N . ILE B 1 367 ? 81.637 -59.152 18.894 1.000 91.383 349 ILE BBB N 1
ATOM 5805 C CA . ILE B 1 367 ? 82.957 -58.799 18.291 1.000 92.834 349 ILE BBB CA 1
ATOM 5806 C C . ILE B 1 367 ? 82.900 -57.364 17.764 1.000 92.894 349 ILE BBB C 1
ATOM 5807 O O . ILE B 1 367 ? 83.808 -56.583 18.085 1.000 98.100 349 ILE BBB O 1
ATOM 5812 N N . VAL B 1 368 ? 81.885 -57.039 16.967 1.000 90.865 350 VAL BBB N 1
ATOM 5813 C CA . VAL B 1 368 ? 81.806 -55.744 16.235 1.000 90.852 350 VAL BBB CA 1
ATOM 5814 C C . VAL B 1 368 ? 81.525 -54.611 17.229 1.000 89.019 350 VAL BBB C 1
ATOM 5815 O O . VAL B 1 368 ? 82.139 -53.547 17.091 1.000 91.458 350 VAL BBB O 1
ATOM 5819 N N . GLY B 1 369 ? 80.620 -54.823 18.182 1.000 87.265 351 GLY BBB N 1
ATOM 5820 C CA . GLY B 1 369 ? 80.219 -53.801 19.165 1.000 87.048 351 GLY BBB CA 1
ATOM 5821 C C . GLY B 1 369 ? 81.434 -53.131 19.797 1.000 88.858 351 GLY BBB C 1
ATOM 5822 O O . GLY B 1 369 ? 81.663 -51.938 19.601 1.000 90.270 351 GLY BBB O 1
ATOM 5823 N N . PRO B 1 370 ? 82.250 -53.882 20.571 1.000 89.948 352 PRO BBB N 1
ATOM 5824 C CA . PRO B 1 370 ? 83.448 -53.322 21.191 1.000 91.416 352 PRO BBB CA 1
ATOM 5825 C C . PRO B 1 370 ? 84.330 -52.602 20.161 1.000 93.009 352 PRO BBB C 1
ATOM 5826 O O . PRO B 1 370 ? 84.677 -51.462 20.395 1.000 96.586 352 PRO BBB O 1
ATOM 5830 N N . LEU B 1 371 ? 84.633 -53.265 19.041 1.000 92.069 353 LEU BBB N 1
ATOM 5831 C CA . LEU B 1 371 ? 85.512 -52.730 17.968 1.000 91.773 353 LEU BBB CA 1
ATOM 5832 C C . LEU B 1 371 ? 85.021 -51.339 17.559 1.000 90.692 353 LEU BBB C 1
ATOM 5833 O O . LEU B 1 371 ? 85.841 -50.407 17.570 1.000 91.023 353 LEU BBB O 1
ATOM 5838 N N . MET B 1 372 ? 83.731 -51.210 17.229 1.000 89.533 354 MET BBB N 1
ATOM 5839 C CA . MET B 1 372 ? 83.105 -49.938 16.776 1.000 88.405 354 MET BBB CA 1
ATOM 5840 C C . MET B 1 372 ? 83.236 -48.884 17.878 1.000 88.773 354 MET BBB C 1
ATOM 5841 O O . MET B 1 372 ? 83.629 -47.751 17.561 1.000 89.235 354 MET BBB O 1
ATOM 5846 N N . CYS B 1 373 ? 82.902 -49.245 19.119 1.000 89.312 355 CYS BBB N 1
ATOM 5847 C CA . CYS B 1 373 ? 82.906 -48.321 20.283 1.000 92.216 355 CYS BBB CA 1
ATOM 5848 C C . CYS B 1 373 ? 84.337 -47.834 20.535 1.000 97.370 355 CYS BBB C 1
ATOM 5849 O O . CYS B 1 373 ? 84.537 -46.608 20.617 1.000 100.759 355 CYS BBB O 1
ATOM 5852 N N . ARG B 1 374 ? 85.290 -48.769 20.617 1.000 100.957 356 ARG BBB N 1
ATOM 5853 C CA . ARG B 1 374 ? 86.745 -48.502 20.784 1.000 101.843 356 ARG BBB CA 1
ATOM 5854 C C . ARG B 1 374 ? 87.168 -47.303 19.930 1.000 98.021 356 ARG BBB C 1
ATOM 5855 O O . ARG B 1 374 ? 87.871 -46.433 20.454 1.000 99.619 356 ARG BBB O 1
ATOM 5863 N N . TYR B 1 375 ? 86.762 -47.268 18.660 1.000 93.874 357 TYR BBB N 1
ATOM 5864 C CA . TYR B 1 375 ? 87.195 -46.247 17.671 1.000 94.121 357 TYR BBB CA 1
ATOM 5865 C C . TYR B 1 375 ? 86.297 -45.006 17.744 1.000 93.099 357 TYR BBB C 1
ATOM 5866 O O . TYR B 1 375 ? 86.830 -43.892 17.797 1.000 96.662 357 TYR BBB O 1
ATOM 5875 N N . LEU B 1 376 ? 84.977 -45.185 17.740 1.000 89.822 358 LEU BBB N 1
ATOM 5876 C CA . LEU B 1 376 ? 84.002 -44.074 17.578 1.000 89.039 358 LEU BBB CA 1
ATOM 5877 C C . LEU B 1 376 ? 83.858 -43.286 18.885 1.000 90.832 358 LEU BBB C 1
ATOM 5878 O O . LEU B 1 376 ? 83.281 -42.184 18.845 1.000 90.145 358 LEU BBB O 1
ATOM 5883 N N . THR B 1 377 ? 84.353 -43.814 20.006 1.000 93.961 359 THR BBB N 1
ATOM 5884 C CA . THR B 1 377 ? 84.377 -43.088 21.304 1.000 97.029 359 THR BBB CA 1
ATOM 5885 C C . THR B 1 377 ? 85.395 -41.946 21.202 1.000 98.756 359 THR BBB C 1
ATOM 5886 O O . THR B 1 377 ? 85.198 -40.920 21.868 1.000 100.493 359 THR BBB O 1
ATOM 5890 N N . LYS B 1 378 ? 86.427 -42.113 20.374 1.000 100.849 360 LYS BBB N 1
ATOM 5891 C CA . LYS B 1 378 ? 87.464 -41.080 20.118 1.000 105.829 360 LYS BBB CA 1
ATOM 5892 C C . LYS B 1 378 ? 86.816 -39.832 19.497 1.000 105.737 360 LYS BBB C 1
ATOM 5893 O O . LYS B 1 378 ? 87.284 -38.727 19.811 1.000 107.691 360 LYS BBB O 1
ATOM 5899 N N . LEU B 1 379 ? 85.792 -39.997 18.648 1.000 104.250 361 LEU BBB N 1
ATOM 5900 C CA . LEU B 1 379 ? 85.133 -38.882 17.906 1.000 104.179 361 LEU BBB CA 1
ATOM 5901 C C . LEU B 1 379 ? 84.650 -37.812 18.889 1.000 105.443 361 LEU BBB C 1
ATOM 5902 O O . LEU B 1 379 ? 83.973 -38.187 19.871 1.000 107.122 361 LEU BBB O 1
ATOM 5907 N N . GLU B 1 380 ? 84.966 -36.539 18.610 1.000 105.359 362 GLU BBB N 1
ATOM 5908 C CA . GLU B 1 380 ? 84.566 -35.356 19.424 1.000 106.765 362 GLU BBB CA 1
ATOM 5909 C C . GLU B 1 380 ? 83.280 -34.745 18.845 1.000 103.860 362 GLU BBB C 1
ATOM 5910 O O . GLU B 1 380 ? 83.105 -33.517 18.965 1.000 105.031 362 GLU BBB O 1
ATOM 5916 N N . ILE B 1 381 ? 82.410 -35.574 18.257 1.000 99.478 363 ILE BBB N 1
ATOM 5917 C CA . ILE B 1 381 ? 81.104 -35.172 17.654 1.000 96.252 363 ILE BBB CA 1
ATOM 5918 C C . ILE B 1 381 ? 80.037 -36.160 18.111 1.000 91.841 363 ILE BBB C 1
ATOM 5919 O O . ILE B 1 381 ? 80.366 -37.265 18.527 1.000 92.102 363 ILE BBB O 1
ATOM 5924 N N . PRO B 1 382 ? 78.732 -35.809 18.042 1.000 89.644 364 PRO BBB N 1
ATOM 5925 C CA . PRO B 1 382 ? 77.666 -36.767 18.324 1.000 87.560 364 PRO BBB CA 1
ATOM 5926 C C . PRO B 1 382 ? 77.784 -38.000 17.414 1.000 86.606 364 PRO BBB C 1
ATOM 5927 O O . PRO B 1 382 ? 77.995 -37.836 16.227 1.000 87.269 364 PRO BBB O 1
ATOM 5931 N N . VAL B 1 383 ? 77.674 -39.195 17.997 1.000 84.704 365 VAL BBB N 1
ATOM 5932 C CA . VAL B 1 383 ? 77.758 -40.490 17.266 1.000 82.942 365 VAL BBB CA 1
ATOM 5933 C C . VAL B 1 383 ? 76.654 -41.411 17.785 1.000 82.585 365 VAL BBB C 1
ATOM 5934 O O . VAL B 1 383 ? 76.571 -41.603 19.014 1.000 82.000 365 VAL BBB O 1
ATOM 5938 N N . GLN B 1 384 ? 75.856 -41.967 16.870 1.000 82.648 366 GLN BBB N 1
ATOM 5939 C CA . GLN B 1 384 ? 74.806 -42.968 17.180 1.000 80.951 366 GLN BBB CA 1
ATOM 5940 C C . GLN B 1 384 ? 75.148 -44.281 16.476 1.000 80.904 366 GLN BBB C 1
ATOM 5941 O O . GLN B 1 384 ? 75.102 -44.311 15.234 1.000 80.885 366 GLN BBB O 1
ATOM 5947 N N . ILE B 1 385 ? 75.522 -45.307 17.243 1.000 82.137 367 ILE BBB N 1
ATOM 5948 C CA . ILE B 1 385 ? 75.637 -46.706 16.743 1.000 82.124 367 ILE BBB CA 1
ATOM 5949 C C . ILE B 1 385 ? 74.230 -47.305 16.785 1.000 81.464 367 ILE BBB C 1
ATOM 5950 O O . ILE B 1 385 ? 73.661 -47.382 17.894 1.000 82.849 367 ILE BBB O 1
ATOM 5955 N N . TYR B 1 386 ? 73.697 -47.686 15.622 1.000 78.750 368 TYR BBB N 1
ATOM 5956 C CA . TYR B 1 386 ? 72.311 -48.189 15.454 1.000 75.482 368 TYR BBB CA 1
ATOM 5957 C C . TYR B 1 386 ? 72.320 -49.714 15.559 1.000 75.349 368 TYR BBB C 1
ATOM 5958 O O . TYR B 1 386 ? 72.803 -50.381 14.635 1.000 76.011 368 TYR BBB O 1
ATOM 5967 N N . LEU B 1 387 ? 71.798 -50.228 16.675 1.000 77.285 369 LEU BBB N 1
ATOM 5968 C CA . LEU B 1 387 ? 71.769 -51.676 17.010 1.000 78.450 369 LEU BBB CA 1
ATOM 5969 C C . LEU B 1 387 ? 70.972 -52.425 15.950 1.000 81.553 369 LEU BBB C 1
ATOM 5970 O O . LEU B 1 387 ? 69.986 -51.904 15.430 1.000 81.957 369 LEU BBB O 1
ATOM 5975 N N . PRO B 1 388 ? 71.353 -53.685 15.643 1.000 87.742 370 PRO BBB N 1
ATOM 5976 C CA . PRO B 1 388 ? 70.636 -54.497 14.661 1.000 92.209 370 PRO BBB CA 1
ATOM 5977 C C . PRO B 1 388 ? 69.255 -54.870 15.210 1.000 98.112 370 PRO BBB C 1
ATOM 5978 O O . PRO B 1 388 ? 69.194 -55.229 16.374 1.000 100.652 370 PRO BBB O 1
ATOM 5982 N N . LEU B 1 389 ? 68.206 -54.775 14.385 1.000 106.674 371 LEU BBB N 1
ATOM 5983 C CA . LEU B 1 389 ? 66.787 -54.828 14.846 1.000 114.825 371 LEU BBB CA 1
ATOM 5984 C C . LEU B 1 389 ? 66.210 -56.237 14.665 1.000 117.058 371 LEU BBB C 1
ATOM 5985 O O . LEU B 1 389 ? 65.129 -56.507 15.226 1.000 117.974 371 LEU BBB O 1
ATOM 5990 N N . GLU B 1 390 ? 66.936 -57.107 13.962 1.000 121.220 372 GLU BBB N 1
ATOM 5991 C CA . GLU B 1 390 ? 66.477 -58.458 13.546 1.000 126.878 372 GLU BBB CA 1
ATOM 5992 C C . GLU B 1 390 ? 67.245 -59.511 14.350 1.000 122.922 372 GLU BBB C 1
ATOM 5993 O O . GLU B 1 390 ? 67.483 -60.601 13.810 1.000 130.754 372 GLU BBB O 1
ATOM 5999 N N . LYS B 1 391 ? 67.593 -59.204 15.603 1.000 115.995 373 LYS BBB N 1
ATOM 6000 C CA . LYS B 1 391 ? 68.636 -59.929 16.377 1.000 114.267 373 LYS BBB CA 1
ATOM 6001 C C . LYS B 1 391 ? 68.682 -59.402 17.821 1.000 109.358 373 LYS BBB C 1
ATOM 6002 O O . LYS B 1 391 ? 68.841 -58.191 17.991 1.000 110.759 373 LYS BBB O 1
ATOM 6008 N N . ARG B 1 392 ? 68.565 -60.283 18.818 1.000 109.713 374 ARG BBB N 1
ATOM 6009 C CA . ARG B 1 392 ? 68.505 -59.930 20.264 1.000 110.734 374 ARG BBB CA 1
ATOM 6010 C C . ARG B 1 392 ? 69.923 -59.851 20.847 1.000 105.880 374 ARG BBB C 1
ATOM 6011 O O . ARG B 1 392 ? 70.654 -60.855 20.766 1.000 109.067 374 ARG BBB O 1
ATOM 6019 N N . ILE B 1 393 ? 70.292 -58.703 21.422 1.000 97.724 375 ILE BBB N 1
ATOM 6020 C CA . ILE B 1 393 ? 71.591 -58.487 22.128 1.000 92.711 375 ILE BBB CA 1
ATOM 6021 C C . ILE B 1 393 ? 71.347 -58.676 23.623 1.000 90.005 375 ILE BBB C 1
ATOM 6022 O O . ILE B 1 393 ? 70.500 -57.997 24.194 1.000 89.021 375 ILE BBB O 1
ATOM 6027 N N . PRO B 1 394 ? 72.072 -59.591 24.311 1.000 88.093 376 PRO BBB N 1
ATOM 6028 C CA . PRO B 1 394 ? 72.041 -59.651 25.772 1.000 87.061 376 PRO BBB CA 1
ATOM 6029 C C . PRO B 1 394 ? 72.312 -58.265 26.373 1.000 87.364 376 PRO BBB C 1
ATOM 6030 O O . PRO B 1 394 ? 73.158 -57.569 25.856 1.000 84.914 376 PRO BBB O 1
ATOM 6034 N N . ASP B 1 395 ? 71.598 -57.896 27.437 1.000 91.919 377 ASP BBB N 1
ATOM 6035 C CA . ASP B 1 395 ? 71.615 -56.509 27.983 1.000 95.490 377 ASP BBB CA 1
ATOM 6036 C C . ASP B 1 395 ? 73.036 -56.154 28.442 1.000 93.908 377 ASP BBB C 1
ATOM 6037 O O . ASP B 1 395 ? 73.428 -54.982 28.288 1.000 92.705 377 ASP BBB O 1
ATOM 6042 N N . VAL B 1 396 ? 73.779 -57.139 28.956 1.000 93.088 378 VAL BBB N 1
ATOM 6043 C CA . VAL B 1 396 ? 75.173 -56.981 29.471 1.000 92.524 378 VAL BBB CA 1
ATOM 6044 C C . VAL B 1 396 ? 76.129 -56.589 28.334 1.000 89.297 378 VAL BBB C 1
ATOM 6045 O O . VAL B 1 396 ? 77.177 -55.991 28.641 1.000 91.008 378 VAL BBB O 1
ATOM 6049 N N . GLN B 1 397 ? 75.803 -56.904 27.076 1.000 85.029 379 GLN BBB N 1
ATOM 6050 C CA . GLN B 1 397 ? 76.645 -56.539 25.903 1.000 83.667 379 GLN BBB CA 1
ATOM 6051 C C . GLN B 1 397 ? 76.322 -55.114 25.428 1.000 82.403 379 GLN BBB C 1
ATOM 6052 O O . GLN B 1 397 ? 76.928 -54.691 24.433 1.000 83.462 379 GLN BBB O 1
ATOM 6058 N N . LEU B 1 398 ? 75.410 -54.400 26.096 1.000 82.876 380 LEU BBB N 1
ATOM 6059 C CA . LEU B 1 398 ? 75.099 -52.971 25.810 1.000 84.033 380 LEU BBB CA 1
ATOM 6060 C C . LEU B 1 398 ? 75.621 -52.082 26.949 1.000 85.798 380 LEU BBB C 1
ATOM 6061 O O . LEU B 1 398 ? 75.380 -50.860 26.898 1.000 86.009 380 LEU BBB O 1
ATOM 6066 N N . SER B 1 399 ? 76.305 -52.664 27.938 1.000 87.134 381 SER BBB N 1
ATOM 6067 C CA . SER B 1 399 ? 76.929 -51.929 29.069 1.000 89.602 381 SER BBB CA 1
ATOM 6068 C C . SER B 1 399 ? 78.285 -51.381 28.630 1.000 89.113 381 SER BBB C 1
ATOM 6069 O O . SER B 1 399 ? 78.951 -51.968 27.779 1.000 88.466 381 SER BBB O 1
ATOM 6072 N N . PRO B 1 400 ? 78.739 -50.240 29.199 1.000 90.541 382 PRO BBB N 1
ATOM 6073 C CA . PRO B 1 400 ? 80.026 -49.653 28.826 1.000 91.733 382 PRO BBB CA 1
ATOM 6074 C C . PRO B 1 400 ? 81.200 -50.511 29.319 1.000 93.595 382 PRO BBB C 1
ATOM 6075 O O . PRO B 1 400 ? 82.242 -50.491 28.684 1.000 92.242 382 PRO BBB O 1
ATOM 6079 N N . LYS B 1 401 ? 80.994 -51.239 30.424 1.000 95.463 383 LYS BBB N 1
ATOM 6080 C CA . LYS B 1 401 ? 81.955 -52.238 30.965 1.000 97.930 383 LYS BBB CA 1
ATOM 6081 C C . LYS B 1 401 ? 82.408 -53.161 29.828 1.000 97.301 383 LYS BBB C 1
ATOM 6082 O O . LYS B 1 401 ? 83.621 -53.385 29.699 1.000 102.894 383 LYS BBB O 1
ATOM 6088 N N . PHE B 1 402 ? 81.466 -53.661 29.028 1.000 94.524 384 PHE BBB N 1
ATOM 6089 C CA . PHE B 1 402 ? 81.728 -54.605 27.912 1.000 93.058 384 PHE BBB CA 1
ATOM 6090 C C . PHE B 1 402 ? 82.298 -53.856 26.702 1.000 92.507 384 PHE BBB C 1
ATOM 6091 O O . PHE B 1 402 ? 83.349 -54.275 26.190 1.000 92.786 384 PHE BBB O 1
ATOM 6099 N N . LEU B 1 403 ? 81.621 -52.795 26.259 1.000 93.188 385 LEU BBB N 1
ATOM 6100 C CA . LEU B 1 403 ? 81.875 -52.146 24.943 1.000 95.488 385 LEU BBB CA 1
ATOM 6101 C C . LEU B 1 403 ? 83.087 -51.207 24.995 1.000 100.489 385 LEU BBB C 1
ATOM 6102 O O . LEU B 1 403 ? 83.727 -51.051 23.945 1.000 101.154 385 LEU BBB O 1
ATOM 6107 N N . LEU B 1 404 ? 83.399 -50.612 26.153 1.000 106.810 386 LEU BBB N 1
ATOM 6108 C CA . LEU B 1 404 ? 84.516 -49.636 26.306 1.000 108.250 386 LEU BBB CA 1
ATOM 6109 C C . LEU B 1 404 ? 85.609 -50.219 27.208 1.000 115.532 386 LEU BBB C 1
ATOM 6110 O O . LEU B 1 404 ? 86.121 -49.475 28.058 1.000 119.930 386 LEU BBB O 1
ATOM 6115 N N . ASP B 1 405 ? 85.963 -51.492 27.007 1.000 123.072 387 ASP BBB N 1
ATOM 6116 C CA . ASP B 1 405 ? 87.066 -52.192 27.721 1.000 130.851 387 ASP BBB CA 1
ATOM 6117 C C . ASP B 1 405 ? 87.395 -53.497 26.988 1.000 134.239 387 ASP BBB C 1
ATOM 6118 O O . ASP B 1 405 ? 88.436 -54.100 27.247 1.000 141.773 387 ASP BBB O 1
#